Protein AF-0000000075606176 (afdb_homodimer)

Foldseek 3Di:
DLLVVLVVLLCLLPDPPPPVLLVVLLVLLLVVLVLLCCQLVVCVVPVQRPLLPVVSLVVNVVSVVVLVVSLVVSLVVQQPVRPDVPDWGRPVSLLSLLSLLLVLLSCCSSQQFDDDDCVSLVVLVVSLVVSVCCLPVRTDQLQSSLVSVLSSVLSVLVSVVVVVLVVCQCPFCQHNVVLLLQLVVVLVVLVVVVVVPPPCPDALQVLQLPAFQWQDDCRPQFDDADPQGGDGDDDDPLHLTDGLNLLSVCLVPAPLNVVQVVVVLLSLLSVLRSLLSVVVNVVVVRPRDPLPSQLASLQCCLLRNLPDPDDDSLVSSLLSLLSNLQVVLCVNTHSPQQPQLAPVSLCCVQPVSVVVSVVSSQVSCCVSPVNPSVVVVCVVPVPCCVVSVVVSLVSLVVCVVVDVSSVSVNSSVVSSVSSVVSSVSVSVVVSVCSLLDSNNSSNLVSCVSSDVVLSPDPVNSVVVVVSSVVNVVVPPSFAKFKFAALLPDQDDPPLPDAPVPPPRIDIDTADPVLSVLLSVVLVCCVPDDCVQQFLFLQQSLCVVLVNNVPQVVLRPDPFLLLSLLLQLLLLLLCVLPPPAPDPVLNSLNVLLNRLSRRVNVCLRNPVQQAPDDNVVSVLLSVLSLVVLCVQQPNVCSNDNDSNVSSVSLLVSLVVPPPPPPVPPPPPPPPPPPDDPRPPSNSSSSVSNVVLVVVCVVPVVRSSNSSSNSSSSNLLQSLQSGDPVSLSVVSSVVDHPSNSSNSVCSSNVRHGDDPPVCVVVD/DLLVVLVVLLCLLPDPPPCVLLVVLLVLLLVVLVLLCCQQVVLVVPPQRPLLPVVSLVVNVVSVVVLVVSLVVSLVVQQPVRPDVPDWGRPVSLLSLLSLLLVLLSCCSSQQWADDDCVSLVVLVVSLVVSVCCLPVRTDQLVSSLVSVLSSVLSVLVSVVVVVLVVCQCPFCQHNVVLLLQQVVVLVVLVVVVVVPPPCPDALQVLQLPAFQWQDDCRPQFDDADPQGGDGDDDDPLHLTDGLNLLSVCLVPAPLNVVQVVVVLLSLLSVLRSLLSVVVNVVVVRPRDPLVSQLASLQCCLLRNLPDPDDDSLVSSLLSLLSNLQVVLCSNTGSPQQRQLAPVSLCCVQPVSVVVSVVSSLVSCCVSVVNPSVVVVCVVPVPCCVVSVVVSLVSLVVCVVVDVSSVSVNSSVVSSVSSVVSSVSSSVVVSVCSLLDSNNSSNLVSCVSSDVVLSPDPVNSVVVVVSSVVNVVVDPSFAKFKFAALLPDQDPPPLPDAPVPPPRIDIDTADPVLSVLLSVVLVCCVPDDCVQQFLFLQQSLCVVLVNNVPQVVLRPDPFLLLSLLLQLLLLLLCVLPPPAPDPVLNSLNVLLNRLSRRVNCCLRNPVQQAPDDNVVSVLLSVLSLVVLCVQQPNVCSNDNDSNSSSVSLLVVLVVVPPPPPVPPPPPPPPPPPDDPRPPSNSSSSVSNVVLVVVCVVPVVRSSNSSSNSSSSNLLQSLQSGDPVSLSVVSSVPDHPSNSSNSVCSSNVRHGDDPVVCVVVD

Radius of gyration: 36.98 Å; Cα contacts (8 Å, |Δi|>4): 1724; chains: 2; bounding box: 104×95×101 Å

pLDDT: mean 76.02, std 17.07, range [24.62, 97.31]

Structure (mmCIF, N/CA/C/O backbone):
data_AF-0000000075606176-model_v1
#
loop_
_entity.id
_entity.type
_entity.pdbx_description
1 polymer 'DUF4220 domain-containing protein'
#
loop_
_atom_site.group_PDB
_atom_site.id
_atom_site.type_symbol
_atom_site.label_atom_id
_atom_site.label_alt_id
_atom_site.label_comp_id
_atom_site.label_asym_id
_atom_site.label_entity_id
_atom_site.label_seq_id
_atom_site.pdbx_PDB_ins_code
_atom_site.Cartn_x
_atom_site.Cartn_y
_atom_site.Cartn_z
_atom_site.occupancy
_atom_site.B_iso_or_equiv
_atom_site.auth_seq_id
_atom_site.auth_comp_id
_atom_site.auth_asym_id
_atom_site.auth_atom_id
_atom_site.pdbx_PDB_model_num
ATOM 1 N N . TYR A 1 1 ? -39.719 -48.812 -2.113 1 45.41 1 TYR A N 1
ATOM 2 C CA . TYR A 1 1 ? -39.562 -47.75 -1.146 1 45.41 1 TYR A CA 1
ATOM 3 C C . TYR A 1 1 ? -38.531 -46.75 -1.638 1 45.41 1 TYR A C 1
ATOM 5 O O . TYR A 1 1 ? -38.75 -45.531 -1.581 1 45.41 1 TYR A O 1
ATOM 13 N N . LEU A 1 2 ? -37.469 -47.344 -2.061 1 51.91 2 LEU A N 1
ATOM 14 C CA . LEU A 1 2 ? -36.438 -46.438 -2.521 1 51.91 2 LEU A CA 1
ATOM 15 C C . LEU A 1 2 ? -36.906 -45.625 -3.727 1 51.91 2 LEU A C 1
ATOM 17 O O . LEU A 1 2 ? -36.625 -44.438 -3.83 1 51.91 2 LEU A O 1
ATOM 21 N N . PHE A 1 3 ? -37.469 -46.281 -4.621 1 56.78 3 PHE A N 1
ATOM 22 C CA . PHE A 1 3 ? -38 -45.562 -5.777 1 56.78 3 PHE A CA 1
ATOM 23 C C . PHE A 1 3 ? -39.031 -44.531 -5.348 1 56.78 3 PHE A C 1
ATOM 25 O O . PHE A 1 3 ? -39.062 -43.406 -5.887 1 56.78 3 PHE A O 1
ATOM 32 N N . SER A 1 4 ? -39.844 -44.906 -4.387 1 53.34 4 SER A N 1
ATOM 33 C CA . SER A 1 4 ? -40.812 -43.938 -3.883 1 53.34 4 SER A CA 1
ATOM 34 C C . SER A 1 4 ? -40.156 -42.781 -3.156 1 53.34 4 SER A C 1
ATOM 36 O O . SER A 1 4 ? -40.562 -41.625 -3.291 1 53.34 4 SER A O 1
ATOM 38 N N . TYR A 1 5 ? -39.156 -43.094 -2.48 1 55.66 5 TYR A N 1
ATOM 39 C CA . TYR A 1 5 ? -38.406 -42.062 -1.773 1 55.66 5 TYR A CA 1
ATOM 40 C C . TYR A 1 5 ? -37.75 -41.125 -2.756 1 55.66 5 TYR A C 1
ATOM 42 O O . TYR A 1 5 ? -37.781 -39.906 -2.578 1 55.66 5 TYR A O 1
ATOM 50 N N . THR A 1 6 ? -37.156 -41.75 -3.738 1 55.81 6 THR A N 1
ATOM 51 C CA . THR A 1 6 ? -36.5 -40.938 -4.738 1 55.81 6 THR A CA 1
ATOM 52 C C . THR A 1 6 ? -37.531 -40.094 -5.516 1 55.81 6 THR A C 1
ATOM 54 O O . THR A 1 6 ? -37.25 -38.969 -5.867 1 55.81 6 THR A O 1
ATOM 57 N N . ALA A 1 7 ? -38.562 -40.688 -5.77 1 57.34 7 ALA A N 1
ATOM 58 C CA . ALA A 1 7 ? -39.625 -39.969 -6.461 1 57.34 7 ALA A CA 1
ATOM 59 C C . ALA A 1 7 ? -40.156 -38.781 -5.609 1 57.34 7 ALA A C 1
ATOM 61 O O . ALA A 1 7 ? -40.438 -37.719 -6.125 1 57.34 7 ALA A O 1
ATOM 62 N N . ASN A 1 8 ? -40.156 -39 -4.301 1 53.81 8 ASN A N 1
ATOM 63 C CA . ASN A 1 8 ? -40.594 -37.938 -3.396 1 53.81 8 ASN A CA 1
ATOM 64 C C . ASN A 1 8 ? -39.531 -36.844 -3.287 1 53.81 8 ASN A C 1
ATOM 66 O O . ASN A 1 8 ? -39.875 -35.656 -3.207 1 53.81 8 ASN A O 1
ATOM 70 N N . LEU A 1 9 ? -38.375 -37.312 -3.285 1 56.81 9 LEU A N 1
ATOM 71 C CA . LEU A 1 9 ? -37.312 -36.344 -3.203 1 56.81 9 LEU A CA 1
ATOM 72 C C . LEU A 1 9 ? -37.281 -35.469 -4.457 1 56.81 9 LEU A C 1
ATOM 74 O O . LEU A 1 9 ? -37.062 -34.25 -4.371 1 56.81 9 LEU A O 1
ATOM 78 N N . THR A 1 10 ? -37.344 -36.156 -5.566 1 58.25 10 THR A N 1
ATOM 79 C CA . THR A 1 10 ? -37.344 -35.438 -6.832 1 58.25 10 THR A CA 1
ATOM 80 C C . THR A 1 10 ? -38.594 -34.562 -6.953 1 58.25 10 THR A C 1
ATOM 82 O O . THR A 1 10 ? -38.531 -33.438 -7.5 1 58.25 10 THR A O 1
ATOM 85 N N . ALA A 1 11 ? -39.75 -35.031 -6.5 1 55.78 11 ALA A N 1
ATOM 86 C CA . ALA A 1 11 ? -40.969 -34.219 -6.543 1 55.78 11 ALA A CA 1
ATOM 87 C C . ALA A 1 11 ? -40.844 -33 -5.652 1 55.78 11 ALA A C 1
ATOM 89 O O . ALA A 1 11 ? -41.312 -31.906 -6.004 1 55.78 11 ALA A O 1
ATOM 90 N N . SER A 1 12 ? -40.188 -33.281 -4.543 1 54.38 12 SER A N 1
ATOM 91 C CA . SER A 1 12 ? -40 -32.156 -3.625 1 54.38 12 SER A CA 1
ATOM 92 C C . SER A 1 12 ? -39.031 -31.125 -4.199 1 54.38 12 SER A C 1
ATOM 94 O O . SER A 1 12 ? -39.094 -29.953 -3.855 1 54.38 12 SER A O 1
ATOM 96 N N . TYR A 1 13 ? -38.188 -31.781 -4.996 1 55.91 13 TYR A N 1
ATOM 97 C CA . TYR A 1 13 ? -37.219 -30.906 -5.648 1 55.91 13 TYR A CA 1
ATOM 98 C C . TYR A 1 13 ? -37.875 -30.141 -6.793 1 55.91 13 TYR A C 1
ATOM 100 O O . TYR A 1 13 ? -37.5 -29 -7.07 1 55.91 13 TYR A O 1
ATOM 108 N N . THR A 1 14 ? -38.844 -30.938 -7.707 1 51.16 14 THR A N 1
ATOM 109 C CA . THR A 1 14 ? -39.438 -30.484 -8.961 1 51.16 14 THR A CA 1
ATOM 110 C C . THR A 1 14 ? -40.562 -29.484 -8.703 1 51.16 14 THR A C 1
ATOM 112 O O . THR A 1 14 ? -40.969 -28.75 -9.602 1 51.16 14 THR A O 1
ATOM 115 N N . ASP A 1 15 ? -41.531 -29.859 -7.75 1 48.12 15 ASP A N 1
ATOM 116 C CA . ASP A 1 15 ? -42.844 -29.25 -8.055 1 48.12 15 ASP A CA 1
ATOM 117 C C . ASP A 1 15 ? -42.656 -27.891 -8.742 1 48.12 15 ASP A C 1
ATOM 119 O O . ASP A 1 15 ? -43.375 -27.562 -9.688 1 48.12 15 ASP A O 1
ATOM 123 N N . LYS A 1 16 ? -42.625 -26.547 -8.266 1 48.47 16 LYS A N 1
ATOM 124 C CA . LYS A 1 16 ? -42.812 -25.281 -8.961 1 48.47 16 LYS A CA 1
ATOM 125 C C . LYS A 1 16 ? -41.469 -24.625 -9.273 1 48.47 16 LYS A C 1
ATOM 127 O O . LYS A 1 16 ? -41.125 -23.609 -8.688 1 48.47 16 LYS A O 1
ATOM 132 N N . CYS A 1 17 ? -40.5 -25.375 -9.695 1 48.66 17 CYS A N 1
ATOM 133 C CA . CYS A 1 17 ? -39.156 -24.859 -9.961 1 48.66 17 CYS A CA 1
ATOM 134 C C . CYS A 1 17 ? -39.156 -23.938 -11.18 1 48.66 17 CYS A C 1
ATOM 136 O O . CYS A 1 17 ? -39.594 -24.344 -12.266 1 48.66 17 CYS A O 1
ATOM 138 N N . ASN A 1 18 ? -39.375 -22.719 -11 1 53.16 18 ASN A N 1
ATOM 139 C CA . ASN A 1 18 ? -39.094 -21.797 -12.109 1 53.16 18 ASN A CA 1
ATOM 140 C C . ASN A 1 18 ? -37.688 -22 -12.672 1 53.16 18 ASN A C 1
ATOM 142 O O . ASN A 1 18 ? -36.688 -21.844 -11.953 1 53.16 18 ASN A O 1
ATOM 146 N N . LEU A 1 19 ? -37.531 -22.828 -13.789 1 55.19 19 LEU A N 1
ATOM 147 C CA . LEU A 1 19 ? -36.312 -23.094 -14.57 1 55.19 19 LEU A CA 1
ATOM 148 C C . LEU A 1 19 ? -35.438 -21.859 -14.641 1 55.19 19 LEU A C 1
ATOM 150 O O . LEU A 1 19 ? -34.188 -21.969 -14.734 1 55.19 19 LEU A O 1
ATOM 154 N N . LEU A 1 20 ? -36.062 -20.734 -14.406 1 57.69 20 LEU A N 1
ATOM 155 C CA . LEU A 1 20 ? -35.312 -19.516 -14.641 1 57.69 20 LEU A CA 1
ATOM 156 C C . LEU A 1 20 ? -34.406 -19.203 -13.453 1 57.69 20 LEU A C 1
ATOM 158 O O . LEU A 1 20 ? -33.375 -18.547 -13.609 1 57.69 20 LEU A O 1
ATOM 162 N N . THR A 1 21 ? -34.75 -19.812 -12.336 1 66.56 21 THR A N 1
ATOM 163 C CA . THR A 1 21 ? -33.938 -19.5 -11.18 1 66.56 21 THR A CA 1
ATOM 164 C C . THR A 1 21 ? -33.094 -20.688 -10.781 1 66.56 21 THR A C 1
ATOM 166 O O . THR A 1 21 ? -31.984 -20.531 -10.227 1 66.56 21 THR A O 1
ATOM 169 N N . THR A 1 22 ? -33.531 -21.891 -11.172 1 68.25 22 THR A N 1
ATOM 170 C CA . THR A 1 22 ? -32.812 -23.078 -10.734 1 68.25 22 THR A CA 1
ATOM 171 C C . THR A 1 22 ? -31.547 -23.281 -11.547 1 68.25 22 THR A C 1
ATOM 173 O O . THR A 1 22 ? -30.5 -23.625 -11 1 68.25 22 THR A O 1
ATOM 176 N N . VAL A 1 23 ? -31.656 -22.906 -12.797 1 65.62 23 VAL A N 1
ATOM 177 C CA . VAL A 1 23 ? -30.531 -23.203 -13.695 1 65.62 23 VAL A CA 1
ATOM 178 C C . VAL A 1 23 ? -29.391 -22.234 -13.422 1 65.62 23 VAL A C 1
ATOM 180 O O . VAL A 1 23 ? -28.234 -22.656 -13.289 1 65.62 23 VAL A O 1
ATOM 183 N N . PRO A 1 24 ? -29.641 -21 -13.141 1 71.31 24 PRO A N 1
ATOM 184 C CA . PRO A 1 24 ? -28.516 -20.109 -12.898 1 71.31 24 PRO A CA 1
ATOM 185 C C . PRO A 1 24 ? -27.812 -20.406 -11.57 1 71.31 24 PRO A C 1
ATOM 187 O O . PRO A 1 24 ? -26.578 -20.281 -11.484 1 71.31 24 PRO A O 1
ATOM 190 N N . ALA A 1 25 ? -28.547 -20.844 -10.641 1 76.06 25 ALA A N 1
ATOM 191 C CA . ALA A 1 25 ? -27.906 -21.141 -9.359 1 76.06 25 ALA A CA 1
ATOM 192 C C . ALA A 1 25 ? -26.938 -22.312 -9.492 1 76.06 25 ALA A C 1
ATOM 194 O O . ALA A 1 25 ? -25.797 -22.234 -9.023 1 76.06 25 ALA A O 1
ATOM 195 N N . SER A 1 26 ? -27.453 -23.359 -10.203 1 73.56 26 SER A N 1
ATOM 196 C CA . SER A 1 26 ? -26.609 -24.547 -10.375 1 73.56 26 SER A CA 1
ATOM 197 C C . SER A 1 26 ? -25.406 -24.234 -11.273 1 73.56 26 SER A C 1
ATOM 199 O O . SER A 1 26 ? -24.297 -24.703 -11.023 1 73.56 26 SER A O 1
ATOM 201 N N . LEU A 1 27 ? -25.656 -23.344 -12.188 1 71.56 27 LEU A N 1
ATOM 202 C CA . LEU A 1 27 ? -24.578 -22.984 -13.109 1 71.56 27 LEU A CA 1
ATOM 203 C C . LEU A 1 27 ? -23.516 -22.141 -12.414 1 71.56 27 LEU A C 1
ATOM 205 O O . LEU A 1 27 ? -22.312 -22.344 -12.625 1 71.56 27 LEU A O 1
ATOM 209 N N . ILE A 1 28 ? -23.891 -21.312 -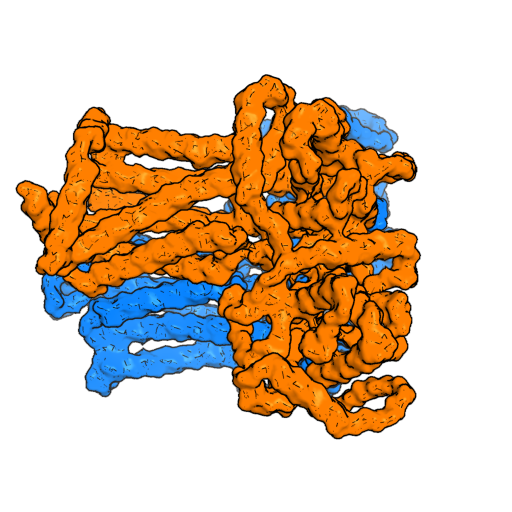11.531 1 76.06 28 ILE A N 1
ATOM 210 C CA . ILE A 1 28 ? -22.953 -20.453 -10.836 1 76.06 28 ILE A CA 1
ATOM 211 C C . ILE A 1 28 ? -22.078 -21.281 -9.898 1 76.06 28 ILE A C 1
ATOM 213 O O . ILE A 1 28 ? -20.859 -21.125 -9.867 1 76.06 28 ILE A O 1
ATOM 217 N N . VAL A 1 29 ? -22.703 -22.188 -9.219 1 79.19 29 VAL A N 1
ATOM 218 C CA . VAL A 1 29 ? -21.953 -22.969 -8.25 1 79.19 29 VAL A CA 1
ATOM 219 C C . VAL A 1 29 ? -21.062 -23.969 -8.977 1 79.19 29 VAL A C 1
ATOM 221 O O . VAL A 1 29 ? -19.938 -24.25 -8.539 1 79.19 29 VAL A O 1
ATOM 224 N N . PHE A 1 30 ? -21.578 -24.359 -10.188 1 71.94 30 PHE A N 1
ATOM 225 C CA . PHE A 1 30 ? -20.781 -25.281 -10.977 1 71.94 30 PHE A CA 1
ATOM 226 C C . PHE A 1 30 ? -19.531 -24.578 -11.5 1 71.94 30 PHE A C 1
ATOM 228 O O . PHE A 1 30 ? -18.422 -25.141 -11.445 1 71.94 30 PHE A O 1
ATOM 235 N N . ILE A 1 31 ? -19.703 -23.375 -11.898 1 75 31 ILE A N 1
ATOM 236 C CA . ILE A 1 31 ? -18.578 -22.609 -12.398 1 75 31 ILE A CA 1
ATOM 237 C C . ILE A 1 31 ? -17.625 -22.281 -11.258 1 75 31 ILE A C 1
ATOM 239 O O . ILE A 1 31 ? -16.406 -22.391 -11.414 1 75 31 ILE A O 1
ATOM 243 N N . LEU A 1 32 ? -18.156 -22.078 -10.18 1 78.12 32 LEU A N 1
ATOM 244 C CA . LEU A 1 32 ? -17.297 -21.766 -9.031 1 78.12 32 LEU A CA 1
ATOM 245 C C . LEU A 1 32 ? -16.547 -23 -8.562 1 78.12 32 LEU A C 1
ATOM 247 O O . LEU A 1 32 ? -15.375 -22.922 -8.203 1 78.12 32 LEU A O 1
ATOM 251 N N . ALA A 1 33 ? -17.266 -24.078 -8.594 1 73.88 33 ALA A N 1
ATOM 252 C CA . ALA A 1 33 ? -16.609 -25.344 -8.227 1 73.88 33 ALA A CA 1
ATOM 253 C C . ALA A 1 33 ? -15.492 -25.672 -9.203 1 73.88 33 ALA A C 1
ATOM 255 O O . ALA A 1 33 ? -14.422 -26.125 -8.789 1 73.88 33 ALA A O 1
ATOM 256 N N . GLY A 1 34 ? -15.781 -25.375 -10.445 1 72.38 34 GLY A N 1
ATOM 257 C CA . GLY A 1 34 ? -14.742 -25.578 -11.453 1 72.38 34 GLY A CA 1
ATOM 258 C C . GLY A 1 34 ? -13.547 -24.656 -11.258 1 72.38 34 GLY A C 1
ATOM 259 O O . GLY A 1 34 ? -12.406 -25.078 -11.414 1 72.38 34 GLY A O 1
ATOM 260 N N . LEU A 1 35 ? -13.812 -23.516 -10.844 1 73.12 35 LEU A N 1
ATOM 261 C CA . LEU A 1 35 ? -12.742 -22.547 -10.625 1 73.12 35 LEU A CA 1
ATOM 262 C C . LEU A 1 35 ? -11.898 -22.922 -9.414 1 73.12 35 LEU A C 1
ATOM 264 O O . LEU A 1 35 ? -10.672 -22.875 -9.461 1 73.12 35 LEU A O 1
ATOM 268 N N . PHE A 1 36 ? -12.531 -23.328 -8.391 1 72.5 36 PHE A N 1
ATOM 269 C CA . PHE A 1 36 ? -11.805 -23.719 -7.188 1 72.5 36 PHE A CA 1
ATOM 270 C C . PHE A 1 36 ? -11 -25 -7.422 1 72.5 36 PHE A C 1
ATOM 272 O O . PHE A 1 36 ? -9.898 -25.141 -6.898 1 72.5 36 PHE A O 1
ATOM 279 N N . PHE A 1 37 ? -11.656 -25.781 -8.25 1 64.81 37 PHE A N 1
ATOM 280 C CA . PHE A 1 37 ? -10.969 -27.016 -8.562 1 64.81 37 PHE A CA 1
ATOM 281 C C . PHE A 1 37 ? -9.719 -26.766 -9.383 1 64.81 37 PHE A C 1
ATOM 283 O O . PHE A 1 37 ? -8.656 -27.344 -9.117 1 64.81 37 PHE A O 1
ATOM 290 N N . ASN A 1 38 ? -9.812 -25.828 -10.297 1 62.16 38 ASN A N 1
ATOM 291 C CA . ASN A 1 38 ? -8.672 -25.469 -11.133 1 62.16 38 ASN A CA 1
ATOM 292 C C . ASN A 1 38 ? -7.602 -24.719 -10.352 1 62.16 38 ASN A C 1
ATOM 294 O O . ASN A 1 38 ? -6.406 -24.922 -10.586 1 62.16 38 ASN A O 1
ATOM 298 N N . LEU A 1 39 ? -8.047 -23.844 -9.477 1 61.47 39 LEU A N 1
ATOM 299 C CA . LEU A 1 39 ? -7.094 -23.109 -8.648 1 61.47 39 LEU A CA 1
ATOM 300 C C . LEU A 1 39 ? -6.285 -24.062 -7.773 1 61.47 39 LEU A C 1
ATOM 302 O O . LEU A 1 39 ? -5.082 -23.875 -7.582 1 61.47 39 LEU A O 1
ATOM 306 N N . ASN A 1 40 ? -6.957 -24.969 -7.277 1 54.66 40 ASN A N 1
ATOM 307 C CA . ASN A 1 40 ? -6.312 -25.922 -6.383 1 54.66 40 ASN A CA 1
ATOM 308 C C . ASN A 1 40 ? -5.469 -26.938 -7.156 1 54.66 40 ASN A C 1
ATOM 310 O O . ASN A 1 40 ? -4.387 -27.312 -6.711 1 54.66 40 ASN A O 1
ATOM 314 N N . LEU A 1 41 ? -6.133 -27.375 -8.234 1 45.78 41 LEU A N 1
ATOM 315 C CA . LEU A 1 41 ? -5.414 -28.375 -9.008 1 45.78 41 LEU A CA 1
ATOM 316 C C . LEU A 1 41 ? -4.23 -27.75 -9.742 1 45.78 41 LEU A C 1
ATOM 318 O O . LEU A 1 41 ? -3.166 -28.375 -9.844 1 45.78 41 LEU A O 1
ATOM 322 N N . PHE A 1 42 ? -4.465 -26.594 -10.352 1 42.97 42 PHE A N 1
ATOM 323 C CA . PHE A 1 42 ? -3.408 -26.062 -11.203 1 42.97 42 PHE A CA 1
ATOM 324 C C . PHE A 1 42 ? -2.402 -25.266 -10.383 1 42.97 42 PHE A C 1
ATOM 326 O O . PHE A 1 42 ? -1.438 -24.734 -10.93 1 42.97 42 PHE A O 1
ATOM 333 N N . SER A 1 43 ? -2.801 -24.875 -9.266 1 46.69 43 SER A N 1
ATOM 334 C CA . SER A 1 43 ? -1.742 -24.312 -8.43 1 46.69 43 SER A CA 1
ATOM 335 C C . SER A 1 43 ? -0.542 -25.25 -8.359 1 46.69 43 SER A C 1
ATOM 337 O O . SER A 1 43 ? 0.588 -24.812 -8.141 1 46.69 43 SER A O 1
ATOM 339 N N . GLY A 1 44 ? -0.792 -26.5 -8.25 1 41.78 44 GLY A N 1
ATOM 340 C CA . GLY A 1 44 ? 0.282 -27.484 -8.188 1 41.78 44 GLY A CA 1
ATOM 341 C C . GLY A 1 44 ? 1.22 -27.406 -9.383 1 41.78 44 GLY A C 1
ATOM 342 O O . GLY A 1 44 ? 2.412 -27.703 -9.258 1 41.78 44 GLY A O 1
ATOM 343 N N . ILE A 1 45 ? 0.694 -27.547 -10.578 1 36.59 45 ILE A N 1
ATOM 344 C CA . ILE A 1 45 ? 1.604 -27.641 -11.719 1 36.59 45 ILE A CA 1
ATOM 345 C C . ILE A 1 45 ? 2.391 -26.328 -11.844 1 36.59 45 ILE A C 1
ATOM 347 O O . ILE A 1 45 ? 3.572 -26.344 -12.203 1 36.59 45 ILE A O 1
ATOM 351 N N . SER A 1 46 ? 1.686 -25.172 -11.906 1 37.66 46 SER A N 1
ATOM 352 C CA . SER A 1 46 ? 2.496 -23.953 -12.023 1 37.66 46 SER A CA 1
ATOM 353 C C . SER A 1 46 ? 3.043 -23.531 -10.664 1 37.66 46 SER A C 1
ATOM 355 O O . SER A 1 46 ? 2.344 -23.609 -9.648 1 37.66 46 SER A O 1
ATOM 357 N N . ASP A 1 47 ? 4.176 -23.75 -10.32 1 42.12 47 ASP A N 1
ATOM 358 C CA . ASP A 1 47 ? 4.859 -23.391 -9.078 1 42.12 47 ASP A CA 1
ATOM 359 C C . ASP A 1 47 ? 4.062 -22.344 -8.305 1 42.12 47 ASP A C 1
ATOM 361 O O . ASP A 1 47 ? 3.996 -22.391 -7.074 1 42.12 47 ASP A O 1
ATOM 365 N N . VAL A 1 48 ? 4.219 -21.031 -8.766 1 44.09 48 VAL A N 1
ATOM 366 C CA . VAL A 1 48 ? 3.766 -19.875 -8.016 1 44.09 48 VAL A CA 1
ATOM 367 C C . VAL A 1 48 ? 2.242 -19.875 -7.918 1 44.09 48 VAL A C 1
ATOM 369 O O . VAL A 1 48 ? 1.551 -20.016 -8.93 1 44.09 48 VAL A O 1
ATOM 372 N N . SER A 1 49 ? 1.6 -20.359 -6.777 1 47.59 49 SER A N 1
ATOM 373 C CA . SER A 1 49 ? 0.177 -20.375 -6.457 1 47.59 49 SER A CA 1
ATOM 374 C C . SER A 1 49 ? -0.584 -19.328 -7.25 1 47.59 49 SER A C 1
ATOM 376 O O . SER A 1 49 ? -0.165 -18.172 -7.316 1 47.59 49 SER A O 1
ATOM 378 N N . ALA A 1 50 ? -1.208 -19.891 -8.383 1 50.62 50 ALA A N 1
ATOM 379 C CA . ALA A 1 50 ? -2.121 -19.062 -9.172 1 50.62 50 ALA A CA 1
ATOM 380 C C . ALA A 1 50 ? -2.734 -17.953 -8.32 1 50.62 50 ALA A C 1
ATOM 382 O O . ALA A 1 50 ? -3.047 -16.875 -8.828 1 50.62 50 ALA A O 1
ATOM 383 N N . ILE A 1 51 ? -2.764 -18.312 -7.051 1 55.41 51 ILE A N 1
ATOM 384 C CA . ILE A 1 51 ? -3.43 -17.359 -6.176 1 55.41 51 ILE A CA 1
ATOM 385 C C . ILE A 1 51 ? -2.52 -16.156 -5.949 1 55.41 51 ILE A C 1
ATOM 387 O O . ILE A 1 51 ? -2.986 -15.078 -5.562 1 55.41 51 ILE A O 1
ATOM 391 N N . LEU A 1 52 ? -1.325 -16.469 -6.445 1 57.81 52 LEU A N 1
ATOM 392 C CA . LEU A 1 52 ? -0.413 -15.359 -6.191 1 57.81 52 LEU A CA 1
ATOM 393 C C . LEU A 1 52 ? -0.501 -14.312 -7.301 1 57.81 52 LEU A C 1
ATOM 395 O O . LEU A 1 52 ? -0.112 -13.164 -7.109 1 57.81 52 LEU A O 1
ATOM 399 N N . ASN A 1 53 ? -1.153 -14.836 -8.445 1 60.12 53 ASN A N 1
ATOM 400 C CA . ASN A 1 53 ? -1.316 -13.852 -9.516 1 60.12 53 ASN A CA 1
ATOM 401 C C . ASN A 1 53 ? -2.385 -12.82 -9.164 1 60.12 53 ASN A C 1
ATOM 403 O O . ASN A 1 53 ? -3.523 -13.18 -8.859 1 60.12 53 ASN A O 1
ATOM 407 N N . PRO A 1 54 ? -2.104 -11.625 -9.125 1 62.5 54 PRO A N 1
ATOM 408 C CA . PRO A 1 54 ? -3.051 -10.578 -8.734 1 62.5 54 PRO A CA 1
ATOM 409 C C . PRO A 1 54 ? -4.281 -10.523 -9.633 1 62.5 54 PRO A C 1
ATOM 411 O O . PRO A 1 54 ? -5.379 -10.195 -9.172 1 62.5 54 PRO A O 1
ATOM 414 N N . LYS A 1 55 ? -4.164 -10.992 -10.906 1 63.62 55 LYS A N 1
ATOM 415 C CA . LYS A 1 55 ? -5.301 -10.938 -11.82 1 63.62 55 LYS A CA 1
ATOM 416 C C . LYS A 1 55 ? -6.312 -12.039 -11.508 1 63.62 55 LYS A C 1
ATOM 418 O O . LYS A 1 55 ? -7.523 -11.797 -11.523 1 63.62 55 LYS A O 1
ATOM 423 N N . VAL A 1 56 ? -5.781 -13.188 -11.172 1 66.75 56 VAL A N 1
ATOM 424 C CA . VAL A 1 56 ? -6.664 -14.289 -10.805 1 66.75 56 VAL A CA 1
ATOM 425 C C . VAL A 1 56 ? -7.328 -13.992 -9.461 1 66.75 56 VAL A C 1
ATOM 427 O O . VAL A 1 56 ? -8.516 -14.258 -9.281 1 66.75 56 VAL A O 1
ATOM 430 N N . ARG A 1 57 ? -6.648 -13.281 -8.766 1 69.94 57 ARG A N 1
ATOM 431 C CA . ARG A 1 57 ? -7.199 -12.914 -7.465 1 69.94 57 ARG A CA 1
ATOM 432 C C . ARG A 1 57 ? -8.305 -11.875 -7.609 1 69.94 57 ARG A C 1
ATOM 434 O O . ARG A 1 57 ? -9.336 -11.961 -6.945 1 69.94 57 ARG A O 1
ATOM 441 N N . LEU A 1 58 ? -8.07 -11.047 -8.516 1 69.38 58 LEU A N 1
ATOM 442 C CA . LEU A 1 58 ? -9.078 -10.016 -8.75 1 69.38 58 LEU A CA 1
ATOM 443 C C . LEU A 1 58 ? -10.344 -10.625 -9.352 1 69.38 58 LEU A C 1
ATOM 445 O O . LEU A 1 58 ? -11.453 -10.258 -8.969 1 69.38 58 LEU A O 1
ATOM 449 N N . PHE A 1 59 ? -10.141 -11.609 -10.195 1 73 59 PHE A N 1
ATOM 450 C CA . PHE A 1 59 ? -11.281 -12.25 -10.82 1 73 59 PHE A CA 1
ATOM 451 C C . PHE A 1 59 ? -12.07 -13.07 -9.805 1 73 59 PHE A C 1
ATOM 453 O O . PHE A 1 59 ? -13.297 -12.953 -9.719 1 73 59 PHE A O 1
ATOM 460 N N . LEU A 1 60 ? -11.336 -13.766 -9.031 1 73.25 60 LEU A N 1
ATOM 461 C CA . LEU A 1 60 ? -12.008 -14.633 -8.062 1 73.25 60 LEU A CA 1
ATOM 462 C C . LEU A 1 60 ? -12.656 -13.805 -6.953 1 73.25 60 LEU A C 1
ATOM 464 O O . LEU A 1 60 ? -13.766 -14.109 -6.516 1 73.25 60 LEU A O 1
ATOM 468 N N . SER A 1 61 ? -12.023 -12.734 -6.613 1 74.81 61 SER A N 1
ATOM 469 C CA . SER A 1 61 ? -12.594 -11.891 -5.57 1 74.81 61 SER A CA 1
ATOM 470 C C . SER A 1 61 ? -13.852 -11.18 -6.059 1 74.81 61 SER A C 1
ATOM 472 O O . SER A 1 61 ? -14.812 -11.016 -5.305 1 74.81 61 SER A O 1
ATOM 474 N N . SER A 1 62 ? -13.898 -10.93 -7.301 1 74.25 62 SER A N 1
ATOM 475 C CA . SER A 1 62 ? -15.07 -10.266 -7.867 1 74.25 62 SER A CA 1
ATOM 476 C C . SER A 1 62 ? -16.234 -11.234 -8 1 74.25 62 SER A C 1
ATOM 478 O O . SER A 1 62 ? -17.375 -10.883 -7.688 1 74.25 62 SER A O 1
ATOM 480 N N . VAL A 1 63 ? -15.945 -12.375 -8.375 1 76.19 63 VAL A N 1
ATOM 481 C CA . VAL A 1 63 ? -17 -13.375 -8.523 1 76.19 63 VAL A CA 1
ATOM 482 C C . VAL A 1 63 ? -17.562 -13.742 -7.152 1 76.19 63 VAL A C 1
ATOM 484 O O . VAL A 1 63 ? -18.781 -13.867 -6.988 1 76.19 63 VAL A O 1
ATOM 487 N N . LEU A 1 64 ? -16.719 -13.789 -6.219 1 80.44 64 LEU A N 1
ATOM 488 C CA . LEU A 1 64 ? -17.156 -14.195 -4.887 1 80.44 64 LEU A CA 1
ATOM 489 C C . LEU A 1 64 ? -17.906 -13.07 -4.191 1 80.44 64 LEU A C 1
ATOM 491 O O . LEU A 1 64 ? -18.781 -13.32 -3.354 1 80.44 64 LEU A O 1
ATOM 495 N N . SER A 1 65 ? -17.625 -11.891 -4.625 1 78.75 65 SER A N 1
ATOM 496 C CA . SER A 1 65 ? -18.359 -10.773 -4.039 1 78.75 65 SER A CA 1
ATOM 497 C C . SER A 1 65 ? -19.812 -10.758 -4.512 1 78.75 65 SER A C 1
ATOM 499 O O . SER A 1 65 ? -20.688 -10.281 -3.801 1 78.75 65 SER A O 1
ATOM 501 N N . LEU A 1 66 ? -20.047 -11.352 -5.648 1 84.94 66 LEU A N 1
ATOM 502 C CA . LEU A 1 66 ? -21.391 -11.398 -6.191 1 84.94 66 LEU A CA 1
ATOM 503 C C . LEU A 1 66 ? -22.109 -12.68 -5.781 1 84.94 66 LEU A C 1
ATOM 505 O O . LEU A 1 66 ? -23.328 -12.773 -5.871 1 84.94 66 LEU A O 1
ATOM 509 N N . PHE A 1 67 ? -21.359 -13.609 -5.281 1 86.94 67 PHE A N 1
ATOM 510 C CA . PHE A 1 67 ? -21.906 -14.922 -4.953 1 86.94 67 PHE A CA 1
ATOM 511 C C . PHE A 1 67 ? -22.906 -14.82 -3.818 1 86.94 67 PHE A C 1
ATOM 513 O O . PHE A 1 67 ? -24.031 -15.344 -3.918 1 86.94 67 PHE A O 1
ATOM 520 N N . LEU A 1 68 ? -22.578 -14.023 -2.816 1 88.31 68 LEU A N 1
ATOM 521 C CA . LEU A 1 68 ? -23.422 -14.031 -1.62 1 88.31 68 LEU A CA 1
ATOM 522 C C . LEU A 1 68 ? -24.734 -13.297 -1.869 1 88.31 68 LEU A C 1
ATOM 524 O O . LEU A 1 68 ? -25.797 -13.789 -1.5 1 88.31 68 LEU A O 1
ATOM 528 N N . PRO A 1 69 ? -24.688 -12.18 -2.58 1 87.56 69 PRO A N 1
ATOM 529 C CA . PRO A 1 69 ? -25.969 -11.523 -2.857 1 87.56 69 PRO A CA 1
ATOM 530 C C . PRO A 1 69 ? -26.875 -12.352 -3.775 1 87.56 69 PRO A C 1
ATOM 532 O O . PRO A 1 69 ? -28.078 -12.438 -3.547 1 87.56 69 PRO A O 1
ATOM 535 N N . VAL A 1 70 ? -26.344 -13 -4.715 1 86.94 70 VAL A N 1
ATOM 536 C CA . VAL A 1 70 ? -27.125 -13.773 -5.664 1 86.94 70 VAL A CA 1
ATOM 537 C C . VAL A 1 70 ? -27.688 -15.016 -4.977 1 86.94 70 VAL A C 1
ATOM 539 O O . VAL A 1 70 ? -28.875 -15.336 -5.133 1 86.94 70 VAL A O 1
ATOM 542 N N . MET A 1 71 ? -26.859 -15.609 -4.184 1 89.81 71 MET A N 1
ATOM 543 C CA . MET A 1 71 ? -27.312 -16.828 -3.531 1 89.81 71 MET A CA 1
ATOM 544 C C . MET A 1 71 ? -28.312 -16.531 -2.426 1 89.81 71 MET A C 1
ATOM 546 O O . MET A 1 71 ? -29.203 -17.328 -2.152 1 89.81 71 MET A O 1
ATOM 550 N N . SER A 1 72 ? -28.172 -15.391 -1.827 1 88.5 72 SER A N 1
ATOM 551 C CA . SER A 1 72 ? -29.156 -15 -0.835 1 88.5 72 SER A CA 1
ATOM 552 C C . SER A 1 72 ? -30.531 -14.773 -1.48 1 88.5 72 SER A C 1
ATOM 554 O O . SER A 1 72 ? -31.562 -15.148 -0.916 1 88.5 72 SER A O 1
ATOM 556 N N . TYR A 1 73 ? -30.516 -14.211 -2.674 1 86.75 73 TYR A N 1
ATOM 557 C CA . TYR A 1 73 ? -31.75 -14.047 -3.441 1 86.75 73 TYR A CA 1
ATOM 558 C C . TYR A 1 73 ? -32.344 -15.391 -3.818 1 86.75 73 TYR A C 1
ATOM 560 O O . TYR A 1 73 ? -33.531 -15.617 -3.641 1 86.75 73 TYR A O 1
ATOM 568 N N . LEU A 1 74 ? -31.531 -16.297 -4.262 1 85.75 74 LEU A N 1
ATOM 569 C CA . LEU A 1 74 ? -32 -17.594 -4.719 1 85.75 74 LEU A CA 1
ATOM 570 C C . LEU A 1 74 ? -32.469 -18.453 -3.545 1 85.75 74 LEU A C 1
ATOM 572 O O . LEU A 1 74 ? -33.406 -19.234 -3.678 1 85.75 74 LEU A O 1
ATOM 576 N N . PHE A 1 75 ? -31.844 -18.328 -2.404 1 87.25 75 PHE A N 1
ATOM 577 C CA . PHE A 1 75 ? -32.25 -19.031 -1.195 1 87.25 75 PHE A CA 1
ATOM 578 C C . PHE A 1 75 ? -33.656 -18.641 -0.782 1 87.25 75 PHE A C 1
ATOM 580 O O . PHE A 1 75 ? -34.5 -19.5 -0.477 1 87.25 75 PHE A O 1
ATOM 587 N N . SER A 1 76 ? -33.906 -17.375 -0.831 1 85.94 76 SER A N 1
ATOM 588 C CA . SER A 1 76 ? -35.25 -16.891 -0.45 1 85.94 76 SER A CA 1
ATOM 589 C C . SER A 1 76 ? -36.312 -17.344 -1.452 1 85.94 76 SER A C 1
ATOM 591 O O . SER A 1 76 ? -37.406 -17.703 -1.067 1 85.94 76 SER A O 1
ATOM 593 N N . GLU A 1 77 ? -35.938 -17.422 -2.729 1 83.25 77 GLU A N 1
ATOM 594 C CA . GLU A 1 77 ? -36.844 -17.906 -3.75 1 83.25 77 GLU A CA 1
ATOM 595 C C . GLU A 1 77 ? -37.219 -19.375 -3.537 1 83.25 77 GLU A C 1
ATOM 597 O O . GLU A 1 77 ? -38.375 -19.766 -3.67 1 83.25 77 GLU A O 1
ATOM 602 N N . ALA A 1 78 ? -36.25 -20.109 -3.17 1 81.25 78 ALA A N 1
ATOM 603 C CA . ALA A 1 78 ? -36.438 -21.531 -2.982 1 81.25 78 ALA A CA 1
ATOM 604 C C . ALA A 1 78 ? -37.219 -21.828 -1.689 1 81.25 78 ALA A C 1
ATOM 606 O O . ALA A 1 78 ? -37.969 -22.781 -1.614 1 81.25 78 ALA A O 1
ATOM 607 N N . LYS A 1 79 ? -37.062 -21.094 -0.665 1 82.56 79 LYS A N 1
ATOM 608 C CA . LYS A 1 79 ? -37.719 -21.25 0.624 1 82.56 79 LYS A CA 1
ATOM 609 C C . LYS A 1 79 ? -39.219 -21.016 0.496 1 82.56 79 LYS A C 1
ATOM 611 O O . LYS A 1 79 ? -40.031 -21.734 1.1 1 82.56 79 LYS A O 1
ATOM 616 N N . ASN A 1 80 ? -39.688 -20.031 -0.275 1 76.94 80 ASN A N 1
ATOM 617 C CA . ASN A 1 80 ? -41.094 -19.625 -0.342 1 76.94 80 ASN A CA 1
ATOM 618 C C . ASN A 1 80 ? -41.875 -20.469 -1.34 1 76.94 80 ASN A C 1
ATOM 620 O O . ASN A 1 80 ? -43.094 -20.5 -1.311 1 76.94 80 ASN A O 1
ATOM 624 N N . LYS A 1 81 ? -41.438 -21.062 -2.223 1 65.06 81 LYS A N 1
ATOM 625 C CA . LYS A 1 81 ? -42.188 -21.875 -3.174 1 65.06 81 LYS A CA 1
ATOM 626 C C . LYS A 1 81 ? -42.594 -23.203 -2.555 1 65.06 81 LYS A C 1
ATOM 628 O O . LYS A 1 81 ? -43.469 -23.891 -3.072 1 65.06 81 LYS A O 1
ATOM 633 N N . GLY A 1 82 ? -42.188 -23.719 -1.481 1 54.12 82 GLY A N 1
ATOM 634 C CA . GLY A 1 82 ? -42.625 -24.969 -0.881 1 54.12 82 GLY A CA 1
ATOM 635 C C . GLY A 1 82 ? -43.875 -24.797 -0.044 1 54.12 82 GLY A C 1
ATOM 636 O O . GLY A 1 82 ? -44 -23.844 0.718 1 54.12 82 GLY A O 1
ATOM 637 N N . ASP A 1 83 ? -45.156 -25.047 -0.633 1 49.56 83 ASP A N 1
ATOM 638 C CA . ASP A 1 83 ? -46.531 -24.938 -0.201 1 49.56 83 ASP A CA 1
ATOM 639 C C . ASP A 1 83 ? -46.688 -25.25 1.285 1 49.56 83 ASP A C 1
ATOM 641 O O . ASP A 1 83 ? -47.688 -24.906 1.907 1 49.56 83 ASP A O 1
ATOM 645 N N . LEU A 1 84 ? -46.375 -26.562 1.714 1 45.97 84 LEU A N 1
ATOM 646 C CA . LEU A 1 84 ? -47.031 -27.062 2.926 1 45.97 84 LEU A CA 1
ATOM 647 C C . LEU A 1 84 ? -46.375 -26.469 4.168 1 45.97 84 LEU A C 1
ATOM 649 O O . LEU A 1 84 ? -45.156 -26.578 4.363 1 45.97 84 LEU A O 1
ATOM 653 N N . PRO A 1 85 ? -46.938 -25.406 4.758 1 47.88 85 PRO A N 1
ATOM 654 C CA . PRO A 1 85 ? -46.469 -24.75 5.977 1 47.88 85 PRO A CA 1
ATOM 655 C C . PRO A 1 85 ? -45.688 -25.672 6.891 1 47.88 85 PRO A C 1
ATOM 657 O O . PRO A 1 85 ? -44.781 -25.219 7.602 1 47.88 85 PRO A O 1
ATOM 660 N N . SER A 1 86 ? -46.281 -26.891 7.066 1 47.44 86 SER A N 1
ATOM 661 C CA . SER A 1 86 ? -45.781 -27.75 8.148 1 47.44 86 SER A CA 1
ATOM 662 C C . SER A 1 86 ? -44.406 -28.328 7.832 1 47.44 86 SER A C 1
ATOM 664 O O . SER A 1 86 ? -43.781 -28.906 8.703 1 47.44 86 SER A O 1
ATOM 666 N N . ALA A 1 87 ? -44.031 -28.578 6.523 1 52.84 87 ALA A N 1
ATOM 667 C CA . ALA A 1 87 ? -43 -29.609 6.234 1 52.84 87 ALA A CA 1
ATOM 668 C C . ALA A 1 87 ? -41.625 -28.969 6.008 1 52.84 87 ALA A C 1
ATOM 670 O O . ALA A 1 87 ? -40.75 -29.609 5.449 1 52.84 87 ALA A O 1
ATOM 671 N N . GLY A 1 88 ? -41.125 -28.047 6.785 1 62.78 88 GLY A N 1
ATOM 672 C CA . GLY A 1 88 ? -39.719 -27.656 6.84 1 62.78 88 GLY A CA 1
ATOM 673 C C . GLY A 1 88 ? -39.25 -26.969 5.574 1 62.78 88 GLY A C 1
ATOM 674 O O . GLY A 1 88 ? -40.031 -26.672 4.684 1 62.78 88 GLY A O 1
ATOM 675 N N . LEU A 1 89 ? -37.969 -26.469 5.348 1 76.06 89 LEU A N 1
ATOM 676 C CA . LEU A 1 89 ? -37.344 -25.812 4.191 1 76.06 89 LEU A CA 1
ATOM 677 C C . LEU A 1 89 ? -37.25 -26.781 3.02 1 76.06 89 LEU A C 1
ATOM 679 O O . LEU A 1 89 ? -37.062 -27.984 3.217 1 76.06 89 LEU A O 1
ATOM 683 N N . SER A 1 90 ? -37.594 -26.344 1.843 1 77 90 SER A N 1
ATOM 684 C CA . SER A 1 90 ? -37.438 -27.156 0.641 1 77 90 SER A CA 1
ATOM 685 C C . SER A 1 90 ? -36 -27.703 0.52 1 77 90 SER A C 1
ATOM 687 O O . SER A 1 90 ? -35.062 -27.109 1.055 1 77 90 SER A O 1
ATOM 689 N N . LEU A 1 91 ? -35.781 -28.859 0.052 1 76.69 91 LEU A N 1
ATOM 690 C CA . LEU A 1 91 ? -34.469 -29.469 -0.141 1 76.69 91 LEU A CA 1
ATOM 691 C C . LEU A 1 91 ? -33.562 -28.547 -0.943 1 76.69 91 LEU A C 1
ATOM 693 O O . LEU A 1 91 ? -32.344 -28.5 -0.695 1 76.69 91 LEU A O 1
ATOM 697 N N . ARG A 1 92 ? -34.094 -27.781 -1.909 1 82.06 92 ARG A N 1
ATOM 698 C CA . ARG A 1 92 ? -33.312 -26.859 -2.705 1 82.06 92 ARG A CA 1
ATOM 699 C C . ARG A 1 92 ? -32.75 -25.719 -1.846 1 82.06 92 ARG A C 1
ATOM 701 O O . ARG A 1 92 ? -31.594 -25.312 -2 1 82.06 92 ARG A O 1
ATOM 708 N N . ALA A 1 93 ? -33.562 -25.219 -1.004 1 85.62 93 ALA A N 1
ATOM 709 C CA . ALA A 1 93 ? -33.125 -24.172 -0.103 1 85.62 93 ALA A CA 1
ATOM 710 C C . ALA A 1 93 ? -32 -24.656 0.81 1 85.62 93 ALA A C 1
ATOM 712 O O . ALA A 1 93 ? -31.047 -23.938 1.083 1 85.62 93 ALA A O 1
ATOM 713 N N . LEU A 1 94 ? -32.125 -25.891 1.227 1 84.81 94 LEU A N 1
ATOM 714 C CA . LEU A 1 94 ? -31.094 -26.469 2.082 1 84.81 94 LEU A CA 1
ATOM 715 C C . LEU A 1 94 ? -29.797 -26.641 1.314 1 84.81 94 LEU A C 1
ATOM 717 O O . LEU A 1 94 ? -28.703 -26.422 1.861 1 84.81 94 LEU A O 1
ATOM 721 N N . LEU A 1 95 ? -29.922 -27 0.069 1 84.25 95 LEU A N 1
ATOM 722 C CA . LEU A 1 95 ? -28.719 -27.188 -0.751 1 84.25 95 LEU A CA 1
ATOM 723 C C . LEU A 1 95 ? -28.031 -25.844 -1.005 1 84.25 95 LEU A C 1
ATOM 725 O O . LEU A 1 95 ? -26.812 -25.75 -0.954 1 84.25 95 LEU A O 1
ATOM 729 N N . ILE A 1 96 ? -28.75 -24.797 -1.275 1 88.25 96 ILE A N 1
ATOM 730 C CA . ILE A 1 96 ? -28.188 -23.469 -1.518 1 88.25 96 ILE A CA 1
ATOM 731 C C . ILE A 1 96 ? -27.484 -22.969 -0.256 1 88.25 96 ILE A C 1
ATOM 733 O O . ILE A 1 96 ? -26.391 -22.391 -0.329 1 88.25 96 ILE A O 1
ATOM 737 N N . LEU A 1 97 ? -28.125 -23.219 0.851 1 90.5 97 LEU A N 1
ATOM 738 C CA . LEU A 1 97 ? -27.516 -22.812 2.109 1 90.5 97 LEU A CA 1
ATOM 739 C C . LEU A 1 97 ? -26.219 -23.578 2.352 1 90.5 97 LEU A C 1
ATOM 741 O O . LEU A 1 97 ? -25.219 -23 2.811 1 90.5 97 LEU A O 1
ATOM 745 N N . ALA A 1 98 ? -26.203 -24.844 2.02 1 88.5 98 ALA A N 1
ATOM 746 C CA . ALA A 1 98 ? -24.984 -25.625 2.133 1 88.5 98 ALA A CA 1
ATOM 747 C C . ALA A 1 98 ? -23.891 -25.094 1.216 1 88.5 98 ALA A C 1
ATOM 749 O O . ALA A 1 98 ? -22.719 -25 1.611 1 88.5 98 ALA A O 1
ATOM 750 N N . TRP A 1 99 ? -24.297 -24.734 0.006 1 89.88 99 TRP A N 1
ATOM 751 C CA . TRP A 1 99 ? -23.328 -24.172 -0.938 1 89.88 99 TRP A CA 1
ATOM 752 C C . TRP A 1 99 ? -22.75 -22.875 -0.403 1 89.88 99 TRP A C 1
ATOM 754 O O . TRP A 1 99 ? -21.547 -22.625 -0.528 1 89.88 99 TRP A O 1
ATOM 764 N N . MET A 1 100 ? -23.547 -22.016 0.202 1 92.81 100 MET A N 1
ATOM 765 C CA . MET A 1 100 ? -23.094 -20.734 0.728 1 92.81 100 MET A CA 1
ATOM 766 C C . MET A 1 100 ? -22.062 -20.938 1.842 1 92.81 100 MET A C 1
ATOM 768 O O . MET A 1 100 ? -21.047 -20.266 1.88 1 92.81 100 MET A O 1
ATOM 772 N N . LEU A 1 101 ? -22.344 -21.906 2.67 1 91.81 101 LEU A N 1
ATOM 773 C CA . LEU A 1 101 ? -21.422 -22.172 3.779 1 91.81 101 LEU A CA 1
ATOM 774 C C . LEU A 1 101 ? -20.141 -22.812 3.281 1 91.81 101 LEU A C 1
ATOM 776 O O . LEU A 1 101 ? -19.047 -22.438 3.721 1 91.81 101 LEU A O 1
ATOM 780 N N . LEU A 1 102 ? -20.281 -23.688 2.311 1 88.12 102 LEU A N 1
ATOM 781 C CA . LEU A 1 102 ? -19.109 -24.359 1.771 1 88.12 102 LEU A CA 1
ATOM 782 C C . LEU A 1 102 ? -18.234 -23.391 0.992 1 88.12 102 LEU A C 1
ATOM 784 O O . LEU A 1 102 ? -17 -23.422 1.101 1 88.12 102 LEU A O 1
ATOM 788 N N . VAL A 1 103 ? -18.797 -22.5 0.27 1 88 103 VAL A N 1
ATOM 789 C CA . VAL A 1 103 ? -18.047 -21.531 -0.504 1 88 103 VAL A CA 1
ATOM 790 C C . VAL A 1 103 ? -17.344 -20.547 0.439 1 88 103 VAL A C 1
ATOM 792 O O . VAL A 1 103 ? -16.234 -20.094 0.17 1 88 103 VAL A O 1
ATOM 795 N N . GLU A 1 104 ? -18 -20.234 1.569 1 89.12 104 GLU A N 1
ATOM 796 C CA . GLU A 1 104 ? -17.359 -19.359 2.541 1 89.12 104 GLU A CA 1
ATOM 797 C C . GLU A 1 104 ? -16.109 -20.016 3.139 1 89.12 104 GLU A C 1
ATOM 799 O O . GLU A 1 104 ? -15.117 -19.359 3.406 1 89.12 104 GLU A O 1
ATOM 804 N N . LEU A 1 105 ? -16.156 -21.266 3.277 1 85.19 105 LEU A N 1
ATOM 805 C CA . LEU A 1 105 ? -15 -22 3.789 1 85.19 105 LEU A CA 1
ATOM 806 C C . LEU A 1 105 ? -13.891 -22.062 2.742 1 85.19 105 LEU A C 1
ATOM 808 O O . LEU A 1 105 ? -12.711 -21.984 3.08 1 85.19 105 LEU A O 1
ATOM 812 N N . LEU A 1 106 ? -14.336 -22.141 1.531 1 80.62 106 LEU A N 1
ATOM 813 C CA . LEU A 1 106 ? -13.359 -22.25 0.45 1 80.62 106 LEU A CA 1
ATOM 814 C C . LEU A 1 106 ? -12.781 -20.875 0.101 1 80.62 106 LEU A C 1
ATOM 816 O O . LEU A 1 106 ? -11.672 -20.781 -0.423 1 80.62 106 LEU A O 1
ATOM 820 N N . ARG A 1 107 ? -13.477 -19.781 0.415 1 79.62 107 ARG A N 1
ATOM 821 C CA . ARG A 1 107 ? -13.062 -18.422 0.114 1 79.62 107 ARG A CA 1
ATOM 822 C C . ARG A 1 107 ? -11.812 -18.031 0.893 1 79.62 107 ARG A C 1
ATOM 824 O O . ARG A 1 107 ? -11.07 -17.141 0.49 1 79.62 107 ARG A O 1
ATOM 831 N N . ARG A 1 108 ? -11.5 -18.609 1.938 1 71.19 108 ARG A N 1
ATOM 832 C CA . ARG A 1 108 ? -10.336 -18.328 2.773 1 71.19 108 ARG A CA 1
ATOM 833 C C . ARG A 1 108 ? -9.047 -18.359 1.955 1 71.19 108 ARG A C 1
ATOM 835 O O . ARG A 1 108 ? -8.141 -17.562 2.176 1 71.19 108 ARG A O 1
ATOM 842 N N . LYS A 1 109 ? -9.023 -19.125 1.008 1 64.81 109 LYS A N 1
ATOM 843 C CA . LYS A 1 109 ? -7.812 -19.281 0.203 1 64.81 109 LYS A CA 1
ATOM 844 C C . LYS A 1 109 ? -7.562 -18.062 -0.67 1 64.81 109 LYS A C 1
ATOM 846 O O . LYS A 1 109 ? -6.414 -17.688 -0.924 1 64.81 109 LYS A O 1
ATOM 851 N N . VAL A 1 110 ? -8.703 -17.469 -1.008 1 65.12 110 VAL A N 1
ATOM 852 C CA . VAL A 1 110 ? -8.578 -16.312 -1.897 1 65.12 110 VAL A CA 1
ATOM 853 C C . VAL A 1 110 ? -8.258 -15.062 -1.083 1 65.12 110 VAL A C 1
ATOM 855 O O . VAL A 1 110 ? -7.449 -14.234 -1.502 1 65.12 110 VAL A O 1
ATOM 858 N N . ASP A 1 111 ? -8.867 -14.875 0.166 1 62.06 111 ASP A N 1
ATOM 859 C CA . ASP A 1 111 ? -8.727 -13.656 0.958 1 62.06 111 ASP A CA 1
ATOM 860 C C . ASP A 1 111 ? -7.395 -13.625 1.697 1 62.06 111 ASP A C 1
ATOM 862 O O . ASP A 1 111 ? -6.852 -12.555 1.974 1 62.06 111 ASP A O 1
ATOM 866 N N . GLU A 1 112 ? -6.832 -14.727 2.318 1 57.97 112 GLU A N 1
ATOM 867 C CA . GLU A 1 112 ? -5.691 -14.781 3.225 1 57.97 112 GLU A CA 1
ATOM 868 C C . GLU A 1 112 ? -4.426 -14.25 2.551 1 57.97 112 GLU A C 1
ATOM 870 O O . GLU A 1 112 ? -3.537 -13.719 3.217 1 57.97 112 GLU A O 1
ATOM 875 N N . ILE A 1 113 ? -4.223 -14.305 1.278 1 48.59 113 ILE A N 1
ATOM 876 C CA . ILE A 1 113 ? -2.934 -13.938 0.699 1 48.59 113 ILE A CA 1
ATOM 877 C C . ILE A 1 113 ? -2.666 -12.453 0.929 1 48.59 113 ILE A C 1
ATOM 879 O O . ILE A 1 113 ? -1.52 -12.047 1.13 1 48.59 113 ILE A O 1
ATOM 883 N N . ARG A 1 114 ? -3.564 -11.547 0.756 1 47.72 114 ARG A N 1
ATOM 884 C CA . ARG A 1 114 ? -3.277 -10.125 0.58 1 47.72 114 ARG A CA 1
ATOM 885 C C . ARG A 1 114 ? -3.217 -9.406 1.924 1 47.72 114 ARG A C 1
ATOM 887 O O . ARG A 1 114 ? -2.664 -8.312 2.023 1 47.72 114 ARG A O 1
ATOM 894 N N . MET A 1 115 ? -4.07 -9.688 2.92 1 49.47 115 MET A N 1
ATOM 895 C CA . MET A 1 115 ? -4.73 -8.555 3.557 1 49.47 115 MET A CA 1
ATOM 896 C C . MET A 1 115 ? -3.996 -8.141 4.828 1 49.47 115 MET A C 1
ATOM 898 O O . MET A 1 115 ? -3.955 -8.898 5.801 1 49.47 115 MET A O 1
ATOM 902 N N . ARG A 1 116 ? -3.062 -7.492 4.41 1 53.53 116 ARG A N 1
ATOM 903 C CA . ARG A 1 116 ? -2.594 -6.684 5.531 1 53.53 116 ARG A CA 1
ATOM 904 C C . ARG A 1 116 ? -3.701 -5.77 6.047 1 53.53 116 ARG A C 1
ATOM 906 O O . ARG A 1 116 ? -4.34 -5.059 5.27 1 53.53 116 ARG A O 1
ATOM 913 N N . GLY A 1 117 ? -4.379 -6.113 7.086 1 58.59 117 GLY A N 1
ATOM 914 C CA . GLY A 1 117 ? -5.27 -5.207 7.793 1 58.59 117 GLY A CA 1
ATOM 915 C C . GLY A 1 117 ? -6.543 -5.879 8.273 1 58.59 117 GLY A C 1
ATOM 916 O O . GLY A 1 117 ? -6.738 -7.074 8.055 1 58.59 117 GLY A O 1
ATOM 917 N N . TYR A 1 118 ? -7.25 -5.344 8.953 1 64.69 118 TYR A N 1
ATOM 918 C CA . TYR A 1 118 ? -8.438 -5.84 9.641 1 64.69 118 TYR A CA 1
ATOM 919 C C . TYR A 1 118 ? -9.68 -5.695 8.758 1 64.69 118 TYR A C 1
ATOM 921 O O . TYR A 1 118 ? -10.742 -6.215 9.094 1 64.69 118 TYR A O 1
ATOM 929 N N . THR A 1 119 ? -9.539 -5.195 7.512 1 70.12 119 THR A N 1
ATOM 930 C CA . THR A 1 119 ? -10.727 -4.926 6.703 1 70.12 119 THR A CA 1
ATOM 931 C C . THR A 1 119 ? -11.312 -6.227 6.16 1 70.12 119 THR A C 1
ATOM 933 O O . THR A 1 119 ? -12.523 -6.438 6.223 1 70.12 119 THR A O 1
ATOM 936 N N . SER A 1 120 ? -10.445 -7.07 5.766 1 74.62 120 SER A N 1
ATOM 937 C CA . SER A 1 120 ? -10.945 -8.32 5.203 1 74.62 120 SER A CA 1
ATOM 938 C C . SER A 1 120 ? -11.516 -9.227 6.285 1 74.62 120 SER A C 1
ATOM 940 O O . SER A 1 120 ? -12.461 -9.977 6.043 1 74.62 120 SER A O 1
ATOM 942 N N . THR A 1 121 ? -11.023 -9.031 7.52 1 78.31 121 THR A N 1
ATOM 943 C CA . THR A 1 121 ? -11.508 -9.852 8.625 1 78.31 121 THR A CA 1
ATOM 944 C C . THR A 1 121 ? -12.883 -9.367 9.094 1 78.31 121 THR A C 1
ATOM 946 O O . THR A 1 121 ? -13.742 -10.18 9.422 1 78.31 121 THR A O 1
ATOM 949 N N . ILE A 1 122 ? -13.102 -8.141 9.008 1 79 122 ILE A N 1
ATOM 950 C CA . ILE A 1 122 ? -14.391 -7.594 9.422 1 79 122 ILE A CA 1
ATOM 951 C C . ILE A 1 122 ? -15.461 -7.945 8.398 1 79 122 ILE A C 1
ATOM 953 O O . ILE A 1 122 ? -16.594 -8.266 8.758 1 79 122 ILE A O 1
ATOM 957 N N . GLN A 1 123 ? -15.055 -7.906 7.152 1 80.12 123 GLN A N 1
ATOM 958 C CA . GLN A 1 123 ? -16.016 -8.297 6.117 1 80.12 123 GLN A CA 1
ATOM 959 C C . GLN A 1 123 ? -16.359 -9.773 6.223 1 80.12 123 GLN A C 1
ATOM 961 O O . GLN A 1 123 ? -17.516 -10.156 6.023 1 80.12 123 GLN A O 1
ATOM 966 N N . ARG A 1 124 ? -15.398 -10.539 6.574 1 84.94 124 ARG A N 1
ATOM 967 C CA . ARG A 1 124 ? -15.672 -11.961 6.762 1 84.94 124 ARG A CA 1
ATOM 968 C C . ARG A 1 124 ? -16.562 -12.195 7.977 1 84.94 124 ARG A C 1
ATOM 970 O O . ARG A 1 124 ? -17.453 -13.047 7.945 1 84.94 124 ARG A O 1
ATOM 977 N N . ALA A 1 125 ? -16.312 -11.453 8.984 1 87 125 ALA A N 1
ATOM 978 C CA . ALA A 1 125 ? -17.156 -11.578 10.172 1 87 125 ALA A CA 1
ATOM 979 C C . ALA A 1 125 ? -18.594 -11.227 9.859 1 87 125 ALA A C 1
ATOM 981 O O . ALA A 1 125 ? -19.531 -11.883 10.336 1 87 125 ALA A O 1
ATOM 982 N N . GLY A 1 126 ? -18.734 -10.195 9.016 1 86.5 126 GLY A N 1
ATOM 983 C CA . GLY A 1 126 ? -20.078 -9.82 8.609 1 86.5 126 GLY A CA 1
ATOM 984 C C . GLY A 1 126 ? -20.781 -10.898 7.797 1 86.5 126 GLY A C 1
ATOM 985 O O . GLY A 1 126 ? -21.953 -11.172 8.008 1 86.5 126 GLY A O 1
ATOM 986 N N . ARG A 1 127 ? -20.062 -11.508 6.969 1 89.19 127 ARG A N 1
ATOM 987 C CA . ARG A 1 127 ? -20.641 -12.57 6.156 1 89.19 127 ARG A CA 1
ATOM 988 C C . ARG A 1 127 ? -20.984 -13.789 7.008 1 89.19 127 ARG A C 1
ATOM 990 O O . ARG A 1 127 ? -22.031 -14.406 6.816 1 89.19 127 ARG A O 1
ATOM 997 N N . VAL A 1 128 ? -20.141 -14.125 7.949 1 90.81 128 VAL A N 1
ATOM 998 C CA . VAL A 1 128 ? -20.375 -15.273 8.812 1 90.81 128 VAL A CA 1
ATOM 999 C C . VAL A 1 128 ? -21.594 -15.023 9.703 1 90.81 128 VAL A C 1
ATOM 1001 O O . VAL A 1 128 ? -22.391 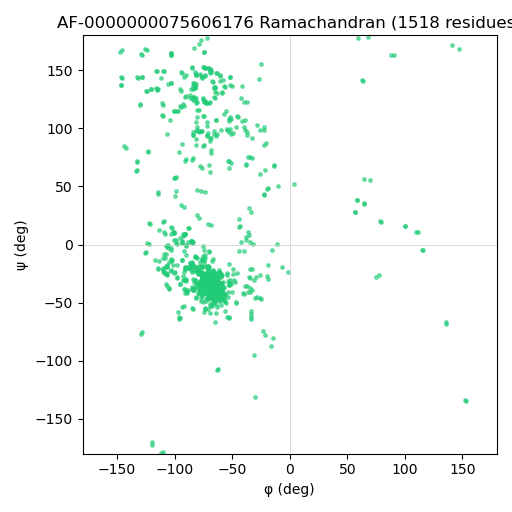-15.922 9.93 1 90.81 128 VAL A O 1
ATOM 1004 N N . VAL A 1 129 ? -21.75 -13.805 10.133 1 88.44 129 VAL A N 1
ATOM 1005 C CA . VAL A 1 129 ? -22.906 -13.461 10.953 1 88.44 129 VAL A CA 1
ATOM 1006 C C . VAL A 1 129 ? -24.188 -13.57 10.117 1 88.44 129 VAL A C 1
ATOM 1008 O O . VAL A 1 129 ? -25.203 -14.07 10.594 1 88.44 129 VAL A O 1
ATOM 1011 N N . TRP A 1 130 ? -24.078 -13.195 8.844 1 91.12 130 TRP A N 1
ATOM 1012 C CA . TRP A 1 130 ? -25.234 -13.297 7.953 1 91.12 130 TRP A CA 1
ATOM 1013 C C . TRP A 1 130 ? -25.609 -14.75 7.699 1 91.12 130 TRP A C 1
ATOM 1015 O O . TRP A 1 130 ? -26.781 -15.125 7.777 1 91.12 130 TRP A O 1
ATOM 1025 N N . LEU A 1 131 ? -24.641 -15.539 7.531 1 93.69 131 LEU A N 1
ATOM 1026 C CA . LEU A 1 131 ? -24.906 -16.953 7.297 1 93.69 131 LEU A CA 1
ATOM 1027 C C . LEU A 1 131 ? -25.469 -17.609 8.547 1 93.69 131 LEU A C 1
ATOM 1029 O O . LEU A 1 131 ? -26.344 -18.484 8.461 1 93.69 131 LEU A O 1
ATOM 1033 N N . GLY A 1 132 ? -24.969 -17.156 9.711 1 90.62 132 GLY A N 1
ATOM 1034 C CA . GLY A 1 132 ? -25.531 -17.656 10.961 1 90.62 132 GLY A CA 1
ATOM 1035 C C . GLY A 1 132 ? -26.984 -17.281 11.156 1 90.62 132 GLY A C 1
ATOM 1036 O O . GLY A 1 132 ? -27.781 -18.109 11.609 1 90.62 132 GLY A O 1
ATOM 1037 N N . SER A 1 133 ? -27.359 -16.125 10.664 1 87.31 133 SER A N 1
ATOM 1038 C CA . SER A 1 133 ? -28.75 -15.688 10.773 1 87.31 133 SER A CA 1
ATOM 1039 C C . SER A 1 133 ? -29.656 -16.516 9.875 1 87.31 133 SER A C 1
ATOM 1041 O O . SER A 1 133 ? -30.797 -16.812 10.25 1 87.31 133 SER A O 1
ATOM 1043 N N . LEU A 1 134 ? -29.141 -16.953 8.773 1 90.25 134 LEU A N 1
ATOM 1044 C CA . LEU A 1 134 ? -29.953 -17.766 7.871 1 90.25 134 LEU A CA 1
ATOM 1045 C C . LEU A 1 134 ? -30.141 -19.172 8.422 1 90.25 134 LEU A C 1
ATOM 1047 O O . LEU A 1 134 ? -31.203 -19.766 8.273 1 90.25 134 LEU A O 1
ATOM 1051 N N . VAL A 1 135 ? -29.188 -19.688 9.117 1 88.19 135 VAL A N 1
ATOM 1052 C CA . VAL A 1 135 ? -29.25 -21.047 9.648 1 88.19 135 VAL A CA 1
ATOM 1053 C C . VAL A 1 135 ? -30.172 -21.094 10.859 1 88.19 135 VAL A C 1
ATOM 1055 O O . VAL A 1 135 ? -31.047 -21.953 10.953 1 88.19 135 VAL A O 1
ATOM 1058 N N . PHE A 1 136 ? -30.109 -20.141 11.711 1 84.19 136 PHE A N 1
ATOM 1059 C CA . PHE A 1 136 ? -30.781 -20.25 13.008 1 84.19 136 PHE A CA 1
ATOM 1060 C C . PHE A 1 136 ? -32.188 -19.703 12.93 1 84.19 136 PHE A C 1
ATOM 1062 O O . PHE A 1 136 ? -33.094 -20.156 13.664 1 84.19 136 PHE A O 1
ATOM 1069 N N . PHE A 1 137 ? -32.469 -18.844 11.914 1 81.44 137 PHE A N 1
ATOM 1070 C CA . PHE A 1 137 ? -33.812 -18.25 11.883 1 81.44 137 PHE A CA 1
ATOM 1071 C C . PHE A 1 137 ? -34.688 -18.922 10.844 1 81.44 137 PHE A C 1
ATOM 1073 O O . PHE A 1 137 ? -35.906 -18.828 10.898 1 81.44 137 PHE A O 1
ATOM 1080 N N . ASN A 1 138 ? -34.125 -19.734 9.961 1 85.06 138 ASN A N 1
ATOM 1081 C CA . ASN A 1 138 ? -34.969 -20.234 8.867 1 85.06 138 ASN A CA 1
ATOM 1082 C C . ASN A 1 138 ? -35.156 -21.75 8.969 1 85.06 138 ASN A C 1
ATOM 1084 O O . ASN A 1 138 ? -36.094 -22.297 8.391 1 85.06 138 ASN A O 1
ATOM 1088 N N . ILE A 1 139 ? -34.281 -22.438 9.688 1 82.31 139 ILE A N 1
ATOM 1089 C CA . ILE A 1 139 ? -34.406 -23.891 9.766 1 82.31 139 ILE A CA 1
ATOM 1090 C C . ILE A 1 139 ? -35.188 -24.266 11.016 1 82.31 139 ILE A C 1
ATOM 1092 O O . ILE A 1 139 ? -34.781 -23.969 12.141 1 82.31 139 ILE A O 1
ATOM 1096 N N . ASN A 1 140 ? -36.312 -24.922 10.812 1 77.81 140 ASN A N 1
ATOM 1097 C CA . ASN A 1 140 ? -37.188 -25.266 11.922 1 77.81 140 ASN A CA 1
ATOM 1098 C C . ASN A 1 140 ? -36.969 -26.703 12.398 1 77.81 140 ASN A C 1
ATOM 1100 O O . ASN A 1 140 ? -37.188 -27.016 13.57 1 77.81 140 ASN A O 1
ATOM 1104 N N . ILE A 1 141 ? -36.531 -27.578 11.445 1 74.81 141 ILE A N 1
ATOM 1105 C CA . ILE A 1 141 ? -36.25 -28.969 11.828 1 74.81 141 ILE A CA 1
ATOM 1106 C C . ILE A 1 141 ? -34.969 -29.047 12.625 1 74.81 141 ILE A C 1
ATOM 1108 O O . ILE A 1 141 ? -33.906 -28.578 12.164 1 74.81 141 ILE A O 1
ATOM 1112 N N . VAL A 1 142 ? -35.062 -29.594 13.797 1 70 142 VAL A N 1
ATOM 1113 C CA . VAL A 1 142 ? -33.969 -29.578 14.766 1 70 142 VAL A CA 1
ATOM 1114 C C . VAL A 1 142 ? -32.781 -30.328 14.195 1 70 142 VAL A C 1
ATOM 1116 O O . VAL A 1 142 ? -31.625 -29.891 14.336 1 70 142 VAL A O 1
ATOM 1119 N N . ALA A 1 143 ? -33 -31.484 13.57 1 69.31 143 ALA A N 1
ATOM 1120 C CA . ALA A 1 143 ? -31.891 -32.281 13.047 1 69.31 143 ALA A CA 1
ATOM 1121 C C . ALA A 1 143 ? -31.125 -31.547 11.953 1 69.31 143 ALA A C 1
ATOM 1123 O O . ALA A 1 143 ? -29.906 -31.562 11.914 1 69.31 143 ALA A O 1
ATOM 1124 N N . GLN A 1 144 ? -31.828 -30.859 11.094 1 78.19 144 GLN A N 1
ATOM 1125 C CA . GLN A 1 144 ? -31.203 -30.078 10.031 1 78.19 144 GLN A CA 1
ATOM 1126 C C . GLN A 1 144 ? -30.469 -28.859 10.594 1 78.19 144 GLN A C 1
ATOM 1128 O O . GLN A 1 144 ? -29.375 -28.531 10.141 1 78.19 144 GLN A O 1
ATOM 1133 N N . ARG A 1 145 ? -31.031 -28.312 11.617 1 81.31 145 ARG A N 1
ATOM 1134 C CA . ARG A 1 145 ? -30.406 -27.141 12.234 1 81.31 145 ARG A CA 1
ATOM 1135 C C . ARG A 1 145 ? -29.078 -27.516 12.891 1 81.31 145 ARG A C 1
ATOM 1137 O O . ARG A 1 145 ? -28.125 -26.734 12.852 1 81.31 145 ARG A O 1
ATOM 1144 N N . ALA A 1 146 ? -29 -28.656 13.438 1 76.56 146 ALA A N 1
ATOM 1145 C CA . ALA A 1 146 ? -27.766 -29.094 14.078 1 76.56 146 ALA A CA 1
ATOM 1146 C C . ALA A 1 146 ? -26.656 -29.297 13.047 1 76.56 146 ALA A C 1
ATOM 1148 O O . ALA A 1 146 ? -25.516 -28.906 13.273 1 76.56 146 ALA A O 1
ATOM 1149 N N . LEU A 1 147 ? -26.969 -29.891 11.906 1 77 147 LEU A N 1
ATOM 1150 C CA . LEU A 1 147 ? -25.969 -30.141 10.867 1 77 147 LEU A CA 1
ATOM 1151 C C . LEU A 1 147 ? -25.438 -28.844 10.297 1 77 147 LEU A C 1
ATOM 1153 O O . LEU A 1 147 ? -24.234 -28.672 10.141 1 77 147 LEU A O 1
ATOM 1157 N N . PHE A 1 148 ? -26.297 -27.875 10.023 1 87 148 PHE A N 1
ATOM 1158 C CA . PHE A 1 148 ? -25.875 -26.609 9.445 1 87 148 PHE A CA 1
ATOM 1159 C C . PHE A 1 148 ? -25.188 -25.734 10.484 1 87 148 PHE A C 1
ATOM 1161 O O . PHE A 1 148 ? -24.312 -24.922 10.148 1 87 148 PHE A O 1
ATOM 1168 N N . SER A 1 149 ? -25.516 -25.969 11.773 1 83.88 149 SER A N 1
ATOM 1169 C CA . SER A 1 149 ? -24.812 -25.25 12.828 1 83.88 149 SER A CA 1
ATOM 1170 C C . SER A 1 149 ? -23.359 -25.719 12.93 1 83.88 149 SER A C 1
ATOM 1172 O O . SER A 1 149 ? -22.469 -24.922 13.203 1 83.88 149 SER A O 1
ATOM 1174 N N . MET A 1 150 ? -23.141 -26.938 12.617 1 82.56 150 MET A N 1
ATOM 1175 C CA . MET A 1 150 ? -21.766 -27.438 12.641 1 82.56 150 MET A CA 1
ATOM 1176 C C . MET A 1 150 ? -20.938 -26.812 11.523 1 82.56 150 MET A C 1
ATOM 1178 O O . MET A 1 150 ? -19.781 -26.453 11.734 1 82.56 150 MET A O 1
ATOM 1182 N N . LEU A 1 151 ? -21.5 -26.734 10.359 1 85.31 151 LEU A N 1
ATOM 1183 C CA . LEU A 1 151 ? -20.797 -26.094 9.25 1 85.31 151 LEU A CA 1
ATOM 1184 C C . LEU A 1 151 ? -20.531 -24.625 9.547 1 85.31 151 LEU A C 1
ATOM 1186 O O . LEU A 1 151 ? -19.469 -24.094 9.211 1 85.31 151 LEU A O 1
ATOM 1190 N N . TRP A 1 152 ? -21.453 -24.016 10.211 1 89.69 152 TRP A N 1
ATOM 1191 C CA . TRP A 1 152 ? -21.297 -22.609 10.562 1 89.69 152 TRP A CA 1
ATOM 1192 C C . TRP A 1 152 ? -20.234 -22.422 11.633 1 89.69 152 TRP A C 1
ATOM 1194 O O . TRP A 1 152 ? -19.453 -21.469 11.586 1 89.69 152 TRP A O 1
ATOM 1204 N N . ILE A 1 153 ? -20.172 -23.297 12.609 1 84.5 153 ILE A N 1
ATOM 1205 C CA . ILE A 1 153 ? -19.156 -23.203 13.664 1 84.5 153 ILE A CA 1
ATOM 1206 C C . ILE A 1 153 ? -17.766 -23.375 13.055 1 84.5 153 ILE A C 1
ATOM 1208 O O . ILE A 1 153 ? -16.812 -22.734 13.492 1 84.5 153 ILE A O 1
ATOM 1212 N N . LEU A 1 154 ? -17.719 -24.188 12.016 1 85.5 154 LEU A N 1
ATOM 1213 C CA . LEU A 1 154 ? -16.453 -24.328 11.32 1 85.5 154 LEU A CA 1
ATOM 1214 C C . LEU A 1 154 ? -16.047 -23.016 10.664 1 85.5 154 LEU A C 1
ATOM 1216 O O . LEU A 1 154 ? -14.859 -22.656 10.664 1 85.5 154 LEU A O 1
ATOM 1220 N N . CYS A 1 155 ? -17 -22.297 10.195 1 87.81 155 CYS A N 1
ATOM 1221 C CA . CYS A 1 155 ? -16.703 -21 9.609 1 87.81 155 CYS A CA 1
ATOM 1222 C C . CYS A 1 155 ? -16.25 -20.016 10.68 1 87.81 155 CYS A C 1
ATOM 1224 O O . CYS A 1 155 ? -15.305 -19.25 10.461 1 87.81 155 CYS A O 1
ATOM 1226 N N . VAL A 1 156 ? -16.844 -20.125 11.875 1 86.94 156 VAL A N 1
ATOM 1227 C CA . VAL A 1 156 ? -16.484 -19.219 12.969 1 86.94 156 VAL A CA 1
ATOM 1228 C C . VAL A 1 156 ? -15.102 -19.578 13.5 1 86.94 156 VAL A C 1
ATOM 1230 O O . VAL A 1 156 ? -14.312 -18.688 13.82 1 86.94 156 VAL A O 1
ATOM 1233 N N . THR A 1 157 ? -14.852 -20.812 13.516 1 83.12 157 THR A N 1
ATOM 1234 C CA . THR A 1 157 ? -13.562 -21.25 14.023 1 83.12 157 THR A CA 1
ATOM 1235 C C . THR A 1 157 ? -12.43 -20.797 13.102 1 83.12 157 THR A C 1
ATOM 1237 O O . THR A 1 157 ? -11.383 -20.359 13.57 1 83.12 157 THR A O 1
ATOM 1240 N N . ARG A 1 158 ? -12.68 -20.844 11.867 1 82.44 158 ARG A N 1
ATOM 1241 C CA . ARG A 1 158 ? -11.656 -20.406 10.922 1 82.44 158 ARG A CA 1
ATOM 1242 C C . ARG A 1 158 ? -11.461 -18.891 11 1 82.44 158 ARG A C 1
ATOM 1244 O O . ARG A 1 158 ? -10.352 -18.391 10.82 1 82.44 158 ARG A O 1
ATOM 1251 N N . LEU A 1 159 ? -12.523 -18.188 11.273 1 83.25 159 LEU A N 1
ATOM 1252 C CA . LEU A 1 159 ? -12.43 -16.734 11.461 1 83.25 159 LEU A CA 1
ATOM 1253 C C . LEU A 1 159 ? -11.641 -16.406 12.727 1 83.25 159 LEU A C 1
ATOM 1255 O O . LEU A 1 159 ? -10.766 -15.539 12.703 1 83.25 159 LEU A O 1
ATOM 1259 N N . LEU A 1 160 ? -11.883 -17.156 13.812 1 80.94 160 LEU A N 1
ATOM 1260 C CA . LEU A 1 160 ? -11.195 -16.906 15.078 1 80.94 160 LEU A CA 1
ATOM 1261 C C . LEU A 1 160 ? -9.727 -17.297 14.984 1 80.94 160 LEU A C 1
ATOM 1263 O O . LEU A 1 160 ? -8.867 -16.656 15.586 1 80.94 160 LEU A O 1
ATOM 1267 N N . GLN A 1 161 ? -9.508 -18.266 14.219 1 79.38 161 GLN A N 1
ATOM 1268 C CA . GLN A 1 161 ? -8.133 -18.688 13.992 1 79.38 161 GLN A CA 1
ATOM 1269 C C . GLN A 1 161 ? -7.348 -17.609 13.242 1 79.38 161 GLN A C 1
ATOM 1271 O O . GLN A 1 161 ? -6.199 -17.312 13.586 1 79.38 161 GLN A O 1
ATOM 1276 N N . ARG A 1 162 ? -7.949 -17.016 12.32 1 78.44 162 ARG A N 1
ATOM 1277 C CA . ARG A 1 162 ? -7.297 -15.953 11.57 1 78.44 162 ARG A CA 1
ATOM 1278 C C . ARG A 1 162 ? -7.02 -14.75 12.469 1 78.44 162 ARG A C 1
ATOM 1280 O O . ARG A 1 162 ? -5.957 -14.133 12.375 1 78.44 162 ARG A O 1
ATOM 1287 N N . LEU A 1 163 ? -7.93 -14.484 13.344 1 77.62 163 LEU A N 1
ATOM 1288 C CA . LEU A 1 163 ? -7.762 -13.359 14.258 1 77.62 163 LEU A CA 1
ATOM 1289 C C . LEU A 1 163 ? -6.641 -13.625 15.25 1 77.62 163 LEU A C 1
ATOM 1291 O O . LEU A 1 163 ? -5.828 -12.734 15.531 1 77.62 163 LEU A O 1
ATOM 1295 N N . ALA A 1 164 ? -6.602 -14.812 15.688 1 77.38 164 ALA A N 1
ATOM 1296 C CA . ALA A 1 164 ? -5.574 -15.18 16.656 1 77.38 164 ALA A CA 1
ATOM 1297 C C . ALA A 1 164 ? -4.191 -15.188 16.016 1 77.38 164 ALA A C 1
ATOM 1299 O O . ALA A 1 164 ? -3.229 -14.68 16.594 1 77.38 164 ALA A O 1
ATOM 1300 N N . PHE A 1 165 ? -4.102 -15.664 14.812 1 76.56 165 PHE A N 1
ATOM 1301 C CA . PHE A 1 165 ? -2.812 -15.734 14.133 1 76.56 165 PHE A CA 1
ATOM 1302 C C . PHE A 1 165 ? -2.322 -14.336 13.766 1 76.56 165 PHE A C 1
ATOM 1304 O O . PHE A 1 165 ? -1.123 -14.055 13.828 1 76.56 165 PHE A O 1
ATOM 1311 N N . THR A 1 166 ? -3.252 -13.461 13.414 1 75.88 166 THR A N 1
ATOM 1312 C CA . THR A 1 166 ? -2.854 -12.109 13.062 1 75.88 166 THR A CA 1
ATOM 1313 C C . THR A 1 166 ? -2.346 -11.359 14.289 1 75.88 166 THR A C 1
ATOM 1315 O O . THR A 1 166 ? -1.365 -10.617 14.211 1 75.88 166 THR A O 1
ATOM 1318 N N . GLU A 1 167 ? -2.938 -11.695 15.445 1 77.56 167 GLU A N 1
ATOM 1319 C CA . GLU A 1 167 ? -2.51 -11.016 16.672 1 77.56 167 GLU A CA 1
ATOM 1320 C C . GLU A 1 167 ? -1.177 -11.562 17.172 1 77.56 167 GLU A C 1
ATOM 1322 O O . GLU A 1 167 ? -0.314 -10.797 17.609 1 77.56 167 GLU A O 1
ATOM 1327 N N . VAL A 1 168 ? -0.977 -12.812 17 1 76.5 168 VAL A N 1
ATOM 1328 C CA . VAL A 1 168 ? 0.273 -13.422 17.438 1 76.5 168 VAL A CA 1
ATOM 1329 C C . VAL A 1 168 ? 1.412 -12.984 16.516 1 76.5 168 VAL A C 1
ATOM 1331 O O . VAL A 1 168 ? 2.521 -12.719 16.984 1 76.5 168 VAL A O 1
ATOM 1334 N N . GLU A 1 169 ? 1.105 -12.898 15.297 1 76.31 169 GLU A N 1
ATOM 1335 C CA . GLU A 1 169 ? 2.129 -12.5 14.336 1 76.31 169 GLU A CA 1
ATOM 1336 C C . GLU A 1 169 ? 2.578 -11.062 14.57 1 76.31 169 GLU A C 1
ATOM 1338 O O . GLU A 1 169 ? 3.764 -10.742 14.445 1 76.31 169 GLU A O 1
ATOM 1343 N N . LYS A 1 170 ? 1.688 -10.273 15.008 1 75.88 170 LYS A N 1
ATOM 1344 C CA . LYS A 1 170 ? 2.008 -8.867 15.219 1 75.88 170 LYS A CA 1
ATOM 1345 C C . LYS A 1 170 ? 2.832 -8.672 16.484 1 75.88 170 LYS A C 1
ATOM 1347 O O . LYS A 1 170 ? 3.75 -7.852 16.516 1 75.88 170 LYS A O 1
ATOM 1352 N N . ARG A 1 171 ? 2.668 -9.555 17.453 1 77.56 171 ARG A N 1
ATOM 1353 C CA . ARG A 1 171 ? 3.27 -9.312 18.766 1 77.56 171 ARG A CA 1
ATOM 1354 C C . ARG A 1 171 ? 4.516 -10.172 18.953 1 77.56 171 ARG A C 1
ATOM 1356 O O . ARG A 1 171 ? 5.355 -9.875 19.812 1 77.56 171 ARG A O 1
ATOM 1363 N N . SER A 1 172 ? 4.664 -11.078 18.156 1 79.31 172 SER A N 1
ATOM 1364 C CA . SER A 1 172 ? 5.758 -12.016 18.391 1 79.31 172 SER A CA 1
ATOM 1365 C C . SER A 1 172 ? 7.074 -11.477 17.844 1 79.31 172 SER A C 1
ATOM 1367 O O . SER A 1 172 ? 7.102 -10.875 16.766 1 79.31 172 SER A O 1
ATOM 1369 N N . TYR A 1 173 ? 8.195 -11.641 18.562 1 80.12 173 TYR A N 1
ATOM 1370 C CA . TYR A 1 173 ? 9.531 -11.227 18.156 1 80.12 173 TYR A CA 1
ATOM 1371 C C . TYR A 1 173 ? 10.086 -12.156 17.078 1 80.12 173 TYR A C 1
ATOM 1373 O O . TYR A 1 173 ? 11.047 -11.805 16.391 1 80.12 173 TYR A O 1
ATOM 1381 N N . ALA A 1 174 ? 9.391 -13.219 16.969 1 75.38 174 ALA A N 1
ATOM 1382 C CA . ALA A 1 174 ? 9.852 -14.195 15.969 1 75.38 174 ALA A CA 1
ATOM 1383 C C . ALA A 1 174 ? 9.359 -13.82 14.57 1 75.38 174 ALA A C 1
ATOM 1385 O O . ALA A 1 174 ? 9.984 -14.203 13.578 1 75.38 174 ALA A O 1
ATOM 1386 N N . HIS A 1 175 ? 8.297 -12.961 14.609 1 77.56 175 HIS A N 1
ATOM 1387 C CA . HIS A 1 175 ? 7.719 -12.719 13.289 1 77.56 175 HIS A CA 1
ATOM 1388 C C . HIS A 1 175 ? 7.594 -11.227 13.008 1 77.56 175 HIS A C 1
ATOM 1390 O O . HIS A 1 175 ? 8.453 -10.641 12.344 1 77.56 175 HIS A O 1
ATOM 1396 N N . GLY A 1 176 ? 6.617 -10.562 13.609 1 75.12 176 GLY A N 1
ATOM 1397 C CA . GLY A 1 176 ? 6.332 -9.164 13.32 1 75.12 176 GLY A CA 1
ATOM 1398 C C . GLY A 1 176 ? 7.453 -8.227 13.734 1 75.12 176 GLY A C 1
ATOM 1399 O O . GLY A 1 176 ? 7.867 -7.367 12.953 1 75.12 176 GLY A O 1
ATOM 1400 N N . LYS A 1 177 ? 8.078 -8.5 14.875 1 83.88 177 LYS A N 1
ATOM 1401 C CA . LYS A 1 177 ? 9.102 -7.609 15.406 1 83.88 177 LYS A CA 1
ATOM 1402 C C . LYS A 1 177 ? 10.5 -8.141 15.117 1 83.88 177 LYS A C 1
ATOM 1404 O O . LYS A 1 177 ? 11.492 -7.574 15.586 1 83.88 177 LYS A O 1
ATOM 1409 N N . ASN A 1 178 ? 10.477 -9.125 14.281 1 87.19 178 ASN A N 1
ATOM 1410 C CA . ASN A 1 178 ? 11.734 -9.828 14.055 1 87.19 178 ASN A CA 1
ATOM 1411 C C . ASN A 1 178 ? 12.719 -8.984 13.25 1 87.19 178 ASN A C 1
ATOM 1413 O O . ASN A 1 178 ? 13.922 -9 13.516 1 87.19 178 ASN A O 1
ATOM 1417 N N . ALA A 1 179 ? 12.164 -8.25 12.305 1 87.75 179 ALA A N 1
ATOM 1418 C CA . ALA A 1 179 ? 13.047 -7.453 11.461 1 87.75 179 ALA A CA 1
ATOM 1419 C C . ALA A 1 179 ? 13.766 -6.379 12.273 1 87.75 179 ALA A C 1
ATOM 1421 O O . ALA A 1 179 ? 14.945 -6.109 12.047 1 87.75 179 ALA A O 1
ATOM 1422 N N . GLY A 1 180 ? 13.07 -5.824 13.227 1 87.69 180 GLY A N 1
ATOM 1423 C CA . GLY A 1 180 ? 13.695 -4.836 14.094 1 87.69 180 GLY A CA 1
ATOM 1424 C C . GLY A 1 180 ? 14.727 -5.434 15.023 1 87.69 180 GLY A C 1
ATOM 1425 O O . GLY A 1 180 ? 15.766 -4.816 15.289 1 87.69 180 GLY A O 1
ATOM 1426 N N . LEU A 1 181 ? 14.445 -6.598 15.445 1 90.94 181 LEU A N 1
ATOM 1427 C CA . LEU A 1 181 ? 15.367 -7.293 16.344 1 90.94 181 LEU A CA 1
ATOM 1428 C C . LEU A 1 181 ? 16.656 -7.66 15.617 1 90.94 181 LEU A C 1
ATOM 1430 O O . LEU A 1 181 ? 17.75 -7.445 16.141 1 90.94 181 LEU A O 1
ATOM 1434 N N . ILE A 1 182 ? 16.547 -8.148 14.406 1 91.5 182 ILE A N 1
ATOM 1435 C CA . ILE A 1 182 ? 17.719 -8.555 13.641 1 91.5 182 ILE A CA 1
ATOM 1436 C C . ILE A 1 182 ? 18.531 -7.32 13.258 1 91.5 182 ILE A C 1
ATOM 1438 O O . ILE A 1 182 ? 19.766 -7.375 13.227 1 91.5 182 ILE A O 1
ATOM 1442 N N . ASN A 1 183 ? 17.844 -6.258 12.992 1 90.44 183 ASN A N 1
ATOM 1443 C CA . ASN A 1 183 ? 18.547 -5.016 12.672 1 90.44 183 ASN A CA 1
ATOM 1444 C C . ASN A 1 183 ? 19.391 -4.539 13.844 1 90.44 183 ASN A C 1
ATOM 1446 O O . ASN A 1 183 ? 20.547 -4.129 13.656 1 90.44 183 ASN A O 1
ATOM 1450 N N . SER A 1 184 ? 18.891 -4.633 15 1 89.62 184 SER A N 1
ATOM 1451 C CA . SER A 1 184 ? 19.641 -4.234 16.188 1 89.62 184 SER A CA 1
ATOM 1452 C C . SER A 1 184 ? 20.781 -5.215 16.484 1 89.62 184 SER A C 1
ATOM 1454 O O . SER A 1 184 ? 21.859 -4.812 16.922 1 89.62 184 SER A O 1
ATOM 1456 N N . TYR A 1 185 ? 20.531 -6.469 16.203 1 90.88 185 TYR A N 1
ATOM 1457 C CA . TYR A 1 185 ? 21.547 -7.492 16.422 1 90.88 185 TYR A CA 1
ATOM 1458 C C . TYR A 1 185 ? 22.734 -7.277 15.484 1 90.88 185 TYR A C 1
ATOM 1460 O O . TYR A 1 185 ? 23.891 -7.34 15.906 1 90.88 185 TYR A O 1
ATOM 1468 N N . MET A 1 186 ? 22.406 -7.055 14.266 1 90.5 186 MET A N 1
ATOM 1469 C CA . MET A 1 186 ? 23.469 -6.863 13.289 1 90.5 186 MET A CA 1
ATOM 1470 C C . MET A 1 186 ? 24.25 -5.586 13.586 1 90.5 186 MET A C 1
ATOM 1472 O O . MET A 1 186 ? 25.469 -5.539 13.398 1 90.5 186 MET A O 1
ATOM 1476 N N . ALA A 1 187 ? 23.578 -4.543 14.016 1 86.81 187 ALA A N 1
ATOM 1477 C CA . ALA A 1 187 ? 24.266 -3.305 14.391 1 86.81 187 ALA A CA 1
ATOM 1478 C C . ALA A 1 187 ? 25.219 -3.537 15.547 1 86.81 187 ALA A C 1
ATOM 1480 O O . ALA A 1 187 ? 26.344 -3.027 15.547 1 86.81 187 ALA A O 1
ATOM 1481 N N . GLN A 1 188 ? 24.828 -4.312 16.5 1 85.56 188 GLN A N 1
ATOM 1482 C CA . GLN A 1 188 ? 25.672 -4.613 17.672 1 85.56 188 GLN A CA 1
ATOM 1483 C C . GLN A 1 188 ? 26.859 -5.48 17.281 1 85.56 188 GLN A C 1
ATOM 1485 O O . GLN A 1 188 ? 27.969 -5.277 17.781 1 85.56 188 GLN A O 1
ATOM 1490 N N . GLN A 1 189 ? 26.594 -6.383 16.391 1 85.94 189 GLN A N 1
ATOM 1491 C CA . GLN A 1 189 ? 27.656 -7.289 15.969 1 85.94 189 GLN A CA 1
ATOM 1492 C C . GLN A 1 189 ? 28.703 -6.555 15.133 1 85.94 189 GLN A C 1
ATOM 1494 O O . GLN A 1 189 ? 29.906 -6.824 15.242 1 85.94 189 GLN A O 1
ATOM 1499 N N . MET A 1 190 ? 28.234 -5.711 14.305 1 83.5 190 MET A N 1
ATOM 1500 C CA . MET A 1 190 ? 29.172 -5 13.43 1 83.5 190 MET A CA 1
ATOM 1501 C C . MET A 1 190 ? 29.984 -3.975 14.219 1 83.5 190 MET A C 1
ATOM 1503 O O . MET A 1 190 ? 31.125 -3.699 13.883 1 83.5 190 MET A O 1
ATOM 1507 N N . LEU A 1 191 ? 29.359 -3.385 15.188 1 75.81 191 LEU A N 1
ATOM 1508 C CA . LEU A 1 191 ? 30.078 -2.453 16.047 1 75.81 191 LEU A CA 1
ATOM 1509 C C . LEU A 1 191 ? 31.141 -3.184 16.875 1 75.81 191 LEU A C 1
ATOM 1511 O O . LEU A 1 191 ? 32.219 -2.66 17.094 1 75.81 191 LEU A O 1
ATOM 1515 N N . GLY A 1 192 ? 30.812 -4.344 17.344 1 65.56 192 GLY A N 1
ATOM 1516 C CA . GLY A 1 192 ? 31.766 -5.125 18.109 1 65.56 192 GLY A CA 1
ATOM 1517 C C . GLY A 1 192 ? 32.875 -5.711 17.266 1 65.56 192 GLY A C 1
ATOM 1518 O O . GLY A 1 192 ? 33.969 -5.941 17.766 1 65.56 192 GLY A O 1
ATOM 1519 N N . ALA A 1 193 ? 32.625 -6.09 15.984 1 60.25 193 ALA A N 1
ATOM 1520 C CA . ALA A 1 193 ? 33.594 -6.703 15.094 1 60.25 193 ALA A CA 1
ATOM 1521 C C . ALA A 1 193 ? 34.688 -5.707 14.719 1 60.25 193 ALA A C 1
ATOM 1523 O O . ALA A 1 193 ? 35.812 -6.102 14.414 1 60.25 193 ALA A O 1
ATOM 1524 N N . HIS A 1 194 ? 34.344 -4.371 14.516 1 52.97 194 HIS A N 1
ATOM 1525 C CA . HIS A 1 194 ? 35.406 -3.418 14.211 1 52.97 194 HIS A CA 1
ATOM 1526 C C . HIS A 1 194 ? 36.562 -3.559 15.188 1 52.97 194 HIS A C 1
ATOM 1528 O O . HIS A 1 194 ? 37.719 -3.271 14.836 1 52.97 194 HIS A O 1
ATOM 1534 N N . ASP A 1 195 ? 36.281 -3.947 16.391 1 47.78 195 ASP A N 1
ATOM 1535 C CA . ASP A 1 195 ? 37.406 -4.023 17.328 1 47.78 195 ASP A CA 1
ATOM 1536 C C . ASP A 1 195 ? 38.25 -5.258 17.062 1 47.78 195 ASP A C 1
ATOM 1538 O O . ASP A 1 195 ? 39.406 -5.32 17.5 1 47.78 195 ASP A O 1
ATOM 1542 N N . VAL A 1 196 ? 37.719 -6.348 16.531 1 44.66 196 VAL A N 1
ATOM 1543 C CA . VAL A 1 196 ? 38.562 -7.512 16.297 1 44.66 196 VAL A CA 1
ATOM 1544 C C . VAL A 1 196 ? 39 -7.551 14.828 1 44.66 196 VAL A C 1
ATOM 1546 O O . VAL A 1 196 ? 38.188 -7.836 13.945 1 44.66 196 VAL A O 1
ATOM 1549 N N . ASP A 1 197 ? 39.594 -6.68 14.305 1 40.72 197 ASP A N 1
ATOM 1550 C CA . ASP A 1 197 ? 40.25 -6.602 13.008 1 40.72 197 ASP A CA 1
ATOM 1551 C C . ASP A 1 197 ? 40.812 -7.961 12.586 1 40.72 197 ASP A C 1
ATOM 1553 O O . ASP A 1 197 ? 41.875 -8.039 11.969 1 40.72 197 ASP A O 1
ATOM 1557 N N . GLN A 1 198 ? 40.719 -9.055 13.289 1 39.91 198 GLN A N 1
ATOM 1558 C CA . GLN A 1 198 ? 41.594 -10.125 12.82 1 39.91 198 GLN A CA 1
ATOM 1559 C C . GLN A 1 198 ? 41.219 -10.578 11.422 1 39.91 198 GLN A C 1
ATOM 1561 O O . GLN A 1 198 ? 40.062 -10.961 11.188 1 39.91 198 GLN A O 1
ATOM 1566 N N . VAL A 1 199 ? 41.812 -10.039 10.391 1 42.72 199 VAL A N 1
ATOM 1567 C CA . VAL A 1 199 ? 42.094 -10.57 9.055 1 42.72 199 VAL A CA 1
ATOM 1568 C C . VAL A 1 199 ? 42 -12.094 9.086 1 42.72 199 VAL A C 1
ATOM 1570 O O . VAL A 1 199 ? 42.906 -12.766 9.594 1 42.72 199 VAL A O 1
ATOM 1573 N N . ILE A 1 200 ? 41.062 -12.703 9.578 1 42.09 200 ILE A N 1
ATOM 1574 C CA . ILE A 1 200 ? 41.094 -14.164 9.555 1 42.09 200 ILE A CA 1
ATOM 1575 C C . ILE A 1 200 ? 41.312 -14.656 8.125 1 42.09 200 ILE A C 1
ATOM 1577 O O . ILE A 1 200 ? 40.438 -14.516 7.27 1 42.09 200 ILE A O 1
ATOM 1581 N N . GLN A 1 201 ? 42.406 -14.531 7.586 1 44.41 201 GLN A N 1
ATOM 1582 C CA . GLN A 1 201 ? 42.938 -15.258 6.445 1 44.41 201 GLN A CA 1
ATOM 1583 C C . GLN A 1 201 ? 42.625 -16.75 6.543 1 44.41 201 GLN A C 1
ATOM 1585 O O . GLN A 1 201 ? 43.5 -17.562 6.848 1 44.41 201 GLN A O 1
ATOM 1590 N N . GLY A 1 202 ? 41.688 -17.266 7.375 1 45.56 202 GLY A N 1
ATOM 1591 C CA . GLY A 1 202 ? 41.688 -18.719 7.445 1 45.56 202 GLY A CA 1
ATOM 1592 C C . GLY A 1 202 ? 41.031 -19.375 6.234 1 45.56 202 GLY A C 1
ATOM 1593 O O . GLY A 1 202 ? 40.5 -18.688 5.367 1 45.56 202 GLY A O 1
ATOM 1594 N N . GLU A 1 203 ? 41.031 -20.766 6.133 1 57.19 203 GLU A N 1
ATOM 1595 C CA . GLU A 1 203 ? 40.5 -21.719 5.172 1 57.19 203 GLU A CA 1
ATOM 1596 C C . GLU A 1 203 ? 39 -21.562 5.008 1 57.19 203 GLU A C 1
ATOM 1598 O O . GLU A 1 203 ? 38.312 -21.062 5.91 1 57.19 203 GLU A O 1
ATOM 1603 N N . HIS A 1 204 ? 38.438 -21.703 3.744 1 63.09 204 HIS A N 1
ATOM 1604 C CA . HIS A 1 204 ? 37.062 -21.547 3.213 1 63.09 204 HIS A CA 1
ATOM 1605 C C . HIS A 1 204 ? 36.031 -22.016 4.223 1 63.09 204 HIS A C 1
ATOM 1607 O O . HIS A 1 204 ? 35.062 -21.297 4.496 1 63.09 204 HIS A O 1
ATOM 1613 N N . HIS A 1 205 ? 36.219 -23.047 4.898 1 67.5 205 HIS A N 1
ATOM 1614 C CA . HIS A 1 205 ? 35.25 -23.672 5.781 1 67.5 205 HIS A CA 1
ATOM 1615 C C . HIS A 1 205 ? 35.188 -22.969 7.133 1 67.5 205 HIS A C 1
ATOM 1617 O O . HIS A 1 205 ? 34.188 -23 7.82 1 67.5 205 HIS A O 1
ATOM 1623 N N . GLU A 1 206 ? 36.094 -22.125 7.418 1 79.75 206 GLU A N 1
ATOM 1624 C CA . GLU A 1 206 ? 36.156 -21.484 8.727 1 79.75 206 GLU A CA 1
ATOM 1625 C C . GLU A 1 206 ? 35.312 -20.219 8.766 1 79.75 206 GLU A C 1
ATOM 1627 O O . GLU A 1 206 ? 34.781 -19.844 9.82 1 79.75 206 GLU A O 1
ATOM 1632 N N . LEU A 1 207 ? 35.031 -19.703 7.613 1 85.69 207 LEU A N 1
ATOM 1633 C CA . LEU A 1 207 ? 34.25 -18.484 7.574 1 85.69 207 LEU A CA 1
ATOM 1634 C C . LEU A 1 207 ? 32.781 -18.781 7.938 1 85.69 207 LEU A C 1
ATOM 1636 O O . LEU A 1 207 ? 32.156 -17.984 8.648 1 85.69 207 LEU A O 1
ATOM 1640 N N . LEU A 1 208 ? 32.375 -19.906 7.504 1 89.62 208 LEU A N 1
ATOM 1641 C CA . LEU A 1 208 ? 30.984 -20.25 7.773 1 89.62 208 LEU A CA 1
ATOM 1642 C C . LEU A 1 208 ? 30.812 -20.688 9.227 1 89.62 208 LEU A C 1
ATOM 1644 O O . LEU A 1 208 ? 29.75 -20.469 9.82 1 89.62 208 LEU A O 1
ATOM 1648 N N . LYS A 1 209 ? 31.844 -21.25 9.812 1 88.44 209 LYS A N 1
ATOM 1649 C CA . LYS A 1 209 ? 31.781 -21.672 11.203 1 88.44 209 LYS A CA 1
ATOM 1650 C C . LYS A 1 209 ? 31.797 -20.484 12.148 1 88.44 209 LYS A C 1
ATOM 1652 O O . LYS A 1 209 ? 31.266 -20.547 13.258 1 88.44 209 LYS A O 1
ATOM 1657 N N . ARG A 1 210 ? 32.219 -19.391 11.688 1 88.25 210 ARG A N 1
ATOM 1658 C CA . ARG A 1 210 ? 32.344 -18.203 12.531 1 88.25 210 ARG A CA 1
ATOM 1659 C C . ARG A 1 210 ? 31.203 -17.234 12.273 1 88.25 210 ARG A C 1
ATOM 1661 O O . ARG A 1 210 ? 31.094 -16.203 12.945 1 88.25 210 ARG A O 1
ATOM 1668 N N . CYS A 1 211 ? 30.391 -17.609 11.289 1 91.31 211 CYS A N 1
ATOM 1669 C CA . CYS A 1 211 ? 29.297 -16.719 10.914 1 91.31 211 CYS A CA 1
ATOM 1670 C C . CYS A 1 211 ? 28.281 -16.578 12.047 1 91.31 211 CYS A C 1
ATOM 1672 O O . CYS A 1 211 ? 27.766 -17.594 12.531 1 91.31 211 CYS A O 1
ATOM 1674 N N . LYS A 1 212 ? 27.969 -15.375 12.469 1 90.94 212 LYS A N 1
ATOM 1675 C CA . LYS A 1 212 ? 27.109 -15.133 13.617 1 90.94 212 LYS A CA 1
ATOM 1676 C C . LYS A 1 212 ? 25.703 -14.742 13.172 1 90.94 212 LYS A C 1
ATOM 1678 O O . LYS A 1 212 ? 24.906 -14.242 13.977 1 90.94 212 LYS A O 1
ATOM 1683 N N . TYR A 1 213 ? 25.422 -14.969 11.914 1 93.06 213 TYR A N 1
ATOM 1684 C CA . TYR A 1 213 ? 24.062 -14.68 11.469 1 93.06 213 TYR A CA 1
ATOM 1685 C C . TYR A 1 213 ? 23.047 -15.586 12.156 1 93.06 213 TYR A C 1
ATOM 1687 O O . TYR A 1 213 ? 23.281 -16.797 12.273 1 93.06 213 TYR A O 1
ATOM 1695 N N . ILE A 1 214 ? 21.953 -15.039 12.602 1 93.06 214 ILE A N 1
ATOM 1696 C CA . ILE A 1 214 ? 20.969 -15.797 13.359 1 93.06 214 ILE A CA 1
ATOM 1697 C C . ILE A 1 214 ? 20.016 -16.5 12.398 1 93.06 214 ILE A C 1
ATOM 1699 O O . ILE A 1 214 ? 19.531 -15.906 11.438 1 93.06 214 ILE A O 1
ATOM 1703 N N . VAL A 1 215 ? 19.797 -17.688 12.672 1 93.62 215 VAL A N 1
ATOM 1704 C CA . VAL A 1 215 ? 18.781 -18.453 11.938 1 93.62 215 VAL A CA 1
ATOM 1705 C C . VAL A 1 215 ? 17.453 -18.422 12.703 1 93.62 215 VAL A C 1
ATOM 1707 O O . VAL A 1 215 ? 16.469 -17.859 12.227 1 93.62 215 VAL A O 1
ATOM 1710 N N . MET A 1 216 ? 17.406 -18.969 13.883 1 90.88 216 MET A N 1
ATOM 1711 C CA . MET A 1 216 ? 16.188 -18.953 14.703 1 90.88 216 MET A CA 1
ATOM 1712 C C . MET A 1 216 ? 16.547 -18.891 16.188 1 90.88 216 MET A C 1
ATOM 1714 O O . MET A 1 216 ? 17.719 -19.016 16.547 1 90.88 216 MET A O 1
ATOM 1718 N N . GLY A 1 217 ? 15.531 -18.562 17.062 1 87.38 217 GLY A N 1
ATOM 1719 C CA . GLY A 1 217 ? 15.672 -18.594 18.516 1 87.38 217 GLY A CA 1
ATOM 1720 C C . GLY A 1 217 ? 15.906 -17.219 19.125 1 87.38 217 GLY A C 1
ATOM 1721 O O . GLY A 1 217 ? 16.359 -17.109 20.266 1 87.38 217 GLY A O 1
ATOM 1722 N N . GLU A 1 218 ? 15.664 -16.25 18.438 1 86.62 218 GLU A N 1
ATOM 1723 C CA . GLU A 1 218 ? 15.977 -14.914 18.922 1 86.62 218 GLU A CA 1
ATOM 1724 C C . GLU A 1 218 ? 14.828 -14.336 19.734 1 86.62 218 GLU A C 1
ATOM 1726 O O . GLU A 1 218 ? 14.867 -13.172 20.141 1 86.62 218 GLU A O 1
ATOM 1731 N N . GLU A 1 219 ? 13.93 -15.039 20.125 1 80.94 219 GLU A N 1
ATOM 1732 C CA . GLU A 1 219 ? 12.742 -14.531 20.812 1 80.94 219 GLU A CA 1
ATOM 1733 C C . GLU A 1 219 ? 13.102 -13.992 22.203 1 80.94 219 GLU A C 1
ATOM 1735 O O . GLU A 1 219 ? 12.516 -13.008 22.656 1 80.94 219 GLU A O 1
ATOM 1740 N N . LYS A 1 220 ? 14.102 -14.523 22.781 1 79.94 220 LYS A N 1
ATOM 1741 C CA . LYS A 1 220 ? 14.391 -14.133 24.156 1 79.94 220 LYS A CA 1
ATOM 1742 C C . LYS A 1 220 ? 15.664 -13.289 24.234 1 79.94 220 LYS A C 1
ATOM 1744 O O . LYS A 1 220 ? 16.219 -13.086 25.312 1 79.94 220 LYS A O 1
ATOM 1749 N N . LEU A 1 221 ? 16 -12.766 23.109 1 86.75 221 LEU A N 1
ATOM 1750 C CA . LEU A 1 221 ? 17.25 -12.016 23.078 1 86.75 221 LEU A CA 1
ATOM 1751 C C . LEU A 1 221 ? 17.047 -10.57 23.531 1 86.75 221 LEU A C 1
ATOM 1753 O O . LEU A 1 221 ? 18 -9.883 23.891 1 86.75 221 LEU A O 1
ATOM 1757 N N . VAL A 1 222 ? 15.82 -10.125 23.578 1 85.5 222 VAL A N 1
ATOM 1758 C CA . VAL A 1 222 ? 15.57 -8.711 23.844 1 85.5 222 VAL A CA 1
ATOM 1759 C C . VAL A 1 222 ? 15.703 -8.422 25.328 1 85.5 222 VAL A C 1
ATOM 1761 O O . VAL A 1 222 ? 15 -9.023 26.141 1 85.5 222 VAL A O 1
ATOM 1764 N N . LYS A 1 223 ? 16.672 -7.625 25.656 1 81.06 223 LYS A N 1
ATOM 1765 C CA . LYS A 1 223 ? 16.859 -7.176 27.031 1 81.06 223 LYS A CA 1
ATOM 1766 C C . LYS A 1 223 ? 15.984 -5.969 27.344 1 81.06 223 LYS A C 1
ATOM 1768 O O . LYS A 1 223 ? 15.227 -5.98 28.312 1 81.06 223 LYS A O 1
ATOM 1773 N N . LYS A 1 224 ? 16.203 -4.957 26.469 1 85.19 224 LYS A N 1
ATOM 1774 C CA . LYS A 1 224 ? 15.477 -3.709 26.656 1 85.19 224 LYS A CA 1
ATOM 1775 C C . LYS A 1 224 ? 15.148 -3.045 25.328 1 85.19 224 LYS A C 1
ATOM 1777 O O . LYS A 1 224 ? 15.906 -3.162 24.359 1 85.19 224 LYS A O 1
ATOM 1782 N N . VAL A 1 225 ? 13.992 -2.473 25.359 1 86 225 VAL A N 1
ATOM 1783 C CA . VAL A 1 225 ? 13.594 -1.704 24.188 1 86 225 VAL A CA 1
ATOM 1784 C C . VAL A 1 225 ? 14.188 -0.299 24.266 1 86 225 VAL A C 1
ATOM 1786 O O . VAL A 1 225 ? 14.109 0.36 25.297 1 86 225 VAL A O 1
ATOM 1789 N N . THR A 1 226 ? 14.867 0.128 23.266 1 83.81 226 THR A N 1
ATOM 1790 C CA . THR A 1 226 ? 15.492 1.447 23.234 1 83.81 226 THR A CA 1
ATOM 1791 C C . THR A 1 226 ? 14.812 2.344 22.203 1 83.81 226 THR A C 1
ATOM 1793 O O . THR A 1 226 ? 13.867 1.924 21.531 1 83.81 226 THR A O 1
ATOM 1796 N N . ALA A 1 227 ? 15.305 3.539 22.078 1 80.44 227 ALA A N 1
ATOM 1797 C CA . ALA A 1 227 ? 14.734 4.535 21.172 1 80.44 227 ALA A CA 1
ATOM 1798 C C . ALA A 1 227 ? 14.953 4.145 19.703 1 80.44 227 ALA A C 1
ATOM 1800 O O . ALA A 1 227 ? 14.117 4.434 18.844 1 80.44 227 ALA A O 1
ATOM 1801 N N . TYR A 1 228 ? 16.094 3.551 19.422 1 77.19 228 TYR A N 1
ATOM 1802 C CA . TYR A 1 228 ? 16.422 3.27 18.031 1 77.19 228 TYR A CA 1
ATOM 1803 C C . TYR A 1 228 ? 16.344 1.775 17.734 1 77.19 228 TYR A C 1
ATOM 1805 O O . TYR A 1 228 ? 16.812 1.314 16.688 1 77.19 228 TYR A O 1
ATOM 1813 N N . GLY A 1 229 ? 15.75 1.006 18.75 1 83.69 229 GLY A N 1
ATOM 1814 C CA . GLY A 1 229 ? 15.641 -0.427 18.531 1 83.69 229 GLY A CA 1
ATOM 1815 C C . GLY A 1 229 ? 15.648 -1.227 19.828 1 83.69 229 GLY A C 1
ATOM 1816 O O . GLY A 1 229 ? 14.906 -0.917 20.766 1 83.69 229 GLY A O 1
ATOM 1817 N N . TYR A 1 230 ? 16.484 -2.301 19.781 1 87.81 230 TYR A N 1
ATOM 1818 C CA . TYR A 1 230 ? 16.516 -3.195 20.922 1 87.81 230 TYR A CA 1
ATOM 1819 C C . TYR A 1 230 ? 17.938 -3.357 21.453 1 87.81 230 TYR A C 1
ATOM 1821 O O . TYR A 1 230 ? 18.891 -3.385 20.688 1 87.81 230 TYR A O 1
ATOM 1829 N N . GLU A 1 231 ? 18.078 -3.23 22.703 1 87.62 231 GLU A N 1
ATOM 1830 C CA . GLU A 1 231 ? 19.312 -3.676 23.344 1 87.62 231 GLU A CA 1
ATOM 1831 C C . GLU A 1 231 ? 19.266 -5.176 23.609 1 87.62 231 GLU A C 1
ATOM 1833 O O . GLU A 1 231 ? 18.328 -5.684 24.203 1 87.62 231 GLU A O 1
ATOM 1838 N N . LEU A 1 232 ? 20.25 -5.855 23.109 1 89.88 232 LEU A N 1
ATOM 1839 C CA . LEU A 1 232 ? 20.234 -7.316 23.141 1 89.88 232 LEU A CA 1
ATOM 1840 C C . LEU A 1 232 ? 21.266 -7.852 24.125 1 89.88 232 LEU A C 1
ATOM 1842 O O . LEU A 1 232 ? 22.281 -7.203 24.375 1 89.88 232 LEU A O 1
ATOM 1846 N N . ASN A 1 233 ? 20.922 -8.984 24.672 1 86.19 233 ASN A N 1
ATOM 1847 C CA . ASN A 1 233 ? 21.875 -9.719 25.5 1 86.19 233 ASN A CA 1
ATOM 1848 C C . ASN A 1 233 ? 23.016 -10.289 24.656 1 86.19 233 ASN A C 1
ATOM 1850 O O . ASN A 1 233 ? 22.844 -10.539 23.469 1 86.19 233 ASN A O 1
ATOM 1854 N N . GLU A 1 234 ? 24.109 -10.383 25.281 1 79.56 234 GLU A N 1
ATOM 1855 C CA . GLU A 1 234 ? 25.234 -11.008 24.562 1 79.56 234 GLU A CA 1
ATOM 1856 C C . GLU A 1 234 ? 24.938 -12.469 24.266 1 79.56 234 GLU A C 1
ATOM 1858 O O . GLU A 1 234 ? 24.375 -13.18 25.094 1 79.56 234 GLU A O 1
ATOM 1863 N N . VAL A 1 235 ? 25.156 -12.828 23.062 1 79 235 VAL A N 1
ATOM 1864 C CA . VAL A 1 235 ? 24.906 -14.203 22.641 1 79 235 VAL A CA 1
ATOM 1865 C C . VAL A 1 235 ? 26.016 -15.109 23.172 1 79 235 VAL A C 1
ATOM 1867 O O . VAL A 1 235 ? 27.188 -14.906 22.875 1 79 235 VAL A O 1
ATOM 1870 N N . THR A 1 236 ? 25.594 -15.953 24.125 1 74.62 236 THR A N 1
ATOM 1871 C CA . THR A 1 236 ? 26.531 -16.938 24.656 1 74.62 236 THR A CA 1
ATOM 1872 C C . THR A 1 236 ? 26.391 -18.266 23.906 1 74.62 236 THR A C 1
ATOM 1874 O O . THR A 1 236 ? 25.344 -18.547 23.328 1 74.62 236 THR A O 1
ATOM 1877 N N . PRO A 1 237 ? 27.5 -19.016 23.766 1 71.12 237 PRO A N 1
ATOM 1878 C CA . PRO A 1 237 ? 27.438 -20.297 23.078 1 71.12 237 PRO A CA 1
ATOM 1879 C C . PRO A 1 237 ? 26.375 -21.234 23.672 1 71.12 237 PRO A C 1
ATOM 1881 O O . PRO A 1 237 ? 25.891 -22.141 22.984 1 71.12 237 PRO A O 1
ATOM 1884 N N . ARG A 1 238 ? 26.031 -21.031 24.969 1 65.69 238 ARG A N 1
ATOM 1885 C CA . ARG A 1 238 ? 25.078 -21.906 25.625 1 65.69 238 ARG A CA 1
ATOM 1886 C C . ARG A 1 238 ? 23.656 -21.453 25.375 1 65.69 238 ARG A C 1
ATOM 1888 O O . ARG A 1 238 ? 22.703 -22.172 25.703 1 65.69 238 ARG A O 1
ATOM 1895 N N . ASP A 1 239 ? 23.516 -20.406 24.578 1 75.94 239 ASP A N 1
ATOM 1896 C CA . ASP A 1 239 ? 22.172 -19.859 24.359 1 75.94 239 ASP A CA 1
ATOM 1897 C C . ASP A 1 239 ? 21.422 -20.656 23.297 1 75.94 239 ASP A C 1
ATOM 1899 O O . ASP A 1 239 ? 22.047 -21.328 22.469 1 75.94 239 ASP A O 1
ATOM 1903 N N . SER A 1 240 ? 20.141 -20.734 23.438 1 81.75 240 SER A N 1
ATOM 1904 C CA . SER A 1 240 ? 19.266 -21.469 22.547 1 81.75 240 SER A CA 1
ATOM 1905 C C . SER A 1 240 ? 19.141 -20.781 21.188 1 81.75 240 SER A C 1
ATOM 1907 O O . SER A 1 240 ? 18.344 -21.188 20.344 1 81.75 240 SER A O 1
ATOM 1909 N N . ILE A 1 241 ? 20.109 -19.875 20.922 1 89.88 241 ILE A N 1
ATOM 1910 C CA . ILE A 1 241 ? 20.094 -19.188 19.641 1 89.88 241 ILE A CA 1
ATOM 1911 C C . ILE A 1 241 ? 20.922 -19.969 18.625 1 89.88 241 ILE A C 1
ATOM 1913 O O . ILE A 1 241 ? 22.031 -20.406 18.922 1 89.88 241 ILE A O 1
ATOM 1917 N N . ILE A 1 242 ? 20.312 -20.234 17.562 1 92.5 242 ILE A N 1
ATOM 1918 C CA . ILE A 1 242 ? 20.984 -20.984 16.516 1 92.5 242 ILE A CA 1
ATOM 1919 C C . ILE A 1 242 ? 21.547 -20.031 15.461 1 92.5 242 ILE A C 1
ATOM 1921 O O . ILE A 1 242 ? 20.797 -19.281 14.836 1 92.5 242 ILE A O 1
ATOM 1925 N N . THR A 1 243 ? 22.797 -19.984 15.344 1 93.19 243 THR A N 1
ATOM 1926 C CA . THR A 1 243 ? 23.484 -19.188 14.32 1 93.19 243 THR A CA 1
ATOM 1927 C C . THR A 1 243 ? 23.969 -20.094 13.188 1 93.19 243 THR A C 1
ATOM 1929 O O . THR A 1 243 ? 23.953 -21.312 13.305 1 93.19 243 THR A O 1
ATOM 1932 N N . VAL A 1 244 ? 24.312 -19.516 12.086 1 93.81 244 VAL A N 1
ATOM 1933 C CA . VAL A 1 244 ? 24.828 -20.266 10.945 1 93.81 244 VAL A CA 1
ATOM 1934 C C . VAL A 1 244 ? 26.109 -21.016 11.352 1 93.81 244 VAL A C 1
ATOM 1936 O O . VAL A 1 244 ? 26.312 -22.156 10.953 1 93.81 244 VAL A O 1
ATOM 1939 N N . GLY A 1 245 ? 26.922 -20.359 12.188 1 91.88 245 GLY A N 1
ATOM 1940 C CA . GLY A 1 245 ? 28.141 -21 12.664 1 91.88 245 GLY A CA 1
ATOM 1941 C C . GLY A 1 245 ? 27.859 -22.25 13.469 1 91.88 245 GLY A C 1
ATOM 1942 O O . GLY A 1 245 ? 28.531 -23.281 13.273 1 91.88 245 GLY A O 1
ATOM 1943 N N . LYS A 1 246 ? 26.922 -22.266 14.289 1 90.88 246 LYS A N 1
ATOM 1944 C CA . LYS A 1 246 ? 26.547 -23.422 15.094 1 90.88 246 LYS A CA 1
ATOM 1945 C C . LYS A 1 246 ? 26.031 -24.562 14.219 1 90.88 246 LYS A C 1
ATOM 1947 O O . LYS A 1 246 ? 26.266 -25.734 14.516 1 90.88 246 LYS A O 1
ATOM 1952 N N . VAL A 1 247 ? 25.297 -24.188 13.164 1 92.31 247 VAL A N 1
ATOM 1953 C CA . VAL A 1 247 ? 24.766 -25.203 12.242 1 92.31 247 VAL A CA 1
ATOM 1954 C C . VAL A 1 247 ? 25.922 -25.922 11.562 1 92.31 247 VAL A C 1
ATOM 1956 O O . VAL A 1 247 ? 25.938 -27.156 11.477 1 92.31 247 VAL A O 1
ATOM 1959 N N . TRP A 1 248 ? 26.922 -25.203 11.102 1 91.12 248 TRP A N 1
ATOM 1960 C CA . TRP A 1 248 ? 28.062 -25.797 10.414 1 91.12 248 TRP A CA 1
ATOM 1961 C C . TRP A 1 248 ? 28.906 -26.625 11.383 1 91.12 248 TRP A C 1
ATOM 1963 O O . TRP A 1 248 ? 29.453 -27.672 11.016 1 91.12 248 TRP A O 1
ATOM 1973 N N . GLU A 1 249 ? 28.984 -26.172 12.633 1 89.44 249 GLU A N 1
ATOM 1974 C CA . GLU A 1 249 ? 29.734 -26.922 13.633 1 89.44 249 GLU A CA 1
ATOM 1975 C C . GLU A 1 249 ? 29.047 -28.234 13.977 1 89.44 249 GLU A C 1
ATOM 1977 O O . GLU A 1 249 ? 29.688 -29.281 14.047 1 89.44 249 GLU A O 1
ATOM 1982 N N . LEU A 1 250 ? 27.812 -28.156 14.094 1 88.44 250 LEU A N 1
ATOM 1983 C CA . LEU A 1 250 ? 27.047 -29.344 14.445 1 88.44 250 LEU A CA 1
ATOM 1984 C C . LEU A 1 250 ? 26.953 -30.297 13.258 1 88.44 250 LEU A C 1
ATOM 1986 O O . LEU A 1 250 ? 26.922 -31.516 13.43 1 88.44 250 LEU A O 1
ATOM 1990 N N . ALA A 1 251 ? 26.828 -29.797 12.086 1 88 251 ALA A N 1
ATOM 1991 C CA . ALA A 1 251 ? 26.688 -30.609 10.883 1 88 251 ALA A CA 1
ATOM 1992 C C . ALA A 1 251 ? 27.891 -31.516 10.68 1 88 251 ALA A C 1
ATOM 1994 O O . ALA A 1 251 ? 27.797 -32.594 10.102 1 88 251 ALA A O 1
ATOM 1995 N N . GLU A 1 252 ? 29.078 -31.078 11.211 1 84.81 252 GLU A N 1
ATOM 1996 C CA . GLU A 1 252 ? 30.297 -31.875 11.039 1 84.81 252 GLU A CA 1
ATOM 1997 C C . GLU A 1 252 ? 30.359 -33 12.07 1 84.81 252 GLU A C 1
ATOM 1999 O O . GLU A 1 252 ? 30.984 -34.031 11.828 1 84.81 252 GLU A O 1
ATOM 2004 N N . SER A 1 253 ? 29.641 -32.844 13.195 1 83.75 253 SER A N 1
ATOM 2005 C CA . SER A 1 253 ? 29.812 -33.781 14.281 1 83.75 253 SER A CA 1
ATOM 2006 C C . SER A 1 253 ? 28.578 -34.656 14.438 1 83.75 253 SER A C 1
ATOM 2008 O O . SER A 1 253 ? 28.656 -35.781 14.969 1 83.75 253 SER A O 1
ATOM 2010 N N . ASP A 1 254 ? 27.516 -34.25 13.961 1 85.88 254 ASP A N 1
ATOM 2011 C CA . ASP A 1 254 ? 26.25 -34.906 14.266 1 85.88 254 ASP A CA 1
ATOM 2012 C C . ASP A 1 254 ? 25.938 -36 13.219 1 85.88 254 ASP A C 1
ATOM 2014 O O . ASP A 1 254 ? 26.234 -35.812 12.039 1 85.88 254 ASP A O 1
ATOM 2018 N N . HIS A 1 255 ? 25.375 -37.031 13.641 1 82.94 255 HIS A N 1
ATOM 2019 C CA . HIS A 1 255 ? 25.109 -38.188 12.82 1 82.94 255 HIS A CA 1
ATOM 2020 C C . HIS A 1 255 ? 24 -37.906 11.812 1 82.94 255 HIS A C 1
ATOM 2022 O O . HIS A 1 255 ? 24.062 -38.375 10.672 1 82.94 255 HIS A O 1
ATOM 2028 N N . LEU A 1 256 ? 23.031 -37.188 12.172 1 84.06 256 LEU A N 1
ATOM 2029 C CA . LEU A 1 256 ? 21.922 -36.906 11.273 1 84.06 256 LEU A CA 1
ATOM 2030 C C . LEU A 1 256 ? 22.422 -36.125 10.039 1 84.06 256 LEU A C 1
ATOM 2032 O O . LEU A 1 256 ? 22.031 -36.438 8.914 1 84.06 256 LEU A O 1
ATOM 2036 N N . PHE A 1 257 ? 23.25 -35.156 10.211 1 85.62 257 PHE A N 1
ATOM 2037 C CA . PHE A 1 257 ? 23.766 -34.344 9.125 1 85.62 257 PHE A CA 1
ATOM 2038 C C . PHE A 1 257 ? 24.734 -35.156 8.25 1 85.62 257 PHE A C 1
ATOM 2040 O O . PHE A 1 257 ? 24.734 -35 7.027 1 85.62 257 PHE A O 1
ATOM 2047 N N . THR A 1 258 ? 25.438 -35.969 8.875 1 83.81 258 THR A N 1
ATOM 2048 C CA . THR A 1 258 ? 26.391 -36.75 8.109 1 83.81 258 THR A CA 1
ATOM 2049 C C . THR A 1 258 ? 25.688 -37.781 7.223 1 83.81 258 THR A C 1
ATOM 2051 O O . THR A 1 258 ? 26.156 -38.094 6.133 1 83.81 258 THR A O 1
ATOM 2054 N N . THR A 1 259 ? 24.5 -38.125 7.664 1 83 259 THR A N 1
ATOM 2055 C CA . THR A 1 259 ? 23.766 -39.156 6.918 1 83 259 THR A CA 1
ATOM 2056 C C . THR A 1 259 ? 22.891 -38.5 5.844 1 83 259 THR A C 1
ATOM 2058 O O . THR A 1 259 ? 22.812 -39 4.719 1 83 259 THR A O 1
ATOM 2061 N N . PHE A 1 260 ? 22.297 -37.469 6.203 1 81.69 260 PHE A N 1
ATOM 2062 C CA . PHE A 1 260 ? 21.266 -36.969 5.312 1 81.69 260 PHE A CA 1
ATOM 2063 C C . PHE A 1 260 ? 21.719 -35.688 4.613 1 81.69 260 PHE A C 1
ATOM 2065 O O . PHE A 1 260 ? 21.078 -35.219 3.668 1 81.69 260 PHE A O 1
ATOM 2072 N N . ASP A 1 261 ? 22.766 -35.062 4.98 1 82.38 261 ASP A N 1
ATOM 2073 C CA . ASP A 1 261 ? 23.219 -33.812 4.406 1 82.38 261 ASP A CA 1
ATOM 2074 C C . ASP A 1 261 ? 24.547 -33.969 3.682 1 82.38 261 ASP A C 1
ATOM 2076 O O . ASP A 1 261 ? 25.453 -33.156 3.836 1 82.38 261 ASP A O 1
ATOM 2080 N N . GLN A 1 262 ? 24.641 -35.031 2.926 1 76.31 262 GLN A N 1
ATOM 2081 C CA . GLN A 1 262 ? 25.875 -35.281 2.199 1 76.31 262 GLN A CA 1
ATOM 2082 C C . GLN A 1 262 ? 26.125 -34.188 1.145 1 76.31 262 GLN A C 1
ATOM 2084 O O . GLN A 1 262 ? 27.25 -33.781 0.923 1 76.31 262 GLN A O 1
ATOM 2089 N N . ASN A 1 263 ? 25.016 -33.656 0.563 1 77.38 263 ASN A N 1
ATOM 2090 C CA . ASN A 1 263 ? 25.141 -32.594 -0.449 1 77.38 263 ASN A CA 1
ATOM 2091 C C . ASN A 1 263 ? 25.094 -31.203 0.176 1 77.38 263 ASN A C 1
ATOM 2093 O O . ASN A 1 263 ? 25.141 -30.203 -0.535 1 77.38 263 ASN A O 1
ATOM 2097 N N . GLN A 1 264 ? 25.141 -31.078 1.493 1 87 264 GLN A N 1
ATOM 2098 C CA . GLN A 1 264 ? 25.156 -29.844 2.27 1 87 264 GLN A CA 1
ATOM 2099 C C . GLN A 1 264 ? 23.953 -28.969 1.952 1 87 264 GLN A C 1
ATOM 2101 O O . GLN A 1 264 ? 24.047 -27.734 1.946 1 87 264 GLN A O 1
ATOM 2106 N N . HIS A 1 265 ? 22.938 -29.594 1.564 1 87.88 265 HIS A N 1
ATOM 2107 C CA . HIS A 1 265 ? 21.75 -28.844 1.195 1 87.88 265 HIS A CA 1
ATOM 2108 C C . HIS A 1 265 ? 21.047 -28.281 2.428 1 87.88 265 HIS A C 1
ATOM 2110 O O . HIS A 1 265 ? 20.547 -27.156 2.404 1 87.88 265 HIS A O 1
ATOM 2116 N N . LEU A 1 266 ? 21.031 -29.016 3.49 1 91.25 266 LEU A N 1
ATOM 2117 C CA . LEU A 1 266 ? 20.328 -28.609 4.691 1 91.25 266 LEU A CA 1
ATOM 2118 C C . LEU A 1 266 ? 21.031 -27.438 5.371 1 91.25 266 LEU A C 1
ATOM 2120 O O . LEU A 1 266 ? 20.375 -26.469 5.789 1 91.25 266 LEU A O 1
ATOM 2124 N N . ARG A 1 267 ? 22.328 -27.578 5.504 1 92.19 267 ARG A N 1
ATOM 2125 C CA . ARG A 1 267 ? 23.062 -26.469 6.109 1 92.19 267 ARG A CA 1
ATOM 2126 C C . ARG A 1 267 ? 22.953 -25.203 5.258 1 92.19 267 ARG A C 1
ATOM 2128 O O . ARG A 1 267 ? 22.844 -24.109 5.793 1 92.19 267 ARG A O 1
ATOM 2135 N N . ARG A 1 268 ? 22.906 -25.359 3.945 1 93.12 268 ARG A N 1
ATOM 2136 C CA . ARG A 1 268 ? 22.766 -24.219 3.047 1 93.12 268 ARG A CA 1
ATOM 2137 C C . ARG A 1 268 ? 21.375 -23.609 3.145 1 93.12 268 ARG A C 1
ATOM 2139 O O . ARG A 1 268 ? 21.203 -22.406 2.979 1 93.12 268 ARG A O 1
ATOM 2146 N N . LEU A 1 269 ? 20.469 -24.422 3.381 1 93.31 269 LEU A N 1
ATOM 2147 C CA . LEU A 1 269 ? 19.109 -23.938 3.576 1 93.31 269 LEU A CA 1
ATOM 2148 C C . LEU A 1 269 ? 19.031 -23.016 4.793 1 93.31 269 LEU A C 1
ATOM 2150 O O . LEU A 1 269 ? 18.344 -21.984 4.758 1 93.31 269 LEU A O 1
ATOM 2154 N N . CYS A 1 270 ? 19.719 -23.344 5.82 1 94.88 270 CYS A N 1
ATOM 2155 C CA . CYS A 1 270 ? 19.75 -22.516 7.012 1 94.88 270 CYS A CA 1
ATOM 2156 C C . CYS A 1 270 ? 20.469 -21.188 6.73 1 94.88 270 CYS A C 1
ATOM 2158 O O . CYS A 1 270 ? 20.078 -20.141 7.238 1 94.88 270 CYS A O 1
ATOM 2160 N N . LEU A 1 271 ? 21.5 -21.312 5.938 1 95.5 271 LEU A N 1
ATOM 2161 C CA . LEU A 1 271 ? 22.188 -20.094 5.531 1 95.5 271 LEU A CA 1
ATOM 2162 C C . LEU A 1 271 ? 21.266 -19.203 4.719 1 95.5 271 LEU A C 1
ATOM 2164 O O . LEU A 1 271 ? 21.219 -17.984 4.945 1 95.5 271 LEU A O 1
ATOM 2168 N N . SER A 1 272 ? 20.516 -19.812 3.773 1 95.62 272 SER A N 1
ATOM 2169 C CA . SER A 1 272 ? 19.562 -19.047 2.965 1 95.62 272 SER A CA 1
ATOM 2170 C C . SER A 1 272 ? 18.531 -18.344 3.838 1 95.62 272 SER A C 1
ATOM 2172 O O . SER A 1 272 ? 18.125 -17.219 3.561 1 95.62 272 SER A O 1
ATOM 2174 N N . PHE A 1 273 ? 18.156 -18.984 4.852 1 94.44 273 PHE A N 1
ATOM 2175 C CA . PHE A 1 273 ? 17.156 -18.406 5.754 1 94.44 273 PHE A CA 1
ATOM 2176 C C . PHE A 1 273 ? 17.734 -17.219 6.516 1 94.44 273 PHE A C 1
ATOM 2178 O O . PHE A 1 273 ? 17.047 -16.219 6.734 1 94.44 273 PHE A O 1
ATOM 2185 N N . ALA A 1 274 ? 18.922 -17.375 6.953 1 95.81 274 ALA A N 1
ATOM 2186 C CA . ALA A 1 274 ? 19.578 -16.266 7.637 1 95.81 274 ALA A CA 1
ATOM 2187 C C . ALA A 1 274 ? 19.75 -15.07 6.707 1 95.81 274 ALA A C 1
ATOM 2189 O O . ALA A 1 274 ? 19.562 -13.922 7.121 1 95.81 274 ALA A O 1
ATOM 2190 N N . LEU A 1 275 ? 20.094 -15.344 5.477 1 96 275 LEU A N 1
ATOM 2191 C CA . LEU A 1 275 ? 20.25 -14.273 4.496 1 96 275 LEU A CA 1
ATOM 2192 C C . LEU A 1 275 ? 18.922 -13.609 4.195 1 96 275 LEU A C 1
ATOM 2194 O O . LEU A 1 275 ? 18.844 -12.391 4.023 1 96 275 LEU A O 1
ATOM 2198 N N . PHE A 1 276 ? 17.891 -14.375 4.164 1 93.88 276 PHE A N 1
ATOM 2199 C CA . PHE A 1 276 ? 16.547 -13.844 3.99 1 93.88 276 PHE A CA 1
ATOM 2200 C C . PHE A 1 276 ? 16.203 -12.844 5.09 1 93.88 276 PHE A C 1
ATOM 2202 O O . PHE A 1 276 ? 15.648 -11.773 4.816 1 93.88 276 PHE A O 1
ATOM 2209 N N . LYS A 1 277 ? 16.562 -13.156 6.262 1 91.81 277 LYS A N 1
ATOM 2210 C CA . LYS A 1 277 ? 16.281 -12.273 7.391 1 91.81 277 LYS A CA 1
ATOM 2211 C C . LYS A 1 277 ? 17.047 -10.953 7.262 1 91.81 277 LYS A C 1
ATOM 2213 O O . LYS A 1 277 ? 16.547 -9.898 7.664 1 91.81 277 LYS A O 1
ATOM 2218 N N . LEU A 1 278 ? 18.188 -11.078 6.691 1 93.12 278 LEU A N 1
ATOM 2219 C CA . LEU A 1 278 ? 18.984 -9.867 6.492 1 93.12 278 LEU A CA 1
ATOM 2220 C C . LEU A 1 278 ? 18.391 -9 5.391 1 93.12 278 LEU A C 1
ATOM 2222 O O . LEU A 1 278 ? 18.297 -7.777 5.539 1 93.12 278 LEU A O 1
ATOM 2226 N N . LEU A 1 279 ? 17.922 -9.633 4.34 1 91.81 279 LEU A N 1
ATOM 2227 C CA . LEU A 1 279 ? 17.422 -8.891 3.193 1 91.81 279 LEU A CA 1
ATOM 2228 C C . LEU A 1 279 ? 16.031 -8.344 3.473 1 91.81 279 LEU A C 1
ATOM 2230 O O . LEU A 1 279 ? 15.648 -7.285 2.951 1 91.81 279 LEU A O 1
ATOM 2234 N N . ARG A 1 280 ? 15.273 -9.023 4.25 1 89.06 280 ARG A N 1
ATOM 2235 C CA . ARG A 1 280 ? 13.914 -8.609 4.578 1 89.06 280 ARG A CA 1
ATOM 2236 C C . ARG A 1 280 ? 13.906 -7.242 5.25 1 89.06 280 ARG A C 1
ATOM 2238 O O . ARG A 1 280 ? 12.938 -6.488 5.129 1 89.06 280 ARG A O 1
ATOM 2245 N N . ARG A 1 281 ? 14.969 -6.809 5.934 1 88.94 281 ARG A N 1
ATOM 2246 C CA . ARG A 1 281 ? 15.086 -5.523 6.613 1 88.94 281 ARG A CA 1
ATOM 2247 C C . ARG A 1 281 ? 15 -4.367 5.621 1 88.94 281 ARG A C 1
ATOM 2249 O O . ARG A 1 281 ? 14.43 -3.318 5.934 1 88.94 281 ARG A O 1
ATOM 2256 N N . ARG A 1 282 ? 15.43 -4.625 4.484 1 85.56 282 ARG A N 1
ATOM 2257 C CA . ARG A 1 282 ? 15.422 -3.596 3.451 1 85.56 282 ARG A CA 1
ATOM 2258 C C . ARG A 1 282 ? 14.008 -3.338 2.947 1 85.56 282 ARG A C 1
ATOM 2260 O O . ARG A 1 282 ? 13.648 -2.199 2.639 1 85.56 282 ARG A O 1
ATOM 2267 N N . PHE A 1 283 ? 13.219 -4.316 2.955 1 82.56 283 PHE A N 1
ATOM 2268 C CA . PHE A 1 283 ? 11.844 -4.184 2.479 1 82.56 283 PHE A CA 1
ATOM 2269 C C . PHE A 1 283 ? 10.969 -3.525 3.537 1 82.56 283 PHE A C 1
ATOM 2271 O O . PHE A 1 283 ? 9.969 -2.881 3.211 1 82.56 283 PHE A O 1
ATOM 2278 N N . GLU A 1 284 ? 11.367 -3.662 4.781 1 81.19 284 GLU A N 1
ATOM 2279 C CA . GLU A 1 284 ? 10.594 -3.051 5.859 1 81.19 284 GLU A CA 1
ATOM 2280 C C . GLU A 1 284 ? 11.094 -1.642 6.164 1 81.19 284 GLU A C 1
ATOM 2282 O O . GLU A 1 284 ? 10.656 -1.021 7.137 1 81.19 284 GLU A O 1
ATOM 2287 N N . GLN A 1 285 ? 11.945 -1.047 5.422 1 76.12 285 GLN A N 1
ATOM 2288 C CA . GLN A 1 285 ? 12.438 0.326 5.469 1 76.12 285 GLN A CA 1
ATOM 2289 C C . GLN A 1 285 ? 13.078 0.632 6.82 1 76.12 285 GLN A C 1
ATOM 2291 O O . GLN A 1 285 ? 12.82 1.683 7.414 1 76.12 285 GLN A O 1
ATOM 2296 N N . LEU A 1 286 ? 13.766 -0.303 7.344 1 80.06 286 LEU A N 1
ATOM 2297 C CA . LEU A 1 286 ? 14.523 -0.076 8.57 1 80.06 286 LEU A CA 1
ATOM 2298 C C . LEU A 1 286 ? 15.859 0.591 8.273 1 80.06 286 LEU A C 1
ATOM 2300 O O . LEU A 1 286 ? 16.453 0.344 7.227 1 80.06 286 LEU A O 1
ATOM 2304 N N . PRO A 1 287 ? 16.141 1.581 9.086 1 70.19 287 PRO A N 1
ATOM 2305 C CA . PRO A 1 287 ? 17.406 2.273 8.828 1 70.19 287 PRO A CA 1
ATOM 2306 C C . PRO A 1 287 ? 18.609 1.333 8.852 1 70.19 287 PRO A C 1
ATOM 2308 O O . PRO A 1 287 ? 18.719 0.492 9.75 1 70.19 287 PRO A O 1
ATOM 2311 N N . ALA A 1 288 ? 19.188 1.163 7.664 1 64.06 288 ALA A N 1
ATOM 2312 C CA . ALA A 1 288 ? 20.344 0.269 7.598 1 64.06 288 ALA A CA 1
ATOM 2313 C C . ALA A 1 288 ? 21.562 0.902 8.25 1 64.06 288 ALA A C 1
ATOM 2315 O O . ALA A 1 288 ? 21.984 2.006 7.883 1 64.06 288 ALA A O 1
ATOM 2316 N N . VAL A 1 289 ? 21.875 0.396 9.469 1 63.44 289 VAL A N 1
ATOM 2317 C CA . VAL A 1 289 ? 23.109 0.821 10.125 1 63.44 289 VAL A CA 1
ATOM 2318 C C . VAL A 1 289 ? 24.297 0.033 9.562 1 63.44 289 VAL A C 1
ATOM 2320 O O . VAL A 1 289 ? 24.203 -1.186 9.391 1 63.44 289 VAL A O 1
ATOM 2323 N N . MET A 1 290 ? 25.344 0.553 8.992 1 67.19 290 MET A N 1
ATOM 2324 C CA . MET A 1 290 ? 26.625 0.038 8.539 1 67.19 290 MET A CA 1
ATOM 2325 C C . MET A 1 290 ? 26.453 -0.873 7.324 1 67.19 290 MET A C 1
ATOM 2327 O O . MET A 1 290 ? 26.938 -2.01 7.324 1 67.19 290 MET A O 1
ATOM 2331 N N . ARG A 1 291 ? 25.859 -0.434 6.301 1 77 291 ARG A N 1
ATOM 2332 C CA . ARG A 1 291 ? 25.531 -1.165 5.086 1 77 291 ARG A CA 1
ATOM 2333 C C . ARG A 1 291 ? 26.781 -1.676 4.387 1 77 291 ARG A C 1
ATOM 2335 O O . ARG A 1 291 ? 26.812 -2.809 3.9 1 77 291 ARG A O 1
ATOM 2342 N N . ALA A 1 292 ? 27.812 -0.943 4.43 1 81.38 292 ALA A N 1
ATOM 2343 C CA . ALA A 1 292 ? 29.031 -1.308 3.709 1 81.38 292 ALA A CA 1
ATOM 2344 C C . ALA A 1 292 ? 29.75 -2.473 4.387 1 81.38 292 ALA A C 1
ATOM 2346 O O . ALA A 1 292 ? 30.234 -3.385 3.717 1 81.38 292 ALA A O 1
ATOM 2347 N N . GLU A 1 293 ? 29.719 -2.494 5.719 1 85.81 293 GLU A N 1
ATOM 2348 C CA . GLU A 1 293 ? 30.375 -3.574 6.457 1 85.81 293 GLU A CA 1
ATOM 2349 C C . GLU A 1 293 ? 29.578 -4.875 6.34 1 85.81 293 GLU A C 1
ATOM 2351 O O . GLU A 1 293 ? 30.172 -5.953 6.215 1 85.81 293 GLU A O 1
ATOM 2356 N N . GLU A 1 294 ? 28.359 -4.727 6.363 1 88.88 294 GLU A N 1
ATOM 2357 C CA . GLU A 1 294 ? 27.531 -5.91 6.211 1 88.88 294 GLU A CA 1
ATOM 2358 C C . GLU A 1 294 ? 27.672 -6.516 4.816 1 88.88 294 GLU A C 1
ATOM 2360 O O . GLU A 1 294 ? 27.703 -7.738 4.664 1 88.88 294 GLU A O 1
ATOM 2365 N N . ALA A 1 295 ? 27.781 -5.668 3.826 1 89.38 295 ALA A N 1
ATOM 2366 C CA . ALA A 1 295 ? 27.938 -6.148 2.455 1 89.38 295 ALA A CA 1
ATOM 2367 C C . ALA A 1 295 ? 29.297 -6.84 2.27 1 89.38 295 ALA A C 1
ATOM 2369 O O . ALA A 1 295 ? 29.391 -7.844 1.561 1 89.38 295 ALA A O 1
ATOM 2370 N N . ARG A 1 296 ? 30.281 -6.363 2.893 1 88.5 296 ARG A N 1
ATOM 2371 C CA . ARG A 1 296 ? 31.594 -6.984 2.814 1 88.5 296 ARG A CA 1
ATOM 2372 C C . ARG A 1 296 ? 31.594 -8.352 3.488 1 88.5 296 ARG A C 1
ATOM 2374 O O . ARG A 1 296 ? 32.156 -9.312 2.947 1 88.5 296 ARG A O 1
ATOM 2381 N N . ASP A 1 297 ? 30.969 -8.391 4.605 1 89.44 297 ASP A N 1
ATOM 2382 C CA . ASP A 1 297 ? 30.891 -9.656 5.336 1 89.44 297 ASP A CA 1
ATOM 2383 C C . ASP A 1 297 ? 30.109 -10.703 4.551 1 89.44 297 ASP A C 1
ATOM 2385 O O . ASP A 1 297 ? 30.547 -11.844 4.41 1 89.44 297 ASP A O 1
ATOM 2389 N N . SER A 1 298 ? 29.016 -10.281 4.047 1 92 298 SER A N 1
ATOM 2390 C CA . SER A 1 298 ? 28.172 -11.195 3.291 1 92 298 SER A CA 1
ATOM 2391 C C . SER A 1 298 ? 28.844 -11.625 1.992 1 92 298 SER A C 1
ATOM 2393 O O . SER A 1 298 ? 28.719 -12.773 1.569 1 92 298 SER A O 1
ATOM 2395 N N . ARG A 1 299 ? 29.562 -10.727 1.401 1 91.25 299 ARG A N 1
ATOM 2396 C CA . ARG A 1 299 ? 30.297 -11.047 0.176 1 91.25 299 ARG A CA 1
ATOM 2397 C C . ARG A 1 299 ? 31.359 -12.109 0.43 1 91.25 299 ARG A C 1
ATOM 2399 O O . ARG A 1 299 ? 31.469 -13.078 -0.328 1 91.25 299 ARG A O 1
ATOM 2406 N N . ASN A 1 300 ? 32.062 -11.945 1.489 1 88.75 300 ASN A N 1
ATOM 2407 C CA . ASN A 1 300 ? 33.094 -12.914 1.835 1 88.75 300 ASN A CA 1
ATOM 2408 C C . ASN A 1 300 ? 32.5 -14.273 2.174 1 88.75 300 ASN A C 1
ATOM 2410 O O . ASN A 1 300 ? 33.031 -15.312 1.795 1 88.75 300 ASN A O 1
ATOM 2414 N N . LEU A 1 301 ? 31.438 -14.188 2.781 1 91.06 301 LEU A N 1
ATOM 2415 C CA . LEU A 1 301 ? 30.766 -15.43 3.168 1 91.06 301 LEU A CA 1
ATOM 2416 C C . LEU A 1 301 ? 30.266 -16.188 1.941 1 91.06 301 LEU A C 1
ATOM 2418 O O . LEU A 1 301 ? 30.438 -17.391 1.838 1 91.06 301 LEU A O 1
ATOM 2422 N N . LEU A 1 302 ? 29.75 -15.508 0.945 1 91.62 302 LEU A N 1
ATOM 2423 C CA . LEU A 1 302 ? 29.109 -16.125 -0.206 1 91.62 302 LEU A CA 1
ATOM 2424 C C . LEU A 1 302 ? 30.141 -16.531 -1.254 1 91.62 302 LEU A C 1
ATOM 2426 O O . LEU A 1 302 ? 30.047 -17.609 -1.844 1 91.62 302 LEU A O 1
ATOM 2430 N N . LEU A 1 303 ? 31.141 -15.734 -1.458 1 88.19 303 LEU A N 1
ATOM 2431 C CA . LEU A 1 303 ? 32.062 -15.984 -2.549 1 88.19 303 LEU A CA 1
ATOM 2432 C C . LEU A 1 303 ? 33.219 -16.859 -2.08 1 88.19 303 LEU A C 1
ATOM 2434 O O . LEU A 1 303 ? 33.719 -17.703 -2.832 1 88.19 303 LEU A O 1
ATOM 2438 N N . LYS A 1 304 ? 33.562 -16.734 -0.835 1 85.56 304 LYS A N 1
ATOM 2439 C CA . LYS A 1 304 ? 34.688 -17.5 -0.336 1 85.56 304 LYS A CA 1
ATOM 2440 C C . LYS A 1 304 ? 34.219 -18.656 0.558 1 85.56 304 LYS A C 1
ATOM 2442 O O . LYS A 1 304 ? 34.844 -19.719 0.565 1 85.56 304 LYS A O 1
ATOM 2447 N N . GLY A 1 305 ? 33.219 -18.422 1.267 1 85.25 305 GLY A N 1
ATOM 2448 C CA . GLY A 1 305 ? 32.781 -19.406 2.246 1 85.25 305 GLY A CA 1
ATOM 2449 C C . GLY A 1 305 ? 32.156 -20.641 1.615 1 85.25 305 GLY A C 1
ATOM 2450 O O . GLY A 1 305 ? 32.344 -21.75 2.107 1 85.25 305 GLY A O 1
ATOM 2451 N N . LEU A 1 306 ? 31.469 -20.484 0.548 1 85.69 306 LEU A N 1
ATOM 2452 C CA . LEU A 1 306 ? 30.75 -21.594 -0.054 1 85.69 306 LEU A CA 1
ATOM 2453 C C . LEU A 1 306 ? 31.656 -22.406 -0.966 1 85.69 306 LEU A C 1
ATOM 2455 O O . LEU A 1 306 ? 31.219 -23.391 -1.569 1 85.69 306 LEU A O 1
ATOM 2459 N N . ARG A 1 307 ? 32.969 -22.016 -1.061 1 72.25 307 ARG A N 1
ATOM 2460 C CA . ARG A 1 307 ? 33.906 -22.75 -1.903 1 72.25 307 ARG A CA 1
ATOM 2461 C C . ARG A 1 307 ? 34.219 -24.125 -1.331 1 72.25 307 ARG A C 1
ATOM 2463 O O . ARG A 1 307 ? 34.688 -24.25 -0.208 1 72.25 307 ARG A O 1
ATOM 2470 N N . SER A 1 308 ? 33.156 -25.125 -1.324 1 59.41 308 SER A N 1
ATOM 2471 C CA . SER A 1 308 ? 33.375 -26.453 -0.785 1 59.41 308 SER A CA 1
ATOM 2472 C C . SER A 1 308 ? 34.031 -27.359 -1.806 1 59.41 308 SER A C 1
ATOM 2474 O O . SER A 1 308 ? 34.062 -27.047 -2.998 1 59.41 308 SER A O 1
ATOM 2476 N N . SER A 1 309 ? 34.5 -28.609 -1.235 1 47.94 309 SER A N 1
ATOM 2477 C CA . SER A 1 309 ? 35.094 -29.766 -1.875 1 47.94 309 SER A CA 1
ATOM 2478 C C . SER A 1 309 ? 34.094 -30.516 -2.74 1 47.94 309 SER A C 1
ATOM 2480 O O . SER A 1 309 ? 33.125 -31.078 -2.229 1 47.94 309 SER A O 1
ATOM 2482 N N . GLY A 1 310 ? 33.969 -30.266 -3.926 1 51.25 310 GLY A N 1
ATOM 2483 C CA . GLY A 1 310 ? 33.375 -31.172 -4.898 1 51.25 310 GLY A CA 1
ATOM 2484 C C . GLY A 1 310 ? 32.406 -30.5 -5.852 1 51.25 310 GLY A C 1
ATOM 2485 O O . GLY A 1 310 ? 32.438 -30.75 -7.059 1 51.25 310 GLY A O 1
ATOM 2486 N N . GLN A 1 311 ? 31.172 -29.984 -5.301 1 57.44 311 GLN A N 1
ATOM 2487 C CA . GLN A 1 311 ? 30.219 -29.391 -6.219 1 57.44 311 GLN A CA 1
ATOM 2488 C C . GLN A 1 311 ? 30.641 -27.969 -6.617 1 57.44 311 GLN A C 1
ATOM 2490 O O . GLN A 1 311 ? 31.375 -27.312 -5.875 1 57.44 311 GLN A O 1
ATOM 2495 N N . SER A 1 312 ? 30.297 -27.609 -7.934 1 77.81 312 SER A N 1
ATOM 2496 C CA . SER A 1 312 ? 30.656 -26.297 -8.484 1 77.81 312 SER A CA 1
ATOM 2497 C C . SER A 1 312 ? 30.188 -25.172 -7.582 1 77.81 312 SER A C 1
ATOM 2499 O O . SER A 1 312 ? 29.047 -25.188 -7.102 1 77.81 312 SER A O 1
ATOM 2501 N N . THR A 1 313 ? 31.094 -24.516 -6.902 1 84.06 313 THR A N 1
ATOM 2502 C CA . THR A 1 313 ? 30.891 -23.359 -6.039 1 84.06 313 THR A CA 1
ATOM 2503 C C . THR A 1 313 ? 29.781 -22.469 -6.586 1 84.06 313 THR A C 1
ATOM 2505 O O . THR A 1 313 ? 29 -21.906 -5.82 1 84.06 313 THR A O 1
ATOM 2508 N N . ALA A 1 314 ? 29.641 -22.516 -7.867 1 90.62 314 ALA A N 1
ATOM 2509 C CA . ALA A 1 314 ? 28.625 -21.672 -8.492 1 90.62 314 ALA A CA 1
ATOM 2510 C C . ALA A 1 314 ? 27.234 -22.25 -8.281 1 90.62 314 ALA A C 1
ATOM 2512 O O . ALA A 1 314 ? 26.281 -21.516 -8 1 90.62 314 ALA A O 1
ATOM 2513 N N . GLU A 1 315 ? 27.172 -23.5 -8.352 1 89.75 315 GLU A N 1
ATOM 2514 C CA . GLU A 1 315 ? 25.875 -24.141 -8.164 1 89.75 315 GLU A CA 1
ATOM 2515 C C . GLU A 1 315 ? 25.391 -23.984 -6.723 1 89.75 315 GLU A C 1
ATOM 2517 O O . GLU A 1 315 ? 24.203 -23.797 -6.48 1 89.75 315 GLU A O 1
ATOM 2522 N N . ALA A 1 316 ? 26.281 -24.078 -5.828 1 90.62 316 ALA A N 1
ATOM 2523 C CA . ALA A 1 316 ? 25.938 -23.906 -4.422 1 90.62 316 ALA A CA 1
ATOM 2524 C C . ALA A 1 316 ? 25.453 -22.484 -4.152 1 90.62 316 ALA A C 1
ATOM 2526 O O . ALA A 1 316 ? 24.469 -22.281 -3.434 1 90.62 316 ALA A O 1
ATOM 2527 N N . LEU A 1 317 ? 26.156 -21.594 -4.766 1 93 317 LEU A N 1
ATOM 2528 C CA . LEU A 1 317 ? 25.781 -20.188 -4.59 1 93 317 LEU A CA 1
ATOM 2529 C C . LEU A 1 317 ? 24.375 -19.922 -5.113 1 93 317 LEU A C 1
ATOM 2531 O O . LEU A 1 317 ? 23.547 -19.328 -4.422 1 93 317 LEU A O 1
ATOM 2535 N N . PHE A 1 318 ? 24.062 -20.406 -6.262 1 92.75 318 PHE A N 1
ATOM 2536 C CA . PHE A 1 318 ? 22.766 -20.125 -6.875 1 92.75 318 PHE A CA 1
ATOM 2537 C C . PHE A 1 318 ? 21.656 -20.922 -6.199 1 92.75 318 PHE A C 1
ATOM 2539 O O . PHE A 1 318 ? 20.5 -20.516 -6.207 1 92.75 318 PHE A O 1
ATOM 2546 N N . GLN A 1 319 ? 22.047 -22.016 -5.637 1 91.25 319 GLN A N 1
ATOM 2547 C CA . GLN A 1 319 ? 21.062 -22.734 -4.844 1 91.25 319 GLN A CA 1
ATOM 2548 C C . GLN A 1 319 ? 20.688 -21.969 -3.584 1 91.25 319 GLN A C 1
ATOM 2550 O O . GLN A 1 319 ? 19.516 -21.875 -3.232 1 91.25 319 GLN A O 1
ATOM 2555 N N . VAL A 1 320 ? 21.656 -21.438 -2.967 1 93.56 320 VAL A N 1
ATOM 2556 C CA . VAL A 1 320 ? 21.422 -20.656 -1.755 1 93.56 320 VAL A CA 1
ATOM 2557 C C . VAL A 1 320 ? 20.562 -19.438 -2.086 1 93.56 320 VAL A C 1
ATOM 2559 O O . VAL A 1 320 ? 19.609 -19.125 -1.37 1 93.56 320 VAL A O 1
ATOM 2562 N N . MET A 1 321 ? 20.906 -18.812 -3.182 1 93.88 321 MET A N 1
ATOM 2563 C CA . MET A 1 321 ? 20.172 -17.625 -3.578 1 93.88 321 MET A CA 1
ATOM 2564 C C . MET A 1 321 ? 18.75 -17.969 -3.98 1 93.88 321 MET A C 1
ATOM 2566 O O . MET A 1 321 ? 17.812 -17.203 -3.701 1 93.88 321 MET A O 1
ATOM 2570 N N . ASN A 1 322 ? 18.625 -19.062 -4.609 1 91.94 322 ASN A N 1
ATOM 2571 C CA . ASN A 1 322 ? 17.281 -19.5 -5.012 1 91.94 322 ASN A CA 1
ATOM 2572 C C . ASN A 1 322 ? 16.406 -19.797 -3.803 1 91.94 322 ASN A C 1
ATOM 2574 O O . ASN A 1 322 ? 15.227 -19.422 -3.789 1 91.94 322 ASN A O 1
ATOM 2578 N N . ASP A 1 323 ? 16.953 -20.422 -2.877 1 91.19 323 ASP A N 1
ATOM 2579 C CA . ASP A 1 323 ? 16.203 -20.703 -1.66 1 91.19 323 ASP A CA 1
ATOM 2580 C C . ASP A 1 323 ? 15.859 -19.406 -0.913 1 91.19 323 ASP A C 1
ATOM 2582 O O . ASP A 1 323 ? 14.773 -19.281 -0.347 1 91.19 323 ASP A O 1
ATOM 2586 N N . GLU A 1 324 ? 16.766 -18.531 -0.908 1 93.75 324 GLU A N 1
ATOM 2587 C CA . GLU A 1 324 ? 16.5 -17.25 -0.258 1 93.75 324 GLU A CA 1
ATOM 2588 C C . GLU A 1 324 ? 15.344 -16.516 -0.923 1 93.75 324 GLU A C 1
ATOM 2590 O O . GLU A 1 324 ? 14.461 -15.992 -0.24 1 93.75 324 GLU A O 1
ATOM 2595 N N . VAL A 1 325 ? 15.352 -16.469 -2.207 1 90.94 325 VAL A N 1
ATOM 2596 C CA . VAL A 1 325 ? 14.305 -15.773 -2.951 1 90.94 325 VAL A CA 1
ATOM 2597 C C . VAL A 1 325 ? 12.969 -16.484 -2.754 1 90.94 325 VAL A C 1
ATOM 2599 O O . VAL A 1 325 ? 11.922 -15.836 -2.682 1 90.94 325 VAL A O 1
ATOM 2602 N N . ASN A 1 326 ? 13.062 -17.734 -2.58 1 85.06 326 ASN A N 1
ATOM 2603 C CA . ASN A 1 326 ? 11.836 -18.469 -2.291 1 85.06 326 ASN A CA 1
ATOM 2604 C C . ASN A 1 326 ? 11.25 -18.078 -0.936 1 85.06 326 ASN A C 1
ATOM 2606 O O . ASN A 1 326 ? 10.039 -17.953 -0.793 1 85.06 326 ASN A O 1
ATOM 2610 N N . PHE A 1 327 ? 12.117 -17.906 -0.017 1 86.19 327 PHE A N 1
ATOM 2611 C CA . PHE A 1 327 ? 11.656 -17.453 1.288 1 86.19 327 PHE A CA 1
ATOM 2612 C C . PHE A 1 327 ? 11.062 -16.047 1.187 1 86.19 327 PHE A C 1
ATOM 2614 O O . PHE A 1 327 ? 10.039 -15.758 1.814 1 86.19 327 PHE A O 1
ATOM 2621 N N . LEU A 1 328 ? 11.742 -15.242 0.387 1 86.31 328 LEU A N 1
ATOM 2622 C CA . LEU A 1 328 ? 11.289 -13.867 0.224 1 86.31 328 LEU A CA 1
ATOM 2623 C C . LEU A 1 328 ? 9.938 -13.82 -0.48 1 86.31 328 LEU A C 1
ATOM 2625 O O . LEU A 1 328 ? 9.07 -13.016 -0.126 1 86.31 328 LEU A O 1
ATOM 2629 N N . CYS A 1 329 ? 9.766 -14.656 -1.438 1 80.69 329 CYS A N 1
ATOM 2630 C CA . CYS A 1 329 ? 8.5 -14.719 -2.166 1 80.69 329 CYS A CA 1
ATOM 2631 C C . CYS A 1 329 ? 7.367 -15.172 -1.257 1 80.69 329 CYS A C 1
ATOM 2633 O O . CYS A 1 329 ? 6.289 -14.578 -1.255 1 80.69 329 CYS A O 1
ATOM 2635 N N . GLU A 1 330 ? 7.676 -16.125 -0.509 1 77.69 330 GLU A N 1
ATOM 2636 C CA . GLU A 1 330 ? 6.652 -16.656 0.383 1 77.69 330 GLU A CA 1
ATOM 2637 C C . GLU A 1 330 ? 6.34 -15.672 1.51 1 77.69 330 GLU A C 1
ATOM 2639 O O . GLU A 1 330 ? 5.203 -15.609 1.986 1 77.69 330 GLU A O 1
ATOM 2644 N N . TYR A 1 331 ? 7.297 -14.898 1.889 1 78.56 331 TYR A N 1
ATOM 2645 C CA . TYR A 1 331 ? 7.102 -13.906 2.939 1 78.56 331 TYR A CA 1
ATOM 2646 C C . TYR A 1 331 ? 6.172 -12.789 2.475 1 78.56 331 TYR A C 1
ATOM 2648 O O . TYR A 1 331 ? 5.344 -12.305 3.244 1 78.56 331 TYR A O 1
ATOM 2656 N N . ASN A 1 332 ? 6.336 -12.328 1.361 1 68.94 332 ASN A N 1
ATOM 2657 C CA . ASN A 1 332 ? 5.531 -11.211 0.87 1 68.94 332 ASN A CA 1
ATOM 2658 C C . ASN A 1 332 ? 4.129 -11.672 0.468 1 68.94 332 ASN A C 1
ATOM 2660 O O . ASN A 1 332 ? 3.201 -10.859 0.414 1 68.94 332 ASN A O 1
ATOM 2664 N N . HIS A 1 333 ? 3.928 -12.859 0.24 1 60.09 333 HIS A N 1
ATOM 2665 C CA . HIS A 1 333 ? 2.635 -13.352 -0.225 1 60.09 333 HIS A CA 1
ATOM 2666 C C . HIS A 1 333 ? 1.805 -13.898 0.931 1 60.09 333 HIS A C 1
ATOM 2668 O O . HIS A 1 333 ? 0.577 -13.781 0.93 1 60.09 333 HIS A O 1
ATOM 2674 N N . SER A 1 334 ? 2.422 -14.898 1.597 1 55.91 334 SER A N 1
ATOM 2675 C CA . SER A 1 334 ? 1.59 -15.75 2.441 1 55.91 334 SER A CA 1
ATOM 2676 C C . SER A 1 334 ? 1.823 -15.453 3.92 1 55.91 334 SER A C 1
ATOM 2678 O O . SER A 1 334 ? 2.965 -15.445 4.387 1 55.91 334 SER A O 1
ATOM 2680 N N . VAL A 1 335 ? 1.027 -14.609 4.555 1 51.06 335 VAL A N 1
ATOM 2681 C CA . VAL A 1 335 ? 1.168 -14.469 6 1 51.06 335 VAL A CA 1
ATOM 2682 C C . VAL A 1 335 ? 1.428 -15.836 6.633 1 51.06 335 VAL A C 1
ATOM 2684 O O . VAL A 1 335 ? 2.211 -15.953 7.578 1 51.06 335 VAL A O 1
ATOM 2687 N N . THR A 1 336 ? 0.712 -16.859 6.184 1 49.84 336 THR A N 1
ATOM 2688 C CA . THR A 1 336 ? 0.523 -18.094 6.953 1 49.84 336 THR A CA 1
ATOM 2689 C C . THR A 1 336 ? 1.838 -18.859 7.09 1 49.84 336 THR A C 1
ATOM 2691 O O . THR A 1 336 ? 2.17 -19.344 8.172 1 49.84 336 THR A O 1
ATOM 2694 N N . PRO A 1 337 ? 2.365 -19 5.941 1 50.88 337 PRO A N 1
ATOM 2695 C CA . PRO A 1 337 ? 3.439 -19.984 6.09 1 50.88 337 PRO A CA 1
ATOM 2696 C C . PRO A 1 337 ? 4.562 -19.5 7 1 50.88 337 PRO A C 1
ATOM 2698 O O . PRO A 1 337 ? 5.234 -20.312 7.645 1 50.88 337 PRO A O 1
ATOM 2701 N N . VAL A 1 338 ? 4.906 -18.281 6.879 1 50.31 338 VAL A N 1
ATOM 2702 C CA . VAL A 1 338 ? 6.074 -17.797 7.617 1 50.31 338 VAL A CA 1
ATOM 2703 C C . VAL A 1 338 ? 5.922 -18.141 9.094 1 50.31 338 VAL A C 1
ATOM 2705 O O . VAL A 1 338 ? 6.855 -18.656 9.719 1 50.31 338 VAL A O 1
ATOM 2708 N N . VAL A 1 339 ? 4.871 -17.547 9.602 1 49.91 339 VAL A N 1
ATOM 2709 C CA . VAL A 1 339 ? 4.762 -17.5 11.055 1 49.91 339 VAL A CA 1
ATOM 2710 C C . VAL A 1 339 ? 4.41 -18.875 11.602 1 49.91 339 VAL A C 1
ATOM 2712 O O . VAL A 1 339 ? 4.898 -19.281 12.656 1 49.91 339 VAL A O 1
ATOM 2715 N N . LEU A 1 340 ? 3.617 -19.625 10.766 1 56.44 340 LEU A N 1
ATOM 2716 C CA . LEU A 1 340 ? 2.959 -20.75 11.43 1 56.44 340 LEU A CA 1
ATOM 2717 C C . LEU A 1 340 ? 3.652 -22.062 11.094 1 56.44 340 LEU A C 1
ATOM 2719 O O . LEU A 1 340 ? 3.094 -23.141 11.32 1 56.44 340 LEU A O 1
ATOM 2723 N N . ALA A 1 341 ? 4.738 -21.75 10.469 1 60.47 341 ALA A N 1
ATOM 2724 C CA . ALA A 1 341 ? 5.441 -22.984 10.086 1 60.47 341 ALA A CA 1
ATOM 2725 C C . ALA A 1 341 ? 6.234 -23.547 11.258 1 60.47 341 ALA A C 1
ATOM 2727 O O . ALA A 1 341 ? 7.465 -23.562 11.234 1 60.47 341 ALA A O 1
ATOM 2728 N N . SER A 1 342 ? 5.621 -23.609 12.383 1 68.38 342 SER A N 1
ATOM 2729 C CA . SER A 1 342 ? 6.211 -24.281 13.547 1 68.38 342 SER A CA 1
ATOM 2730 C C . SER A 1 342 ? 5.449 -25.547 13.906 1 68.38 342 SER A C 1
ATOM 2732 O O . SER A 1 342 ? 4.27 -25.688 13.578 1 68.38 342 SER A O 1
ATOM 2734 N N . PRO A 1 343 ? 6.207 -26.531 14.32 1 64.81 343 PRO A N 1
ATOM 2735 C CA . PRO A 1 343 ? 5.516 -27.75 14.734 1 64.81 343 PRO A CA 1
ATOM 2736 C C . PRO A 1 343 ? 4.371 -27.484 15.703 1 64.81 343 PRO A C 1
ATOM 2738 O O . PRO A 1 343 ? 3.354 -28.172 15.672 1 64.81 343 PRO A O 1
ATOM 2741 N N . PHE A 1 344 ? 4.488 -26.391 16.391 1 65.44 344 PHE A N 1
ATOM 2742 C CA . PHE A 1 344 ? 3.42 -26.031 17.312 1 65.44 344 PHE A CA 1
ATOM 2743 C C . PHE A 1 344 ? 2.176 -25.578 16.562 1 65.44 344 PHE A C 1
ATOM 2745 O O . PHE A 1 344 ? 1.067 -26.031 16.844 1 65.44 344 PHE A O 1
ATOM 2752 N N . PHE A 1 345 ? 2.406 -24.828 15.586 1 68.44 345 PHE A N 1
ATOM 2753 C CA . PHE A 1 345 ? 1.262 -24.312 14.852 1 68.44 345 PHE A CA 1
ATOM 2754 C C . PHE A 1 345 ? 0.674 -25.375 13.938 1 68.44 345 PHE A C 1
ATOM 2756 O O . PHE A 1 345 ? -0.521 -25.359 13.633 1 68.44 345 PHE A O 1
ATOM 2763 N N . LEU A 1 346 ? 1.507 -26.312 13.578 1 65.88 346 LEU A N 1
ATOM 2764 C CA . LEU A 1 346 ? 0.98 -27.469 12.875 1 65.88 346 LEU A CA 1
ATOM 2765 C C . LEU A 1 346 ? -0.04 -28.219 13.734 1 65.88 346 LEU A C 1
ATOM 2767 O O . LEU A 1 346 ? -1.126 -28.562 13.266 1 65.88 346 LEU A O 1
ATOM 2771 N N . LEU A 1 347 ? 0.304 -28.344 14.969 1 65.12 347 LEU A N 1
ATOM 2772 C CA . LEU A 1 347 ? -0.568 -29.047 15.906 1 65.12 347 LEU A CA 1
ATOM 2773 C C . LEU A 1 347 ? -1.859 -28.266 16.141 1 65.12 347 LEU A C 1
ATOM 2775 O O . LEU A 1 347 ? -2.945 -28.859 16.141 1 65.12 347 LEU A O 1
ATOM 2779 N N . VAL A 1 348 ? -1.728 -27.047 16.141 1 65.81 348 VAL A N 1
ATOM 2780 C CA . VAL A 1 348 ? -2.877 -26.219 16.484 1 65.81 348 VAL A CA 1
ATOM 2781 C C . VAL A 1 348 ? -3.803 -26.094 15.273 1 65.81 348 VAL A C 1
ATOM 2783 O O . VAL A 1 348 ? -5.023 -26.203 15.406 1 65.81 348 VAL A O 1
ATOM 2786 N N . ASN A 1 349 ? -3.236 -25.906 14.102 1 68.5 349 ASN A N 1
ATOM 2787 C CA . ASN A 1 349 ? -4.023 -25.625 12.906 1 68.5 349 ASN A CA 1
ATOM 2788 C C . ASN A 1 349 ? -4.73 -26.875 12.391 1 68.5 349 ASN A C 1
ATOM 2790 O O . ASN A 1 349 ? -5.879 -26.797 11.953 1 68.5 349 ASN A O 1
ATOM 2794 N N . TYR A 1 350 ? -4.078 -27.969 12.445 1 67.12 350 TYR A N 1
ATOM 2795 C CA . TYR A 1 350 ? -4.641 -29.125 11.742 1 67.12 350 TYR A CA 1
ATOM 2796 C C . TYR A 1 350 ? -5.16 -30.156 12.727 1 67.12 350 TYR A C 1
ATOM 2798 O O . TYR A 1 350 ? -6.133 -30.859 12.438 1 67.12 350 TYR A O 1
ATOM 2806 N N . PHE A 1 351 ? -4.621 -30.141 13.945 1 65.81 351 PHE A N 1
ATOM 2807 C CA . PHE A 1 351 ? -5.078 -31.188 14.844 1 65.81 351 PHE A CA 1
ATOM 2808 C C . PHE A 1 351 ? -6.043 -30.641 15.883 1 65.81 351 PHE A C 1
ATOM 2810 O O . PHE A 1 351 ? -7.066 -31.25 16.188 1 65.81 351 PHE A O 1
ATOM 2817 N N . LEU A 1 352 ? -5.746 -29.438 16.328 1 62.47 352 LEU A N 1
ATOM 2818 C CA . LEU A 1 352 ? -6.602 -28.891 17.375 1 62.47 352 LEU A CA 1
ATOM 2819 C C . LEU A 1 352 ? -7.922 -28.391 16.797 1 62.47 352 LEU A C 1
ATOM 2821 O O . LEU A 1 352 ? -8.977 -28.562 17.406 1 62.47 352 LEU A O 1
ATOM 2825 N N . ILE A 1 353 ? -7.922 -27.844 15.609 1 63.47 353 ILE A N 1
ATOM 2826 C CA . ILE A 1 353 ? -9.148 -27.359 14.984 1 63.47 353 ILE A CA 1
ATOM 2827 C C . ILE A 1 353 ? -10.078 -28.531 14.688 1 63.47 353 ILE A C 1
ATOM 2829 O O . ILE A 1 353 ? -11.289 -28.438 14.891 1 63.47 353 ILE A O 1
ATOM 2833 N N . LEU A 1 354 ? -9.5 -29.594 14.234 1 63.5 354 LEU A N 1
ATOM 2834 C CA . LEU A 1 354 ? -10.297 -30.781 13.961 1 63.5 354 LEU A CA 1
ATOM 2835 C C . LEU A 1 354 ? -10.945 -31.297 15.242 1 63.5 354 LEU A C 1
ATOM 2837 O O . LEU A 1 354 ? -12.109 -31.703 15.234 1 63.5 354 LEU A O 1
ATOM 2841 N N . LYS A 1 355 ? -10.195 -31.203 16.312 1 60.75 355 LYS A N 1
ATOM 2842 C CA . LYS A 1 355 ? -10.727 -31.656 17.609 1 60.75 355 LYS A CA 1
ATOM 2843 C C . LYS A 1 355 ? -11.836 -30.719 18.094 1 60.75 355 LYS A C 1
ATOM 2845 O O . LYS A 1 355 ? -12.859 -31.188 18.594 1 60.75 355 LYS A O 1
ATOM 2850 N N . ILE A 1 356 ? -11.594 -29.453 17.875 1 62 356 ILE A N 1
ATOM 2851 C CA . ILE A 1 356 ? -12.594 -28.484 18.312 1 62 356 ILE A CA 1
ATOM 2852 C C . ILE A 1 356 ? -13.852 -28.625 17.469 1 62 356 ILE A C 1
ATOM 2854 O O . ILE A 1 356 ? -14.969 -28.625 18 1 62 356 ILE A O 1
ATOM 2858 N N . VAL A 1 357 ? -13.688 -28.797 16.234 1 62.69 357 VAL A N 1
ATOM 2859 C CA . VAL A 1 357 ? -14.82 -28.984 15.336 1 62.69 357 VAL A CA 1
ATOM 2860 C C . VAL A 1 357 ? -15.562 -30.266 15.703 1 62.69 357 VAL A C 1
ATOM 2862 O O . VAL A 1 357 ? -16.797 -30.281 15.742 1 62.69 357 VAL A O 1
ATOM 2865 N N . LEU A 1 358 ? -14.797 -31.281 15.977 1 63.91 358 LEU A N 1
ATOM 2866 C CA . LEU A 1 358 ? -15.406 -32.531 16.375 1 63.91 358 LEU A CA 1
ATOM 2867 C C . LEU A 1 358 ? -16.172 -32.406 17.688 1 63.91 358 LEU A C 1
ATOM 2869 O O . LEU A 1 358 ? -17.281 -32.906 17.812 1 63.91 358 LEU A O 1
ATOM 2873 N N . GLY A 1 359 ? -15.531 -31.734 18.609 1 61.06 359 GLY A N 1
ATOM 2874 C CA . GLY A 1 359 ? -16.203 -31.469 19.859 1 61.06 359 GLY A CA 1
ATOM 2875 C C . GLY A 1 359 ? -17.5 -30.703 19.703 1 61.06 359 GLY A C 1
ATOM 2876 O O . GLY A 1 359 ? -18.516 -31.047 20.297 1 61.06 359 GLY A O 1
ATOM 2877 N N . PHE A 1 360 ? -17.422 -29.75 18.875 1 59.78 360 PHE A N 1
ATOM 2878 C CA . PHE A 1 360 ? -18.609 -28.938 18.625 1 59.78 360 PHE A CA 1
ATOM 2879 C C . PHE A 1 360 ? -19.688 -29.75 17.906 1 59.78 360 PHE A C 1
ATOM 2881 O O . PHE A 1 360 ? -20.875 -29.609 18.203 1 59.78 360 PHE A O 1
ATOM 2888 N N . CYS A 1 361 ? -19.328 -30.516 16.922 1 59.25 361 CYS A N 1
ATOM 2889 C CA . CYS A 1 361 ? -20.25 -31.391 16.203 1 59.25 361 CYS A CA 1
ATOM 2890 C C . CYS A 1 361 ? -20.938 -32.344 17.172 1 59.25 361 CYS A C 1
ATOM 2892 O O . CYS A 1 361 ? -22.156 -32.562 17.078 1 59.25 361 CYS A O 1
ATOM 2894 N N . ILE A 1 362 ? -20.125 -32.812 18.031 1 59.28 362 ILE A N 1
ATOM 2895 C CA . ILE A 1 362 ? -20.688 -33.719 19.031 1 59.28 362 ILE A CA 1
ATOM 2896 C C . ILE A 1 362 ? -21.656 -32.969 19.922 1 59.28 362 ILE A C 1
ATOM 2898 O O . ILE A 1 362 ? -22.766 -33.438 20.188 1 59.28 362 ILE A O 1
ATOM 2902 N N . MET A 1 363 ? -21.25 -31.828 20.281 1 55.97 363 MET A N 1
ATOM 2903 C CA . MET A 1 363 ? -22.094 -31.016 21.156 1 55.97 363 MET A CA 1
ATOM 2904 C C . MET A 1 363 ? -23.391 -30.641 20.453 1 55.97 363 MET A C 1
ATOM 2906 O O . MET A 1 363 ? -24.469 -30.688 21.062 1 55.97 363 MET A O 1
ATOM 2910 N N . SER A 1 364 ? -23.328 -30.203 19.297 1 55.31 364 SER A N 1
ATOM 2911 C CA . SER A 1 364 ? -24.5 -29.812 18.531 1 55.31 364 SER A CA 1
ATOM 2912 C C . SER A 1 364 ? -25.438 -31 18.328 1 55.31 364 SER A C 1
ATOM 2914 O O . SER A 1 364 ? -26.656 -30.859 18.391 1 55.31 364 SER A O 1
ATOM 2916 N N . SER A 1 365 ? -24.828 -32.094 17.969 1 55.25 365 SER A N 1
ATOM 2917 C CA . SER A 1 365 ? -25.625 -33.312 17.812 1 55.25 365 SER A CA 1
ATOM 2918 C C . SER A 1 365 ? -26.328 -33.656 19.109 1 55.25 365 SER A C 1
ATOM 2920 O O . SER A 1 365 ? -27.484 -34.125 19.109 1 55.25 365 SER A O 1
ATOM 2922 N N . LEU A 1 366 ? -25.547 -33.531 20.094 1 52.59 366 LEU A N 1
ATOM 2923 C CA . LEU A 1 366 ? -26.141 -33.812 21.391 1 52.59 366 LEU A CA 1
ATOM 2924 C C . LEU A 1 366 ? -27.297 -32.875 21.688 1 52.59 366 LEU A C 1
ATOM 2926 O O . LEU A 1 366 ? -28.312 -33.281 22.234 1 52.59 366 LEU A O 1
ATOM 2930 N N . LEU A 1 367 ? -26.984 -31.672 21.312 1 48.69 367 LEU A N 1
ATOM 2931 C CA . LEU A 1 367 ? -27.984 -30.656 21.609 1 48.69 367 LEU A CA 1
ATOM 2932 C C . LEU A 1 367 ? -29.188 -30.797 20.688 1 48.69 367 LEU A C 1
ATOM 2934 O O . LEU A 1 367 ? -30.328 -30.531 21.094 1 48.69 367 LEU A O 1
ATOM 2938 N N . SER A 1 368 ? -28.844 -30.906 19.453 1 47.19 368 SER A N 1
ATOM 2939 C CA . SER A 1 368 ? -29.953 -31 18.516 1 47.19 368 SER A CA 1
ATOM 2940 C C . SER A 1 368 ? -30.75 -32.281 18.719 1 47.19 368 SER A C 1
ATOM 2942 O O . SER A 1 368 ? -31.953 -32.344 18.469 1 47.19 368 SER A O 1
ATOM 2944 N N . GLY A 1 369 ? -30.016 -33.438 18.766 1 43.28 369 GLY A N 1
ATOM 2945 C CA . GLY A 1 369 ? -30.672 -34.719 19.047 1 43.28 369 GLY A CA 1
ATOM 2946 C C . GLY A 1 369 ? -30.984 -34.906 20.516 1 43.28 369 GLY A C 1
ATOM 2947 O O . GLY A 1 369 ? -30.156 -34.594 21.375 1 43.28 369 GLY A O 1
ATOM 2948 N N . ASN A 1 370 ? -32.25 -34.625 20.953 1 43.34 370 ASN A N 1
ATOM 2949 C CA . ASN A 1 370 ? -32.75 -35 22.281 1 43.34 370 ASN A CA 1
ATOM 2950 C C . ASN A 1 370 ? -31.797 -35.938 23 1 43.34 370 ASN A C 1
ATOM 2952 O O . ASN A 1 370 ? -32.219 -36.906 23.641 1 43.34 370 ASN A O 1
ATOM 2956 N N . GLY A 1 371 ? -30.5 -35.688 23.125 1 42.78 371 GLY A N 1
ATOM 2957 C CA . GLY A 1 371 ? -29.5 -36.344 23.953 1 42.78 371 GLY A CA 1
ATOM 2958 C C . GLY A 1 371 ? -29.047 -37.656 23.391 1 42.78 371 GLY A C 1
ATOM 2959 O O . GLY A 1 371 ? -28.234 -38.375 24 1 42.78 371 GLY A O 1
ATOM 2960 N N . ASN A 1 372 ? -29.828 -38.469 22.531 1 39.91 372 ASN A N 1
ATOM 2961 C CA . ASN A 1 372 ? -29.453 -39.844 22.219 1 39.91 372 ASN A CA 1
ATOM 2962 C C . ASN A 1 372 ? -28.328 -39.875 21.188 1 39.91 372 ASN A C 1
ATOM 2964 O O . ASN A 1 372 ? -28.578 -39.812 19.984 1 39.91 372 ASN A O 1
ATOM 2968 N N . LEU A 1 373 ? -27.188 -39.5 21.359 1 46.03 373 LEU A N 1
ATOM 2969 C CA . LEU A 1 373 ? -25.969 -39.688 20.578 1 46.03 373 LEU A CA 1
ATOM 2970 C C . LEU A 1 373 ? -25.953 -41.031 19.875 1 46.03 373 LEU A C 1
ATOM 2972 O O . LEU A 1 373 ? -25.484 -41.156 18.75 1 46.03 373 LEU A O 1
ATOM 2976 N N . MET A 1 374 ? -26.422 -42 20.531 1 45.72 374 MET A N 1
ATOM 2977 C CA . MET A 1 374 ? -26.469 -43.375 20 1 45.72 374 MET A CA 1
ATOM 2978 C C . MET A 1 374 ? -27.344 -43.469 18.766 1 45.72 374 MET A C 1
ATOM 2980 O O . MET A 1 374 ? -27.031 -44.188 17.828 1 45.72 374 MET A O 1
ATOM 2984 N N . PHE A 1 375 ? -28.344 -42.719 18.703 1 44.59 375 PHE A N 1
ATOM 2985 C CA . PHE A 1 375 ? -29.219 -42.75 17.547 1 44.59 375 PHE A CA 1
ATOM 2986 C C . PHE A 1 375 ? -28.547 -42.125 16.328 1 44.59 375 PHE A C 1
ATOM 2988 O O . PHE A 1 375 ? -28.625 -42.656 15.219 1 44.59 375 PHE A O 1
ATOM 2995 N N . THR A 1 376 ? -27.844 -41.094 16.578 1 44.97 376 THR A N 1
ATOM 2996 C CA . THR A 1 376 ? -27.156 -40.469 15.461 1 44.97 376 THR A CA 1
ATOM 2997 C C . THR A 1 376 ? -26.016 -41.375 14.969 1 44.97 376 THR A C 1
ATOM 2999 O O . THR A 1 376 ? -25.812 -41.5 13.758 1 44.97 376 THR A O 1
ATOM 3002 N N . LEU A 1 377 ? -25.281 -41.875 15.844 1 47.97 377 LEU A N 1
ATOM 3003 C CA . LEU A 1 377 ? -24.219 -42.812 15.492 1 47.97 377 LEU A CA 1
ATOM 3004 C C . LEU A 1 377 ? -24.797 -44.094 14.883 1 47.97 377 LEU A C 1
ATOM 3006 O O . LEU A 1 377 ? -24.219 -44.656 13.945 1 47.97 377 LEU A O 1
ATOM 3010 N N . GLN A 1 378 ? -25.828 -44.688 15.453 1 45 378 GLN A N 1
ATOM 3011 C CA . GLN A 1 378 ? -26.516 -45.812 14.852 1 45 378 GLN A CA 1
ATOM 3012 C C . GLN A 1 378 ? -27.047 -45.469 13.461 1 45 378 GLN A C 1
ATOM 3014 O O . GLN A 1 378 ? -27.031 -46.281 12.555 1 45 378 GLN A O 1
ATOM 3019 N N . PHE A 1 379 ? -27.484 -44.25 13.336 1 42.62 379 PHE A N 1
ATOM 3020 C CA . PHE A 1 379 ? -27.906 -43.812 12.023 1 42.62 379 PHE A CA 1
ATOM 3021 C C . PHE A 1 379 ? -26.734 -43.75 11.055 1 42.62 379 PHE A C 1
ATOM 3023 O O . PHE A 1 379 ? -26.859 -44.125 9.891 1 42.62 379 PHE A O 1
ATOM 3030 N N . ILE A 1 380 ? -25.641 -43.219 11.523 1 43.72 380 ILE A N 1
ATOM 3031 C CA . ILE A 1 380 ? -24.438 -43.156 10.703 1 43.72 380 ILE A CA 1
ATOM 3032 C C . ILE A 1 380 ? -23.891 -44.594 10.508 1 43.72 380 ILE A C 1
ATOM 3034 O O . ILE A 1 380 ? -23.438 -44.938 9.422 1 43.72 380 ILE A O 1
ATOM 3038 N N . SER A 1 381 ? -23.672 -45.344 11.5 1 40.56 381 SER A N 1
ATOM 3039 C CA . SER A 1 381 ? -23.141 -46.688 11.461 1 40.56 381 SER A CA 1
ATOM 3040 C C . SER A 1 381 ? -24.094 -47.656 10.719 1 40.56 381 SER A C 1
ATOM 3042 O O . SER A 1 381 ? -23.703 -48.75 10.375 1 40.56 381 SER A O 1
ATOM 3044 N N . HIS A 1 382 ? -25.422 -47.656 11.141 1 38 382 HIS A N 1
ATOM 3045 C CA . HIS A 1 382 ? -26.188 -48.625 10.352 1 38 382 HIS A CA 1
ATOM 3046 C C . HIS A 1 382 ? -25.984 -48.406 8.859 1 38 382 HIS A C 1
ATOM 3048 O O . HIS A 1 382 ? -26.172 -47.281 8.359 1 38 382 HIS A O 1
ATOM 3054 N N . ASN A 1 383 ? -25.156 -49.156 8.234 1 41.19 383 ASN A N 1
ATOM 3055 C CA . ASN A 1 383 ? -24.609 -49.5 6.934 1 41.19 383 ASN A CA 1
ATOM 3056 C C . ASN A 1 383 ? -25.5 -49.031 5.793 1 41.19 383 ASN A C 1
ATOM 3058 O O . ASN A 1 383 ? -25.203 -49.281 4.621 1 41.19 383 ASN A O 1
ATOM 3062 N N . TYR A 1 384 ? -26.734 -48.719 5.992 1 40.06 384 TYR A N 1
ATOM 3063 C CA . TYR A 1 384 ? -27.812 -48.5 5.031 1 40.06 384 TYR A CA 1
ATOM 3064 C C . TYR A 1 384 ? -27.703 -47.094 4.434 1 40.06 384 TYR A C 1
ATOM 3066 O O . TYR A 1 384 ? -28.203 -46.844 3.334 1 40.06 384 TYR A O 1
ATOM 3074 N N . ALA A 1 385 ? -27.094 -46.219 5.125 1 43.44 385 ALA A N 1
ATOM 3075 C CA . ALA A 1 385 ? -27.062 -44.844 4.602 1 43.44 385 ALA A CA 1
ATOM 3076 C C . ALA A 1 385 ? -26.156 -44.75 3.385 1 43.44 385 ALA A C 1
ATOM 3078 O O . ALA A 1 385 ? -26.516 -44.125 2.379 1 43.44 385 ALA A O 1
ATOM 3079 N N . ILE A 1 386 ? -24.875 -45.188 3.611 1 46.28 386 ILE A N 1
ATOM 3080 C CA . ILE A 1 386 ? -24 -45.156 2.439 1 46.28 386 ILE A CA 1
ATOM 3081 C C . ILE A 1 386 ? -24.578 -46.062 1.345 1 46.28 386 ILE A C 1
ATOM 3083 O O . ILE A 1 386 ? -24.578 -45.688 0.168 1 46.28 386 ILE A O 1
ATOM 3087 N N . THR A 1 387 ? -24.984 -47.281 1.748 1 47.5 387 THR A N 1
ATOM 3088 C CA . THR A 1 387 ? -25.609 -48.156 0.77 1 47.5 387 THR A CA 1
ATOM 3089 C C . THR A 1 387 ? -26.922 -47.562 0.268 1 47.5 387 THR A C 1
ATOM 3091 O O . THR A 1 387 ? -27.266 -47.688 -0.911 1 47.5 387 THR A O 1
ATOM 3094 N N . ARG A 1 388 ? -27.625 -46.969 1.169 1 50.06 388 ARG A N 1
ATOM 3095 C CA . ARG A 1 388 ? -28.844 -46.281 0.762 1 50.06 388 ARG A CA 1
ATOM 3096 C C . ARG A 1 388 ? -28.531 -45.031 -0.078 1 50.06 388 ARG A C 1
ATOM 3098 O O . ARG A 1 388 ? -29.25 -44.75 -1.036 1 50.06 388 ARG A O 1
ATOM 3105 N N . LEU A 1 389 ? -27.406 -44.469 0.307 1 54.84 389 LEU A N 1
ATOM 3106 C CA . LEU A 1 389 ? -27.016 -43.312 -0.499 1 54.84 389 LEU A CA 1
ATOM 3107 C C . LEU A 1 389 ? -26.594 -43.75 -1.898 1 54.84 389 LEU A C 1
ATOM 3109 O O . LEU A 1 389 ? -26.906 -43.094 -2.883 1 54.84 389 LEU A O 1
ATOM 3113 N N . SER A 1 390 ? -25.812 -44.875 -1.856 1 58.5 390 SER A N 1
ATOM 3114 C CA . SER A 1 390 ? -25.422 -45.406 -3.168 1 58.5 390 SER A CA 1
ATOM 3115 C C . SER A 1 390 ? -26.641 -45.875 -3.953 1 58.5 390 SER A C 1
ATOM 3117 O O . SER A 1 390 ? -26.734 -45.625 -5.16 1 58.5 390 SER A O 1
ATOM 3119 N N . LYS A 1 391 ? -27.656 -46.469 -3.273 1 60.19 391 LYS A N 1
ATOM 3120 C CA . LYS A 1 391 ? -28.844 -46.938 -3.965 1 60.19 391 LYS A CA 1
ATOM 3121 C C . LYS A 1 391 ? -29.734 -45.75 -4.379 1 60.19 391 LYS A C 1
ATOM 3123 O O . LYS A 1 391 ? -30.312 -45.781 -5.465 1 60.19 391 LYS A O 1
ATOM 3128 N N . VAL A 1 392 ? -29.75 -44.812 -3.504 1 61.38 392 VAL A N 1
ATOM 3129 C CA . VAL A 1 392 ? -30.484 -43.594 -3.855 1 61.38 392 VAL A CA 1
ATOM 3130 C C . VAL A 1 392 ? -29.812 -42.906 -5.035 1 61.38 392 VAL A C 1
ATOM 3132 O O . VAL A 1 392 ? -30.484 -42.406 -5.934 1 61.38 392 VAL A O 1
ATOM 3135 N N . GLY A 1 393 ? -28.469 -42.938 -5.023 1 62.81 393 GLY A N 1
ATOM 3136 C CA . GLY A 1 393 ? -27.75 -42.344 -6.141 1 62.81 393 GLY A CA 1
ATOM 3137 C C . GLY A 1 393 ? -28.016 -43.062 -7.461 1 62.81 393 GLY A C 1
ATOM 3138 O O . GLY A 1 393 ? -28.25 -42.406 -8.477 1 62.81 393 GLY A O 1
ATOM 3139 N N . ILE A 1 394 ? -28.062 -44.375 -7.383 1 63.56 394 ILE A N 1
ATOM 3140 C CA . ILE A 1 394 ? -28.328 -45.156 -8.586 1 63.56 394 ILE A CA 1
ATOM 3141 C C . ILE A 1 394 ? -29.766 -44.969 -9.031 1 63.56 394 ILE A C 1
ATOM 3143 O O . ILE A 1 394 ? -30.047 -44.812 -10.227 1 63.56 394 ILE A O 1
ATOM 3147 N N . CYS A 1 395 ? -30.75 -44.875 -8.094 1 62.69 395 CYS A N 1
ATOM 3148 C CA . CYS A 1 395 ? -32.156 -44.656 -8.43 1 62.69 395 CYS A CA 1
ATOM 3149 C C . CYS A 1 395 ? -32.344 -43.25 -9.023 1 62.69 395 CYS A C 1
ATOM 3151 O O . CYS A 1 395 ? -33.125 -43.094 -9.969 1 62.69 395 CYS A O 1
ATOM 3153 N N . LEU A 1 396 ? -31.641 -42.438 -8.484 1 68.38 396 LEU A N 1
ATOM 3154 C CA . LEU A 1 396 ? -31.766 -41.094 -9 1 68.38 396 LEU A CA 1
ATOM 3155 C C . LEU A 1 396 ? -31.188 -41 -10.414 1 68.38 396 LEU A C 1
ATOM 3157 O O . LEU A 1 396 ? -31.734 -40.281 -11.266 1 68.38 396 LEU A O 1
ATOM 3161 N N . LEU A 1 397 ? -30.109 -41.656 -10.68 1 68.62 397 LEU A N 1
ATOM 3162 C CA . LEU A 1 397 ? -29.5 -41.656 -12 1 68.62 397 LEU A CA 1
ATOM 3163 C C . LEU A 1 397 ? -30.406 -42.312 -13.031 1 68.62 397 LEU A C 1
ATOM 3165 O O . LEU A 1 397 ? -30.5 -41.844 -14.172 1 68.62 397 LEU A O 1
ATOM 3169 N N . LEU A 1 398 ? -31.156 -43.281 -12.562 1 67.25 398 LEU A N 1
ATOM 3170 C CA . LEU A 1 398 ? -32.094 -43.969 -13.453 1 67.25 398 LEU A CA 1
ATOM 3171 C C . LEU A 1 398 ? -33.312 -43.125 -13.719 1 67.25 398 LEU A C 1
ATOM 3173 O O . LEU A 1 398 ? -33.844 -43.094 -14.836 1 67.25 398 LEU A O 1
ATOM 3177 N N . SER A 1 399 ? -33.688 -42.406 -12.672 1 66.69 399 SER A N 1
ATOM 3178 C CA . SER A 1 399 ? -34.844 -41.531 -12.828 1 66.69 399 SER A CA 1
ATOM 3179 C C . SER A 1 399 ? -34.469 -40.25 -13.586 1 66.69 399 SER A C 1
ATOM 3181 O O . SER A 1 399 ? -35.344 -39.562 -14.117 1 66.69 399 SER A O 1
ATOM 3183 N N . ALA A 1 400 ? -33.25 -39.906 -13.578 1 69.75 400 ALA A N 1
ATOM 3184 C CA . ALA A 1 400 ? -32.781 -38.688 -14.234 1 69.75 400 ALA A CA 1
ATOM 3185 C C . ALA A 1 400 ? -33.031 -38.75 -15.742 1 69.75 400 ALA A C 1
ATOM 3187 O O . ALA A 1 400 ? -33.188 -37.688 -16.391 1 69.75 400 ALA A O 1
ATOM 3188 N N . THR A 1 401 ? -33.125 -39.969 -16.328 1 64 401 THR A N 1
ATOM 3189 C CA . THR A 1 401 ? -33.375 -40.094 -17.75 1 64 401 THR A CA 1
ATOM 3190 C C . THR A 1 401 ? -34.844 -39.844 -18.078 1 64 401 THR A C 1
ATOM 3192 O O . THR A 1 401 ? -35.156 -39.438 -19.203 1 64 401 THR A O 1
ATOM 3195 N N . GLU A 1 402 ? -35.719 -39.938 -17.094 1 64.69 402 GLU A N 1
ATOM 3196 C CA . GLU A 1 402 ? -37.156 -39.844 -17.391 1 64.69 402 GLU A CA 1
ATOM 3197 C C . GLU A 1 402 ? -37.719 -38.5 -16.938 1 64.69 402 GLU A C 1
ATOM 3199 O O . GLU A 1 402 ? -38.688 -38 -17.5 1 64.69 402 GLU A O 1
ATOM 3204 N N . SER A 1 403 ? -37.031 -37.844 -15.852 1 71.38 403 SER A N 1
ATOM 3205 C CA . SER A 1 403 ? -37.594 -36.594 -15.312 1 71.38 403 SER A CA 1
ATOM 3206 C C . SER A 1 403 ? -36.531 -35.5 -15.234 1 71.38 403 SER A C 1
ATOM 3208 O O . SER A 1 403 ? -35.438 -35.719 -14.688 1 71.38 403 SER A O 1
ATOM 3210 N N . PRO A 1 404 ? -36.781 -34.375 -15.938 1 71.25 404 PRO A N 1
ATOM 3211 C CA . PRO A 1 404 ? -35.844 -33.25 -15.859 1 71.25 404 PRO A CA 1
ATOM 3212 C C . PRO A 1 404 ? -35.531 -32.812 -14.43 1 71.25 404 PRO A C 1
ATOM 3214 O O . PRO A 1 404 ? -34.406 -32.438 -14.109 1 71.25 404 PRO A O 1
ATOM 3217 N N . SER A 1 405 ? -36.531 -32.938 -13.625 1 71.12 405 SER A N 1
ATOM 3218 C CA . SER A 1 405 ? -36.312 -32.531 -12.234 1 71.12 405 SER A CA 1
ATOM 3219 C C . SER A 1 405 ? -35.344 -33.469 -11.539 1 71.12 405 SER A C 1
ATOM 3221 O O . SER A 1 405 ? -34.5 -33.031 -10.742 1 71.12 405 SER A O 1
ATOM 3223 N N . ALA A 1 406 ? -35.438 -34.688 -11.891 1 71.25 406 ALA A N 1
ATOM 3224 C CA . ALA A 1 406 ? -34.5 -35.656 -11.32 1 71.25 406 ALA A CA 1
ATOM 3225 C C . ALA A 1 406 ? -33.062 -35.406 -11.812 1 71.25 406 ALA A C 1
ATOM 3227 O O . ALA A 1 406 ? -32.094 -35.562 -11.062 1 71.25 406 ALA A O 1
ATOM 3228 N N . PHE A 1 407 ? -32.969 -34.844 -13.008 1 72.81 407 PHE A N 1
ATOM 3229 C CA . PHE A 1 407 ? -31.672 -34.531 -13.57 1 72.81 407 PHE A CA 1
ATOM 3230 C C . PHE A 1 407 ? -31.031 -33.375 -12.82 1 72.81 407 PHE A C 1
ATOM 3232 O O . PHE A 1 407 ? -29.844 -33.438 -12.453 1 72.81 407 PHE A O 1
ATOM 3239 N N . PHE A 1 408 ? -31.734 -32.344 -12.531 1 73.12 408 PHE A N 1
ATOM 3240 C CA . PHE A 1 408 ? -31.188 -31.172 -11.859 1 73.12 408 PHE A CA 1
ATOM 3241 C C . PHE A 1 408 ? -30.844 -31.5 -10.406 1 73.12 408 PHE A C 1
ATOM 3243 O O . PHE A 1 408 ? -29.875 -30.953 -9.859 1 73.12 408 PHE A O 1
ATOM 3250 N N . PHE A 1 409 ? -31.531 -32.406 -9.953 1 75.5 409 PHE A N 1
ATOM 3251 C CA . PHE A 1 409 ? -31.219 -32.781 -8.578 1 75.5 409 PHE A CA 1
ATOM 3252 C C . PHE A 1 409 ? -29.906 -33.531 -8.516 1 75.5 409 PHE A C 1
ATOM 3254 O O . PHE A 1 409 ? -29.078 -33.281 -7.633 1 75.5 409 PHE A O 1
ATOM 3261 N N . ILE A 1 410 ? -29.766 -34.375 -9.445 1 73.81 410 ILE A N 1
ATOM 3262 C CA . ILE A 1 410 ? -28.516 -35.125 -9.469 1 73.81 410 ILE A CA 1
ATOM 3263 C C . ILE A 1 410 ? -27.344 -34.188 -9.742 1 73.81 410 ILE A C 1
ATOM 3265 O O . ILE A 1 410 ? -26.266 -34.344 -9.164 1 73.81 410 ILE A O 1
ATOM 3269 N N . LEU A 1 411 ? -27.562 -33.219 -10.555 1 75.25 411 LEU A N 1
ATOM 3270 C CA . LEU A 1 411 ? -26.516 -32.25 -10.844 1 75.25 411 LEU A CA 1
ATOM 3271 C C . LEU A 1 411 ? -26.156 -31.453 -9.586 1 75.25 411 LEU A C 1
ATOM 3273 O O . LEU A 1 411 ? -24.984 -31.219 -9.312 1 75.25 411 LEU A O 1
ATOM 3277 N N . ASP A 1 412 ? -27.156 -31.094 -8.844 1 80.75 412 ASP A N 1
ATOM 3278 C CA . ASP A 1 412 ? -26.922 -30.328 -7.625 1 80.75 412 ASP A CA 1
ATOM 3279 C C . ASP A 1 412 ? -26.188 -31.156 -6.574 1 80.75 412 ASP A C 1
ATOM 3281 O O . ASP A 1 412 ? -25.312 -30.656 -5.863 1 80.75 412 ASP A O 1
ATOM 3285 N N . LEU A 1 413 ? -26.531 -32.375 -6.512 1 77.06 413 LEU A N 1
ATOM 3286 C CA . LEU A 1 413 ? -25.844 -33.25 -5.57 1 77.06 413 LEU A CA 1
ATOM 3287 C C . LEU A 1 413 ? -24.391 -33.469 -5.996 1 77.06 413 LEU A C 1
ATOM 3289 O O . LEU A 1 413 ? -23.5 -33.531 -5.148 1 77.06 413 LEU A O 1
ATOM 3293 N N . PHE A 1 414 ? -24.25 -33.594 -7.305 1 79.25 414 PHE A N 1
ATOM 3294 C CA . PHE A 1 414 ? -22.906 -33.75 -7.824 1 79.25 414 PHE A CA 1
ATOM 3295 C C . PHE A 1 414 ? -22.047 -32.5 -7.512 1 79.25 414 PHE A C 1
ATOM 3297 O O . PHE A 1 414 ? -20.906 -32.625 -7.078 1 79.25 414 PHE A O 1
ATOM 3304 N N . ILE A 1 415 ? -22.578 -31.359 -7.625 1 81.62 415 ILE A N 1
ATOM 3305 C CA . ILE A 1 415 ? -21.875 -30.109 -7.344 1 81.62 415 ILE A CA 1
ATOM 3306 C C . ILE A 1 415 ? -21.516 -30.047 -5.863 1 81.62 415 ILE A C 1
ATOM 3308 O O . ILE A 1 415 ? -20.406 -29.641 -5.508 1 81.62 415 ILE A O 1
ATOM 3312 N N . THR A 1 416 ? -22.391 -30.391 -5.051 1 82.56 416 THR A N 1
ATOM 3313 C CA . THR A 1 416 ? -22.141 -30.359 -3.613 1 82.56 416 THR A CA 1
ATOM 3314 C C . THR A 1 416 ? -21.031 -31.328 -3.236 1 82.56 416 THR A C 1
ATOM 3316 O O . THR A 1 416 ? -20.156 -30.984 -2.43 1 82.56 416 THR A O 1
ATOM 3319 N N . PHE A 1 417 ? -21.062 -32.469 -3.871 1 80.94 417 PHE A N 1
ATOM 3320 C CA . PHE A 1 417 ? -20.016 -33.469 -3.598 1 80.94 417 PHE A CA 1
ATOM 3321 C C . PHE A 1 417 ? -18.672 -32.938 -4.066 1 80.94 417 PHE A C 1
ATOM 3323 O O . PHE A 1 417 ? -17.656 -33.125 -3.381 1 80.94 417 PHE A O 1
ATOM 3330 N N . ILE A 1 418 ? -18.641 -32.312 -5.184 1 82.31 418 ILE A N 1
ATOM 3331 C CA . ILE A 1 418 ? -17.406 -31.75 -5.703 1 82.31 418 ILE A CA 1
ATOM 3332 C C . ILE A 1 418 ? -16.891 -30.672 -4.746 1 82.31 418 ILE A C 1
ATOM 3334 O O . ILE A 1 418 ? -15.688 -30.609 -4.473 1 82.31 418 ILE A O 1
ATOM 3338 N N . LEU A 1 419 ? -17.781 -29.906 -4.234 1 84.38 419 LEU A N 1
ATOM 3339 C CA . LEU A 1 419 ? -17.359 -28.844 -3.32 1 84.38 419 LEU A CA 1
ATOM 3340 C C . LEU A 1 419 ? -16.781 -29.422 -2.037 1 84.38 419 LEU A C 1
ATOM 3342 O O . LEU A 1 419 ? -15.789 -28.922 -1.515 1 84.38 419 LEU A O 1
ATOM 3346 N N . ILE A 1 420 ? -17.312 -30.469 -1.582 1 81.94 420 ILE A N 1
ATOM 3347 C CA . ILE A 1 420 ? -16.828 -31.109 -0.361 1 81.94 420 ILE A CA 1
ATOM 3348 C C . ILE A 1 420 ? -15.461 -31.75 -0.622 1 81.94 420 ILE A C 1
ATOM 3350 O O . ILE A 1 420 ? -14.555 -31.656 0.202 1 81.94 420 ILE A O 1
ATOM 3354 N N . ILE A 1 421 ? -15.344 -32.312 -1.751 1 79.5 421 ILE A N 1
ATOM 3355 C CA . ILE A 1 421 ? -14.078 -32.969 -2.111 1 79.5 421 ILE A CA 1
ATOM 3356 C C . ILE A 1 421 ? -12.984 -31.891 -2.23 1 79.5 421 ILE A C 1
ATOM 3358 O O . ILE A 1 421 ? -11.859 -32.094 -1.77 1 79.5 421 ILE A O 1
ATOM 3362 N N . ILE A 1 422 ? -13.391 -30.812 -2.771 1 80.12 422 ILE A N 1
ATOM 3363 C CA . ILE A 1 422 ? -12.414 -29.734 -2.926 1 80.12 422 ILE A CA 1
ATOM 3364 C C . ILE A 1 422 ? -12.008 -29.203 -1.552 1 80.12 422 ILE A C 1
ATOM 3366 O O . ILE A 1 422 ? -10.836 -28.906 -1.318 1 80.12 422 ILE A O 1
ATOM 3370 N N . LEU A 1 423 ? -12.875 -29.078 -0.65 1 79.88 423 LEU A N 1
ATOM 3371 C CA . LEU A 1 423 ? -12.578 -28.609 0.695 1 79.88 423 LEU A CA 1
ATOM 3372 C C . LEU A 1 423 ? -11.609 -29.547 1.402 1 79.88 423 LEU A C 1
ATOM 3374 O O . LEU A 1 423 ? -10.633 -29.109 2.004 1 79.88 423 LEU A O 1
ATOM 3378 N N . CYS A 1 424 ? -11.883 -30.812 1.286 1 76.56 424 CYS A N 1
ATOM 3379 C CA . CYS A 1 424 ? -11.023 -31.812 1.914 1 76.56 424 CYS A CA 1
ATOM 3380 C C . CYS A 1 424 ? -9.656 -31.844 1.233 1 76.56 424 CYS A C 1
ATOM 3382 O O . CYS A 1 424 ? -8.625 -31.922 1.903 1 76.56 424 CYS A O 1
ATOM 3384 N N . TYR A 1 425 ? -9.719 -31.75 -0.012 1 74.5 425 TYR A N 1
ATOM 3385 C CA . TYR A 1 425 ? -8.477 -31.766 -0.777 1 74.5 425 TYR A CA 1
ATOM 3386 C C . TYR A 1 425 ? -7.598 -30.578 -0.424 1 74.5 425 TYR A C 1
ATOM 3388 O O . TYR A 1 425 ? -6.387 -30.719 -0.24 1 74.5 425 TYR A O 1
ATOM 3396 N N . GLU A 1 426 ? -8.188 -29.5 -0.297 1 74.12 426 GLU A N 1
ATOM 3397 C CA . GLU A 1 426 ? -7.434 -28.297 0.033 1 74.12 426 GLU A CA 1
ATOM 3398 C C . GLU A 1 426 ? -6.797 -28.406 1.415 1 74.12 426 GLU A C 1
ATOM 3400 O O . GLU A 1 426 ? -5.641 -28.016 1.606 1 74.12 426 GLU A O 1
ATOM 3405 N N . GLU A 1 427 ? -7.434 -28.953 2.295 1 73.25 427 GLU A N 1
ATOM 3406 C CA . GLU A 1 427 ? -6.891 -29.078 3.643 1 73.25 427 GLU A CA 1
ATOM 3407 C C . GLU A 1 427 ? -5.746 -30.078 3.682 1 73.25 427 GLU A C 1
ATOM 3409 O O . GLU A 1 427 ? -4.719 -29.844 4.32 1 73.25 427 GLU A O 1
ATOM 3414 N N . ILE A 1 428 ? -5.891 -31.125 2.969 1 73.31 428 ILE A N 1
ATOM 3415 C CA . ILE A 1 428 ? -4.867 -32.156 2.943 1 73.31 428 ILE A CA 1
ATOM 3416 C C . ILE A 1 428 ? -3.645 -31.656 2.174 1 73.31 428 ILE A C 1
ATOM 3418 O O . ILE A 1 428 ? -2.508 -31.859 2.607 1 73.31 428 ILE A O 1
ATOM 3422 N N . TRP A 1 429 ? -3.951 -30.969 1.162 1 72 429 TRP A N 1
ATOM 3423 C CA . TRP A 1 429 ? -2.852 -30.469 0.344 1 72 429 TRP A CA 1
ATOM 3424 C C . TRP A 1 429 ? -2.084 -29.375 1.079 1 72 429 TRP A C 1
ATOM 3426 O O . TRP A 1 429 ? -0.854 -29.312 1.005 1 72 429 TRP A O 1
ATOM 3436 N N . GLU A 1 430 ? -2.834 -28.531 1.751 1 72.88 430 GLU A N 1
ATOM 3437 C CA . GLU A 1 430 ? -2.168 -27.516 2.549 1 72.88 430 GLU A CA 1
ATOM 3438 C C . GLU A 1 430 ? -1.294 -28.141 3.633 1 72.88 430 GLU A C 1
ATOM 3440 O O . GLU A 1 430 ? -0.219 -27.625 3.945 1 72.88 430 GLU A O 1
ATOM 3445 N N . PHE A 1 431 ? -1.702 -29.219 4.125 1 75.12 431 PHE A N 1
ATOM 3446 C CA . PHE A 1 431 ? -0.927 -29.938 5.129 1 75.12 431 PHE A CA 1
ATOM 3447 C C . PHE A 1 431 ? 0.35 -30.516 4.52 1 75.12 431 PHE A C 1
ATOM 3449 O O . PHE A 1 431 ? 1.43 -30.391 5.102 1 75.12 431 PHE A O 1
ATOM 3456 N N . PHE A 1 432 ? 0.256 -31 3.379 1 74.25 432 PHE A N 1
ATOM 3457 C CA . PHE A 1 432 ? 1.415 -31.578 2.709 1 74.25 432 PHE A CA 1
ATOM 3458 C C . PHE A 1 432 ? 2.404 -30.5 2.303 1 74.25 432 PHE A C 1
ATOM 3460 O O . PHE A 1 432 ? 3.615 -30.656 2.471 1 74.25 432 PHE A O 1
ATOM 3467 N N . ILE A 1 433 ? 1.917 -29.375 1.834 1 72.81 433 ILE A N 1
ATOM 3468 C CA . ILE A 1 433 ? 2.791 -28.281 1.438 1 72.81 433 ILE A CA 1
ATOM 3469 C C . ILE A 1 433 ? 3.49 -27.703 2.67 1 72.81 433 ILE A C 1
ATOM 3471 O O . ILE A 1 433 ? 4.664 -27.328 2.605 1 72.81 433 ILE A O 1
ATOM 3475 N N . PHE A 1 434 ? 2.809 -27.719 3.691 1 74.69 434 PHE A N 1
ATOM 3476 C CA . PHE A 1 434 ? 3.393 -27.219 4.93 1 74.69 434 PHE A CA 1
ATOM 3477 C C . PHE A 1 434 ? 4.551 -28.109 5.379 1 74.69 434 PHE A C 1
ATOM 3479 O O . PHE A 1 434 ? 5.633 -27.609 5.691 1 74.69 434 PHE A O 1
ATOM 3486 N N . ILE A 1 435 ? 4.375 -29.375 5.324 1 77.31 435 ILE A N 1
ATOM 3487 C CA . ILE A 1 435 ? 5.379 -30.312 5.82 1 77.31 435 ILE A CA 1
ATOM 3488 C C . ILE A 1 435 ? 6.582 -30.312 4.879 1 77.31 435 ILE A C 1
ATOM 3490 O O . ILE A 1 435 ? 7.723 -30.484 5.32 1 77.31 435 ILE A O 1
ATOM 3494 N N . LEU A 1 436 ? 6.324 -29.984 3.67 1 79 436 LEU A N 1
ATOM 3495 C CA . LEU A 1 436 ? 7.406 -30.031 2.693 1 79 436 LEU A CA 1
ATOM 3496 C C . LEU A 1 436 ? 7.992 -28.656 2.455 1 79 436 LEU A C 1
ATOM 3498 O O . LEU A 1 436 ? 8.906 -28.484 1.643 1 79 436 LEU A O 1
ATOM 3502 N N . SER A 1 437 ? 7.523 -27.719 3.184 1 78.94 437 SER A N 1
ATOM 3503 C CA . SER A 1 437 ? 7.996 -26.344 2.988 1 78.94 437 SER A CA 1
ATOM 3504 C C . SER A 1 437 ? 9.398 -26.156 3.57 1 78.94 437 SER A C 1
ATOM 3506 O O . SER A 1 437 ? 9.781 -26.859 4.508 1 78.94 437 SER A O 1
ATOM 3508 N N . ASN A 1 438 ? 10.117 -25.203 2.969 1 84.19 438 ASN A N 1
ATOM 3509 C CA . ASN A 1 438 ? 11.445 -24.875 3.469 1 84.19 438 ASN A CA 1
ATOM 3510 C C . ASN A 1 438 ? 11.375 -24.25 4.855 1 84.19 438 ASN A C 1
ATOM 3512 O O . ASN A 1 438 ? 12.297 -24.406 5.66 1 84.19 438 ASN A O 1
ATOM 3516 N N . TRP A 1 439 ? 10.25 -23.609 5.133 1 84.12 439 TRP A N 1
ATOM 3517 C CA . TRP A 1 439 ? 10.086 -22.984 6.438 1 84.12 439 TRP A CA 1
ATOM 3518 C C . TRP A 1 439 ? 10.023 -24.016 7.547 1 84.12 439 TRP A C 1
ATOM 3520 O O . TRP A 1 439 ? 10.656 -23.859 8.594 1 84.12 439 TRP A O 1
ATOM 3530 N N . TYR A 1 440 ? 9.281 -25.062 7.273 1 85 440 TYR A N 1
ATOM 3531 C CA . TYR A 1 440 ? 9.141 -26.125 8.266 1 85 440 TYR A CA 1
ATOM 3532 C C . TYR A 1 440 ? 10.453 -26.875 8.453 1 85 440 TYR A C 1
ATOM 3534 O O . TYR A 1 440 ? 10.82 -27.234 9.578 1 85 440 TYR A O 1
ATOM 3542 N N . MET A 1 441 ? 11.141 -27.109 7.461 1 86.88 441 MET A N 1
ATOM 3543 C CA . MET A 1 441 ? 12.414 -27.812 7.551 1 86.88 441 MET A CA 1
ATOM 3544 C C . MET A 1 441 ? 13.414 -27.031 8.398 1 86.88 441 MET A C 1
ATOM 3546 O O . MET A 1 441 ? 14.102 -27.609 9.242 1 86.88 441 MET A O 1
ATOM 3550 N N . VAL A 1 442 ? 13.492 -25.734 8.148 1 89.69 442 VAL A N 1
ATOM 3551 C CA . VAL A 1 442 ? 14.414 -24.922 8.93 1 89.69 442 VAL A CA 1
ATOM 3552 C C . VAL A 1 442 ? 14 -24.922 10.398 1 89.69 442 VAL A C 1
ATOM 3554 O O . VAL A 1 442 ? 14.844 -25.031 11.289 1 89.69 442 VAL A O 1
ATOM 3557 N N . SER A 1 443 ? 12.711 -24.797 10.656 1 88.12 443 SER A N 1
ATOM 3558 C CA . SER A 1 443 ? 12.211 -24.812 12.031 1 88.12 443 SER A CA 1
ATOM 3559 C C . SER A 1 443 ? 12.484 -26.156 12.703 1 88.12 443 SER A C 1
ATOM 3561 O O . SER A 1 443 ? 12.852 -26.203 13.875 1 88.12 443 SER A O 1
ATOM 3563 N N . LEU A 1 444 ? 12.312 -27.203 11.969 1 87.69 444 LEU A N 1
ATOM 3564 C CA . LEU A 1 444 ? 12.555 -28.531 12.5 1 87.69 444 LEU A CA 1
ATOM 3565 C C . LEU A 1 444 ? 14.031 -28.719 12.828 1 87.69 444 LEU A C 1
ATOM 3567 O O . LEU A 1 444 ? 14.375 -29.25 13.883 1 87.69 444 LEU A O 1
ATOM 3571 N N . LEU A 1 445 ? 14.891 -28.297 11.961 1 89.31 445 LEU A N 1
ATOM 3572 C CA . LEU A 1 445 ? 16.328 -28.406 12.164 1 89.31 445 LEU A CA 1
ATOM 3573 C C . LEU A 1 445 ? 16.781 -27.578 13.367 1 89.31 445 LEU A C 1
ATOM 3575 O O . LEU A 1 445 ? 17.609 -28.031 14.164 1 89.31 445 LEU A O 1
ATOM 3579 N N . CYS A 1 446 ? 16.219 -26.406 13.438 1 88.75 446 CYS A N 1
ATOM 3580 C CA . CYS A 1 446 ? 16.594 -25.547 14.547 1 88.75 446 CYS A CA 1
ATOM 3581 C C . CYS A 1 446 ? 16.109 -26.109 15.875 1 88.75 446 CYS A C 1
ATOM 3583 O O . CYS A 1 446 ? 16.812 -26.016 16.891 1 88.75 446 CYS A O 1
ATOM 3585 N N . ASN A 1 447 ? 14.938 -26.688 15.891 1 86.31 447 ASN A N 1
ATOM 3586 C CA . ASN A 1 447 ? 14.461 -27.344 17.109 1 86.31 447 ASN A CA 1
ATOM 3587 C C . ASN A 1 447 ? 15.305 -28.562 17.453 1 86.31 447 ASN A C 1
ATOM 3589 O O . ASN A 1 447 ? 15.539 -28.844 18.641 1 86.31 447 ASN A O 1
ATOM 3593 N N . TYR A 1 448 ? 15.703 -29.281 16.438 1 88.12 448 TYR A N 1
ATOM 3594 C CA . TYR A 1 448 ? 16.594 -30.422 16.641 1 88.12 448 TYR A CA 1
ATOM 3595 C C . TYR A 1 448 ? 17.906 -29.984 17.266 1 88.12 448 TYR A C 1
ATOM 3597 O O . TYR A 1 448 ? 18.422 -30.656 18.172 1 88.12 448 TYR A O 1
ATOM 3605 N N . MET A 1 449 ? 18.438 -28.844 16.875 1 88.12 449 MET A N 1
ATOM 3606 C CA . MET A 1 449 ? 19.719 -28.359 17.375 1 88.12 449 MET A CA 1
ATOM 3607 C C . MET A 1 449 ? 19.578 -27.734 18.75 1 88.12 449 MET A C 1
ATOM 3609 O O . MET A 1 449 ? 20.5 -27.828 19.578 1 88.12 449 MET A O 1
ATOM 3613 N N . ALA A 1 450 ? 18.469 -27.078 18.953 1 85.5 450 ALA A N 1
ATOM 3614 C CA . ALA A 1 450 ? 18.25 -26.375 20.203 1 85.5 450 ALA A CA 1
ATOM 3615 C C . ALA A 1 450 ? 17.922 -27.344 21.328 1 85.5 450 ALA A C 1
ATOM 3617 O O . ALA A 1 450 ? 18.25 -27.094 22.5 1 85.5 450 ALA A O 1
ATOM 3618 N N . LYS A 1 451 ? 17.25 -28.438 20.984 1 84.94 451 LYS A N 1
ATOM 3619 C CA . LYS A 1 451 ? 16.797 -29.375 22 1 84.94 451 LYS A CA 1
ATOM 3620 C C . LYS A 1 451 ? 17.562 -30.688 21.922 1 84.94 451 LYS A C 1
ATOM 3622 O O . LYS A 1 451 ? 17.312 -31.5 21.031 1 84.94 451 LYS A O 1
ATOM 3627 N N . PRO A 1 452 ? 18.359 -31 22.859 1 81.25 452 PRO A N 1
ATOM 3628 C CA . PRO A 1 452 ? 19.156 -32.219 22.828 1 81.25 452 PRO A CA 1
ATOM 3629 C C . PRO A 1 452 ? 18.297 -33.5 22.922 1 81.25 452 PRO A C 1
ATOM 3631 O O . PRO A 1 452 ? 18.688 -34.562 22.438 1 81.25 452 PRO A O 1
ATOM 3634 N N . LYS A 1 453 ? 17.109 -33.312 23.562 1 81.81 453 LYS A N 1
ATOM 3635 C CA . LYS A 1 453 ? 16.219 -34.469 23.703 1 81.81 453 LYS A CA 1
ATOM 3636 C C . LYS A 1 453 ? 15.789 -35 22.344 1 81.81 453 LYS A C 1
ATOM 3638 O O . LYS A 1 453 ? 15.555 -36.219 22.188 1 81.81 453 LYS A O 1
ATOM 3643 N N . TRP A 1 454 ? 15.766 -34.188 21.391 1 81.5 454 TRP A N 1
ATOM 3644 C CA . TRP A 1 454 ? 15.352 -34.594 20.047 1 81.5 454 TRP A CA 1
ATOM 3645 C C . TRP A 1 454 ? 16.469 -35.344 19.328 1 81.5 454 TRP A C 1
ATOM 3647 O O . TRP A 1 454 ? 16.219 -36.156 18.469 1 81.5 454 TRP A O 1
ATOM 3657 N N . ARG A 1 455 ? 17.719 -35.125 19.719 1 79.88 455 ARG A N 1
ATOM 3658 C CA . ARG A 1 455 ? 18.875 -35.719 19.047 1 79.88 455 ARG A CA 1
ATOM 3659 C C . ARG A 1 455 ? 18.969 -37.219 19.359 1 79.88 455 ARG A C 1
ATOM 3661 O O . ARG A 1 455 ? 19.438 -38 18.531 1 79.88 455 ARG A O 1
ATOM 3668 N N . GLY A 1 456 ? 18.453 -37.531 20.531 1 78.25 456 GLY A N 1
ATOM 3669 C CA . GLY A 1 456 ? 18.547 -38.938 20.906 1 78.25 456 GLY A CA 1
ATOM 3670 C C . GLY A 1 456 ? 17.281 -39.719 20.625 1 78.25 456 GLY A C 1
ATOM 3671 O O . GLY A 1 456 ? 17.234 -40.938 20.812 1 78.25 456 GLY A O 1
ATOM 3672 N N . SER A 1 457 ? 16.281 -39.031 20.078 1 83.88 457 SER A N 1
ATOM 3673 C CA . SER A 1 457 ? 14.984 -39.688 19.906 1 83.88 457 SER A CA 1
ATOM 3674 C C . SER A 1 457 ? 14.938 -40.438 18.578 1 83.88 457 SER A C 1
ATOM 3676 O O . SER A 1 457 ? 15.234 -39.875 17.516 1 83.88 457 SER A O 1
ATOM 3678 N N . CYS A 1 458 ? 14.57 -41.719 18.562 1 81.69 458 CYS A N 1
ATOM 3679 C CA . CYS A 1 458 ? 14.445 -42.594 17.391 1 81.69 458 CYS A CA 1
ATOM 3680 C C . CYS A 1 458 ? 13.242 -42.156 16.547 1 81.69 458 CYS A C 1
ATOM 3682 O O . CYS A 1 458 ? 13.266 -42.281 15.312 1 81.69 458 CYS A O 1
ATOM 3684 N N . ILE A 1 459 ? 12.281 -41.625 17.203 1 80.94 459 ILE A N 1
ATOM 3685 C CA . ILE A 1 459 ? 11.078 -41.219 16.484 1 80.94 459 ILE A CA 1
ATOM 3686 C C . ILE A 1 459 ? 11.398 -40 15.586 1 80.94 459 ILE A C 1
ATOM 3688 O O . ILE A 1 459 ? 10.938 -39.938 14.445 1 80.94 459 ILE A O 1
ATOM 3692 N N . PHE A 1 460 ? 12.188 -39.188 16.109 1 86.25 460 PHE A N 1
ATOM 3693 C CA . PHE A 1 460 ? 12.555 -38 15.305 1 86.25 460 PHE A CA 1
ATOM 3694 C C . PHE A 1 460 ? 13.383 -38.438 14.094 1 86.25 460 PHE A C 1
ATOM 3696 O O . PHE A 1 460 ? 13.148 -37.938 12.984 1 86.25 460 PHE A O 1
ATOM 3703 N N . SER A 1 461 ? 14.289 -39.312 14.336 1 85.12 461 SER A N 1
ATOM 3704 C CA . SER A 1 461 ? 15.156 -39.75 13.242 1 85.12 461 SER A CA 1
ATOM 3705 C C . SER A 1 461 ? 14.367 -40.438 12.148 1 85.12 461 SER A C 1
ATOM 3707 O O . SER A 1 461 ? 14.625 -40.25 10.961 1 85.12 461 SER A O 1
ATOM 3709 N N . GLY A 1 462 ? 13.391 -41.219 12.562 1 83.69 462 GLY A N 1
ATOM 3710 C CA . GLY A 1 462 ? 12.555 -41.906 11.586 1 83.69 462 GLY A CA 1
ATOM 3711 C C . GLY A 1 462 ? 11.68 -40.938 10.789 1 83.69 462 GLY A C 1
ATOM 3712 O O . GLY A 1 462 ? 11.594 -41.062 9.562 1 83.69 462 GLY A O 1
ATOM 3713 N N . SER A 1 463 ? 11.102 -40.031 11.484 1 84.69 463 SER A N 1
ATOM 3714 C CA . SER A 1 463 ? 10.258 -39.062 10.82 1 84.69 463 SER A CA 1
ATOM 3715 C C . SER A 1 463 ? 11.078 -38.156 9.883 1 84.69 463 SER A C 1
ATOM 3717 O O . SER A 1 463 ? 10.609 -37.812 8.797 1 84.69 463 SER A O 1
ATOM 3719 N N . PHE A 1 464 ? 12.242 -37.875 10.32 1 88.19 464 PHE A N 1
ATOM 3720 C CA . PHE A 1 464 ? 13.117 -37.031 9.516 1 88.19 464 PHE A CA 1
ATOM 3721 C C . PHE A 1 464 ? 13.547 -37.75 8.25 1 88.19 464 PHE A C 1
ATOM 3723 O O . PHE A 1 464 ? 13.594 -37.156 7.168 1 88.19 464 PHE A O 1
ATOM 3730 N N . ARG A 1 465 ? 13.828 -38.969 8.383 1 85.81 465 ARG A N 1
ATOM 3731 C CA . ARG A 1 465 ? 14.18 -39.781 7.219 1 85.81 465 ARG A CA 1
ATOM 3732 C C . ARG A 1 465 ? 13.031 -39.844 6.223 1 85.81 465 ARG A C 1
ATOM 3734 O O . ARG A 1 465 ? 13.234 -39.688 5.016 1 85.81 465 ARG A O 1
ATOM 3741 N N . PHE A 1 466 ? 11.938 -39.969 6.762 1 86.62 466 PHE A N 1
ATOM 3742 C CA . PHE A 1 466 ? 10.75 -40 5.914 1 86.62 466 PHE A CA 1
ATOM 3743 C C . PHE A 1 466 ? 10.539 -38.688 5.203 1 86.62 466 PHE A C 1
ATOM 3745 O O . PHE A 1 466 ? 10.242 -38.656 4.008 1 86.62 466 PHE A O 1
ATOM 3752 N N . LEU A 1 467 ? 10.688 -37.656 5.926 1 86.5 467 LEU A N 1
ATOM 3753 C CA . LEU A 1 467 ? 10.516 -36.312 5.359 1 86.5 467 LEU A CA 1
ATOM 3754 C C . LEU A 1 467 ? 11.539 -36.062 4.262 1 86.5 467 LEU A C 1
ATOM 3756 O O . LEU A 1 467 ? 11.211 -35.469 3.223 1 86.5 467 LEU A O 1
ATOM 3760 N N . MET A 1 468 ? 12.703 -36.469 4.48 1 86.44 468 MET A N 1
ATOM 3761 C CA . MET A 1 468 ? 13.773 -36.25 3.506 1 86.44 468 MET A CA 1
ATOM 3762 C C . MET A 1 468 ? 13.523 -37.062 2.244 1 86.44 468 MET A C 1
ATOM 3764 O O . MET A 1 468 ? 13.812 -36.625 1.137 1 86.44 468 MET A O 1
ATOM 3768 N N . LEU A 1 469 ? 12.969 -38.188 2.414 1 83.25 469 LEU A N 1
ATOM 3769 C CA . LEU A 1 469 ? 12.641 -39.031 1.265 1 83.25 469 LEU A CA 1
ATOM 3770 C C . LEU A 1 469 ? 11.531 -38.375 0.434 1 83.25 469 LEU A C 1
ATOM 3772 O O . LEU A 1 469 ? 11.602 -38.375 -0.797 1 83.25 469 LEU A O 1
ATOM 3776 N N . LEU A 1 470 ? 10.633 -37.844 1.13 1 81.12 470 LEU A N 1
ATOM 3777 C CA . LEU A 1 470 ? 9.531 -37.188 0.438 1 81.12 470 LEU A CA 1
ATOM 3778 C C . LEU A 1 470 ? 10.008 -35.938 -0.293 1 81.12 470 LEU A C 1
ATOM 3780 O O . LEU A 1 470 ? 9.562 -35.656 -1.41 1 81.12 470 LEU A O 1
ATOM 3784 N N . ARG A 1 471 ? 10.867 -35.188 0.301 1 81.38 471 ARG A N 1
ATOM 3785 C CA . ARG A 1 471 ? 11.359 -33.938 -0.264 1 81.38 471 ARG A CA 1
ATOM 3786 C C . ARG A 1 471 ? 12.258 -34.188 -1.47 1 81.38 471 ARG A C 1
ATOM 3788 O O . ARG A 1 471 ? 12.281 -33.406 -2.414 1 81.38 471 ARG A O 1
ATOM 3795 N N . SER A 1 472 ? 13.062 -35.219 -1.369 1 76.12 472 SER A N 1
ATOM 3796 C CA . SER A 1 472 ? 13.969 -35.531 -2.469 1 76.12 472 SER A CA 1
ATOM 3797 C C . SER A 1 472 ? 13.203 -35.844 -3.746 1 76.12 472 SER A C 1
ATOM 3799 O O . SER A 1 472 ? 13.68 -35.562 -4.848 1 76.12 472 SER A O 1
ATOM 3801 N N . LYS A 1 473 ? 11.992 -36.25 -3.611 1 65.94 473 LYS A N 1
ATOM 3802 C CA . LYS A 1 473 ? 11.18 -36.594 -4.773 1 65.94 473 LYS A CA 1
ATOM 3803 C C . LYS A 1 473 ? 10.5 -35.375 -5.367 1 65.94 473 LYS A C 1
ATOM 3805 O O . LYS A 1 473 ? 10.188 -35.344 -6.562 1 65.94 473 LYS A O 1
ATOM 3810 N N . LEU A 1 474 ? 10.383 -34.344 -4.609 1 62.72 474 LEU A N 1
ATOM 3811 C CA . LEU A 1 474 ? 9.586 -33.188 -5.07 1 62.72 474 LEU A CA 1
ATOM 3812 C C . LEU A 1 474 ? 10.484 -32.031 -5.426 1 62.72 474 LEU A C 1
ATOM 3814 O O . LEU A 1 474 ? 10.016 -31.031 -6.004 1 62.72 474 LEU A O 1
ATOM 3818 N N . ARG A 1 475 ? 11.695 -32.094 -5.168 1 58.47 475 ARG A N 1
ATOM 3819 C CA . ARG A 1 475 ? 12.562 -30.922 -5.297 1 58.47 475 ARG A CA 1
ATOM 3820 C C . ARG A 1 475 ? 12.852 -30.625 -6.766 1 58.47 475 ARG A C 1
ATOM 3822 O O . ARG A 1 475 ? 13.406 -31.453 -7.48 1 58.47 475 ARG A O 1
ATOM 3829 N N . ASN A 1 476 ? 11.906 -29.828 -7.496 1 55.72 476 ASN A N 1
ATOM 3830 C CA . ASN A 1 476 ? 12.273 -29.266 -8.789 1 55.72 476 ASN A CA 1
ATOM 3831 C C . ASN A 1 476 ? 12.883 -27.875 -8.641 1 55.72 476 ASN A C 1
ATOM 3833 O O . ASN A 1 476 ? 12.156 -26.875 -8.625 1 55.72 476 ASN A O 1
ATOM 3837 N N . THR A 1 477 ? 14.141 -27.844 -8.117 1 60.91 477 THR A N 1
ATOM 3838 C CA . THR A 1 477 ? 14.789 -26.578 -7.793 1 60.91 477 THR A CA 1
ATOM 3839 C C . THR A 1 477 ? 15.383 -25.938 -9.039 1 60.91 477 THR A C 1
ATOM 3841 O O . THR A 1 477 ? 16.328 -25.141 -8.953 1 60.91 477 THR A O 1
ATOM 3844 N N . ASN A 1 478 ? 14.766 -26.297 -10.266 1 65.75 478 ASN A N 1
ATOM 3845 C CA . ASN A 1 478 ? 15.5 -25.719 -11.391 1 65.75 478 ASN A CA 1
ATOM 3846 C C . ASN A 1 478 ? 15.07 -24.281 -11.664 1 65.75 478 ASN A C 1
ATOM 3848 O O . ASN A 1 478 ? 13.883 -23.969 -11.594 1 65.75 478 ASN A O 1
ATOM 3852 N N . LEU A 1 479 ? 16.109 -23.406 -11.695 1 82.94 479 LEU A N 1
ATOM 3853 C CA . LEU A 1 479 ? 15.922 -22.016 -12.102 1 82.94 479 LEU A CA 1
ATOM 3854 C C . LEU A 1 479 ? 15.617 -21.922 -13.594 1 82.94 479 LEU A C 1
ATOM 3856 O O . LEU A 1 479 ? 16.297 -22.547 -14.414 1 82.94 479 LEU A O 1
ATOM 3860 N N . ASP A 1 480 ? 14.484 -21.328 -13.922 1 84.5 480 ASP A N 1
ATOM 3861 C CA . ASP A 1 480 ? 14.094 -21.203 -15.32 1 84.5 480 ASP A CA 1
ATOM 3862 C C . ASP A 1 480 ? 14.023 -19.75 -15.742 1 84.5 480 ASP A C 1
ATOM 3864 O O . ASP A 1 480 ? 13.82 -18.859 -14.906 1 84.5 480 ASP A O 1
ATOM 3868 N N . PHE A 1 481 ? 14.312 -19.594 -17.016 1 87.75 481 PHE A N 1
ATOM 3869 C CA . PHE A 1 481 ? 14.172 -18.297 -17.672 1 87.75 481 PHE A CA 1
ATOM 3870 C C . PHE A 1 481 ? 12.914 -18.266 -18.531 1 87.75 481 PHE A C 1
ATOM 3872 O O . PHE A 1 481 ? 12.617 -19.219 -19.25 1 87.75 481 PHE A O 1
ATOM 3879 N N . LYS A 1 482 ? 12.305 -17.25 -18.469 1 88.38 482 LYS A N 1
ATOM 3880 C CA . LYS A 1 482 ? 11.328 -16.984 -19.516 1 88.38 482 LYS A CA 1
ATOM 3881 C C . LYS A 1 482 ? 11.992 -16.406 -20.766 1 88.38 482 LYS A C 1
ATOM 3883 O O . LYS A 1 482 ? 12.914 -15.594 -20.672 1 88.38 482 LYS A O 1
ATOM 3888 N N . GLN A 1 483 ? 11.586 -16.953 -21.891 1 91.12 483 GLN A N 1
ATOM 3889 C CA . GLN A 1 483 ? 12.25 -16.578 -23.125 1 91.12 483 GLN A CA 1
ATOM 3890 C C . GLN A 1 483 ? 11.289 -15.859 -24.078 1 91.12 483 GLN A C 1
ATOM 3892 O O . GLN A 1 483 ? 10.133 -16.25 -24.219 1 91.12 483 GLN A O 1
ATOM 3897 N N . PHE A 1 484 ? 11.805 -14.766 -24.641 1 89.94 484 PHE A N 1
ATOM 3898 C CA . PHE A 1 484 ? 11.055 -14.016 -25.641 1 89.94 484 PHE A CA 1
ATOM 3899 C C . PHE A 1 484 ? 11.992 -13.406 -26.672 1 89.94 484 PHE A C 1
ATOM 3901 O O . PHE A 1 484 ? 13.086 -12.945 -26.344 1 89.94 484 PHE A O 1
ATOM 3908 N N . SER A 1 485 ? 11.578 -13.508 -27.891 1 90.62 485 SER A N 1
ATOM 3909 C CA . SER A 1 485 ? 12.336 -12.859 -28.953 1 90.62 485 SER A CA 1
ATOM 3910 C C . SER A 1 485 ? 11.484 -11.844 -29.703 1 90.62 485 SER A C 1
ATOM 3912 O O . SER A 1 485 ? 10.336 -12.133 -30.078 1 90.62 485 SER A O 1
ATOM 3914 N N . VAL A 1 486 ? 12 -10.695 -29.938 1 87.94 486 VAL A N 1
ATOM 3915 C CA . VAL A 1 486 ? 11.312 -9.602 -30.609 1 87.94 486 VAL A CA 1
ATOM 3916 C C . VAL A 1 486 ? 11.055 -9.961 -32.062 1 87.94 486 VAL A C 1
ATOM 3918 O O . VAL A 1 486 ? 10.102 -9.477 -32.688 1 87.94 486 VAL A O 1
ATOM 3921 N N . LEU A 1 487 ? 11.891 -10.828 -32.594 1 86.88 487 LEU A N 1
ATOM 3922 C CA . LEU A 1 487 ? 11.758 -11.227 -33.969 1 86.88 487 LEU A CA 1
ATOM 3923 C C . LEU A 1 487 ? 10.531 -12.109 -34.188 1 86.88 487 LEU A C 1
ATOM 3925 O O . LEU A 1 487 ? 10.047 -12.273 -35.312 1 86.88 487 LEU A O 1
ATOM 3929 N N . ASP A 1 488 ? 10.07 -12.648 -33.094 1 78.69 488 ASP A N 1
ATOM 3930 C CA . ASP A 1 488 ? 8.898 -13.516 -33.188 1 78.69 488 ASP A CA 1
ATOM 3931 C C . ASP A 1 488 ? 7.617 -12.742 -32.906 1 78.69 488 ASP A C 1
ATOM 3933 O O . ASP A 1 488 ? 6.539 -13.328 -32.812 1 78.69 488 ASP A O 1
ATOM 3937 N N . LEU A 1 489 ? 7.738 -11.43 -32.75 1 72.88 489 LEU A N 1
ATOM 3938 C CA . LEU A 1 489 ? 6.594 -10.586 -32.438 1 72.88 489 LEU A CA 1
ATOM 3939 C C . LEU A 1 489 ? 5.672 -10.445 -33.625 1 72.88 489 LEU A C 1
ATOM 3941 O O . LEU A 1 489 ? 6.105 -10.016 -34.719 1 72.88 489 LEU A O 1
ATOM 3945 N N . CYS A 1 490 ? 4.648 -11.211 -33.812 1 61.91 490 CYS A N 1
ATOM 3946 C CA . CYS A 1 490 ? 3.695 -11.039 -34.875 1 61.91 490 CYS A CA 1
ATOM 3947 C C . CYS A 1 490 ? 2.52 -10.172 -34.469 1 61.91 490 CYS A C 1
ATOM 3949 O O . CYS A 1 490 ? 2.039 -9.336 -35.219 1 61.91 490 CYS A O 1
ATOM 3951 N N . TRP A 1 491 ? 1.876 -10.531 -33.344 1 58.97 491 TRP A N 1
ATOM 3952 C CA . TRP A 1 491 ? 0.681 -9.805 -32.906 1 58.97 491 TRP A CA 1
ATOM 3953 C C . TRP A 1 491 ? 0.946 -8.992 -31.656 1 58.97 491 TRP A C 1
ATOM 3955 O O . TRP A 1 491 ? 1.736 -9.398 -30.797 1 58.97 491 TRP A O 1
ATOM 3965 N N . GLN A 1 492 ? 0.726 -7.652 -31.828 1 54.41 492 GLN A N 1
ATOM 3966 C CA . GLN A 1 492 ? 0.875 -6.777 -30.672 1 54.41 492 GLN A CA 1
ATOM 3967 C C . GLN A 1 492 ? 0.381 -7.457 -29.406 1 54.41 492 GLN A C 1
ATOM 3969 O O . GLN A 1 492 ? -0.76 -7.918 -29.344 1 54.41 492 GLN A O 1
ATOM 3974 N N . PRO A 1 493 ? 1.259 -8.047 -28.641 1 51.56 493 PRO A N 1
ATOM 3975 C CA . PRO A 1 493 ? 0.746 -8.586 -27.375 1 51.56 493 PRO A CA 1
ATOM 3976 C C . PRO A 1 493 ? -0.293 -7.68 -26.719 1 51.56 493 PRO A C 1
ATOM 3978 O O . PRO A 1 493 ? -0.107 -6.461 -26.672 1 51.56 493 PRO A O 1
ATOM 3981 N N . LEU A 1 494 ? -1.483 -7.906 -26.859 1 47.88 494 LEU A N 1
ATOM 3982 C CA . LEU A 1 494 ? -2.389 -7.09 -26.047 1 47.88 494 LEU A CA 1
ATOM 3983 C C . LEU A 1 494 ? -1.78 -6.781 -24.688 1 47.88 494 LEU A C 1
ATOM 3985 O O . LEU A 1 494 ? -1.585 -7.684 -23.875 1 47.88 494 LEU A O 1
ATOM 3989 N N . LEU A 1 495 ? -0.851 -5.902 -24.656 1 47.62 495 LEU A N 1
ATOM 3990 C CA . LEU A 1 495 ? -0.083 -5.391 -23.531 1 47.62 495 LEU A CA 1
ATOM 3991 C C . LEU A 1 495 ? -0.794 -5.688 -22.219 1 47.62 495 LEU A C 1
ATOM 3993 O O . LEU A 1 495 ? -0.152 -5.793 -21.172 1 47.62 495 LEU A O 1
ATOM 3997 N N . ALA A 1 496 ? -2.104 -5.75 -22.281 1 48.34 496 ALA A N 1
ATOM 3998 C CA . ALA A 1 496 ? -2.854 -5.871 -21.031 1 48.34 496 ALA A CA 1
ATOM 3999 C C . ALA A 1 496 ? -2.889 -7.316 -20.547 1 48.34 496 ALA A C 1
ATOM 4001 O O . ALA A 1 496 ? -3.297 -7.59 -19.422 1 48.34 496 ALA A O 1
ATOM 4002 N N . LEU A 1 497 ? -2.424 -8.258 -21.469 1 49.06 497 LEU A N 1
ATOM 4003 C CA . LEU A 1 497 ? -2.584 -9.633 -21.016 1 49.06 497 LEU A CA 1
ATOM 4004 C C . LEU A 1 497 ? -1.311 -10.133 -20.344 1 49.06 497 LEU A C 1
ATOM 4006 O O . LEU A 1 497 ? -0.204 -9.797 -20.766 1 49.06 497 LEU A O 1
ATOM 4010 N N . PRO A 1 498 ? -1.474 -10.75 -19.141 1 52.47 498 PRO A N 1
ATOM 4011 C CA . PRO A 1 498 ? -0.326 -11.32 -18.438 1 52.47 498 PRO A CA 1
ATOM 4012 C C . PRO A 1 498 ? 0.522 -12.227 -19.312 1 52.47 498 PRO A C 1
ATOM 4014 O O . PRO A 1 498 ? 0.01 -12.828 -20.266 1 52.47 498 PRO A O 1
ATOM 4017 N N . ALA A 1 499 ? 1.932 -12.141 -19.266 1 53.88 499 ALA A N 1
ATOM 4018 C CA . ALA A 1 499 ? 2.93 -12.93 -19.969 1 53.88 499 ALA A CA 1
ATOM 4019 C C . ALA A 1 499 ? 2.488 -14.391 -20.094 1 53.88 499 ALA A C 1
ATOM 4021 O O . ALA A 1 499 ? 2.773 -15.047 -21.094 1 53.88 499 ALA A O 1
ATOM 4022 N N . THR A 1 500 ? 1.844 -14.867 -19.109 1 51 500 THR A N 1
ATOM 4023 C CA . THR A 1 500 ? 1.478 -16.281 -19.062 1 51 500 THR A CA 1
ATOM 4024 C C . THR A 1 500 ? 0.458 -16.609 -20.156 1 51 500 THR A C 1
ATOM 4026 O O . THR A 1 500 ? 0.367 -17.75 -20.594 1 51 500 THR A O 1
ATOM 4029 N N . LEU A 1 501 ? -0.237 -15.57 -20.469 1 51.91 501 LEU A N 1
ATOM 4030 C CA . LEU A 1 501 ? -1.254 -15.852 -21.469 1 51.91 501 LEU A CA 1
ATOM 4031 C C . LEU A 1 501 ? -0.705 -15.641 -22.875 1 51.91 501 LEU A C 1
ATOM 4033 O O . LEU A 1 501 ? -1.359 -15.984 -23.859 1 51.91 501 LEU A O 1
ATOM 4037 N N . SER A 1 502 ? 0.5 -15.078 -22.828 1 54.75 502 SER A N 1
ATOM 4038 C CA . SER A 1 502 ? 1.062 -14.906 -24.172 1 54.75 502 SER A CA 1
ATOM 4039 C C . SER A 1 502 ? 1.695 -16.203 -24.672 1 54.75 502 SER A C 1
ATOM 4041 O O . SER A 1 502 ? 2.541 -16.781 -23.984 1 54.75 502 SER A O 1
ATOM 4043 N N . LEU A 1 503 ? 1.037 -17.062 -25.328 1 59.72 503 LEU A N 1
ATOM 4044 C CA . LEU A 1 503 ? 1.494 -18.312 -25.922 1 59.72 503 LEU A CA 1
ATOM 4045 C C . LEU A 1 503 ? 2.895 -18.156 -26.5 1 59.72 503 LEU A C 1
ATOM 4047 O O . LEU A 1 503 ? 3.521 -19.141 -26.891 1 59.72 503 LEU A O 1
ATOM 4051 N N . LYS A 1 504 ? 3.5 -17 -26.328 1 68.31 504 LYS A N 1
ATOM 4052 C CA . LYS A 1 504 ? 4.781 -16.812 -27.016 1 68.31 504 LYS A CA 1
ATOM 4053 C C . LYS A 1 504 ? 5.938 -16.844 -26.016 1 68.31 504 LYS A C 1
ATOM 4055 O O . LYS A 1 504 ? 7.105 -16.844 -26.422 1 68.31 504 LYS A O 1
ATOM 4060 N N . VAL A 1 505 ? 5.637 -17 -24.781 1 79.5 505 VAL A N 1
ATOM 4061 C CA . VAL A 1 505 ? 6.703 -17.047 -23.781 1 79.5 505 VAL A CA 1
ATOM 4062 C C . VAL A 1 505 ? 7 -18.484 -23.391 1 79.5 505 VAL A C 1
ATOM 4064 O O . VAL A 1 505 ? 6.098 -19.219 -23 1 79.5 505 VAL A O 1
ATOM 4067 N N . THR A 1 506 ? 8.227 -18.875 -23.75 1 82.88 506 THR A N 1
ATOM 4068 C CA . THR A 1 506 ? 8.664 -20.219 -23.375 1 82.88 506 THR A CA 1
ATOM 4069 C C . THR A 1 506 ? 9.617 -20.156 -22.188 1 82.88 506 THR A C 1
ATOM 4071 O O . THR A 1 506 ? 10.078 -19.094 -21.797 1 82.88 506 THR A O 1
ATOM 4074 N N . THR A 1 507 ? 9.773 -21.297 -21.594 1 86.12 507 THR A N 1
ATOM 4075 C CA . THR A 1 507 ? 10.672 -21.375 -20.453 1 86.12 507 THR A CA 1
ATOM 4076 C C . THR A 1 507 ? 11.867 -22.266 -20.766 1 86.12 507 THR A C 1
ATOM 4078 O O . THR A 1 507 ? 11.727 -23.281 -21.438 1 86.12 507 THR A O 1
ATOM 4081 N N . ALA A 1 508 ? 13.047 -21.797 -20.422 1 90.19 508 ALA A N 1
ATOM 4082 C CA . ALA A 1 508 ? 14.281 -22.562 -20.594 1 90.19 508 ALA A CA 1
ATOM 4083 C C . ALA A 1 508 ? 15.078 -22.609 -19.297 1 90.19 508 ALA A C 1
ATOM 4085 O O . ALA A 1 508 ? 15.07 -21.641 -18.516 1 90.19 508 ALA A O 1
ATOM 4086 N N . PRO A 1 509 ? 15.703 -23.703 -19.047 1 90.38 509 PRO A N 1
ATOM 4087 C CA . PRO A 1 509 ? 16.516 -23.781 -17.828 1 90.38 509 PRO A CA 1
ATOM 4088 C C . PRO A 1 509 ? 17.766 -22.922 -17.891 1 90.38 509 PRO A C 1
ATOM 4090 O O . PRO A 1 509 ? 18.312 -22.688 -18.984 1 90.38 509 PRO A O 1
ATOM 4093 N N . VAL A 1 510 ? 18.234 -22.469 -16.781 1 92.75 510 VAL A N 1
ATOM 4094 C CA . VAL A 1 510 ? 19.438 -21.656 -16.688 1 92.75 510 VAL A CA 1
ATOM 4095 C C . VAL A 1 510 ? 20.672 -22.547 -16.875 1 92.75 510 VAL A C 1
ATOM 4097 O O . VAL A 1 510 ? 20.844 -23.531 -16.141 1 92.75 510 VAL A O 1
ATOM 4100 N N . PRO A 1 511 ? 21.5 -22.188 -17.797 1 92 511 PRO A N 1
ATOM 4101 C CA . PRO A 1 511 ? 22.719 -22.984 -18.016 1 92 511 PRO A CA 1
ATOM 4102 C C . PRO A 1 511 ? 23.703 -22.875 -16.859 1 92 511 PRO A C 1
ATOM 4104 O O . PRO A 1 511 ? 23.844 -21.797 -16.266 1 92 511 PRO A O 1
ATOM 4107 N N . ASN A 1 512 ? 24.453 -23.891 -16.578 1 90.44 512 ASN A N 1
ATOM 4108 C CA . ASN A 1 512 ? 25.453 -23.906 -15.516 1 90.44 512 ASN A CA 1
ATOM 4109 C C . ASN A 1 512 ? 26.625 -22.984 -15.836 1 90.44 512 ASN A C 1
ATOM 4111 O O . ASN A 1 512 ? 27.203 -22.375 -14.945 1 90.44 512 ASN A O 1
ATOM 4115 N N . LYS A 1 513 ? 26.812 -22.891 -17.125 1 91.5 513 LYS A N 1
ATOM 4116 C CA . LYS A 1 513 ? 27.906 -22.016 -17.531 1 91.5 513 LYS A CA 1
ATOM 4117 C C . LYS A 1 513 ? 27.625 -20.562 -17.188 1 91.5 513 LYS A C 1
ATOM 4119 O O . LYS A 1 513 ? 28.531 -19.797 -16.859 1 91.5 513 LYS A O 1
ATOM 4124 N N . LEU A 1 514 ? 26.406 -20.266 -17.266 1 94.56 514 LEU A N 1
ATOM 4125 C CA . LEU A 1 514 ? 26.016 -18.891 -16.906 1 94.56 514 LEU A CA 1
ATOM 4126 C C . LEU A 1 514 ? 26.25 -18.625 -15.422 1 94.56 514 LEU A C 1
ATOM 4128 O O . LEU A 1 514 ? 26.766 -17.578 -15.047 1 94.56 514 LEU A O 1
ATOM 4132 N N . LYS A 1 515 ? 25.953 -19.562 -14.594 1 92.88 515 LYS A N 1
ATOM 4133 C CA . LYS A 1 515 ? 26.156 -19.438 -13.156 1 92.88 515 LYS A CA 1
ATOM 4134 C C . LYS A 1 515 ? 27.641 -19.219 -12.836 1 92.88 515 LYS A C 1
ATOM 4136 O O . LYS A 1 515 ? 27.984 -18.375 -12.008 1 92.88 515 LYS A O 1
ATOM 4141 N N . GLN A 1 516 ? 28.391 -19.922 -13.555 1 92.19 516 GLN A N 1
ATOM 4142 C CA . GLN A 1 516 ? 29.828 -19.812 -13.359 1 92.19 516 GLN A CA 1
ATOM 4143 C C . GLN A 1 516 ? 30.344 -18.453 -13.828 1 92.19 516 GLN A C 1
ATOM 4145 O O . GLN A 1 516 ? 31.172 -17.828 -13.164 1 92.19 516 GLN A O 1
ATOM 4150 N N . SER A 1 517 ? 29.797 -18.047 -14.922 1 92.44 517 SER A N 1
ATOM 4151 C CA . SER A 1 517 ? 30.234 -16.766 -15.469 1 92.44 517 SER A CA 1
ATOM 4152 C C . SER A 1 517 ? 29.875 -15.617 -14.531 1 92.44 517 SER A C 1
ATOM 4154 O O . SER A 1 517 ? 30.672 -14.688 -14.352 1 92.44 517 SER A O 1
ATOM 4156 N N . ILE A 1 518 ? 28.734 -15.664 -13.961 1 92.94 518 ILE A N 1
ATOM 4157 C CA . ILE A 1 518 ? 28.297 -14.609 -13.055 1 92.94 518 ILE A CA 1
ATOM 4158 C C . ILE A 1 518 ? 29.172 -14.609 -11.805 1 92.94 518 ILE A C 1
ATOM 4160 O O . ILE A 1 518 ? 29.594 -13.547 -11.336 1 92.94 518 ILE A O 1
ATOM 4164 N N . MET A 1 519 ? 29.484 -15.805 -11.305 1 92.25 519 MET A N 1
ATOM 4165 C CA . MET A 1 519 ? 30.328 -15.906 -10.125 1 92.25 519 MET A CA 1
ATOM 4166 C C . MET A 1 519 ? 31.734 -15.375 -10.414 1 92.25 519 MET A C 1
ATOM 4168 O O . MET A 1 519 ? 32.312 -14.633 -9.609 1 92.25 519 MET A O 1
ATOM 4172 N N . GLU A 1 520 ? 32.188 -15.75 -11.555 1 88.69 520 GLU A N 1
ATOM 4173 C CA . GLU A 1 520 ? 33.531 -15.289 -11.938 1 88.69 520 GLU A CA 1
ATOM 4174 C C . GLU A 1 520 ? 33.562 -13.766 -12.094 1 88.69 520 GLU A C 1
ATOM 4176 O O . GLU A 1 520 ? 34.531 -13.117 -11.703 1 88.69 520 GLU A O 1
ATOM 4181 N N . TYR A 1 521 ? 32.469 -13.312 -12.609 1 89.5 521 TYR A N 1
ATOM 4182 C CA . TYR A 1 521 ? 32.375 -11.859 -12.766 1 89.5 521 TYR A CA 1
ATOM 4183 C C . TYR A 1 521 ? 32.406 -11.172 -11.406 1 89.5 521 TYR A C 1
ATOM 4185 O O . TYR A 1 521 ? 33.062 -10.148 -11.227 1 89.5 521 TYR A O 1
ATOM 4193 N N . MET A 1 522 ? 31.766 -11.664 -10.461 1 89.12 522 MET A N 1
ATOM 4194 C CA . MET A 1 522 ? 31.672 -11.062 -9.133 1 89.12 522 MET A CA 1
ATOM 4195 C C . MET A 1 522 ? 33 -11.148 -8.398 1 89.12 522 MET A C 1
ATOM 4197 O O . MET A 1 522 ? 33.406 -10.211 -7.699 1 89.12 522 MET A O 1
ATOM 4201 N N . VAL A 1 523 ? 33.688 -12.305 -8.57 1 86.88 523 VAL A N 1
ATOM 4202 C CA . VAL A 1 523 ? 34.969 -12.484 -7.926 1 86.88 523 VAL A CA 1
ATOM 4203 C C . VAL A 1 523 ? 36 -11.516 -8.531 1 86.88 523 VAL A C 1
ATOM 4205 O O . VAL A 1 523 ? 36.781 -10.914 -7.805 1 86.88 523 VAL A O 1
ATOM 4208 N N . GLU A 1 524 ? 35.844 -11.336 -9.812 1 83.62 524 GLU A N 1
ATOM 4209 C CA . GLU A 1 524 ? 36.75 -10.43 -10.492 1 83.62 524 GLU A CA 1
ATOM 4210 C C . GLU A 1 524 ? 36.5 -8.977 -10.102 1 83.62 524 GLU A C 1
ATOM 4212 O O . GLU A 1 524 ? 37.438 -8.18 -9.977 1 83.62 524 GLU A O 1
ATOM 4217 N N . HIS A 1 52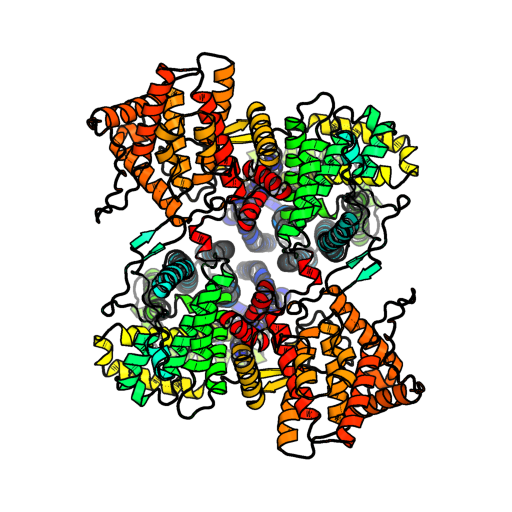5 ? 35.312 -8.688 -9.984 1 82.31 525 HIS A N 1
ATOM 4218 C CA . HIS A 1 525 ? 34.938 -7.336 -9.586 1 82.31 525 HIS A CA 1
ATOM 4219 C C . HIS A 1 525 ? 35.469 -7.008 -8.188 1 82.31 525 HIS A C 1
ATOM 4221 O O . HIS A 1 525 ? 35.812 -5.859 -7.902 1 82.31 525 HIS A O 1
ATOM 4227 N N . GLU A 1 526 ? 35.562 -7.996 -7.34 1 76.19 526 GLU A N 1
ATOM 4228 C CA . GLU A 1 526 ? 36.062 -7.816 -5.977 1 76.19 526 GLU A CA 1
ATOM 4229 C C . GLU A 1 526 ? 37.562 -7.609 -5.957 1 76.19 526 GLU A C 1
ATOM 4231 O O . GLU A 1 526 ? 38.094 -6.785 -5.199 1 76.19 526 GLU A O 1
ATOM 4236 N N . ARG A 1 527 ? 38.344 -8.672 -6.609 1 67.88 527 ARG A N 1
ATOM 4237 C CA . ARG A 1 527 ? 39.812 -8.633 -6.617 1 67.88 527 ARG A CA 1
ATOM 4238 C C . ARG A 1 527 ? 40.312 -7.336 -7.23 1 67.88 527 ARG A C 1
ATOM 4240 O O . ARG A 1 527 ? 41.406 -6.855 -6.871 1 67.88 527 ARG A O 1
ATOM 4247 N N . GLY A 1 528 ? 39.656 -6.965 -8.344 1 58.66 528 GLY A N 1
ATOM 4248 C CA . GLY A 1 528 ? 40.156 -5.828 -9.117 1 58.66 528 GLY A CA 1
ATOM 4249 C C . GLY A 1 528 ? 39.719 -4.492 -8.547 1 58.66 528 GLY A C 1
ATOM 4250 O O . GLY A 1 528 ? 38.719 -4.418 -7.816 1 58.66 528 GLY A O 1
ATOM 4251 N N . THR A 1 529 ? 40.562 -3.555 -8.258 1 48.31 529 THR A N 1
ATOM 4252 C CA . THR A 1 529 ? 40.344 -2.158 -7.906 1 48.31 529 THR A CA 1
ATOM 4253 C C . THR A 1 529 ? 39.125 -1.605 -8.625 1 48.31 529 THR A C 1
ATOM 4255 O O . THR A 1 529 ? 39.031 -1.655 -9.852 1 48.31 529 THR A O 1
ATOM 4258 N N . SER A 1 530 ? 37.844 -1.671 -8.008 1 51.16 530 SER A N 1
ATOM 4259 C CA . SER A 1 530 ? 36.625 -0.984 -8.453 1 51.16 530 SER A CA 1
ATOM 4260 C C . SER A 1 530 ? 36.938 -0.035 -9.609 1 51.16 530 SER A C 1
ATOM 4262 O O . SER A 1 530 ? 36.094 0.156 -10.5 1 51.16 530 SER A O 1
ATOM 4264 N N . HIS A 1 531 ? 38.188 0.252 -9.664 1 54 531 HIS A N 1
ATOM 4265 C CA . HIS A 1 531 ? 38.625 1.319 -10.562 1 54 531 HIS A CA 1
ATOM 4266 C C . HIS A 1 531 ? 38.906 0.782 -11.961 1 54 531 HIS A C 1
ATOM 4268 O O . HIS A 1 531 ? 38.75 1.498 -12.953 1 54 531 HIS A O 1
ATOM 4274 N N . ASN A 1 532 ? 39.125 -0.675 -12.086 1 57.81 532 ASN A N 1
ATOM 4275 C CA . ASN A 1 532 ? 39.531 -1.131 -13.406 1 57.81 532 ASN A CA 1
ATOM 4276 C C . ASN A 1 532 ? 38.406 -1.846 -14.125 1 57.81 532 ASN A C 1
ATOM 4278 O O . ASN A 1 532 ? 38.438 -2.029 -15.344 1 57.81 532 ASN A O 1
ATOM 4282 N N . THR A 1 533 ? 37.375 -2.314 -13.328 1 74.25 533 THR A N 1
ATOM 4283 C CA . THR A 1 533 ? 36.281 -2.984 -14.016 1 74.25 533 THR A CA 1
ATOM 4284 C C . THR A 1 533 ? 34.938 -2.463 -13.531 1 74.25 533 THR A C 1
ATOM 4286 O O . THR A 1 533 ? 34.188 -3.184 -12.867 1 74.25 533 THR A O 1
ATOM 4289 N N . PRO A 1 534 ? 34.719 -1.305 -13.938 1 84.12 534 PRO A N 1
ATOM 4290 C CA . PRO A 1 534 ? 33.438 -0.751 -13.516 1 84.12 534 PRO A CA 1
ATOM 4291 C C . PRO A 1 534 ? 32.219 -1.473 -14.141 1 84.12 534 PRO A C 1
ATOM 4293 O O . PRO A 1 534 ? 32.344 -2.047 -15.227 1 84.12 534 PRO A O 1
ATOM 4296 N N . LEU A 1 535 ? 31.25 -1.666 -13.391 1 88.75 535 LEU A N 1
ATOM 4297 C CA . LEU A 1 535 ? 30.016 -2.24 -13.922 1 88.75 535 LEU A CA 1
ATOM 4298 C C . LEU A 1 535 ? 29.375 -1.305 -14.938 1 88.75 535 LEU A C 1
ATOM 4300 O O . LEU A 1 535 ? 28.969 -0.193 -14.594 1 88.75 535 LEU A O 1
ATOM 4304 N N . THR A 1 536 ? 29.484 -1.72 -16.156 1 90.31 536 THR A N 1
ATOM 4305 C CA . THR A 1 536 ? 28.953 -0.921 -17.234 1 90.31 536 THR A CA 1
ATOM 4306 C C . THR A 1 536 ? 27.875 -1.7 -18 1 90.31 536 THR A C 1
ATOM 4308 O O . THR A 1 536 ? 27.453 -2.771 -17.562 1 90.31 536 THR A O 1
ATOM 4311 N N . LYS A 1 537 ? 27.484 -1.124 -19.141 1 90.88 537 LYS A N 1
ATOM 4312 C CA . LYS A 1 537 ? 26.469 -1.74 -19.984 1 90.88 537 LYS A CA 1
ATOM 4313 C C . LYS A 1 537 ? 27.094 -2.602 -21.078 1 90.88 537 LYS A C 1
ATOM 4315 O O . LYS A 1 537 ? 26.656 -2.568 -22.219 1 90.88 537 LYS A O 1
ATOM 4320 N N . GLY A 1 538 ? 28.156 -3.203 -20.766 1 90.94 538 GLY A N 1
ATOM 4321 C CA . GLY A 1 538 ? 28.812 -4.086 -21.734 1 90.94 538 GLY A CA 1
ATOM 4322 C C . GLY A 1 538 ? 30.172 -3.588 -22.172 1 90.94 538 GLY A C 1
ATOM 4323 O O . GLY A 1 538 ? 30.906 -4.312 -22.844 1 90.94 538 GLY A O 1
ATOM 4324 N N . GLU A 1 539 ? 30.609 -2.449 -21.781 1 90.69 539 GLU A N 1
ATOM 4325 C CA . GLU A 1 539 ? 31.859 -1.851 -22.234 1 90.69 539 GLU A CA 1
ATOM 4326 C C . GLU A 1 539 ? 33.062 -2.576 -21.641 1 90.69 539 GLU A C 1
ATOM 4328 O O . GLU A 1 539 ? 34.062 -2.764 -22.312 1 90.69 539 GLU A O 1
ATOM 4333 N N . SER A 1 540 ? 32.938 -2.898 -20.453 1 89.88 540 SER A N 1
ATOM 4334 C CA . SER A 1 540 ? 34.031 -3.594 -19.797 1 89.88 540 SER A CA 1
ATOM 4335 C C . SER A 1 540 ? 34.281 -4.965 -20.422 1 89.88 540 SER A C 1
ATOM 4337 O O . SER A 1 540 ? 35.406 -5.402 -20.547 1 89.88 540 SER A O 1
ATOM 4339 N N . ALA A 1 541 ? 33.156 -5.648 -20.781 1 92.12 541 ALA A N 1
ATOM 4340 C CA . ALA A 1 541 ? 33.312 -6.941 -21.438 1 92.12 541 ALA A CA 1
ATOM 4341 C C . ALA A 1 541 ? 33.938 -6.789 -22.812 1 92.12 541 ALA A C 1
ATOM 4343 O O . ALA A 1 541 ? 34.781 -7.613 -23.219 1 92.12 541 ALA A O 1
ATOM 4344 N N . LEU A 1 542 ? 33.625 -5.719 -23.531 1 92.94 542 LEU A N 1
ATOM 4345 C CA . LEU A 1 542 ? 34.188 -5.465 -24.844 1 92.94 542 LEU A CA 1
ATOM 4346 C C . LEU A 1 542 ? 35.688 -5.113 -24.734 1 92.94 542 LEU A C 1
ATOM 4348 O O . LEU A 1 542 ? 36.5 -5.504 -25.578 1 92.94 542 LEU A O 1
ATOM 4352 N N . THR A 1 543 ? 36 -4.402 -23.688 1 89.88 543 THR A N 1
ATOM 4353 C CA . THR A 1 543 ? 37.375 -4.023 -23.453 1 89.88 543 THR A CA 1
ATOM 4354 C C . THR A 1 543 ? 38.219 -5.25 -23.125 1 89.88 543 THR A C 1
ATOM 4356 O O . THR A 1 543 ? 39.344 -5.402 -23.641 1 89.88 543 THR A O 1
ATOM 4359 N N . ARG A 1 544 ? 37.719 -6.113 -22.344 1 86.94 544 ARG A N 1
ATOM 4360 C CA . ARG A 1 544 ? 38.438 -7.328 -21.953 1 86.94 544 ARG A CA 1
ATOM 4361 C C . ARG A 1 544 ? 38.688 -8.227 -23.156 1 86.94 544 ARG A C 1
ATOM 4363 O O . ARG A 1 544 ? 39.688 -8.953 -23.203 1 86.94 544 ARG A O 1
ATOM 4370 N N . ASN A 1 545 ? 37.75 -8.156 -24.094 1 89.19 545 ASN A N 1
ATOM 4371 C CA . ASN A 1 545 ? 37.875 -9.023 -25.266 1 89.19 545 ASN A CA 1
ATOM 4372 C C . ASN A 1 545 ? 38.438 -8.273 -26.469 1 89.19 545 ASN A C 1
ATOM 4374 O O . ASN A 1 545 ? 38.344 -8.75 -27.594 1 89.19 545 ASN A O 1
ATOM 4378 N N . ASN A 1 546 ? 38.938 -7.039 -26.375 1 87.12 546 ASN A N 1
ATOM 4379 C CA . ASN A 1 546 ? 39.625 -6.219 -27.359 1 87.12 546 ASN A CA 1
ATOM 4380 C C . ASN A 1 546 ? 38.719 -5.859 -28.531 1 87.12 546 ASN A C 1
ATOM 4382 O O . ASN A 1 546 ? 39.156 -5.906 -29.688 1 87.12 546 ASN A O 1
ATOM 4386 N N . LEU A 1 547 ? 37.438 -5.645 -28.281 1 90.31 547 LEU A N 1
ATOM 4387 C CA . LEU A 1 547 ? 36.5 -5.254 -29.328 1 90.31 547 LEU A CA 1
ATOM 4388 C C . LEU A 1 547 ? 35.812 -3.922 -29 1 90.31 547 LEU A C 1
ATOM 4390 O O . LEU A 1 547 ? 34.781 -3.59 -29.547 1 90.31 547 LEU A O 1
ATOM 4394 N N . PHE A 1 548 ? 36.375 -3.154 -28.094 1 90 548 PHE A N 1
ATOM 4395 C CA . PHE A 1 548 ? 35.812 -1.908 -27.594 1 90 548 PHE A CA 1
ATOM 4396 C C . PHE A 1 548 ? 35.688 -0.882 -28.703 1 90 548 PHE A C 1
ATOM 4398 O O . PHE A 1 548 ? 34.625 -0.275 -28.891 1 90 548 PHE A O 1
ATOM 4405 N N . TYR A 1 549 ? 36.594 -0.764 -29.516 1 87.31 549 TYR A N 1
ATOM 4406 C CA . TYR A 1 549 ? 36.656 0.298 -30.516 1 87.31 549 TYR A CA 1
ATOM 4407 C C . TYR A 1 549 ? 35.656 0.039 -31.641 1 87.31 549 TYR A C 1
ATOM 4409 O O . TYR A 1 549 ? 35.094 0.977 -32.188 1 87.31 549 TYR A O 1
ATOM 4417 N N . GLN A 1 550 ? 35.344 -1.148 -31.859 1 86.75 550 GLN A N 1
ATOM 4418 C CA . GLN A 1 550 ? 34.469 -1.494 -32.969 1 86.75 550 GLN A CA 1
ATOM 4419 C C . GLN A 1 550 ? 33 -1.497 -32.562 1 86.75 550 GLN A C 1
ATOM 4421 O O . GLN A 1 550 ? 32.125 -1.132 -33.344 1 86.75 550 GLN A O 1
ATOM 4426 N N . LEU A 1 551 ? 32.812 -1.842 -31.328 1 91.88 551 LEU A N 1
ATOM 4427 C CA . LEU A 1 551 ? 31.422 -2.156 -30.984 1 91.88 551 LEU A CA 1
ATOM 4428 C C . LEU A 1 551 ? 30.922 -1.275 -29.844 1 91.88 551 LEU A C 1
ATOM 4430 O O . LEU A 1 551 ? 29.766 -1.344 -29.453 1 91.88 551 LEU A O 1
ATOM 4434 N N . SER A 1 552 ? 31.672 -0.343 -29.266 1 90.31 552 SER A N 1
ATOM 4435 C CA . SER A 1 552 ? 31.344 0.416 -28.078 1 90.31 552 SER A CA 1
ATOM 4436 C C . SER A 1 552 ? 30.156 1.345 -28.328 1 90.31 552 SER A C 1
ATOM 4438 O O . SER A 1 552 ? 29.453 1.726 -27.391 1 90.31 552 SER A O 1
ATOM 4440 N N . TRP A 1 553 ? 29.922 1.664 -29.562 1 89.81 553 TRP A N 1
ATOM 4441 C CA . TRP A 1 553 ? 28.812 2.562 -29.875 1 89.81 553 TRP A CA 1
ATOM 4442 C C . TRP A 1 553 ? 27.469 1.943 -29.484 1 89.81 553 TRP A C 1
ATOM 4444 O O . TRP A 1 553 ? 26.516 2.658 -29.188 1 89.81 553 TRP A O 1
ATOM 4454 N N . ALA A 1 554 ? 27.344 0.62 -29.453 1 91.94 554 ALA A N 1
ATOM 4455 C CA . ALA A 1 554 ? 26.109 -0.087 -29.172 1 91.94 554 ALA A CA 1
ATOM 4456 C C . ALA A 1 554 ? 25.797 -0.059 -27.672 1 91.94 554 ALA A C 1
ATOM 4458 O O . ALA A 1 554 ? 24.672 -0.362 -27.266 1 91.94 554 ALA A O 1
ATOM 4459 N N . CYS A 1 555 ? 26.766 0.334 -26.875 1 92.75 555 CYS A N 1
ATOM 4460 C CA . CYS A 1 555 ? 26.594 0.358 -25.422 1 92.75 555 CYS A CA 1
ATOM 4461 C C . CYS A 1 555 ? 26.422 1.786 -24.922 1 92.75 555 CYS A C 1
ATOM 4463 O O . CYS A 1 555 ? 26.188 2.004 -23.734 1 92.75 555 CYS A O 1
ATOM 4465 N N . ASN A 1 556 ? 26.484 2.838 -25.719 1 87.19 556 ASN A N 1
ATOM 4466 C CA . ASN A 1 556 ? 26.594 4.23 -25.297 1 87.19 556 ASN A CA 1
ATOM 4467 C C . ASN A 1 556 ? 25.219 4.871 -25.109 1 87.19 556 ASN A C 1
ATOM 4469 O O . ASN A 1 556 ? 25.125 5.984 -24.594 1 87.19 556 ASN A O 1
ATOM 4473 N N . SER A 1 557 ? 24.234 4.141 -25.344 1 86.31 557 SER A N 1
ATOM 4474 C CA . SER A 1 557 ? 22.922 4.746 -25.156 1 86.31 557 SER A CA 1
ATOM 4475 C C . SER A 1 557 ? 22.578 4.906 -23.688 1 86.31 557 SER A C 1
ATOM 4477 O O . SER A 1 557 ? 22.984 4.082 -22.859 1 86.31 557 SER A O 1
ATOM 4479 N N . ASN A 1 558 ? 21.859 5.988 -23.344 1 83.94 558 ASN A N 1
ATOM 4480 C CA . ASN A 1 558 ? 21.438 6.234 -21.969 1 83.94 558 ASN A CA 1
ATOM 4481 C C . ASN A 1 558 ? 20.281 5.336 -21.562 1 83.94 558 ASN A C 1
ATOM 4483 O O . ASN A 1 558 ? 20 5.172 -20.375 1 83.94 558 ASN A O 1
ATOM 4487 N N . SER A 1 559 ? 19.656 4.828 -22.594 1 88.75 559 SER A N 1
ATOM 4488 C CA . SER A 1 559 ? 18.531 3.939 -22.297 1 88.75 559 SER A CA 1
ATOM 4489 C C . SER A 1 559 ? 18.984 2.482 -22.25 1 88.75 559 SER A C 1
ATOM 4491 O O . SER A 1 559 ? 19.516 1.959 -23.234 1 88.75 559 SER A O 1
ATOM 4493 N N . LEU A 1 560 ? 18.781 1.899 -21.172 1 92.19 560 LEU A N 1
ATOM 4494 C CA . LEU A 1 560 ? 19.156 0.497 -21 1 92.19 560 LEU A CA 1
ATOM 4495 C C . LEU A 1 560 ? 18.281 -0.4 -21.875 1 92.19 560 LEU A C 1
ATOM 4497 O O . LEU A 1 560 ? 18.75 -1.423 -22.375 1 92.19 560 LEU A O 1
ATOM 4501 N N . ALA A 1 561 ? 17.062 -0.024 -22.031 1 92.69 561 ALA A N 1
ATOM 4502 C CA . ALA A 1 561 ? 16.172 -0.787 -22.906 1 92.69 561 ALA A CA 1
ATOM 4503 C C . ALA A 1 561 ? 16.656 -0.78 -24.344 1 92.69 561 ALA A C 1
ATOM 4505 O O . ALA A 1 561 ? 16.641 -1.814 -25.016 1 92.69 561 ALA A O 1
ATOM 4506 N N . GLU A 1 562 ? 17.125 0.352 -24.766 1 92.88 562 GLU A N 1
ATOM 4507 C CA . GLU A 1 562 ? 17.625 0.47 -26.141 1 92.88 562 GLU A CA 1
ATOM 4508 C C . GLU A 1 562 ? 18.875 -0.382 -26.344 1 92.88 562 GLU A C 1
ATOM 4510 O O . GLU A 1 562 ? 19 -1.087 -27.344 1 92.88 562 GLU A O 1
ATOM 4515 N N . VAL A 1 563 ? 19.766 -0.302 -25.422 1 94.5 563 VAL A N 1
ATOM 4516 C CA . VAL A 1 563 ? 21 -1.081 -25.484 1 94.5 563 VAL A CA 1
ATOM 4517 C C . VAL A 1 563 ? 20.672 -2.572 -25.516 1 94.5 563 VAL A C 1
ATOM 4519 O O . VAL A 1 563 ? 21.172 -3.314 -26.359 1 94.5 563 VAL A O 1
ATOM 4522 N N . THR A 1 564 ? 19.75 -3.01 -24.656 1 95.88 564 THR A N 1
ATOM 4523 C CA . THR A 1 564 ? 19.375 -4.414 -24.531 1 95.88 564 THR A CA 1
ATOM 4524 C C . THR A 1 564 ? 18.719 -4.922 -25.797 1 95.88 564 THR A C 1
ATOM 4526 O O . THR A 1 564 ? 19.047 -6 -26.297 1 95.88 564 THR A O 1
ATOM 4529 N N . LEU A 1 565 ? 17.891 -4.125 -26.375 1 94.88 565 LEU A N 1
ATOM 4530 C CA . LEU A 1 565 ? 17.172 -4.559 -27.562 1 94.88 565 LEU A CA 1
ATOM 4531 C C . LEU A 1 565 ? 18.078 -4.559 -28.781 1 94.88 565 LEU A C 1
ATOM 4533 O O . LEU A 1 565 ? 17.953 -5.418 -29.656 1 94.88 565 LEU A O 1
ATOM 4537 N N . THR A 1 566 ? 18.969 -3.613 -28.844 1 95.31 566 THR A N 1
ATOM 4538 C CA . THR A 1 566 ? 19.953 -3.588 -29.938 1 95.31 566 THR A CA 1
ATOM 4539 C C . THR A 1 566 ? 20.812 -4.848 -29.922 1 95.31 566 THR A C 1
ATOM 4541 O O . THR A 1 566 ? 20.953 -5.516 -30.938 1 95.31 566 THR A O 1
ATOM 4544 N N . TRP A 1 567 ? 21.297 -5.148 -28.797 1 97.06 567 TRP A N 1
ATOM 4545 C CA . TRP A 1 567 ? 22.109 -6.348 -28.656 1 97.06 567 TRP A CA 1
ATOM 4546 C C . TRP A 1 567 ? 21.281 -7.605 -28.875 1 97.06 567 TRP A C 1
ATOM 4548 O O . TRP A 1 567 ? 21.766 -8.609 -29.391 1 97.06 567 TRP A O 1
ATOM 4558 N N . HIS A 1 568 ? 20 -7.594 -28.5 1 96.94 568 HIS A N 1
ATOM 4559 C CA . HIS A 1 568 ? 19.125 -8.742 -28.672 1 96.94 568 HIS A CA 1
ATOM 4560 C C . HIS A 1 568 ? 18.875 -9.031 -30.141 1 96.94 568 HIS A C 1
ATOM 4562 O O . HIS A 1 568 ? 18.953 -10.18 -30.578 1 96.94 568 HIS A O 1
ATOM 4568 N N . ILE A 1 569 ? 18.594 -8.016 -30.828 1 94.94 569 ILE A N 1
ATOM 4569 C CA . ILE A 1 569 ? 18.359 -8.195 -32.25 1 94.94 569 ILE A CA 1
ATOM 4570 C C . ILE A 1 569 ? 19.641 -8.719 -32.938 1 94.94 569 ILE A C 1
ATOM 4572 O O . ILE A 1 569 ? 19.578 -9.656 -33.719 1 94.94 569 ILE A O 1
ATOM 4576 N N . ALA A 1 570 ? 20.781 -8.156 -32.625 1 95.94 570 ALA A N 1
ATOM 4577 C CA . ALA A 1 570 ? 22.062 -8.594 -33.188 1 95.94 570 ALA A CA 1
ATOM 4578 C C . ALA A 1 570 ? 22.328 -10.062 -32.875 1 95.94 570 ALA A C 1
ATOM 4580 O O . ALA A 1 570 ? 22.703 -10.836 -33.75 1 95.94 570 ALA A O 1
ATOM 4581 N N . THR A 1 571 ? 22.078 -10.461 -31.625 1 96.38 571 THR A N 1
ATOM 4582 C CA . THR A 1 571 ? 22.312 -11.836 -31.203 1 96.38 571 THR A CA 1
ATOM 4583 C C . THR A 1 571 ? 21.344 -12.789 -31.891 1 96.38 571 THR A C 1
ATOM 4585 O O . THR A 1 571 ? 21.719 -13.898 -32.281 1 96.38 571 THR A O 1
ATOM 4588 N N . SER A 1 572 ? 20.109 -12.344 -32.062 1 94.62 572 SER A N 1
ATOM 4589 C CA . SER A 1 572 ? 19.109 -13.18 -32.719 1 94.62 572 SER A CA 1
ATOM 4590 C C . SER A 1 572 ? 19.453 -13.391 -34.188 1 94.62 572 SER A C 1
ATOM 4592 O O . SER A 1 572 ? 19.219 -14.477 -34.719 1 94.62 572 SER A O 1
ATOM 4594 N N . LEU A 1 573 ? 20 -12.438 -34.812 1 93.81 573 LEU A N 1
ATOM 4595 C CA . LEU A 1 573 ? 20.422 -12.562 -36.188 1 93.81 573 LEU A CA 1
ATOM 4596 C C . LEU A 1 573 ? 21.625 -13.5 -36.312 1 93.81 573 LEU A C 1
ATOM 4598 O O . LEU A 1 573 ? 21.656 -14.344 -37.219 1 93.81 573 LEU A O 1
ATOM 4602 N N . LEU A 1 574 ? 22.516 -13.328 -35.406 1 92.94 574 LEU A N 1
ATOM 4603 C CA . LEU A 1 574 ? 23.703 -14.164 -35.406 1 92.94 574 LEU A CA 1
ATOM 4604 C C . LEU A 1 574 ? 23.344 -15.625 -35.156 1 92.94 574 LEU A C 1
ATOM 4606 O O . LEU A 1 574 ? 23.969 -16.531 -35.719 1 92.94 574 LEU A O 1
ATOM 4610 N N . GLU A 1 575 ? 22.391 -15.875 -34.312 1 92.56 575 GLU A N 1
ATOM 4611 C CA . GLU A 1 575 ? 21.969 -17.219 -33.969 1 92.56 575 GLU A CA 1
ATOM 4612 C C . GLU A 1 575 ? 21.484 -17.984 -35.188 1 92.56 575 GLU A C 1
ATOM 4614 O O . GLU A 1 575 ? 21.734 -19.172 -35.344 1 92.56 575 GLU A O 1
ATOM 4619 N N . VAL A 1 576 ? 20.875 -17.297 -36.062 1 90.44 576 VAL A N 1
ATOM 4620 C CA . VAL A 1 576 ? 20.281 -17.938 -37.25 1 90.44 576 VAL A CA 1
ATOM 4621 C C . VAL A 1 576 ? 21.359 -18.094 -38.344 1 90.44 576 VAL A C 1
ATOM 4623 O O . VAL A 1 576 ? 21.453 -19.156 -38.969 1 90.44 576 VAL A O 1
ATOM 4626 N N . ASP A 1 577 ? 22.234 -17.203 -38.5 1 87.31 577 ASP A N 1
ATOM 4627 C CA . ASP A 1 577 ? 23.141 -17.156 -39.656 1 87.31 577 ASP A CA 1
ATOM 4628 C C . ASP A 1 577 ? 24.469 -17.828 -39.312 1 87.31 577 ASP A C 1
ATOM 4630 O O . ASP A 1 577 ? 25.141 -18.359 -40.219 1 87.31 577 ASP A O 1
ATOM 4634 N N . CYS A 1 578 ? 24.875 -17.672 -38 1 86.5 578 CYS A N 1
ATOM 4635 C CA . CYS A 1 578 ? 26.172 -18.219 -37.625 1 86.5 578 CYS A CA 1
ATOM 4636 C C . CYS A 1 578 ? 26.031 -19.203 -36.469 1 86.5 578 CYS A C 1
ATOM 4638 O O . CYS A 1 578 ? 26.375 -18.875 -35.344 1 86.5 578 CYS A O 1
ATOM 4640 N N . PRO A 1 579 ? 25.641 -20.391 -36.781 1 82.62 579 PRO A N 1
ATOM 4641 C CA . PRO A 1 579 ? 25.547 -21.375 -35.719 1 82.62 579 PRO A CA 1
ATOM 4642 C C . PRO A 1 579 ? 26.922 -21.766 -35.156 1 82.62 579 PRO A C 1
ATOM 4644 O O . PRO A 1 579 ? 27.938 -21.641 -35.875 1 82.62 579 PRO A O 1
ATOM 4647 N N . PRO A 1 580 ? 26.953 -22.125 -33.906 1 85.69 580 PRO A N 1
ATOM 4648 C CA . PRO A 1 580 ? 28.234 -22.484 -33.281 1 85.69 580 PRO A CA 1
ATOM 4649 C C . PRO A 1 580 ? 28.906 -23.672 -33.969 1 85.69 580 PRO A C 1
ATOM 4651 O O . PRO A 1 580 ? 28.219 -24.625 -34.375 1 85.69 580 PRO A O 1
ATOM 4654 N N . ARG A 1 581 ? 30.359 -23.719 -34.062 1 82.19 581 ARG A N 1
ATOM 4655 C CA . ARG A 1 581 ? 31.141 -24.734 -34.781 1 82.19 581 ARG A CA 1
ATOM 4656 C C . ARG A 1 581 ? 31.812 -25.688 -33.812 1 82.19 581 ARG A C 1
ATOM 4658 O O . ARG A 1 581 ? 32.25 -26.766 -34.188 1 82.19 581 ARG A O 1
ATOM 4665 N N . SER A 1 582 ? 31.922 -25.281 -32.531 1 84.88 582 SER A N 1
ATOM 4666 C CA . SER A 1 582 ? 32.562 -26.109 -31.5 1 84.88 582 SER A CA 1
ATOM 4667 C C . SER A 1 582 ? 31.656 -26.25 -30.281 1 84.88 582 SER A C 1
ATOM 4669 O O . SER A 1 582 ? 30.672 -25.516 -30.141 1 84.88 582 SER A O 1
ATOM 4671 N N . THR A 1 583 ? 32.031 -27.25 -29.5 1 85.69 583 THR A N 1
ATOM 4672 C CA . THR A 1 583 ? 31.266 -27.5 -28.281 1 85.69 583 THR A CA 1
ATOM 4673 C C . THR A 1 583 ? 31.391 -26.312 -27.312 1 85.69 583 THR A C 1
ATOM 4675 O O . THR A 1 583 ? 30.438 -25.969 -26.625 1 85.69 583 THR A O 1
ATOM 4678 N N . GLN A 1 584 ? 32.562 -25.812 -27.203 1 84.06 584 GLN A N 1
ATOM 4679 C CA . GLN A 1 584 ? 32.75 -24.656 -26.328 1 84.06 584 GLN A CA 1
ATOM 4680 C C . GLN A 1 584 ? 31.953 -23.453 -26.828 1 84.06 584 GLN A C 1
ATOM 4682 O O . GLN A 1 584 ? 31.375 -22.719 -26.016 1 84.06 584 GLN A O 1
ATOM 4687 N N . GLU A 1 585 ? 31.891 -23.359 -28.062 1 88.81 585 GLU A N 1
ATOM 4688 C CA . GLU A 1 585 ? 31.109 -22.281 -28.656 1 88.81 585 GLU A CA 1
ATOM 4689 C C . GLU A 1 585 ? 29.609 -22.516 -28.469 1 88.81 585 GLU A C 1
ATOM 4691 O O . GLU A 1 585 ? 28.859 -21.562 -28.281 1 88.81 585 GLU A O 1
ATOM 4696 N N . ALA A 1 586 ? 29.359 -23.734 -28.453 1 91 586 ALA A N 1
ATOM 4697 C CA . ALA A 1 586 ? 27.938 -24.062 -28.266 1 91 586 ALA A CA 1
ATOM 4698 C C . ALA A 1 586 ? 27.469 -23.672 -26.859 1 91 586 ALA A C 1
ATOM 4700 O O . ALA A 1 586 ? 26.344 -23.219 -26.688 1 91 586 ALA A O 1
ATOM 4701 N N . ALA A 1 587 ? 28.328 -23.844 -25.922 1 92.38 587 ALA A N 1
ATOM 4702 C CA . ALA A 1 587 ? 27.984 -23.469 -24.562 1 92.38 587 ALA A CA 1
ATOM 4703 C C . ALA A 1 587 ? 27.844 -21.953 -24.438 1 92.38 587 ALA A C 1
ATOM 4705 O O . ALA A 1 587 ? 26.906 -21.469 -23.797 1 92.38 587 ALA A O 1
ATOM 4706 N N . SER A 1 588 ? 28.75 -21.219 -25.047 1 93 588 SER A N 1
ATOM 4707 C CA . SER A 1 588 ? 28.688 -19.766 -25.016 1 93 588 SER A CA 1
ATOM 4708 C C . SER A 1 588 ? 27.484 -19.25 -25.797 1 93 588 SER A C 1
ATOM 4710 O O . SER A 1 588 ? 26.875 -18.25 -25.406 1 93 588 SER A O 1
ATOM 4712 N N . CYS A 1 589 ? 27.219 -19.938 -26.844 1 94.12 589 CYS A N 1
ATOM 4713 C CA . CYS A 1 589 ? 26.062 -19.578 -27.641 1 94.12 589 CYS A CA 1
ATOM 4714 C C . CYS A 1 589 ? 24.781 -19.75 -26.844 1 94.12 589 CYS A C 1
ATOM 4716 O O . CYS A 1 589 ? 23.906 -18.875 -26.875 1 94.12 589 CYS A O 1
ATOM 4718 N N . LYS A 1 590 ? 24.734 -20.797 -26.156 1 94.12 590 LYS A N 1
ATOM 4719 C CA . LYS A 1 590 ? 23.547 -21.047 -25.328 1 94.12 590 LYS A CA 1
ATOM 4720 C C . LYS A 1 590 ? 23.375 -19.984 -24.25 1 94.12 590 LYS A C 1
ATOM 4722 O O . LYS A 1 590 ? 22.266 -19.5 -24.016 1 94.12 590 LYS A O 1
ATOM 4727 N N . VAL A 1 591 ? 24.422 -19.609 -23.688 1 95.31 591 VAL A N 1
ATOM 4728 C CA . VAL A 1 591 ? 24.375 -18.594 -22.641 1 95.31 591 VAL A CA 1
ATOM 4729 C C . VAL A 1 591 ? 23.938 -17.25 -23.234 1 95.31 591 VAL A C 1
ATOM 4731 O O . VAL A 1 591 ? 23.031 -16.594 -22.734 1 95.31 591 VAL A O 1
ATOM 4734 N N . ALA A 1 592 ? 24.547 -16.875 -24.281 1 96.38 592 ALA A N 1
ATOM 4735 C CA . ALA A 1 592 ? 24.266 -15.594 -24.906 1 96.38 592 ALA A CA 1
ATOM 4736 C C . ALA A 1 592 ? 22.828 -15.523 -25.422 1 96.38 592 ALA A C 1
ATOM 4738 O O . ALA A 1 592 ? 22.125 -14.539 -25.188 1 96.38 592 ALA A O 1
ATOM 4739 N N . THR A 1 593 ? 22.375 -16.562 -26.047 1 95.81 593 THR A N 1
ATOM 4740 C CA . THR A 1 593 ? 21.031 -16.562 -26.625 1 95.81 593 THR A CA 1
ATOM 4741 C C . THR A 1 593 ? 19.969 -16.594 -25.531 1 95.81 593 THR A C 1
ATOM 4743 O O . THR A 1 593 ? 18.969 -15.875 -25.625 1 95.81 593 THR A O 1
ATOM 4746 N N . ARG A 1 594 ? 20.188 -17.375 -24.547 1 96.06 594 ARG A N 1
ATOM 4747 C CA . ARG A 1 594 ? 19.219 -17.469 -23.453 1 96.06 594 ARG A CA 1
ATOM 4748 C C . ARG A 1 594 ? 19.141 -16.156 -22.688 1 96.06 594 ARG A C 1
ATOM 4750 O O . ARG A 1 594 ? 18.047 -15.703 -22.312 1 96.06 594 ARG A O 1
ATOM 4757 N N . LEU A 1 595 ? 20.219 -15.547 -22.469 1 97.25 595 LEU A N 1
ATOM 4758 C CA . LEU A 1 595 ? 20.219 -14.273 -21.766 1 97.25 595 LEU A CA 1
ATOM 4759 C C . LEU A 1 595 ? 19.609 -13.172 -22.625 1 97.25 595 LEU A C 1
ATOM 4761 O O . LEU A 1 595 ? 18.891 -12.305 -22.125 1 97.25 595 LEU A O 1
ATOM 4765 N N . SER A 1 596 ? 19.984 -13.234 -23.875 1 97.12 596 SER A N 1
ATOM 4766 C CA . SER A 1 596 ? 19.422 -12.25 -24.797 1 97.12 596 SER A CA 1
ATOM 4767 C C . SER A 1 596 ? 17.891 -12.312 -24.812 1 97.12 596 SER A C 1
ATOM 4769 O O . SER A 1 596 ? 17.234 -11.289 -24.656 1 97.12 596 SER A O 1
ATOM 4771 N N . LYS A 1 597 ? 17.375 -13.492 -24.891 1 95.56 597 LYS A N 1
ATOM 4772 C CA . LYS A 1 597 ? 15.922 -13.672 -24.938 1 95.56 597 LYS A CA 1
ATOM 4773 C C . LYS A 1 597 ? 15.289 -13.344 -23.594 1 95.56 597 LYS A C 1
ATOM 4775 O O . LYS A 1 597 ? 14.172 -12.82 -23.531 1 95.56 597 LYS A O 1
ATOM 4780 N N . TYR A 1 598 ? 15.977 -13.648 -22.531 1 95.69 598 TYR A N 1
ATOM 4781 C CA . TYR A 1 598 ? 15.461 -13.328 -21.219 1 95.69 598 TYR A CA 1
ATOM 4782 C C . TYR A 1 598 ? 15.422 -11.82 -21 1 95.69 598 TYR A C 1
ATOM 4784 O O . TYR A 1 598 ? 14.445 -11.289 -20.469 1 95.69 598 TYR A O 1
ATOM 4792 N N . CYS A 1 599 ? 16.438 -11.156 -21.375 1 95.88 599 CYS A N 1
ATOM 4793 C CA . CYS A 1 599 ? 16.484 -9.703 -21.219 1 95.88 599 CYS A CA 1
ATOM 4794 C C . CYS A 1 599 ? 15.422 -9.031 -22.078 1 95.88 599 CYS A C 1
ATOM 4796 O O . CYS A 1 599 ? 14.828 -8.031 -21.672 1 95.88 599 CYS A O 1
ATOM 4798 N N . ALA A 1 600 ? 15.195 -9.57 -23.234 1 93.62 600 ALA A N 1
ATOM 4799 C CA . ALA A 1 600 ? 14.125 -9.047 -24.078 1 93.62 600 ALA A CA 1
ATOM 4800 C C . ALA A 1 600 ? 12.766 -9.234 -23.406 1 93.62 600 ALA A C 1
ATOM 4802 O O . ALA A 1 600 ? 11.898 -8.359 -23.484 1 93.62 600 ALA A O 1
ATOM 4803 N N . TYR A 1 601 ? 12.695 -10.406 -22.797 1 91.62 601 TYR A N 1
ATOM 4804 C CA . TYR A 1 601 ? 11.477 -10.672 -22.031 1 91.62 601 TYR A CA 1
ATOM 4805 C C . TYR A 1 601 ? 11.297 -9.641 -20.938 1 91.62 601 TYR A C 1
ATOM 4807 O O . TYR A 1 601 ? 10.188 -9.133 -20.719 1 91.62 601 TYR A O 1
ATOM 4815 N N . LEU A 1 602 ? 12.312 -9.273 -20.234 1 91.25 602 LEU A N 1
ATOM 4816 C CA . LEU A 1 602 ? 12.234 -8.32 -19.141 1 91.25 602 LEU A CA 1
ATOM 4817 C C . LEU A 1 602 ? 11.828 -6.938 -19.641 1 91.25 602 LEU A C 1
ATOM 4819 O O . LEU A 1 602 ? 11.031 -6.25 -19 1 91.25 602 LEU A O 1
ATOM 4823 N N . VAL A 1 603 ? 12.305 -6.574 -20.734 1 91.19 603 VAL A N 1
ATOM 4824 C CA . VAL A 1 603 ? 12.031 -5.25 -21.281 1 91.19 603 VAL A CA 1
ATOM 4825 C C . VAL A 1 603 ? 10.57 -5.148 -21.703 1 91.19 603 VAL A C 1
ATOM 4827 O O . VAL A 1 603 ? 9.922 -4.121 -21.469 1 91.19 603 VAL A O 1
ATOM 4830 N N . LEU A 1 604 ? 10.039 -6.191 -22.156 1 87.44 604 LEU A N 1
ATOM 4831 C CA . LEU A 1 604 ? 8.695 -6.117 -22.719 1 87.44 604 LEU A CA 1
ATOM 4832 C C . LEU A 1 604 ? 7.641 -6.414 -21.656 1 87.44 604 LEU A C 1
ATOM 4834 O O . LEU A 1 604 ? 6.598 -5.758 -21.609 1 87.44 604 LEU A O 1
ATOM 4838 N N . PHE A 1 605 ? 7.961 -7.383 -20.781 1 82.94 605 PHE A N 1
ATOM 4839 C CA . PHE A 1 605 ? 6.914 -7.859 -19.875 1 82.94 605 PHE A CA 1
ATOM 4840 C C . PHE A 1 605 ? 7.098 -7.285 -18.484 1 82.94 605 PHE A C 1
ATOM 4842 O O . PHE A 1 605 ? 6.148 -7.227 -17.703 1 82.94 605 PHE A O 1
ATOM 4849 N N . HIS A 1 606 ? 8.328 -6.859 -18.156 1 87.06 606 HIS A N 1
ATOM 4850 C CA . HIS A 1 606 ? 8.586 -6.262 -16.859 1 87.06 606 HIS A CA 1
ATOM 4851 C C . HIS A 1 606 ? 9.414 -4.984 -16.984 1 87.06 606 HIS A C 1
ATOM 4853 O O . HIS A 1 606 ? 10.5 -4.879 -16.422 1 87.06 606 HIS A O 1
ATOM 4859 N N . PRO A 1 607 ? 8.789 -4.047 -17.656 1 87.31 607 PRO A N 1
ATOM 4860 C CA . PRO A 1 607 ? 9.547 -2.807 -17.828 1 87.31 607 PRO A CA 1
ATOM 4861 C C . PRO A 1 607 ? 9.781 -2.064 -16.516 1 87.31 607 PRO A C 1
ATOM 4863 O O . PRO A 1 607 ? 10.672 -1.208 -16.438 1 87.31 607 PRO A O 1
ATOM 4866 N N . GLU A 1 608 ? 9.125 -2.412 -15.461 1 82.31 608 GLU A N 1
ATOM 4867 C CA . GLU A 1 608 ? 9.234 -1.747 -14.172 1 82.31 608 GLU A CA 1
ATOM 4868 C C . GLU A 1 608 ? 10.578 -2.041 -13.516 1 82.31 608 GLU A C 1
ATOM 4870 O O . GLU A 1 608 ? 11.031 -1.288 -12.648 1 82.31 608 GLU A O 1
ATOM 4875 N N . ILE A 1 609 ? 11.172 -3.096 -13.961 1 88 609 ILE A N 1
ATOM 4876 C CA . ILE A 1 609 ? 12.43 -3.506 -13.336 1 88 609 ILE A CA 1
ATOM 4877 C C . ILE A 1 609 ? 13.578 -2.666 -13.891 1 88 609 ILE A C 1
ATOM 4879 O O . ILE A 1 609 ? 14.625 -2.535 -13.242 1 88 609 ILE A O 1
ATOM 4883 N N . LEU A 1 610 ? 13.352 -2.125 -15.078 1 88.5 610 LEU A N 1
ATOM 4884 C CA . LEU A 1 610 ? 14.391 -1.305 -15.688 1 88.5 610 LEU A CA 1
ATOM 4885 C C . LEU A 1 610 ? 14.367 0.112 -15.125 1 88.5 610 LEU A C 1
ATOM 4887 O O . LEU A 1 610 ? 13.312 0.612 -14.734 1 88.5 610 LEU A O 1
ATOM 4891 N N . PRO A 1 611 ? 15.516 0.683 -15.016 1 83.94 611 PRO A N 1
ATOM 4892 C CA . PRO A 1 611 ? 15.57 2.053 -14.5 1 83.94 611 PRO A CA 1
ATOM 4893 C C . PRO A 1 611 ? 15 3.076 -15.477 1 83.94 611 PRO A C 1
ATOM 4895 O O . PRO A 1 611 ? 14.75 4.223 -15.094 1 83.94 611 PRO A O 1
ATOM 4898 N N . ASP A 1 612 ? 14.641 2.627 -16.703 1 85.44 612 ASP A N 1
ATOM 4899 C CA . ASP A 1 612 ? 14.133 3.523 -17.734 1 85.44 612 ASP A CA 1
ATOM 4900 C C . ASP A 1 612 ? 12.703 3.955 -17.422 1 85.44 612 ASP A C 1
ATOM 4902 O O . ASP A 1 612 ? 11.977 3.254 -16.719 1 85.44 612 ASP A O 1
ATOM 4906 N N . ASN A 1 613 ? 12.453 5.176 -17.953 1 83.81 613 ASN A N 1
ATOM 4907 C CA . ASN A 1 613 ? 11.062 5.617 -17.906 1 83.81 613 ASN A CA 1
ATOM 4908 C C . ASN A 1 613 ? 10.141 4.645 -18.641 1 83.81 613 ASN A C 1
ATOM 4910 O O . ASN A 1 613 ? 10.43 4.246 -19.766 1 83.81 613 ASN A O 1
ATOM 4914 N N . GLN A 1 614 ? 9.133 4.293 -18 1 81.88 614 GLN A N 1
ATOM 4915 C CA . GLN A 1 614 ? 8.227 3.289 -18.547 1 81.88 614 GLN A CA 1
ATOM 4916 C C . GLN A 1 614 ? 7.648 3.738 -19.891 1 81.88 614 GLN A C 1
ATOM 4918 O O . GLN A 1 614 ? 7.48 2.928 -20.797 1 81.88 614 GLN A O 1
ATOM 4923 N N . GLU A 1 615 ? 7.301 4.992 -19.984 1 83.62 615 GLU A N 1
ATOM 4924 C CA . GLU A 1 615 ? 6.738 5.5 -21.234 1 83.62 615 GLU A CA 1
ATOM 4925 C C . GLU A 1 615 ? 7.746 5.41 -22.375 1 83.62 615 GLU A C 1
ATOM 4927 O O . GLU A 1 615 ? 7.379 5.121 -23.516 1 83.62 615 GLU A O 1
ATOM 4932 N N . ASN A 1 616 ? 8.961 5.586 -22.016 1 86.62 616 ASN A N 1
ATOM 4933 C CA . ASN A 1 616 ? 10.008 5.484 -23.031 1 86.62 616 ASN A CA 1
ATOM 4934 C C . ASN A 1 616 ? 10.148 4.059 -23.547 1 86.62 616 ASN A C 1
ATOM 4936 O O . ASN A 1 616 ? 10.32 3.842 -24.75 1 86.62 616 ASN A O 1
ATOM 4940 N N . VAL A 1 617 ? 10.078 3.143 -22.688 1 88 617 VAL A N 1
ATOM 4941 C CA . VAL A 1 617 ? 10.219 1.739 -23.062 1 88 617 VAL A CA 1
ATOM 4942 C C . VAL A 1 617 ? 9.062 1.329 -23.969 1 88 617 VAL A C 1
ATOM 4944 O O . VAL A 1 617 ? 9.258 0.604 -24.938 1 88 617 VAL A O 1
ATOM 4947 N N . GLU A 1 618 ? 7.879 1.846 -23.688 1 83.75 618 GLU A N 1
ATOM 4948 C CA . GLU A 1 618 ? 6.719 1.532 -24.516 1 83.75 618 GLU A CA 1
ATOM 4949 C C . GLU A 1 618 ? 6.859 2.133 -25.906 1 83.75 618 GLU A C 1
ATOM 4951 O O . GLU A 1 618 ? 6.469 1.514 -26.906 1 83.75 618 GLU A O 1
ATOM 4956 N N . LEU A 1 619 ? 7.438 3.242 -25.938 1 83.62 619 LEU A N 1
ATOM 4957 C CA . LEU A 1 619 ? 7.641 3.896 -27.219 1 83.62 619 LEU A CA 1
ATOM 4958 C C . LEU A 1 619 ? 8.672 3.145 -28.047 1 83.62 619 LEU A C 1
ATOM 4960 O O . LEU A 1 619 ? 8.523 3.023 -29.266 1 83.62 619 LEU A O 1
ATOM 4964 N N . PHE A 1 620 ? 9.703 2.619 -27.375 1 85.38 620 PHE A N 1
ATOM 4965 C CA . PHE A 1 620 ? 10.695 1.828 -28.094 1 85.38 620 PHE A CA 1
ATOM 4966 C C . PHE A 1 620 ? 10.055 0.594 -28.719 1 85.38 620 PHE A C 1
ATOM 4968 O O . PHE A 1 620 ? 10.375 0.226 -29.859 1 85.38 620 PHE A O 1
ATOM 4975 N N . PHE A 1 621 ? 9.203 0.057 -28.031 1 83.19 621 PHE A N 1
ATOM 4976 C CA . PHE A 1 621 ? 8.562 -1.155 -28.531 1 83.19 621 PHE A CA 1
ATOM 4977 C C . PHE A 1 621 ? 7.676 -0.847 -29.719 1 83.19 621 PHE A C 1
ATOM 4979 O O . PHE A 1 621 ? 7.668 -1.594 -30.703 1 83.19 621 PHE A O 1
ATOM 4986 N N . GLU A 1 622 ? 6.996 0.228 -29.625 1 83.31 622 GLU A N 1
ATOM 4987 C CA . GLU A 1 622 ? 6.164 0.632 -30.766 1 83.31 622 GLU A CA 1
ATOM 4988 C C . GLU A 1 622 ? 7.012 0.952 -31.984 1 83.31 622 GLU A C 1
ATOM 4990 O O . GLU A 1 622 ? 6.656 0.585 -33.094 1 83.31 622 GLU A O 1
ATOM 4995 N N . ASP A 1 623 ? 8.094 1.527 -31.75 1 85.56 623 ASP A N 1
ATOM 4996 C CA . ASP A 1 623 ? 9 1.87 -32.844 1 85.56 623 ASP A CA 1
ATOM 4997 C C . ASP A 1 623 ? 9.586 0.614 -33.469 1 85.56 623 ASP A C 1
ATOM 4999 O O . ASP A 1 623 ? 9.727 0.549 -34.688 1 85.56 623 ASP A O 1
ATOM 5003 N N . ILE A 1 624 ? 9.914 -0.305 -32.688 1 88.69 624 ILE A N 1
ATOM 5004 C CA . ILE A 1 624 ? 10.469 -1.556 -33.188 1 88.69 624 ILE A CA 1
ATOM 5005 C C . ILE A 1 624 ? 9.438 -2.268 -34.062 1 88.69 624 ILE A C 1
ATOM 5007 O O . ILE A 1 624 ? 9.773 -2.777 -35.125 1 88.69 624 ILE A O 1
ATOM 5011 N N . CYS A 1 625 ? 8.227 -2.303 -33.594 1 85.06 625 CYS A N 1
ATOM 5012 C CA . CYS A 1 625 ? 7.168 -2.941 -34.375 1 85.06 625 CYS A CA 1
ATOM 5013 C C . CYS A 1 625 ? 6.969 -2.24 -35.719 1 85.06 625 CYS A C 1
ATOM 5015 O O . CYS A 1 625 ? 6.816 -2.896 -36.75 1 85.06 625 CYS A O 1
ATOM 5017 N N . GLU A 1 626 ? 7.035 -0.947 -35.688 1 85.75 626 GLU A N 1
ATOM 5018 C CA . GLU A 1 626 ? 6.875 -0.18 -36.906 1 85.75 626 GLU A CA 1
ATOM 5019 C C . GLU A 1 626 ? 8.062 -0.383 -37.844 1 85.75 626 GLU A C 1
ATOM 5021 O O . GLU A 1 626 ? 7.891 -0.525 -39.062 1 85.75 626 GLU A O 1
ATOM 5026 N N . GLU A 1 627 ? 9.25 -0.414 -37.312 1 89.69 627 GLU A N 1
ATOM 5027 C CA . GLU A 1 627 ? 10.445 -0.641 -38.125 1 89.69 627 GLU A CA 1
ATOM 5028 C C . GLU A 1 627 ? 10.43 -2.023 -38.75 1 89.69 627 GLU A C 1
ATOM 5030 O O . GLU A 1 627 ? 10.766 -2.17 -39.938 1 89.69 627 GLU A O 1
ATOM 5035 N N . LEU A 1 628 ? 10.016 -2.973 -38 1 88.75 628 LEU A N 1
ATOM 5036 C CA . LEU A 1 628 ? 9.961 -4.336 -38.531 1 88.75 628 LEU A CA 1
ATOM 5037 C C . LEU A 1 628 ? 8.906 -4.461 -39.625 1 88.75 628 LEU A C 1
ATOM 5039 O O . LEU A 1 628 ? 9.125 -5.141 -40.625 1 88.75 628 LEU A O 1
ATOM 5043 N N . LYS A 1 629 ? 7.84 -3.822 -39.406 1 86.06 629 LYS A N 1
ATOM 5044 C CA . LYS A 1 629 ? 6.785 -3.84 -40.406 1 86.06 629 LYS A CA 1
ATOM 5045 C C . LYS A 1 629 ? 7.254 -3.184 -41.719 1 86.06 629 LYS A C 1
ATOM 5047 O O . LYS A 1 629 ? 6.945 -3.664 -42.812 1 86.06 629 LYS A O 1
ATOM 5052 N N . ASN A 1 630 ? 7.98 -2.133 -41.5 1 86.06 630 ASN A N 1
ATOM 5053 C CA . ASN A 1 630 ? 8.484 -1.418 -42.688 1 86.06 630 ASN A CA 1
ATOM 5054 C C . ASN A 1 630 ? 9.555 -2.219 -43.406 1 86.06 630 ASN A C 1
ATOM 5056 O O . ASN A 1 630 ? 9.609 -2.215 -44.656 1 86.06 630 ASN A O 1
ATOM 5060 N N . MET A 1 631 ? 10.375 -2.924 -42.719 1 87.75 631 MET A N 1
ATOM 5061 C CA . MET A 1 631 ? 11.469 -3.688 -43.312 1 87.75 631 MET A CA 1
ATOM 5062 C C . MET A 1 631 ? 10.953 -4.98 -43.938 1 87.75 631 MET A C 1
ATOM 5064 O O . MET A 1 631 ? 11.422 -5.387 -45 1 87.75 631 MET A O 1
ATOM 5068 N N . LEU A 1 632 ? 10.023 -5.621 -43.281 1 88.25 632 LEU A N 1
ATOM 5069 C CA . LEU A 1 632 ? 9.555 -6.934 -43.719 1 88.25 632 LEU A CA 1
ATOM 5070 C C . LEU A 1 632 ? 8.352 -6.809 -44.625 1 88.25 632 LEU A C 1
ATOM 5072 O O . LEU A 1 632 ? 8.125 -7.668 -45.5 1 88.25 632 LEU A O 1
ATOM 5076 N N . GLY A 1 633 ? 7.602 -5.781 -44.469 1 84.69 633 GLY A N 1
ATOM 5077 C CA . GLY A 1 633 ? 6.316 -5.688 -45.125 1 84.69 633 GLY A CA 1
ATOM 5078 C C . GLY A 1 633 ? 5.176 -6.297 -44.344 1 84.69 633 GLY A C 1
ATOM 5079 O O . GLY A 1 633 ? 5.406 -7.098 -43.438 1 84.69 633 GLY A O 1
ATOM 5080 N N . SER A 1 634 ? 4.008 -5.996 -44.656 1 82.25 634 SER A N 1
ATOM 5081 C CA . SER A 1 634 ? 2.832 -6.391 -43.875 1 82.25 634 SER A CA 1
ATOM 5082 C C . SER A 1 634 ? 2.604 -7.895 -43.938 1 82.25 634 SER A C 1
ATOM 5084 O O . SER A 1 634 ? 2.238 -8.516 -42.938 1 82.25 634 SER A O 1
ATOM 5086 N N . TRP A 1 635 ? 2.924 -8.477 -45 1 81.38 635 TRP A N 1
ATOM 5087 C CA . TRP A 1 635 ? 2.674 -9.906 -45.188 1 81.38 635 TRP A CA 1
ATOM 5088 C C . TRP A 1 635 ? 3.703 -10.734 -44.438 1 81.38 635 TRP A C 1
ATOM 5090 O O . TRP A 1 635 ? 3.342 -11.617 -43.625 1 81.38 635 TRP A O 1
ATOM 5100 N N . ASP A 1 636 ? 4.867 -10.352 -44.594 1 82.19 636 ASP A N 1
ATOM 5101 C CA . ASP A 1 636 ? 5.93 -11.133 -43.969 1 82.19 636 ASP A CA 1
ATOM 5102 C C . ASP A 1 636 ? 5.996 -10.867 -42.469 1 82.19 636 ASP A C 1
ATOM 5104 O O . ASP A 1 636 ? 6.438 -11.727 -41.719 1 82.19 636 ASP A O 1
ATOM 5108 N N . TYR A 1 637 ? 5.555 -9.758 -42.156 1 84.69 637 TYR A N 1
ATOM 5109 C CA . TYR A 1 637 ? 5.539 -9.414 -40.719 1 84.69 637 TYR A CA 1
ATOM 5110 C C . TYR A 1 637 ? 4.645 -10.367 -39.938 1 84.69 637 TYR A C 1
ATOM 5112 O O . TYR A 1 637 ? 5 -10.797 -38.844 1 84.69 637 TYR A O 1
ATOM 5120 N N . TYR A 1 638 ? 3.557 -10.812 -40.594 1 79.44 638 TYR A N 1
ATOM 5121 C CA . TYR A 1 638 ? 2.578 -11.602 -39.844 1 79.44 638 TYR A CA 1
ATOM 5122 C C . TYR A 1 638 ? 2.756 -13.094 -40.125 1 79.44 638 TYR A C 1
ATOM 5124 O O . TYR A 1 638 ? 2.42 -13.93 -39.312 1 79.44 638 TYR A O 1
ATOM 5132 N N . LEU A 1 639 ? 3.354 -13.469 -41.312 1 79.69 639 LEU A N 1
ATOM 5133 C CA . LEU A 1 639 ? 3.236 -14.867 -41.688 1 79.69 639 LEU A CA 1
ATOM 5134 C C . LEU A 1 639 ? 4.613 -15.477 -41.938 1 79.69 639 LEU A C 1
ATOM 5136 O O . LEU A 1 639 ? 4.738 -16.703 -42.094 1 79.69 639 LEU A O 1
ATOM 5140 N N . SER A 1 640 ? 5.57 -14.836 -41.938 1 81.81 640 SER A N 1
ATOM 5141 C CA . SER A 1 640 ? 6.855 -15.383 -42.375 1 81.81 640 SER A CA 1
ATOM 5142 C C . SER A 1 640 ? 7.555 -16.109 -41.219 1 81.81 640 SER A C 1
ATOM 5144 O O . SER A 1 640 ? 7.262 -15.859 -40.062 1 81.81 640 SER A O 1
ATOM 5146 N N . SER A 1 641 ? 8.352 -17.078 -41.688 1 83.88 641 SER A N 1
ATOM 5147 C CA . SER A 1 641 ? 9.18 -17.797 -40.719 1 83.88 641 SER A CA 1
ATOM 5148 C C . SER A 1 641 ? 10.359 -16.953 -40.25 1 83.88 641 SER A C 1
ATOM 5150 O O . SER A 1 641 ? 10.688 -15.945 -40.906 1 83.88 641 SER A O 1
ATOM 5152 N N . ARG A 1 642 ? 11.008 -17.328 -39.219 1 86.5 642 ARG A N 1
ATOM 5153 C CA . ARG A 1 642 ? 12.125 -16.594 -38.625 1 86.5 642 ARG A CA 1
ATOM 5154 C C . ARG A 1 642 ? 13.273 -16.469 -39.594 1 86.5 642 ARG A C 1
ATOM 5156 O O . ARG A 1 642 ? 13.914 -15.414 -39.688 1 86.5 642 ARG A O 1
ATOM 5163 N N . ARG A 1 643 ? 13.523 -17.453 -40.344 1 87.75 643 ARG A N 1
ATOM 5164 C CA . ARG A 1 643 ? 14.648 -17.469 -41.281 1 87.75 643 ARG A CA 1
ATOM 5165 C C . ARG A 1 643 ? 14.445 -16.469 -42.406 1 87.75 643 ARG A C 1
ATOM 5167 O O . ARG A 1 643 ? 15.375 -15.75 -42.781 1 87.75 643 ARG A O 1
ATOM 5174 N N . ILE A 1 644 ? 13.266 -16.375 -42.844 1 88.94 644 ILE A N 1
ATOM 5175 C CA . ILE A 1 644 ? 12.945 -15.445 -43.906 1 88.94 644 ILE A CA 1
ATOM 5176 C C . ILE A 1 644 ? 13.023 -14.008 -43.375 1 88.94 644 ILE A C 1
ATOM 5178 O O . ILE A 1 644 ? 13.5 -13.109 -44.062 1 88.94 644 ILE A O 1
ATOM 5182 N N . ARG A 1 645 ? 12.641 -13.836 -42.188 1 89.75 645 ARG A N 1
ATOM 5183 C CA . ARG A 1 645 ? 12.688 -12.516 -41.594 1 89.75 645 ARG A CA 1
ATOM 5184 C C . ARG A 1 645 ? 14.125 -12.023 -41.469 1 89.75 645 ARG A C 1
ATOM 5186 O O . ARG A 1 645 ? 14.422 -10.875 -41.812 1 89.75 645 ARG A O 1
ATOM 5193 N N . VAL A 1 646 ? 14.953 -12.93 -40.969 1 90.62 646 VAL A N 1
ATOM 5194 C CA . VAL A 1 646 ? 16.359 -12.586 -40.75 1 90.62 646 VAL A CA 1
ATOM 5195 C C . VAL A 1 646 ? 17 -12.227 -42.094 1 90.62 646 VAL A C 1
ATOM 5197 O O . VAL A 1 646 ? 17.734 -11.234 -42.188 1 90.62 646 VAL A O 1
ATOM 5200 N N . LYS A 1 647 ? 16.688 -13.008 -43.094 1 89.56 647 LYS A N 1
ATOM 5201 C CA . LYS A 1 647 ? 17.25 -12.75 -44.438 1 89.56 647 LYS A CA 1
ATOM 5202 C C . LYS A 1 647 ? 16.812 -11.391 -44.969 1 89.56 647 LYS A C 1
ATOM 5204 O O . LYS A 1 647 ? 17.625 -10.633 -45.469 1 89.56 647 LYS A O 1
ATOM 5209 N N . LYS A 1 648 ? 15.609 -11.078 -44.75 1 89.94 648 LYS A N 1
ATOM 5210 C CA . LYS A 1 648 ? 15.078 -9.82 -45.25 1 89.94 648 LYS A CA 1
ATOM 5211 C C . LYS A 1 648 ? 15.648 -8.633 -44.5 1 89.94 648 LYS A C 1
ATOM 5213 O O . LYS A 1 648 ? 15.922 -7.582 -45.094 1 89.94 648 LYS A O 1
ATOM 5218 N N . ILE A 1 649 ? 15.805 -8.781 -43.25 1 90.81 649 ILE A N 1
ATOM 5219 C CA . ILE A 1 649 ? 16.375 -7.719 -42.438 1 90.81 649 ILE A CA 1
ATOM 5220 C C . ILE A 1 649 ? 17.812 -7.449 -42.844 1 90.81 649 ILE A C 1
ATOM 5222 O O . ILE A 1 649 ? 18.219 -6.293 -43 1 90.81 649 ILE A O 1
ATOM 5226 N N . MET A 1 650 ? 18.562 -8.523 -43.125 1 89.81 650 MET A N 1
ATOM 5227 C CA . MET A 1 650 ? 19.969 -8.391 -43.5 1 89.81 650 MET A CA 1
ATOM 5228 C C . MET A 1 650 ? 20.094 -7.789 -44.906 1 89.81 650 MET A C 1
ATOM 5230 O O . MET A 1 650 ? 21.016 -7.012 -45.156 1 89.81 650 MET A O 1
ATOM 5234 N N . GLU A 1 651 ? 19.141 -8.086 -45.719 1 87.69 651 GLU A N 1
ATOM 5235 C CA . GLU A 1 651 ? 19.125 -7.539 -47.094 1 87.69 651 GLU A CA 1
ATOM 5236 C C . GLU A 1 651 ? 18.812 -6.047 -47.062 1 87.69 651 GLU A C 1
ATOM 5238 O O . GLU A 1 651 ? 19.359 -5.289 -47.875 1 87.69 651 GLU A O 1
ATOM 5243 N N . SER A 1 652 ? 17.938 -5.664 -46.219 1 84.88 652 SER A N 1
ATOM 5244 C CA . SER A 1 652 ? 17.547 -4.262 -46.125 1 84.88 652 SER A CA 1
ATOM 5245 C C . SER A 1 652 ? 18.719 -3.387 -45.688 1 84.88 652 SER A C 1
ATOM 5247 O O . SER A 1 652 ? 18.781 -2.205 -46.062 1 84.88 652 SER A O 1
ATOM 5249 N N . ILE A 1 653 ? 19.625 -3.885 -45 1 81.38 653 ILE A N 1
ATOM 5250 C CA . ILE A 1 653 ? 20.781 -3.129 -44.531 1 81.38 653 ILE A CA 1
ATOM 5251 C C . ILE A 1 653 ? 21.859 -3.111 -45.625 1 81.38 653 ILE A C 1
ATOM 5253 O O . ILE A 1 653 ? 22.609 -2.141 -45.719 1 81.38 653 ILE A O 1
ATOM 5257 N N . LYS A 1 654 ? 22.125 -4.207 -46.438 1 68.06 654 LYS A N 1
ATOM 5258 C CA . LYS A 1 654 ? 23.109 -4.234 -47.5 1 68.06 654 LYS A CA 1
ATOM 5259 C C . LYS A 1 654 ? 22.859 -3.115 -48.531 1 68.06 654 LYS A C 1
ATOM 5261 O O . LYS A 1 654 ? 23.812 -2.531 -49.062 1 68.06 654 LYS A O 1
ATOM 5266 N N . GLY A 1 655 ? 21.703 -2.867 -49.062 1 55.03 655 GLY A N 1
ATOM 5267 C CA . GLY A 1 655 ? 21.422 -1.814 -50.031 1 55.03 655 GLY A CA 1
ATOM 5268 C C . GLY A 1 655 ? 21.719 -0.424 -49.5 1 55.03 655 GLY A C 1
ATOM 5269 O O . GLY A 1 655 ? 21.719 0.547 -50.25 1 55.03 655 GLY A O 1
ATOM 5270 N N . GLU A 1 656 ? 21.516 -0.23 -48.312 1 50.78 656 GLU A N 1
ATOM 5271 C CA . GLU A 1 656 ? 21.922 1.054 -47.75 1 50.78 656 GLU A CA 1
ATOM 5272 C C . GLU A 1 656 ? 23.438 1.172 -47.719 1 50.78 656 GLU A C 1
ATOM 5274 O O . GLU A 1 656 ? 24.125 0.305 -47.156 1 50.78 656 GLU A O 1
ATOM 5279 N N . ASP A 1 657 ? 24.156 1.56 -48.906 1 38.47 657 ASP A N 1
ATOM 5280 C CA . ASP A 1 657 ? 25.578 1.771 -49.188 1 38.47 657 ASP A CA 1
ATOM 5281 C C . ASP A 1 657 ? 26.344 2.057 -47.906 1 38.47 657 ASP A C 1
ATOM 5283 O O . ASP A 1 657 ? 26.109 3.068 -47.25 1 38.47 657 ASP A O 1
ATOM 5287 N N . THR A 1 658 ? 26.766 1.049 -47.219 1 39.44 658 THR A N 1
ATOM 5288 C CA . THR A 1 658 ? 27.844 1.114 -46.25 1 39.44 658 THR A CA 1
ATOM 5289 C C . THR A 1 658 ? 29.031 1.914 -46.781 1 39.44 658 THR A C 1
ATOM 5291 O O . THR A 1 658 ? 29.969 1.342 -47.312 1 39.44 658 THR A O 1
ATOM 5294 N N . THR A 1 659 ? 29.031 2.744 -47.844 1 31.86 659 THR A N 1
ATOM 5295 C CA . THR A 1 659 ? 30.25 3.504 -48.062 1 31.86 659 THR A CA 1
ATOM 5296 C C . THR A 1 659 ? 31.031 3.699 -46.781 1 31.86 659 THR A C 1
ATOM 5298 O O . THR A 1 659 ? 30.453 3.721 -45.688 1 31.86 659 THR A O 1
ATOM 5301 N N . GLU A 1 660 ? 32.5 3.936 -47 1 32.22 660 GLU A N 1
ATOM 5302 C CA . GLU A 1 660 ? 33.781 4.078 -46.281 1 32.22 660 GLU A CA 1
ATOM 5303 C C . GLU A 1 660 ? 33.625 4.977 -45.062 1 32.22 660 GLU A C 1
ATOM 5305 O O . GLU A 1 660 ? 34.5 5.77 -44.75 1 32.22 660 GLU A O 1
ATOM 5310 N N . THR A 1 661 ? 32.625 5.633 -44.688 1 29.84 661 THR A N 1
ATOM 5311 C CA . THR A 1 661 ? 33.031 6.527 -43.625 1 29.84 661 THR A CA 1
ATOM 5312 C C . THR A 1 661 ? 33.75 5.754 -42.5 1 29.84 661 THR A C 1
ATOM 5314 O O . THR A 1 661 ? 33.094 5.051 -41.719 1 29.84 661 THR A O 1
ATOM 5317 N N . THR A 1 662 ? 34.906 5.191 -42.75 1 30.39 662 THR A N 1
ATOM 5318 C CA . THR A 1 662 ? 35.938 4.734 -41.812 1 30.39 662 THR A CA 1
ATOM 5319 C C . THR A 1 662 ? 35.781 5.445 -40.469 1 30.39 662 THR A C 1
ATOM 5321 O O . THR A 1 662 ? 36.125 4.891 -39.438 1 30.39 662 THR A O 1
ATOM 5324 N N . GLY A 1 663 ? 36.312 6.824 -40.5 1 27.25 663 GLY A N 1
ATOM 5325 C CA . GLY A 1 663 ? 36.469 7.574 -39.25 1 27.25 663 GLY A CA 1
ATOM 5326 C C . GLY A 1 663 ? 35.188 7.602 -38.438 1 27.25 663 GLY A C 1
ATOM 5327 O O . GLY A 1 663 ? 34.094 7.742 -38.969 1 27.25 663 GLY A O 1
ATOM 5328 N N . TRP A 1 664 ? 35.156 6.859 -37.375 1 26.8 664 TRP A N 1
ATOM 5329 C CA . TRP A 1 664 ? 34.156 6.867 -36.344 1 26.8 664 TRP A CA 1
ATOM 5330 C C . TRP A 1 664 ? 33.594 8.281 -36.125 1 26.8 664 TRP A C 1
ATOM 5332 O O . TRP A 1 664 ? 34.219 9.078 -35.406 1 26.8 664 TRP A O 1
ATOM 5342 N N . ARG A 1 665 ? 33.562 9.219 -37.125 1 26.97 665 ARG A N 1
ATOM 5343 C CA . ARG A 1 665 ? 32.875 10.406 -36.656 1 26.97 665 ARG A CA 1
ATOM 5344 C C . ARG A 1 665 ? 31.656 10.031 -35.844 1 26.97 665 ARG A C 1
ATOM 5346 O O . ARG A 1 665 ? 31.047 8.984 -36.062 1 26.97 665 ARG A O 1
ATOM 5353 N N . GLU A 1 666 ? 31.516 10.781 -34.688 1 28 666 GLU A N 1
ATOM 5354 C CA . GLU A 1 666 ? 30.344 10.938 -33.844 1 28 666 GLU A CA 1
ATOM 5355 C C . GLU A 1 666 ? 29.047 10.719 -34.625 1 28 666 GLU A C 1
ATOM 5357 O O . GLU A 1 666 ? 28.781 11.422 -35.594 1 28 666 GLU A O 1
ATOM 5362 N N . VAL A 1 667 ? 28.812 9.586 -35.188 1 28.77 667 VAL A N 1
ATOM 5363 C CA . VAL A 1 667 ? 27.406 9.492 -35.562 1 28.77 667 VAL A CA 1
ATOM 5364 C C . VAL A 1 667 ? 26.609 10.594 -34.875 1 28.77 667 VAL A C 1
ATOM 5366 O O . VAL A 1 667 ? 26.469 10.586 -33.625 1 28.77 667 VAL A O 1
ATOM 5369 N N . ASP A 1 668 ? 26.891 11.789 -35.281 1 26.12 668 ASP A N 1
ATOM 5370 C CA . ASP A 1 668 ? 25.938 12.852 -34.906 1 26.12 668 ASP A CA 1
ATOM 5371 C C . ASP A 1 668 ? 24.5 12.344 -34.969 1 26.12 668 ASP A C 1
ATOM 5373 O O . ASP A 1 668 ? 23.984 12.016 -36.031 1 26.12 668 ASP A O 1
ATOM 5377 N N . VAL A 1 669 ? 24.188 11.5 -34.094 1 29.38 669 VAL A N 1
ATOM 5378 C CA . VAL A 1 669 ? 22.75 11.531 -33.812 1 29.38 669 VAL A CA 1
ATOM 5379 C C . VAL A 1 669 ? 22.188 12.891 -34.219 1 29.38 669 VAL A C 1
ATOM 5381 O O . VAL A 1 669 ? 22.438 13.898 -33.562 1 29.38 669 VAL A O 1
ATOM 5384 N N . GLU A 1 670 ? 22.609 13.344 -35.375 1 27.69 670 GLU A N 1
ATOM 5385 C CA . GLU A 1 670 ? 21.859 14.508 -35.844 1 27.69 670 GLU A CA 1
ATOM 5386 C C . GLU A 1 670 ? 20.453 14.539 -35.281 1 27.69 670 GLU A C 1
ATOM 5388 O O . GLU A 1 670 ? 19.703 13.562 -35.406 1 27.69 670 GLU A O 1
ATOM 5393 N N . THR A 1 671 ? 20.297 15.289 -34.281 1 30.11 671 THR A N 1
ATOM 5394 C CA . THR A 1 671 ? 19.078 15.898 -33.75 1 30.11 671 THR A CA 1
ATOM 5395 C C . THR A 1 671 ? 18.141 16.312 -34.875 1 30.11 671 THR A C 1
ATOM 5397 O O . THR A 1 671 ? 18.047 17.484 -35.219 1 30.11 671 THR A O 1
ATOM 5400 N N . THR A 1 672 ? 18.359 15.93 -36.125 1 28.02 672 THR A N 1
ATOM 5401 C CA . THR A 1 672 ? 17.344 16.469 -37.031 1 28.02 672 THR A CA 1
ATOM 5402 C C . THR A 1 672 ? 15.969 16.484 -36.344 1 28.02 672 THR A C 1
ATOM 5404 O O . THR A 1 672 ? 15.625 15.539 -35.625 1 28.02 672 THR A O 1
ATOM 5407 N N . GLY A 1 673 ? 15.375 17.578 -36.25 1 30.98 673 GLY A N 1
ATOM 5408 C CA . GLY A 1 673 ? 14.148 18.078 -35.625 1 30.98 673 GLY A CA 1
ATOM 5409 C C . GLY A 1 673 ? 13.031 17.047 -35.625 1 30.98 673 GLY A C 1
ATOM 5410 O O . GLY A 1 673 ? 12.016 17.234 -34.938 1 30.98 673 GLY A O 1
ATOM 5411 N N . GLN A 1 674 ? 12.648 16.594 -36.969 1 32.56 674 GLN A N 1
ATOM 5412 C CA . GLN A 1 674 ? 11.305 16.031 -37.062 1 32.56 674 GLN A CA 1
ATOM 5413 C C . GLN A 1 674 ? 11.18 14.781 -36.188 1 32.56 674 GLN A C 1
ATOM 5415 O O . GLN A 1 674 ? 10.266 14.664 -35.375 1 32.56 674 GLN A O 1
ATOM 5420 N N . SER A 1 675 ? 11.109 13.312 -36.906 1 36.78 675 SER A N 1
ATOM 5421 C CA . SER A 1 675 ? 10.391 12.141 -36.438 1 36.78 675 SER A CA 1
ATOM 5422 C C . SER A 1 675 ? 11.188 11.398 -35.375 1 36.78 675 SER A C 1
ATOM 5424 O O . SER A 1 675 ? 12.383 11.172 -35.531 1 36.78 675 SER A O 1
ATOM 5426 N N . HIS A 1 676 ? 11.008 11.336 -34.094 1 43.69 676 HIS A N 1
ATOM 5427 C CA . HIS A 1 676 ? 11.156 10.617 -32.844 1 43.69 676 HIS A CA 1
ATOM 5428 C C . HIS A 1 676 ? 11.5 9.156 -33.094 1 43.69 676 HIS A C 1
ATOM 5430 O O . HIS A 1 676 ? 11.43 8.336 -32.156 1 43.69 676 HIS A O 1
ATOM 5436 N N . GLN A 1 677 ? 11.578 8.531 -34.281 1 51.25 677 GLN A N 1
ATOM 5437 C CA . GLN A 1 677 ? 11.539 7.074 -34.312 1 51.25 677 GLN A CA 1
ATOM 5438 C C . GLN A 1 677 ? 12.906 6.477 -34 1 51.25 677 GLN A C 1
ATOM 5440 O O . GLN A 1 677 ? 13.898 6.789 -34.656 1 51.25 677 GLN A O 1
ATOM 5445 N N . SER A 1 678 ? 13.227 6.055 -32.812 1 60.72 678 SER A N 1
ATOM 5446 C CA . SER A 1 678 ? 14.383 5.27 -32.406 1 60.72 678 SER A CA 1
ATOM 5447 C C . SER A 1 678 ? 14.625 4.094 -33.344 1 60.72 678 SER A C 1
ATOM 5449 O O . SER A 1 678 ? 13.695 3.371 -33.688 1 60.72 678 SER A O 1
ATOM 5451 N N . LYS A 1 679 ? 15.766 4.109 -34.188 1 82.06 679 LYS A N 1
ATOM 5452 C CA . LYS A 1 679 ? 16.078 3.031 -35.125 1 82.06 679 LYS A CA 1
ATOM 5453 C C . LYS A 1 679 ? 16.844 1.911 -34.438 1 82.06 679 LYS A C 1
ATOM 5455 O O . LYS A 1 679 ? 18.016 1.677 -34.719 1 82.06 679 LYS A O 1
ATOM 5460 N N . VAL A 1 680 ? 16.141 1.159 -33.625 1 89 680 VAL A N 1
ATOM 5461 C CA . VAL A 1 680 ? 16.734 0.114 -32.812 1 89 680 VAL A CA 1
ATOM 5462 C C . VAL A 1 680 ? 16.984 -1.135 -33.656 1 89 680 VAL A C 1
ATOM 5464 O O . VAL A 1 680 ? 18.016 -1.783 -33.531 1 89 680 VAL A O 1
ATOM 5467 N N . VAL A 1 681 ? 16.109 -1.424 -34.625 1 91.5 681 VAL A N 1
ATOM 5468 C CA . VAL A 1 681 ? 16.234 -2.621 -35.438 1 91.5 681 VAL A CA 1
ATOM 5469 C C . VAL A 1 681 ? 17.391 -2.443 -36.438 1 91.5 681 VAL A C 1
ATOM 5471 O O . VAL A 1 681 ? 18.203 -3.354 -36.625 1 91.5 681 VAL A O 1
ATOM 5474 N N . THR A 1 682 ? 17.469 -1.294 -37 1 91.5 682 THR A N 1
ATOM 5475 C CA . THR A 1 682 ? 18.547 -0.998 -37.938 1 91.5 682 THR A CA 1
ATOM 5476 C C . THR A 1 682 ? 19.906 -1.047 -37.219 1 91.5 682 THR A C 1
ATOM 5478 O O . THR A 1 682 ? 20.859 -1.613 -37.75 1 91.5 682 THR A O 1
ATOM 5481 N N . SER A 1 683 ? 19.953 -0.46 -36.062 1 92 683 SER A N 1
ATOM 5482 C CA . SER A 1 683 ? 21.188 -0.489 -35.281 1 92 683 SER A CA 1
ATOM 5483 C C . SER A 1 683 ? 21.562 -1.913 -34.875 1 92 683 SER A C 1
ATOM 5485 O O . SER A 1 683 ? 22.734 -2.285 -34.906 1 92 683 SER A O 1
ATOM 5487 N N . GLY A 1 684 ? 20.547 -2.676 -34.531 1 94.31 684 GLY A N 1
ATOM 5488 C CA . GLY A 1 684 ? 20.781 -4.066 -34.156 1 94.31 684 GLY A CA 1
ATOM 5489 C C . GLY A 1 684 ? 21.25 -4.902 -35.344 1 94.31 684 GLY A C 1
ATOM 5490 O O . GLY A 1 684 ? 22.109 -5.766 -35.188 1 94.31 684 GLY A O 1
ATOM 5491 N N . ALA A 1 685 ? 20.703 -4.641 -36.469 1 93.62 685 ALA A N 1
ATOM 5492 C CA . ALA A 1 685 ? 21.109 -5.355 -37.688 1 93.62 685 ALA A CA 1
ATOM 5493 C C . ALA A 1 685 ? 22.531 -4.992 -38.094 1 93.62 685 ALA A C 1
ATOM 5495 O O . ALA A 1 685 ? 23.297 -5.855 -38.531 1 93.62 685 ALA A O 1
ATOM 5496 N N . LYS A 1 686 ? 22.859 -3.758 -37.969 1 92.56 686 LYS A N 1
ATOM 5497 C CA . LYS A 1 686 ? 24.219 -3.322 -38.25 1 92.56 686 LYS A CA 1
ATOM 5498 C C . LYS A 1 686 ? 25.219 -3.992 -37.312 1 92.56 686 LYS A C 1
ATOM 5500 O O . LYS A 1 686 ? 26.266 -4.465 -37.75 1 92.56 686 LYS A O 1
ATOM 5505 N N . LEU A 1 687 ? 24.828 -3.967 -36.062 1 94.5 687 LEU A N 1
ATOM 5506 C CA . LEU A 1 687 ? 25.656 -4.645 -35.062 1 94.5 687 LEU A CA 1
ATOM 5507 C C . LEU A 1 687 ? 25.797 -6.129 -35.375 1 94.5 687 LEU A C 1
ATOM 5509 O O . LEU A 1 687 ? 26.875 -6.699 -35.281 1 94.5 687 LEU A O 1
ATOM 5513 N N . GLY A 1 688 ? 24.734 -6.762 -35.812 1 93.56 688 GLY A N 1
ATOM 5514 C CA . GLY A 1 688 ? 24.75 -8.156 -36.219 1 93.56 688 GLY A CA 1
ATOM 5515 C C . GLY A 1 688 ? 25.703 -8.43 -37.375 1 93.56 688 GLY A C 1
ATOM 5516 O O . GLY A 1 688 ? 26.438 -9.422 -37.344 1 93.56 688 GLY A O 1
ATOM 5517 N N . LYS A 1 689 ? 25.719 -7.57 -38.281 1 91.81 689 LYS A N 1
ATOM 5518 C CA . LYS A 1 689 ? 26.594 -7.715 -39.406 1 91.81 689 LYS A CA 1
ATOM 5519 C C . LYS A 1 689 ? 28.062 -7.613 -39 1 91.81 689 LYS A C 1
ATOM 5521 O O . LYS A 1 689 ? 28.906 -8.398 -39.469 1 91.81 689 LYS A O 1
ATOM 5526 N N . LEU A 1 690 ? 28.344 -6.652 -38.156 1 90.62 690 LEU A N 1
ATOM 5527 C CA . LEU A 1 690 ? 29.703 -6.484 -37.656 1 90.62 690 LEU A CA 1
ATOM 5528 C C . LEU A 1 690 ? 30.172 -7.719 -36.906 1 90.62 690 LEU A C 1
ATOM 5530 O O . LEU A 1 690 ? 31.328 -8.141 -37.031 1 90.62 690 LEU A O 1
ATOM 5534 N N . LEU A 1 691 ? 29.281 -8.25 -36.188 1 92.5 691 LEU A N 1
ATOM 5535 C CA . LEU A 1 691 ? 29.609 -9.453 -35.438 1 92.5 691 LEU A CA 1
ATOM 5536 C C . LEU A 1 691 ? 29.812 -10.641 -36.375 1 92.5 691 LEU A C 1
ATOM 5538 O O . LEU A 1 691 ? 30.688 -11.477 -36.125 1 92.5 691 LEU A O 1
ATOM 5542 N N . MET A 1 692 ? 29.047 -10.734 -37.438 1 90.12 692 MET A N 1
ATOM 5543 C CA . MET A 1 692 ? 29.188 -11.805 -38.406 1 90.12 692 MET A CA 1
ATOM 5544 C C . MET A 1 692 ? 30.531 -11.711 -39.125 1 90.12 692 MET A C 1
ATOM 5546 O O . MET A 1 692 ? 31.172 -12.727 -39.406 1 90.12 692 MET A O 1
ATOM 5550 N N . ASP A 1 693 ? 30.906 -10.5 -39.344 1 86.69 693 ASP A N 1
ATOM 5551 C CA . ASP A 1 693 ? 32.188 -10.289 -39.969 1 86.69 693 ASP A CA 1
ATOM 5552 C C . ASP A 1 693 ? 33.344 -10.711 -39.031 1 86.69 693 ASP A C 1
ATOM 5554 O O . ASP A 1 693 ? 34.312 -11.312 -39.5 1 86.69 693 ASP A O 1
ATOM 5558 N N . GLN A 1 694 ? 33.188 -10.398 -37.812 1 86.56 694 GLN A N 1
ATOM 5559 C CA . GLN A 1 694 ? 34.156 -10.82 -36.844 1 86.56 694 GLN A CA 1
ATOM 5560 C C . GLN A 1 694 ? 34.188 -12.344 -36.688 1 86.56 694 GLN A C 1
ATOM 5562 O O . GLN A 1 694 ? 35.25 -12.938 -36.5 1 86.56 694 GLN A O 1
ATOM 5567 N N . ALA A 1 695 ? 33 -12.93 -36.719 1 83.12 695 ALA A N 1
ATOM 5568 C CA . ALA A 1 695 ? 32.875 -14.375 -36.594 1 83.12 695 ALA A CA 1
ATOM 5569 C C . ALA A 1 695 ? 33.594 -15.07 -37.75 1 83.12 695 ALA A C 1
ATOM 5571 O O . ALA A 1 695 ? 34.125 -16.172 -37.594 1 83.12 695 ALA A O 1
ATOM 5572 N N . ASN A 1 696 ? 33.562 -14.477 -38.875 1 80.62 696 ASN A N 1
ATOM 5573 C CA . ASN A 1 696 ? 34.219 -15.047 -40.062 1 80.62 696 ASN A CA 1
ATOM 5574 C C . ASN A 1 696 ? 35.719 -14.93 -39.969 1 80.62 696 ASN A C 1
ATOM 5576 O O . ASN A 1 696 ? 36.469 -15.758 -40.531 1 80.62 696 ASN A O 1
ATOM 5580 N N . ASN A 1 697 ? 36.156 -13.953 -39.219 1 78.25 697 ASN A N 1
ATOM 5581 C CA . ASN A 1 697 ? 37.594 -13.75 -39.062 1 78.25 697 ASN A CA 1
ATOM 5582 C C . ASN A 1 697 ? 38.156 -14.555 -37.875 1 78.25 697 ASN A C 1
ATOM 5584 O O . ASN A 1 697 ? 39.25 -15.109 -37.969 1 78.25 697 ASN A O 1
ATOM 5588 N N . SER A 1 698 ? 37.469 -14.602 -36.781 1 74.5 698 SER A N 1
ATOM 5589 C CA . SER A 1 698 ? 37.844 -15.328 -35.594 1 74.5 698 SER A CA 1
ATOM 5590 C C . SER A 1 698 ? 36.625 -15.961 -34.906 1 74.5 698 SER A C 1
ATOM 5592 O O . SER A 1 698 ? 36.094 -15.398 -33.969 1 74.5 698 SER A O 1
ATOM 5594 N N . PRO A 1 699 ? 36.25 -17.156 -35.438 1 63.34 699 PRO A N 1
ATOM 5595 C CA . PRO A 1 699 ? 34.969 -17.75 -35 1 63.34 699 PRO A CA 1
ATOM 5596 C C . PRO A 1 699 ? 34.906 -17.984 -33.5 1 63.34 699 PRO A C 1
ATOM 5598 O O . PRO A 1 699 ? 33.844 -17.859 -32.906 1 63.34 699 PRO A O 1
ATOM 5601 N N . GLN A 1 700 ? 36.062 -18.281 -32.875 1 64.31 700 GLN A N 1
ATOM 5602 C CA . GLN A 1 700 ? 36.062 -18.766 -31.5 1 64.31 700 GLN A CA 1
ATOM 5603 C C . GLN A 1 700 ? 35.781 -17.625 -30.531 1 64.31 700 GLN A C 1
ATOM 5605 O O . GLN A 1 700 ? 35.344 -17.859 -29.391 1 64.31 700 GLN A O 1
ATOM 5610 N N . THR A 1 701 ? 35.625 -16.469 -31.047 1 83.56 701 THR A N 1
ATOM 5611 C CA . THR A 1 701 ? 35.75 -15.391 -30.062 1 83.56 701 THR A CA 1
ATOM 5612 C C . THR A 1 701 ? 34.438 -14.625 -29.953 1 83.56 701 THR A C 1
ATOM 5614 O O . THR A 1 701 ? 34.125 -14.055 -28.906 1 83.56 701 THR A O 1
ATOM 5617 N N . VAL A 1 702 ? 33.531 -14.844 -30.906 1 90.94 702 VAL A N 1
ATOM 5618 C CA . VAL A 1 702 ? 32.406 -13.914 -30.953 1 90.94 702 VAL A CA 1
ATOM 5619 C C . VAL A 1 702 ? 31.344 -14.312 -29.922 1 90.94 702 VAL A C 1
ATOM 5621 O O . VAL A 1 702 ? 30.844 -13.469 -29.172 1 90.94 702 VAL A O 1
ATOM 5624 N N . TRP A 1 703 ? 31.062 -15.602 -29.906 1 92.94 703 TRP A N 1
ATOM 5625 C CA . TRP A 1 703 ? 30.047 -16.062 -28.969 1 92.94 703 TRP A CA 1
ATOM 5626 C C . TRP A 1 703 ? 30.516 -15.891 -27.531 1 92.94 703 TRP A C 1
ATOM 5628 O O . TRP A 1 703 ? 29.703 -15.617 -26.625 1 92.94 703 TRP A O 1
ATOM 5638 N N . LYS A 1 704 ? 31.781 -16.047 -27.25 1 91.62 704 LYS A N 1
ATOM 5639 C CA . LYS A 1 704 ? 32.312 -15.781 -25.922 1 91.62 704 LYS A CA 1
ATOM 5640 C C . LYS A 1 704 ? 32.156 -14.305 -25.547 1 91.62 704 LYS A C 1
ATOM 5642 O O . LYS A 1 704 ? 31.781 -13.984 -24.422 1 91.62 704 LYS A O 1
ATOM 5647 N N . VAL A 1 705 ? 32.406 -13.469 -26.5 1 92.5 705 VAL A N 1
ATOM 5648 C CA . VAL A 1 705 ? 32.281 -12.039 -26.281 1 92.5 705 VAL A CA 1
ATOM 5649 C C . VAL A 1 705 ? 30.812 -11.703 -25.969 1 92.5 705 VAL A C 1
ATOM 5651 O O . VAL A 1 705 ? 30.531 -10.961 -25.016 1 92.5 705 VAL A O 1
ATOM 5654 N N . LEU A 1 706 ? 29.938 -12.305 -26.734 1 94.94 706 LEU A N 1
ATOM 5655 C CA . LEU A 1 706 ? 28.516 -12.055 -26.516 1 94.94 706 LEU A CA 1
ATOM 5656 C C . LEU A 1 706 ? 28.078 -12.562 -25.156 1 94.94 706 LEU A C 1
ATOM 5658 O O . LEU A 1 706 ? 27.281 -11.898 -24.469 1 94.94 706 LEU A O 1
ATOM 5662 N N . ALA A 1 707 ? 28.531 -13.688 -24.797 1 95.19 707 ALA A N 1
ATOM 5663 C CA . ALA A 1 707 ? 28.203 -14.219 -23.484 1 95.19 707 ALA A CA 1
ATOM 5664 C C . ALA A 1 707 ? 28.672 -13.281 -22.375 1 95.19 707 ALA A C 1
ATOM 5666 O O . ALA A 1 707 ? 27.953 -13.039 -21.406 1 95.19 707 ALA A O 1
ATOM 5667 N N . ASP A 1 708 ? 29.828 -12.727 -22.547 1 94.38 708 ASP A N 1
ATOM 5668 C CA . ASP A 1 708 ? 30.375 -11.82 -21.547 1 94.38 708 ASP A CA 1
ATOM 5669 C C . ASP A 1 708 ? 29.594 -10.508 -21.5 1 94.38 708 ASP A C 1
ATOM 5671 O O . ASP A 1 708 ? 29.344 -9.961 -20.422 1 94.38 708 ASP A O 1
ATOM 5675 N N . VAL A 1 709 ? 29.219 -10.031 -22.641 1 95.44 709 VAL A N 1
ATOM 5676 C CA . VAL A 1 709 ? 28.469 -8.789 -22.719 1 95.44 709 VAL A CA 1
ATOM 5677 C C . VAL A 1 709 ? 27.109 -8.961 -22.047 1 95.44 709 VAL A C 1
ATOM 5679 O O . VAL A 1 709 ? 26.703 -8.133 -21.234 1 95.44 709 VAL A O 1
ATOM 5682 N N . TRP A 1 710 ? 26.5 -10.031 -22.375 1 97.25 710 TRP A N 1
ATOM 5683 C CA . TRP A 1 710 ? 25.172 -10.266 -21.812 1 97.25 710 TRP A CA 1
ATOM 5684 C C . TRP A 1 710 ? 25.25 -10.516 -20.312 1 97.25 710 TRP A C 1
ATOM 5686 O O . TRP A 1 710 ? 24.359 -10.141 -19.562 1 97.25 710 TRP A O 1
ATOM 5696 N N . THR A 1 711 ? 26.25 -11.172 -19.844 1 95.44 711 THR A N 1
ATOM 5697 C CA . THR A 1 711 ? 26.453 -11.383 -18.422 1 95.44 711 THR A CA 1
ATOM 5698 C C . THR A 1 711 ? 26.609 -10.047 -17.688 1 95.44 711 THR A C 1
ATOM 5700 O O . THR A 1 711 ? 25.969 -9.82 -16.656 1 95.44 711 THR A O 1
ATOM 5703 N N . GLU A 1 712 ? 27.375 -9.219 -18.281 1 94.38 712 GLU A N 1
ATOM 5704 C CA . GLU A 1 712 ? 27.562 -7.895 -17.688 1 94.38 712 GLU A CA 1
ATOM 5705 C C . GLU A 1 712 ? 26.266 -7.094 -17.719 1 94.38 712 GLU A C 1
ATOM 5707 O O . GLU A 1 712 ? 25.922 -6.422 -16.734 1 94.38 712 GLU A O 1
ATOM 5712 N N . LEU A 1 713 ? 25.578 -7.234 -18.766 1 95.38 713 LEU A N 1
ATOM 5713 C CA . LEU A 1 713 ? 24.344 -6.473 -18.938 1 95.38 713 LEU A CA 1
ATOM 5714 C C . LEU A 1 713 ? 23.297 -6.91 -17.922 1 95.38 713 LEU A C 1
ATOM 5716 O O . LEU A 1 713 ? 22.594 -6.074 -17.344 1 95.38 713 LEU A O 1
ATOM 5720 N N . ILE A 1 714 ? 23.172 -8.195 -17.719 1 95.5 714 ILE A N 1
ATOM 5721 C CA . ILE A 1 714 ? 22.141 -8.68 -16.797 1 95.5 714 ILE A CA 1
ATOM 5722 C C . ILE A 1 714 ? 22.5 -8.266 -15.367 1 95.5 714 ILE A C 1
ATOM 5724 O O . ILE A 1 714 ? 21.609 -7.965 -14.562 1 95.5 714 ILE A O 1
ATOM 5728 N N . ILE A 1 715 ? 23.766 -8.273 -15.062 1 94.88 715 ILE A N 1
ATOM 5729 C CA . ILE A 1 715 ? 24.203 -7.84 -13.742 1 94.88 715 ILE A CA 1
ATOM 5730 C C . ILE A 1 715 ? 23.938 -6.344 -13.578 1 94.88 715 ILE A C 1
ATOM 5732 O O . ILE A 1 715 ? 23.5 -5.898 -12.508 1 94.88 715 ILE A O 1
ATOM 5736 N N . TYR A 1 716 ? 24.109 -5.602 -14.641 1 93.62 716 TYR A N 1
ATOM 5737 C CA . TYR A 1 716 ? 23.828 -4.168 -14.625 1 93.62 716 TYR A CA 1
ATOM 5738 C C . TYR A 1 716 ? 22.344 -3.908 -14.414 1 93.62 716 TYR A C 1
ATOM 5740 O O . TYR A 1 716 ? 21.953 -3.02 -13.648 1 93.62 716 TYR A O 1
ATOM 5748 N N . ILE A 1 717 ? 21.547 -4.68 -15.078 1 93.44 717 ILE A N 1
ATOM 5749 C CA . ILE A 1 717 ? 20.109 -4.543 -14.938 1 93.44 717 ILE A CA 1
ATOM 5750 C C . ILE A 1 717 ? 19.688 -4.848 -13.492 1 93.44 717 ILE A C 1
ATOM 5752 O O . ILE A 1 717 ? 18.906 -4.113 -12.898 1 93.44 717 ILE A O 1
ATOM 5756 N N . ALA A 1 718 ? 20.203 -5.824 -12.898 1 93.75 718 ALA A N 1
ATOM 5757 C CA . ALA A 1 718 ? 19.875 -6.223 -11.531 1 93.75 718 ALA A CA 1
ATOM 5758 C C . ALA A 1 718 ? 20.328 -5.16 -10.531 1 93.75 718 ALA A C 1
ATOM 5760 O O . ALA A 1 718 ? 19.609 -4.883 -9.562 1 93.75 718 ALA A O 1
ATOM 5761 N N . ALA A 1 719 ? 21.422 -4.539 -10.805 1 91.5 719 ALA A N 1
ATOM 5762 C CA . ALA A 1 719 ? 21.984 -3.553 -9.891 1 91.5 719 ALA A CA 1
ATOM 5763 C C . ALA A 1 719 ? 21.219 -2.236 -9.961 1 91.5 719 ALA A C 1
ATOM 5765 O O . ALA A 1 719 ? 21.188 -1.474 -8.992 1 91.5 719 ALA A O 1
ATOM 5766 N N . SER A 1 720 ? 20.641 -2.01 -11.07 1 86.06 720 SER A N 1
ATOM 5767 C CA . SER A 1 720 ? 19.969 -0.735 -11.289 1 86.06 720 SER A CA 1
ATOM 5768 C C . SER A 1 720 ? 18.484 -0.83 -10.945 1 86.06 720 SER A C 1
ATOM 5770 O O . SER A 1 720 ? 17.766 0.169 -10.992 1 86.06 720 SER A O 1
ATOM 5772 N N . SER A 1 721 ? 18.047 -1.93 -10.492 1 83.5 721 SER A N 1
ATOM 5773 C CA . SER A 1 721 ? 16.625 -2.131 -10.219 1 83.5 721 SER A CA 1
ATOM 5774 C C . SER A 1 721 ? 16.25 -1.595 -8.844 1 83.5 721 SER A C 1
ATOM 5776 O O . SER A 1 721 ? 17 -1.741 -7.883 1 83.5 721 SER A O 1
ATOM 5778 N N . ASP A 1 722 ? 15.078 -0.884 -8.859 1 79.5 722 ASP A N 1
ATOM 5779 C CA . ASP A 1 722 ? 14.555 -0.325 -7.613 1 79.5 722 ASP A CA 1
ATOM 5780 C C . ASP A 1 722 ? 13.922 -1.411 -6.746 1 79.5 722 ASP A C 1
ATOM 5782 O O . ASP A 1 722 ? 13.258 -2.312 -7.262 1 79.5 722 ASP A O 1
ATOM 5786 N N . LYS A 1 723 ? 14.109 -1.279 -5.461 1 78.81 723 LYS A N 1
ATOM 5787 C CA . LYS A 1 723 ? 13.648 -2.268 -4.492 1 78.81 723 LYS A CA 1
ATOM 5788 C C . LYS A 1 723 ? 12.133 -2.43 -4.555 1 78.81 723 LYS A C 1
ATOM 5790 O O . LYS A 1 723 ? 11.617 -3.541 -4.426 1 78.81 723 LYS A O 1
ATOM 5795 N N . GLU A 1 724 ? 11.453 -1.35 -4.738 1 77.38 724 GLU A N 1
ATOM 5796 C CA . GLU A 1 724 ? 9.992 -1.419 -4.723 1 77.38 724 GLU A CA 1
ATOM 5797 C C . GLU A 1 724 ? 9.461 -2.127 -5.965 1 77.38 724 GLU A C 1
ATOM 5799 O O . GLU A 1 724 ? 8.461 -2.84 -5.898 1 77.38 724 GLU A O 1
ATOM 5804 N N . ARG A 1 725 ? 10.18 -2.047 -6.965 1 82 725 ARG A N 1
ATOM 5805 C CA . ARG A 1 725 ? 9.758 -2.693 -8.203 1 82 725 ARG A CA 1
ATOM 5806 C C . ARG A 1 725 ? 10.078 -4.184 -8.18 1 82 725 ARG A C 1
ATOM 5808 O O . ARG A 1 725 ? 9.32 -4.996 -8.719 1 82 725 ARG A O 1
ATOM 5815 N N . VAL A 1 726 ? 11.141 -4.453 -7.539 1 87 726 VAL A N 1
ATOM 5816 C CA . VAL A 1 726 ? 11.523 -5.855 -7.391 1 87 726 VAL A CA 1
ATOM 5817 C C . VAL A 1 726 ? 10.508 -6.57 -6.5 1 87 726 VAL A C 1
ATOM 5819 O O . VAL A 1 726 ? 10.172 -7.73 -6.734 1 87 726 VAL A O 1
ATOM 5822 N N . LYS A 1 727 ? 10 -5.832 -5.512 1 83.5 727 LYS A N 1
ATOM 5823 C CA . LYS A 1 727 ? 8.992 -6.398 -4.617 1 83.5 727 LYS A CA 1
ATOM 5824 C C . LYS A 1 727 ? 7.75 -6.828 -5.391 1 83.5 727 LYS A C 1
ATOM 5826 O O . LYS A 1 727 ? 7.16 -7.871 -5.102 1 83.5 727 LYS A O 1
ATOM 5831 N N . ASP A 1 728 ? 7.441 -6.109 -6.441 1 75.19 728 ASP A N 1
ATOM 5832 C CA . ASP A 1 728 ? 6.262 -6.418 -7.246 1 75.19 728 ASP A CA 1
ATOM 5833 C C . ASP A 1 728 ? 6.469 -7.691 -8.062 1 75.19 728 ASP A C 1
ATOM 5835 O O . ASP A 1 728 ? 5.527 -8.453 -8.281 1 75.19 728 ASP A O 1
ATOM 5839 N N . VAL A 1 729 ? 7.703 -7.891 -8.391 1 80.38 729 VAL A N 1
ATOM 5840 C CA . VAL A 1 729 ? 8.008 -9.078 -9.18 1 80.38 729 VAL A CA 1
ATOM 5841 C C . VAL A 1 729 ? 8.125 -10.297 -8.266 1 80.38 729 VAL A C 1
ATOM 5843 O O . VAL A 1 729 ? 7.77 -11.406 -8.656 1 80.38 729 VAL A O 1
ATOM 5846 N N . LEU A 1 730 ? 8.547 -10.023 -7.078 1 79.75 730 LEU A N 1
ATOM 5847 C CA . LEU A 1 730 ? 8.672 -11.102 -6.105 1 79.75 730 LEU A CA 1
ATOM 5848 C C . LEU A 1 730 ? 7.305 -11.68 -5.754 1 79.75 730 LEU A C 1
ATOM 5850 O O . LEU A 1 730 ? 7.176 -12.883 -5.512 1 79.75 730 LEU A O 1
ATOM 5854 N N . VAL A 1 731 ? 6.363 -10.805 -5.844 1 69.88 731 VAL A N 1
ATOM 5855 C CA . VAL A 1 731 ? 5.004 -11.219 -5.508 1 69.88 731 VAL A CA 1
ATOM 5856 C C . VAL A 1 731 ? 4.469 -12.156 -6.586 1 69.88 731 VAL A C 1
ATOM 5858 O O . VAL A 1 731 ? 3.625 -13.016 -6.312 1 69.88 731 VAL A O 1
ATOM 5861 N N . LEU A 1 732 ? 5.121 -12.078 -7.801 1 66.69 732 LEU A N 1
ATOM 5862 C CA . LEU A 1 732 ? 4.672 -12.906 -8.914 1 66.69 732 LEU A CA 1
ATOM 5863 C C . LEU A 1 732 ? 5.438 -14.227 -8.953 1 66.69 732 LEU A C 1
ATOM 5865 O O . LEU A 1 732 ? 5.16 -15.086 -9.789 1 66.69 732 LEU A O 1
ATOM 5869 N N . GLY A 1 733 ? 6.238 -14.625 -8 1 67.44 733 GLY A N 1
ATOM 5870 C CA . GLY A 1 733 ? 6.961 -15.891 -7.945 1 67.44 733 GLY A CA 1
ATOM 5871 C C . GLY A 1 733 ? 8.453 -15.727 -8.141 1 67.44 733 GLY A C 1
ATOM 5872 O O . GLY A 1 733 ? 9.195 -16.719 -8.141 1 67.44 733 GLY A O 1
ATOM 5873 N N . GLY A 1 734 ? 8.93 -14.648 -8.125 1 72.31 734 GLY A N 1
ATOM 5874 C CA . GLY A 1 734 ? 10.359 -14.422 -8.281 1 72.31 734 GLY A CA 1
ATOM 5875 C C . GLY A 1 734 ? 10.891 -14.859 -9.633 1 72.31 734 GLY A C 1
ATOM 5876 O O . GLY A 1 734 ? 10.336 -15.766 -10.258 1 72.31 734 GLY A O 1
ATOM 5877 N N . GLU A 1 735 ? 11.758 -14.203 -10.281 1 87 735 GLU A N 1
ATOM 5878 C CA . GLU A 1 735 ? 12.461 -14.492 -11.531 1 87 735 GLU A CA 1
ATOM 5879 C C . GLU A 1 735 ? 13.969 -14.453 -11.328 1 87 735 GLU A C 1
ATOM 5881 O O . GLU A 1 735 ? 14.453 -14.219 -10.219 1 87 735 GLU A O 1
ATOM 5886 N N . PHE A 1 736 ? 14.617 -14.93 -12.281 1 91.94 736 PHE A N 1
ATOM 5887 C CA . PHE A 1 736 ? 16.078 -14.953 -12.195 1 91.94 736 PHE A CA 1
ATOM 5888 C C . PHE A 1 736 ? 16.625 -13.578 -11.844 1 91.94 736 PHE A C 1
ATOM 5890 O O . PHE A 1 736 ? 17.594 -13.461 -11.094 1 91.94 736 PHE A O 1
ATOM 5897 N N . ILE A 1 737 ? 15.977 -12.594 -12.297 1 93.12 737 ILE A N 1
ATOM 5898 C CA . ILE A 1 737 ? 16.453 -11.234 -12.062 1 93.12 737 ILE A CA 1
ATOM 5899 C C . ILE A 1 737 ? 16.359 -10.906 -10.57 1 93.12 737 ILE A C 1
ATOM 5901 O O . ILE A 1 737 ? 17.188 -10.18 -10.031 1 93.12 737 ILE A O 1
ATOM 5905 N N . THR A 1 738 ? 15.367 -11.383 -9.898 1 92.81 738 THR A N 1
ATOM 5906 C CA . THR A 1 738 ? 15.219 -11.133 -8.469 1 92.81 738 THR A CA 1
ATOM 5907 C C . THR A 1 738 ? 16.297 -11.852 -7.676 1 92.81 738 THR A C 1
ATOM 5909 O O . THR A 1 738 ? 16.766 -11.352 -6.648 1 92.81 738 THR A O 1
ATOM 5912 N N . LEU A 1 739 ? 16.641 -13 -8.188 1 94.5 739 LEU A N 1
ATOM 5913 C CA . LEU A 1 739 ? 17.734 -13.742 -7.574 1 94.5 739 LEU A CA 1
ATOM 5914 C C . LEU A 1 739 ? 19.047 -12.969 -7.707 1 94.5 739 LEU A C 1
ATOM 5916 O O . LEU A 1 739 ? 19.797 -12.836 -6.734 1 94.5 739 LEU A O 1
ATOM 5920 N N . LEU A 1 740 ? 19.234 -12.469 -8.883 1 95.19 740 LEU A N 1
ATOM 5921 C CA . LEU A 1 740 ? 20.453 -11.703 -9.125 1 95.19 740 LEU A CA 1
ATOM 5922 C C . LEU A 1 740 ? 20.453 -10.414 -8.305 1 95.19 740 LEU A C 1
ATOM 5924 O O . LEU A 1 740 ? 21.484 -9.977 -7.812 1 95.19 740 LEU A O 1
ATOM 5928 N N . TRP A 1 741 ? 19.297 -9.836 -8.188 1 94.81 741 TRP A N 1
ATOM 5929 C CA . TRP A 1 741 ? 19.172 -8.625 -7.387 1 94.81 741 TRP A CA 1
ATOM 5930 C C . TRP A 1 741 ? 19.547 -8.891 -5.934 1 94.81 741 TRP A C 1
ATOM 5932 O O . TRP A 1 741 ? 20.25 -8.094 -5.309 1 94.81 741 TRP A O 1
ATOM 5942 N N . ALA A 1 742 ? 19.094 -9.992 -5.41 1 94.5 742 ALA A N 1
ATOM 5943 C CA . ALA A 1 742 ? 19.422 -10.359 -4.035 1 94.5 742 ALA A CA 1
ATOM 5944 C C . ALA A 1 742 ? 20.922 -10.555 -3.875 1 94.5 742 ALA A C 1
ATOM 5946 O O . ALA A 1 742 ? 21.516 -10.102 -2.895 1 94.5 742 ALA A O 1
ATOM 5947 N N . LEU A 1 743 ? 21.484 -11.219 -4.836 1 95.25 743 LEU A N 1
ATOM 5948 C CA . LEU A 1 743 ? 22.922 -11.453 -4.797 1 95.25 743 LEU A CA 1
ATOM 5949 C C . LEU A 1 743 ? 23.688 -10.133 -4.816 1 95.25 743 LEU A C 1
ATOM 5951 O O . LEU A 1 743 ? 24.641 -9.953 -4.055 1 95.25 743 LEU A O 1
ATOM 5955 N N . ILE A 1 744 ? 23.281 -9.242 -5.586 1 93.44 744 ILE A N 1
ATOM 5956 C CA . ILE A 1 744 ? 23.938 -7.949 -5.711 1 93.44 744 ILE A CA 1
ATOM 5957 C C . ILE A 1 744 ? 23.781 -7.16 -4.414 1 93.44 744 ILE A C 1
ATOM 5959 O O . ILE A 1 744 ? 24.703 -6.469 -3.979 1 93.44 744 ILE A O 1
ATOM 5963 N N . MET A 1 745 ? 22.641 -7.238 -3.791 1 92.31 745 MET A N 1
ATOM 5964 C CA . MET A 1 745 ? 22.391 -6.539 -2.533 1 92.31 745 MET A CA 1
ATOM 5965 C C . MET A 1 745 ? 23.312 -7.062 -1.434 1 92.31 745 MET A C 1
ATOM 5967 O O . MET A 1 745 ? 23.797 -6.293 -0.606 1 92.31 745 MET A O 1
ATOM 5971 N N . HIS A 1 746 ? 23.531 -8.328 -1.453 1 93.75 746 HIS A N 1
ATOM 5972 C CA . HIS A 1 746 ? 24.406 -8.922 -0.448 1 93.75 746 HIS A CA 1
ATOM 5973 C C . HIS A 1 746 ? 25.875 -8.57 -0.709 1 93.75 746 HIS A C 1
ATOM 5975 O O . HIS A 1 746 ? 26.641 -8.398 0.232 1 93.75 746 HIS A O 1
ATOM 5981 N N . THR A 1 747 ? 26.219 -8.453 -1.957 1 91.56 747 THR A N 1
ATOM 5982 C CA . THR A 1 747 ? 27.609 -8.242 -2.293 1 91.56 747 THR A CA 1
ATOM 5983 C C . THR A 1 747 ? 27.938 -6.75 -2.334 1 91.56 747 THR A C 1
ATOM 5985 O O . THR A 1 747 ? 29.109 -6.359 -2.266 1 91.56 747 THR A O 1
ATOM 5988 N N . GLY A 1 748 ? 26.953 -5.863 -2.469 1 87.12 748 GLY A N 1
ATOM 5989 C CA . GLY A 1 748 ? 27.156 -4.422 -2.457 1 87.12 748 GLY A CA 1
ATOM 5990 C C . GLY A 1 748 ? 27.688 -3.885 -3.773 1 87.12 748 GLY A C 1
ATOM 5991 O O . GLY A 1 748 ? 28.25 -2.789 -3.82 1 87.12 748 GLY A O 1
ATOM 5992 N N . ILE A 1 749 ? 27.516 -4.66 -4.859 1 85.31 749 ILE A N 1
ATOM 5993 C CA . ILE A 1 749 ? 27.953 -4.215 -6.176 1 85.31 749 ILE A CA 1
ATOM 5994 C C . ILE A 1 749 ? 27.016 -3.139 -6.703 1 85.31 749 ILE A C 1
ATOM 5996 O O . ILE A 1 749 ? 25.781 -3.307 -6.668 1 85.31 749 ILE A O 1
ATOM 6000 N N . SER A 1 750 ? 27.531 -1.939 -7.027 1 83 750 SER A N 1
ATOM 6001 C CA . SER A 1 750 ? 26.734 -0.849 -7.562 1 83 750 SER A CA 1
ATOM 6002 C C . SER A 1 750 ? 27.375 -0.229 -8.789 1 83 750 SER A C 1
ATOM 6004 O O . SER A 1 750 ? 28.609 -0.248 -8.93 1 83 750 SER A O 1
ATOM 6006 N N . PRO A 1 751 ? 26.5 0.153 -9.734 1 79.25 751 PRO A N 1
ATOM 6007 C CA . PRO A 1 751 ? 27.062 0.873 -10.875 1 79.25 751 PRO A CA 1
ATOM 6008 C C . PRO A 1 751 ? 27.703 2.201 -10.484 1 79.25 751 PRO A C 1
ATOM 6010 O O . PRO A 1 751 ? 27.391 2.754 -9.422 1 79.25 751 PRO A O 1
ATOM 6013 N N . PRO A 1 752 ? 28.75 2.541 -11.242 1 68.25 752 PRO A N 1
ATOM 6014 C CA . PRO A 1 752 ? 29.344 3.852 -10.953 1 68.25 752 PRO A CA 1
ATOM 6015 C C . PRO A 1 752 ? 28.328 4.988 -11.062 1 68.25 752 PRO A C 1
ATOM 6017 O O . PRO A 1 752 ? 27.359 4.891 -11.836 1 68.25 752 PRO A O 1
ATOM 6020 N N . ALA A 1 753 ? 28.391 5.922 -10.062 1 56.16 753 ALA A N 1
ATOM 6021 C CA . ALA A 1 753 ? 27.469 7.059 -10.055 1 56.16 753 ALA A CA 1
ATOM 6022 C C . ALA A 1 753 ? 27.531 7.816 -11.383 1 56.16 753 ALA A C 1
ATOM 6024 O O . ALA A 1 753 ? 28.609 8.078 -11.906 1 56.16 753 ALA A O 1
ATOM 6025 N N . ASN A 1 754 ? 26.703 7.617 -12.211 1 50.47 754 ASN A N 1
ATOM 6026 C CA . ASN A 1 754 ? 26.703 8.414 -13.43 1 50.47 754 ASN A CA 1
ATOM 6027 C C . ASN A 1 754 ? 27 9.883 -13.141 1 50.47 754 ASN A C 1
ATOM 6029 O O . ASN A 1 754 ? 26.406 10.484 -12.25 1 50.47 754 ASN A O 1
ATOM 6033 N N . ASP A 1 755 ? 28.188 10.305 -13.477 1 44.91 755 ASP A N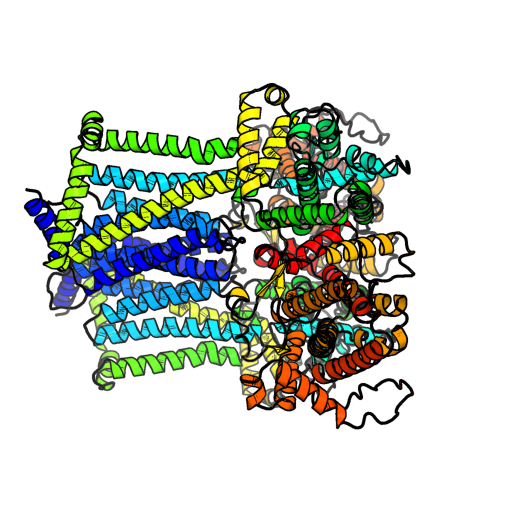 1
ATOM 6034 C CA . ASP A 1 755 ? 28.594 11.711 -13.414 1 44.91 755 ASP A CA 1
ATOM 6035 C C . ASP A 1 755 ? 27.391 12.633 -13.617 1 44.91 755 ASP A C 1
ATOM 6037 O O . ASP A 1 755 ? 27.359 13.75 -13.102 1 44.91 755 ASP A O 1
ATOM 6041 N N . ASP A 1 756 ? 26.641 12.383 -14.484 1 41.09 756 ASP A N 1
ATOM 6042 C CA . ASP A 1 756 ? 25.547 13.312 -14.711 1 41.09 756 ASP A CA 1
ATOM 6043 C C . ASP A 1 756 ? 24.625 13.391 -13.5 1 41.09 756 ASP A C 1
ATOM 6045 O O . ASP A 1 756 ? 23.859 14.352 -13.344 1 41.09 756 ASP A O 1
ATOM 6049 N N . SER A 1 757 ? 24.547 12.398 -12.727 1 38.56 757 SER A N 1
ATOM 6050 C CA . SER A 1 757 ? 23.828 12.492 -11.453 1 38.56 757 SER A CA 1
ATOM 6051 C C . SER A 1 757 ? 24.719 13.078 -10.367 1 38.56 757 SER A C 1
ATOM 6053 O O . SER A 1 757 ? 24.297 13.234 -9.219 1 38.56 757 SER A O 1
ATOM 6055 N N . ARG A 1 758 ? 26.094 13.062 -10.141 1 34.28 758 ARG A N 1
ATOM 6056 C CA . ARG A 1 758 ? 26.969 13.812 -9.234 1 34.28 758 ARG A CA 1
ATOM 6057 C C . ARG A 1 758 ? 26.641 15.305 -9.281 1 34.28 758 ARG A C 1
ATOM 6059 O O . ARG A 1 758 ? 27.031 16.047 -8.383 1 34.28 758 ARG A O 1
ATOM 6066 N N . SER A 1 759 ? 26.562 15.82 -10.508 1 31.33 759 SER A N 1
ATOM 6067 C CA . SER A 1 759 ? 26.219 17.234 -10.461 1 31.33 759 SER A CA 1
ATOM 6068 C C . SER A 1 759 ? 24.969 17.469 -9.617 1 31.33 759 SER A C 1
ATOM 6070 O O . SER A 1 759 ? 24.562 18.609 -9.398 1 31.33 759 SER A O 1
ATOM 6072 N N . THR A 1 760 ? 24.203 16.406 -9.359 1 30.09 760 THR A N 1
ATOM 6073 C CA . THR A 1 760 ? 23 16.547 -8.539 1 30.09 760 THR A CA 1
ATOM 6074 C C . THR A 1 760 ? 23.266 16.062 -7.113 1 30.09 760 THR A C 1
ATOM 6076 O O . THR A 1 760 ? 22.375 16.109 -6.266 1 30.09 760 THR A O 1
ATOM 6079 N N . SER A 1 761 ? 24.328 15.258 -6.723 1 24.77 761 SER A N 1
ATOM 6080 C CA . SER A 1 761 ? 24.469 15.023 -5.289 1 24.77 761 SER A CA 1
ATOM 6081 C C . SER A 1 761 ? 25.156 16.203 -4.598 1 24.77 761 SER A C 1
ATOM 6083 O O . SER A 1 761 ? 26.156 16.703 -5.09 1 24.77 761 SER A O 1
ATOM 6085 N N . TYR B 1 1 ? -62.344 8.016 -2.291 1 45.72 1 TYR B N 1
ATOM 6086 C CA . TYR B 1 1 ? -61.438 7.387 -3.223 1 45.72 1 TYR B CA 1
ATOM 6087 C C . TYR B 1 1 ? -60.031 7.34 -2.643 1 45.72 1 TYR B C 1
ATOM 6089 O O . TYR B 1 1 ? -59.344 6.297 -2.686 1 45.72 1 TYR B O 1
ATOM 6097 N N . LEU B 1 2 ? -59.719 8.477 -2.15 1 52.5 2 LEU B N 1
ATOM 6098 C CA . LEU B 1 2 ? -58.375 8.523 -1.599 1 52.5 2 LEU B CA 1
ATOM 6099 C C . LEU B 1 2 ? -58.219 7.578 -0.407 1 52.5 2 LEU B C 1
ATOM 6101 O O . LEU B 1 2 ? -57.219 6.902 -0.256 1 52.5 2 LEU B O 1
ATOM 6105 N N . PHE B 1 3 ? -59.156 7.637 0.406 1 57.62 3 PHE B N 1
ATOM 6106 C CA . PHE B 1 3 ? -59.125 6.727 1.543 1 57.62 3 PHE B CA 1
ATOM 6107 C C . PHE B 1 3 ? -59.125 5.273 1.075 1 57.62 3 PHE B C 1
ATOM 6109 O O . PHE B 1 3 ? -58.438 4.43 1.643 1 57.62 3 PHE B O 1
ATOM 6116 N N . SER B 1 4 ? -59.906 5.02 0.056 1 53.81 4 SER B N 1
ATOM 6117 C CA . SER B 1 4 ? -59.938 3.662 -0.483 1 53.81 4 SER B CA 1
ATOM 6118 C C . SER B 1 4 ? -58.594 3.307 -1.13 1 53.81 4 SER B C 1
ATOM 6120 O O . SER B 1 4 ? -58.094 2.182 -0.99 1 53.81 4 SER B O 1
ATOM 6122 N N . TYR B 1 5 ? -58.062 4.25 -1.737 1 56.31 5 TYR B N 1
ATOM 6123 C CA . TYR B 1 5 ? -56.75 4.023 -2.359 1 56.31 5 TYR B CA 1
ATOM 6124 C C . TYR B 1 5 ? -55.688 3.77 -1.307 1 56.31 5 TYR B C 1
ATOM 6126 O O . TYR B 1 5 ? -54.875 2.863 -1.457 1 56.31 5 TYR B O 1
ATOM 6134 N N . THR B 1 6 ? -55.812 4.602 -0.308 1 56.84 6 THR B N 1
ATOM 6135 C CA . THR B 1 6 ? -54.812 4.422 0.764 1 56.84 6 THR B CA 1
ATOM 6136 C C . THR B 1 6 ? -55.062 3.092 1.477 1 56.84 6 THR B C 1
ATOM 6138 O O . THR B 1 6 ? -54.094 2.428 1.872 1 56.84 6 THR B O 1
ATOM 6141 N N . ALA B 1 7 ? -56.219 2.756 1.651 1 58.34 7 ALA B N 1
ATOM 6142 C CA . ALA B 1 7 ? -56.531 1.473 2.279 1 58.34 7 ALA B CA 1
ATOM 6143 C C . ALA B 1 7 ? -56.031 0.311 1.418 1 58.34 7 ALA B C 1
ATOM 6145 O O . ALA B 1 7 ? -55.5 -0.681 1.938 1 58.34 7 ALA B O 1
ATOM 6146 N N . ASN B 1 8 ? -56.094 0.522 0.113 1 54.19 8 ASN B N 1
ATOM 6147 C CA . ASN B 1 8 ? -55.625 -0.516 -0.797 1 54.19 8 ASN B CA 1
ATOM 6148 C C . ASN B 1 8 ? -54.094 -0.6 -0.809 1 54.19 8 ASN B C 1
ATOM 6150 O O . ASN B 1 8 ? -53.531 -1.692 -0.884 1 54.19 8 ASN B O 1
ATOM 6154 N N . LEU B 1 9 ? -53.594 0.543 -0.734 1 57.47 9 LEU B N 1
ATOM 6155 C CA . LEU B 1 9 ? -52.156 0.576 -0.719 1 57.47 9 LEU B CA 1
ATOM 6156 C C . LEU B 1 9 ? -51.594 -0.072 0.549 1 57.47 9 LEU B C 1
ATOM 6158 O O . LEU B 1 9 ? -50.594 -0.802 0.5 1 57.47 9 LEU B O 1
ATOM 6162 N N . THR B 1 10 ? -52.188 0.337 1.626 1 58.78 10 THR B N 1
ATOM 6163 C CA . THR B 1 10 ? -51.781 -0.231 2.9 1 58.78 10 THR B CA 1
ATOM 6164 C C . THR B 1 10 ? -52.062 -1.728 2.951 1 58.78 10 THR B C 1
ATOM 6166 O O . THR B 1 10 ? -51.312 -2.5 3.52 1 58.78 10 THR B O 1
ATOM 6169 N N . ALA B 1 11 ? -53.156 -2.141 2.418 1 55.84 11 ALA B N 1
ATOM 6170 C CA . ALA B 1 11 ? -53.5 -3.561 2.387 1 55.84 11 ALA B CA 1
ATOM 6171 C C . ALA B 1 11 ? -52.531 -4.344 1.527 1 55.84 11 ALA B C 1
ATOM 6173 O O . ALA B 1 11 ? -52.156 -5.469 1.864 1 55.84 11 ALA B O 1
ATOM 6174 N N . SER B 1 12 ? -52.188 -3.633 0.477 1 54.84 12 SER B N 1
ATOM 6175 C CA . SER B 1 12 ? -51.219 -4.277 -0.412 1 54.84 12 SER B CA 1
ATOM 6176 C C . SER B 1 12 ? -49.844 -4.375 0.238 1 54.84 12 SER B C 1
ATOM 6178 O O . SER B 1 12 ? -49.062 -5.266 -0.091 1 54.84 12 SER B O 1
ATOM 6180 N N . TYR B 1 13 ? -49.75 -3.348 1.07 1 56 13 TYR B N 1
ATOM 6181 C CA . TYR B 1 13 ? -48.469 -3.352 1.801 1 56 13 TYR B CA 1
ATOM 6182 C C . TYR B 1 13 ? -48.469 -4.406 2.898 1 56 13 TYR B C 1
ATOM 6184 O O . TYR B 1 13 ? -47.438 -4.992 3.215 1 56 13 TYR B O 1
ATOM 6192 N N . THR B 1 14 ? -49.781 -4.543 3.684 1 51.78 14 THR B N 1
ATOM 6193 C CA . THR B 1 14 ? -49.969 -5.336 4.895 1 51.78 14 THR B CA 1
ATOM 6194 C C . THR B 1 14 ? -50.125 -6.816 4.551 1 51.78 14 THR B C 1
ATOM 6196 O O . THR B 1 14 ? -50.125 -7.668 5.441 1 51.78 14 THR B O 1
ATOM 6199 N N . ASP B 1 15 ? -50.812 -7.184 3.438 1 49.22 15 ASP B N 1
ATOM 6200 C CA . ASP B 1 15 ? -51.25 -8.562 3.613 1 49.22 15 ASP B CA 1
ATOM 6201 C C . ASP B 1 15 ? -50.25 -9.344 4.496 1 49.22 15 ASP B C 1
ATOM 6203 O O . ASP B 1 15 ? -50.625 -9.828 5.562 1 49.22 15 ASP B O 1
ATOM 6207 N N . LYS B 1 16 ? -49.656 -10.648 4.234 1 48.12 16 LYS B N 1
ATOM 6208 C CA . LYS B 1 16 ? -49 -11.602 5.121 1 48.12 16 LYS B CA 1
ATOM 6209 C C . LYS B 1 16 ? -47.562 -11.156 5.465 1 48.12 16 LYS B C 1
ATOM 6211 O O . LYS B 1 16 ? -46.594 -11.656 4.879 1 48.12 16 LYS B O 1
ATOM 6216 N N . CYS B 1 17 ? -47.344 -9.961 5.801 1 49 17 CYS B N 1
ATOM 6217 C CA . CYS B 1 17 ? -46.031 -9.445 6.094 1 49 17 CYS B CA 1
ATOM 6218 C C . CYS B 1 17 ? -45.469 -10.055 7.383 1 49 17 CYS B C 1
ATOM 6220 O O . CYS B 1 17 ? -46.125 -9.961 8.43 1 49 17 CYS B O 1
ATOM 6222 N N . ASN B 1 18 ? -44.781 -11.086 7.312 1 53.78 18 ASN B N 1
ATOM 6223 C CA . ASN B 1 18 ? -44.031 -11.547 8.477 1 53.78 18 ASN B CA 1
ATOM 6224 C C . ASN B 1 18 ? -43.219 -10.422 9.109 1 53.78 18 ASN B C 1
ATOM 6226 O O . ASN B 1 18 ? -42.344 -9.836 8.445 1 53.78 18 ASN B O 1
ATOM 6230 N N . LEU B 1 19 ? -43.719 -9.695 10.188 1 55.53 19 LEU B N 1
ATOM 6231 C CA . LEU B 1 19 ? -43.094 -8.68 11.031 1 55.53 19 LEU B CA 1
ATOM 6232 C C . LEU B 1 19 ? -41.594 -8.961 11.203 1 55.53 19 LEU B C 1
ATOM 6234 O O . LEU B 1 19 ? -40.812 -8.031 11.367 1 55.53 19 LEU B O 1
ATOM 6238 N N . LEU B 1 20 ? -41.312 -10.188 10.969 1 58 20 LEU B N 1
ATOM 6239 C CA . LEU B 1 20 ? -39.938 -10.555 11.289 1 58 20 LEU B CA 1
ATOM 6240 C C . LEU B 1 20 ? -38.969 -10.125 10.18 1 58 20 LEU B C 1
ATOM 6242 O O . LEU B 1 20 ? -37.781 -9.898 10.422 1 58 20 LEU B O 1
ATOM 6246 N N . THR B 1 21 ? -39.562 -9.922 9.023 1 66.06 21 THR B N 1
ATOM 6247 C CA . THR B 1 21 ? -38.688 -9.562 7.926 1 66.06 21 THR B CA 1
ATOM 6248 C C . THR B 1 21 ? -38.844 -8.086 7.555 1 66.06 21 THR B C 1
ATOM 6250 O O . THR B 1 21 ? -37.906 -7.449 7.078 1 66.06 21 THR B O 1
ATOM 6253 N N . THR B 1 22 ? -40.031 -7.535 7.871 1 69.12 22 THR B N 1
ATOM 6254 C CA . THR B 1 22 ? -40.281 -6.164 7.453 1 69.12 22 THR B CA 1
ATOM 6255 C C . THR B 1 22 ? -39.562 -5.172 8.352 1 69.12 22 THR B C 1
ATOM 6257 O O . THR B 1 22 ? -39 -4.195 7.875 1 69.12 22 THR B O 1
ATOM 6260 N N . VAL B 1 23 ? -39.469 -5.559 9.602 1 66.94 23 VAL B N 1
ATOM 6261 C CA . VAL B 1 23 ? -38.906 -4.609 10.57 1 66.94 23 VAL B CA 1
ATOM 6262 C C . VAL B 1 23 ? -37.406 -4.512 10.406 1 66.94 23 VAL B C 1
ATOM 6264 O O . VAL B 1 23 ? -36.844 -3.41 10.336 1 66.94 23 VAL B O 1
ATOM 6267 N N . PRO B 1 24 ? -36.719 -5.566 10.133 1 71.19 24 PRO B N 1
ATOM 6268 C CA . PRO B 1 24 ? -35.25 -5.434 9.992 1 71.19 24 PRO B CA 1
ATOM 6269 C C . PRO B 1 24 ? -34.875 -4.707 8.711 1 71.19 24 PRO B C 1
ATOM 6271 O O . PRO B 1 24 ? -33.875 -3.949 8.703 1 71.19 24 PRO B O 1
ATOM 6274 N N . ALA B 1 25 ? -35.656 -4.879 7.723 1 76.62 25 ALA B N 1
ATOM 6275 C CA . ALA B 1 25 ? -35.312 -4.195 6.477 1 76.62 25 ALA B CA 1
ATOM 6276 C C . ALA B 1 25 ? -35.406 -2.682 6.637 1 76.62 25 ALA B C 1
ATOM 6278 O O . ALA B 1 25 ? -34.5 -1.942 6.246 1 76.62 25 ALA B O 1
ATOM 6279 N N . SER B 1 26 ? -36.562 -2.281 7.285 1 74.5 26 SER B N 1
ATOM 6280 C CA . SER B 1 26 ? -36.75 -0.85 7.48 1 74.5 26 SER B CA 1
ATOM 6281 C C . SER B 1 26 ? -35.75 -0.278 8.469 1 74.5 26 SER B C 1
ATOM 6283 O O . SER B 1 26 ? -35.25 0.835 8.273 1 74.5 26 SER B O 1
ATOM 6285 N N . LEU B 1 27 ? -35.344 -1.112 9.367 1 71.94 27 LEU B N 1
ATOM 6286 C CA . LEU B 1 27 ? -34.406 -0.655 10.367 1 71.94 27 LEU B CA 1
ATOM 6287 C C . LEU B 1 27 ? -33 -0.518 9.766 1 71.94 27 LEU B C 1
ATOM 6289 O O . LEU B 1 27 ? -32.281 0.453 10.047 1 71.94 27 LEU B O 1
ATOM 6293 N N . ILE B 1 28 ? -32.656 -1.353 8.891 1 76.31 28 ILE B N 1
ATOM 6294 C CA . ILE B 1 28 ? -31.328 -1.317 8.281 1 76.31 28 ILE B CA 1
ATOM 6295 C C . ILE B 1 28 ? -31.203 -0.093 7.375 1 76.31 28 ILE B C 1
ATOM 6297 O O . ILE B 1 28 ? -30.219 0.636 7.434 1 76.31 28 ILE B O 1
ATOM 6301 N N . VAL B 1 29 ? -32.219 0.148 6.637 1 80 29 VAL B N 1
ATOM 6302 C CA . VAL B 1 29 ? -32.156 1.26 5.695 1 80 29 VAL B CA 1
ATOM 6303 C C . VAL B 1 29 ? -32.25 2.584 6.453 1 80 29 VAL B C 1
ATOM 6305 O O . VAL B 1 29 ? -31.609 3.564 6.078 1 80 29 VAL B O 1
ATOM 6308 N N . PHE B 1 30 ? -32.969 2.465 7.613 1 72.5 30 PHE B N 1
ATOM 6309 C CA . PHE B 1 30 ? -33.062 3.672 8.422 1 72.5 30 PHE B CA 1
ATOM 6310 C C . PHE B 1 30 ? -31.734 4.016 9.055 1 72.5 30 PHE B C 1
ATOM 6312 O O . PHE B 1 30 ? -31.312 5.176 9.055 1 72.5 30 PHE B O 1
ATOM 6319 N N . ILE B 1 31 ? -31.047 3.012 9.477 1 75.25 31 ILE B N 1
ATOM 6320 C CA . ILE B 1 31 ? -29.734 3.211 10.078 1 75.25 31 ILE B CA 1
ATOM 6321 C C . ILE B 1 31 ? -28.75 3.668 9.016 1 75.25 31 ILE B C 1
ATOM 6323 O O . ILE B 1 31 ? -27.938 4.57 9.25 1 75.25 31 ILE B O 1
ATOM 6327 N N . LEU B 1 32 ? -28.906 3.184 7.906 1 77.94 32 LEU B N 1
ATOM 6328 C CA . LEU B 1 32 ? -28 3.566 6.828 1 77.94 32 LEU B CA 1
ATOM 6329 C C . LEU B 1 32 ? -28.281 4.996 6.371 1 77.94 32 LEU B C 1
ATOM 6331 O O . LEU B 1 32 ? -27.344 5.754 6.09 1 77.94 32 LEU B O 1
ATOM 6335 N N . ALA B 1 33 ? -29.547 5.281 6.328 1 73.69 33 ALA B N 1
ATOM 6336 C CA . ALA B 1 33 ? -29.906 6.648 5.969 1 73.69 33 ALA B CA 1
ATOM 6337 C C . ALA B 1 33 ? -29.391 7.645 7.008 1 73.69 33 ALA B C 1
ATOM 6339 O O . ALA B 1 33 ? -28.906 8.719 6.656 1 73.69 33 ALA B O 1
ATOM 6340 N N . GLY B 1 34 ? -29.484 7.184 8.242 1 72.69 34 GLY B N 1
ATOM 6341 C CA . GLY B 1 34 ? -28.938 8.016 9.305 1 72.69 34 GLY B CA 1
ATOM 6342 C C . GLY B 1 34 ? -27.438 8.164 9.219 1 72.69 34 GLY B C 1
ATOM 6343 O O . GLY B 1 34 ? -26.906 9.258 9.43 1 72.69 34 GLY B O 1
ATOM 6344 N N . LEU B 1 35 ? -26.812 7.18 8.82 1 73.19 35 LEU B N 1
ATOM 6345 C CA . LEU B 1 35 ? -25.359 7.219 8.703 1 73.19 35 LEU B CA 1
ATOM 6346 C C . LEU B 1 35 ? -24.922 8.094 7.535 1 73.19 35 LEU B C 1
ATOM 6348 O O . LEU B 1 35 ? -24 8.906 7.668 1 73.19 35 LEU B O 1
ATOM 6352 N N . PHE B 1 36 ? -25.609 7.984 6.457 1 72.81 36 PHE B N 1
ATOM 6353 C CA . PHE B 1 36 ? -25.266 8.789 5.285 1 72.81 36 PHE B CA 1
ATOM 6354 C C . PHE B 1 36 ? -25.578 10.258 5.527 1 72.81 36 PHE B C 1
ATOM 6356 O O . PHE B 1 36 ? -24.844 11.141 5.074 1 72.81 36 PHE B O 1
ATOM 6363 N N . PHE B 1 37 ? -26.625 10.352 6.285 1 65.56 37 PHE B N 1
ATOM 6364 C CA . PHE B 1 37 ? -27.016 11.719 6.59 1 65.56 37 PHE B CA 1
ATOM 6365 C C . PHE B 1 37 ? -25.984 12.383 7.5 1 65.56 37 PHE B C 1
ATOM 6367 O O . PHE B 1 37 ? -25.594 13.531 7.273 1 65.56 37 PHE B O 1
ATOM 6374 N N . ASN B 1 38 ? -25.484 11.617 8.438 1 62.53 38 ASN B N 1
ATOM 6375 C CA . ASN B 1 38 ? -24.484 12.141 9.359 1 62.53 38 ASN B CA 1
ATOM 6376 C C . ASN B 1 38 ? -23.141 12.344 8.68 1 62.53 38 ASN B C 1
ATOM 6378 O O . ASN B 1 38 ? -22.422 13.305 8.984 1 62.53 38 ASN B O 1
ATOM 6382 N N . LEU B 1 39 ? -22.812 11.406 7.805 1 61.81 39 LEU B N 1
ATOM 6383 C CA . LEU B 1 39 ? -21.547 11.523 7.086 1 61.81 39 LEU B CA 1
ATOM 6384 C C . LEU B 1 39 ? -21.547 12.766 6.199 1 61.81 39 LEU B C 1
ATOM 6386 O O . LEU B 1 39 ? -20.516 13.445 6.094 1 61.81 39 LEU B O 1
ATOM 6390 N N . ASN B 1 40 ? -22.609 12.953 5.602 1 55.16 40 ASN B N 1
ATOM 6391 C CA . ASN B 1 40 ? -22.719 14.078 4.684 1 55.16 40 ASN B CA 1
ATOM 6392 C C . ASN B 1 40 ? -22.891 15.398 5.434 1 55.16 40 ASN B C 1
ATOM 6394 O O . ASN B 1 40 ? -22.328 16.422 5.027 1 55.16 40 ASN B O 1
ATOM 6398 N N . LEU B 1 41 ? -23.781 15.266 6.418 1 45.66 41 LEU B N 1
ATOM 6399 C CA . LEU B 1 41 ? -24.031 16.5 7.148 1 45.66 41 LEU B CA 1
ATOM 6400 C C . LEU B 1 41 ? -22.844 16.875 8.008 1 45.66 41 LEU B C 1
ATOM 6402 O O . LEU B 1 41 ? -22.5 18.062 8.133 1 45.66 41 LEU B O 1
ATOM 6406 N N . PHE B 1 42 ? -22.297 15.891 8.711 1 42.41 42 PHE B N 1
ATOM 6407 C CA . PHE B 1 42 ? -21.281 16.266 9.68 1 42.41 42 PHE B CA 1
ATOM 6408 C C . PHE B 1 42 ? -19.906 16.328 9.031 1 42.41 42 PHE B C 1
ATOM 6410 O O . PHE B 1 42 ? -18.906 16.625 9.695 1 42.41 42 PHE B O 1
ATOM 6417 N N . SER B 1 43 ? -19.781 15.727 7.973 1 45.88 43 SER B N 1
ATOM 6418 C CA . SER B 1 43 ? -18.531 15.977 7.273 1 45.88 43 SER B CA 1
ATOM 6419 C C . SER B 1 43 ? -18.312 17.469 7.066 1 45.88 43 SER B C 1
ATOM 6421 O O . SER B 1 43 ? -17.172 17.906 6.895 1 45.88 43 SER B O 1
ATOM 6423 N N . GLY B 1 44 ? -19.312 18.172 6.738 1 41.22 44 GLY B N 1
ATOM 6424 C CA . GLY B 1 44 ? -19.219 19.609 6.52 1 41.22 44 GLY B CA 1
ATOM 6425 C C . GLY B 1 44 ? -18.594 20.344 7.684 1 41.22 44 GLY B C 1
ATOM 6426 O O . GLY B 1 44 ? -17.906 21.359 7.484 1 41.22 44 GLY B O 1
ATOM 6427 N N . ILE B 1 45 ? -19.234 20.297 8.836 1 36.25 45 ILE B N 1
ATOM 6428 C CA . ILE B 1 45 ? -18.75 21.156 9.914 1 36.25 45 ILE B CA 1
ATOM 6429 C C . ILE B 1 45 ? -17.297 20.797 10.242 1 36.25 45 ILE B C 1
ATOM 6431 O O . ILE B 1 45 ? -16.5 21.672 10.586 1 36.25 45 ILE B O 1
ATOM 6435 N N . SER B 1 46 ? -17.016 19.516 10.484 1 36.81 46 SER B N 1
ATOM 6436 C CA . SER B 1 46 ? -15.609 19.234 10.773 1 36.81 46 SER B CA 1
ATOM 6437 C C . SER B 1 46 ? -14.781 19.156 9.484 1 36.81 46 SER B C 1
ATOM 6439 O O . SER B 1 46 ? -15.266 18.688 8.461 1 36.81 46 SER B O 1
ATOM 6441 N N . ASP B 1 47 ? -13.953 19.984 9.141 1 41.31 47 ASP B N 1
ATOM 6442 C CA . ASP B 1 47 ? -13.062 20.078 7.984 1 41.31 47 ASP B CA 1
ATOM 6443 C C . ASP B 1 47 ? -12.945 18.734 7.277 1 41.31 47 ASP B C 1
ATOM 6445 O O . ASP B 1 47 ? -13.055 18.656 6.051 1 41.31 47 ASP B O 1
ATOM 6449 N N . VAL B 1 48 ? -11.945 17.875 7.789 1 44.06 48 VAL B N 1
ATOM 6450 C CA . VAL B 1 48 ? -11.414 16.703 7.102 1 44.06 48 VAL B CA 1
ATOM 6451 C C . VAL B 1 48 ? -12.5 15.648 6.953 1 44.06 48 VAL B C 1
ATOM 6453 O O . VAL B 1 48 ? -13.141 15.273 7.938 1 44.06 48 VAL B O 1
ATOM 6456 N N . SER B 1 49 ? -13.266 15.547 5.777 1 47.5 49 SER B N 1
ATOM 6457 C CA . SER B 1 49 ? -14.289 14.578 5.391 1 47.5 49 SER B CA 1
ATOM 6458 C C . SER B 1 49 ? -14.141 13.281 6.18 1 47.5 49 SER B C 1
ATOM 6460 O O . SER B 1 49 ? -13.047 12.734 6.297 1 47.5 49 SER B O 1
ATOM 6462 N N . ALA B 1 50 ? -15.078 13.234 7.23 1 51.03 50 ALA B N 1
ATOM 6463 C CA . ALA B 1 50 ? -15.203 12.008 8.016 1 51.03 50 ALA B CA 1
ATOM 6464 C C . ALA B 1 50 ? -14.852 10.781 7.172 1 51.03 50 ALA B C 1
ATOM 6466 O O . ALA B 1 50 ? -14.344 9.789 7.699 1 51.03 50 ALA B O 1
ATOM 6467 N N . ILE B 1 51 ? -15.109 11.031 5.891 1 55.47 51 ILE B N 1
ATOM 6468 C CA . ILE B 1 51 ? -14.883 9.883 5.02 1 55.47 51 ILE B CA 1
ATOM 6469 C C . ILE B 1 51 ? -13.375 9.656 4.852 1 55.47 51 ILE B C 1
ATOM 6471 O O . ILE B 1 51 ? -12.945 8.562 4.469 1 55.47 51 ILE B O 1
ATOM 6475 N N . LEU B 1 52 ? -12.773 10.695 5.402 1 57.88 52 LEU B N 1
ATOM 6476 C CA . LEU B 1 52 ? -11.336 10.547 5.215 1 57.88 52 LEU B CA 1
ATOM 6477 C C . LEU B 1 52 ? -10.719 9.719 6.34 1 57.88 52 LEU B C 1
ATOM 6479 O O . LEU B 1 52 ? -9.625 9.18 6.191 1 57.88 52 LEU B O 1
ATOM 6483 N N . ASN B 1 53 ? -11.602 9.625 7.438 1 60.12 53 ASN B N 1
ATOM 6484 C CA . ASN B 1 53 ? -11.094 8.781 8.516 1 60.12 53 ASN B CA 1
ATOM 6485 C C . ASN B 1 53 ? -11.117 7.309 8.133 1 60.12 53 ASN B C 1
ATOM 6487 O O . ASN B 1 53 ? -12.164 6.777 7.75 1 60.12 53 ASN B O 1
ATOM 6491 N N . PRO B 1 54 ? -10.086 6.633 8.141 1 62.41 54 PRO B N 1
ATOM 6492 C CA . PRO B 1 54 ? -10.016 5.234 7.711 1 62.41 54 PRO B CA 1
ATOM 6493 C C . PRO B 1 54 ? -10.922 4.32 8.539 1 62.41 54 PRO B C 1
ATOM 6495 O O . PRO B 1 54 ? -11.445 3.332 8.016 1 62.41 54 PRO B O 1
ATOM 6498 N N . LYS B 1 55 ? -11.25 4.719 9.805 1 63.81 55 LYS B N 1
ATOM 6499 C CA . LYS B 1 55 ? -12.086 3.869 10.648 1 63.81 55 LYS B CA 1
ATOM 6500 C C . LYS B 1 55 ? -13.555 3.971 10.25 1 63.81 55 LYS B C 1
ATOM 6502 O O . LYS B 1 55 ? -14.258 2.963 10.203 1 63.81 55 LYS B O 1
ATOM 6507 N N . VAL B 1 56 ? -13.938 5.168 9.906 1 66.88 56 VAL B N 1
ATOM 6508 C CA . VAL B 1 56 ? -15.305 5.367 9.453 1 66.88 56 VAL B CA 1
ATOM 6509 C C . VAL B 1 56 ? -15.5 4.719 8.086 1 66.88 56 VAL B C 1
ATOM 6511 O O . VAL B 1 56 ? -16.531 4.098 7.824 1 66.88 56 VAL B O 1
ATOM 6514 N N . ARG B 1 57 ? -14.469 4.695 7.445 1 69.69 57 ARG B N 1
ATOM 6515 C CA . ARG B 1 57 ? -14.531 4.078 6.125 1 69.69 57 ARG B CA 1
ATOM 6516 C C . ARG B 1 57 ? -14.617 2.559 6.234 1 69.69 57 ARG B C 1
ATOM 6518 O O . ARG B 1 57 ? -15.383 1.922 5.504 1 69.69 57 ARG B O 1
ATOM 6525 N N . LEU B 1 58 ? -13.922 2.104 7.172 1 69.19 58 LEU B N 1
ATOM 6526 C CA . LEU B 1 58 ? -13.953 0.66 7.379 1 69.19 58 LEU B CA 1
ATOM 6527 C C . LEU B 1 58 ? -15.32 0.211 7.883 1 69.19 58 LEU B C 1
ATOM 6529 O O . LEU B 1 58 ? -15.852 -0.811 7.438 1 69.19 58 LEU B O 1
ATOM 6533 N N . PHE B 1 59 ? -15.883 1.045 8.703 1 72.56 59 PHE B N 1
ATOM 6534 C CA . PHE B 1 59 ? -17.188 0.704 9.242 1 72.56 59 PHE B CA 1
ATOM 6535 C C . PHE B 1 59 ? -18.266 0.784 8.164 1 72.56 59 PHE B C 1
ATOM 6537 O O . PHE B 1 59 ? -19.062 -0.139 8.008 1 72.56 59 PHE B O 1
ATOM 6544 N N . LEU B 1 60 ? -18.172 1.813 7.41 1 72.81 60 LEU B N 1
ATOM 6545 C CA . LEU B 1 60 ? -19.188 2.002 6.379 1 72.81 60 LEU B CA 1
ATOM 6546 C C . LEU B 1 60 ? -19.016 0.982 5.258 1 72.81 60 LEU B C 1
ATOM 6548 O O . LEU B 1 60 ? -20.016 0.449 4.746 1 72.81 60 LEU B O 1
ATOM 6552 N N . SER B 1 61 ? -17.812 0.643 4.98 1 74.44 61 SER B N 1
ATOM 6553 C CA . SER B 1 61 ? -17.594 -0.339 3.924 1 74.44 61 SER B CA 1
ATOM 6554 C C . SER B 1 61 ? -18.031 -1.731 4.355 1 74.44 61 SER B C 1
ATOM 6556 O O . SER B 1 61 ? -18.562 -2.496 3.551 1 74.44 61 SER B O 1
ATOM 6558 N N . SER B 1 62 ? -17.969 -1.968 5.602 1 74 62 SER B N 1
ATOM 6559 C CA . SER B 1 62 ? -18.391 -3.268 6.109 1 74 62 SER B CA 1
ATOM 6560 C C . SER B 1 62 ? -19.906 -3.375 6.148 1 74 62 SER B C 1
ATOM 6562 O O . SER B 1 62 ? -20.469 -4.41 5.777 1 74 62 SER B O 1
ATOM 6564 N N . VAL B 1 63 ? -20.5 -2.354 6.512 1 75.88 63 VAL B N 1
ATOM 6565 C CA . VAL B 1 63 ? -21.969 -2.361 6.574 1 75.88 63 VAL B CA 1
ATOM 6566 C C . VAL B 1 63 ? -22.547 -2.445 5.164 1 75.88 63 VAL B C 1
ATOM 6568 O O . VAL B 1 63 ? -23.5 -3.186 4.922 1 75.88 63 VAL B O 1
ATOM 6571 N N . LEU B 1 64 ? -21.906 -1.81 4.281 1 80.75 64 LEU B N 1
ATOM 6572 C CA . LEU B 1 64 ? -22.422 -1.778 2.918 1 80.75 64 LEU B CA 1
ATOM 6573 C C . LEU B 1 64 ? -22.156 -3.1 2.203 1 80.75 64 LEU B C 1
ATOM 6575 O O . LEU B 1 64 ? -22.891 -3.486 1.303 1 80.75 64 LEU B O 1
ATOM 6579 N N . SER B 1 65 ? -21.156 -3.752 2.689 1 78.31 65 SER B N 1
ATOM 6580 C CA . SER B 1 65 ? -20.891 -5.055 2.084 1 78.31 65 SER B CA 1
ATOM 6581 C C . SER B 1 65 ? -21.953 -6.07 2.469 1 78.31 65 SER B C 1
ATOM 6583 O O . SER B 1 65 ? -22.219 -7.012 1.717 1 78.31 65 SER B O 1
ATOM 6585 N N . LEU B 1 66 ? -22.609 -5.824 3.578 1 84.88 66 LEU B N 1
ATOM 6586 C CA . LEU B 1 66 ? -23.656 -6.73 4.035 1 84.88 66 LEU B CA 1
ATOM 6587 C C . LEU B 1 66 ? -25.031 -6.27 3.549 1 84.88 66 LEU B C 1
ATOM 6589 O O . LEU B 1 66 ? -25.984 -7.043 3.557 1 84.88 66 LEU B O 1
ATOM 6593 N N . PHE B 1 67 ? -25.109 -5.078 3.066 1 87.31 67 PHE B N 1
ATOM 6594 C CA . PHE B 1 67 ? -26.375 -4.492 2.666 1 87.31 67 PHE B CA 1
ATOM 6595 C C . PHE B 1 67 ? -26.953 -5.23 1.468 1 87.31 67 PHE B C 1
ATOM 6597 O O . PHE B 1 67 ? -28.125 -5.617 1.478 1 87.31 67 PHE B O 1
ATOM 6604 N N . LEU B 1 68 ? -26.094 -5.555 0.515 1 88.25 68 LEU B N 1
ATOM 6605 C CA . LEU B 1 68 ? -26.625 -6.086 -0.737 1 88.25 68 LEU B CA 1
ATOM 6606 C C . LEU B 1 68 ? -27.078 -7.531 -0.563 1 88.25 68 LEU B C 1
ATOM 6608 O O . LEU B 1 68 ? -28.172 -7.898 -1.021 1 88.25 68 LEU B O 1
ATOM 6612 N N . PRO B 1 69 ? -26.344 -8.336 0.183 1 87.44 69 PRO B N 1
ATOM 6613 C CA . PRO B 1 69 ? -26.844 -9.695 0.389 1 87.44 69 PRO B CA 1
ATOM 6614 C C . PRO B 1 69 ? -28.125 -9.734 1.216 1 87.44 69 PRO B C 1
ATOM 6616 O O . PRO B 1 69 ? -29.047 -10.492 0.898 1 87.44 69 PRO B O 1
ATOM 6619 N N . VAL B 1 70 ? -28.25 -8.914 2.174 1 86.81 70 VAL B N 1
ATOM 6620 C CA . VAL B 1 70 ? -29.422 -8.914 3.045 1 86.81 70 VAL B CA 1
ATOM 6621 C C . VAL B 1 70 ? -30.625 -8.383 2.283 1 86.81 70 VAL B C 1
ATOM 6623 O O . VAL B 1 70 ? -31.719 -8.961 2.348 1 86.81 70 VAL B O 1
ATOM 6626 N N . MET B 1 71 ? -30.375 -7.359 1.535 1 89.94 71 MET B N 1
ATOM 6627 C CA . MET B 1 71 ? -31.484 -6.758 0.817 1 89.94 71 MET B CA 1
ATOM 6628 C C . MET B 1 71 ? -31.922 -7.641 -0.345 1 89.94 71 MET B C 1
ATOM 6630 O O . MET B 1 71 ? -33.094 -7.668 -0.699 1 89.94 71 MET B O 1
ATOM 6634 N N . SER B 1 72 ? -31 -8.367 -0.897 1 88.62 72 SER B N 1
ATOM 6635 C CA . SER B 1 72 ? -31.391 -9.305 -1.943 1 88.62 72 SER B CA 1
ATOM 6636 C C . SER B 1 72 ? -32.25 -10.422 -1.387 1 88.62 72 SER B C 1
ATOM 6638 O O . SER B 1 72 ? -33.219 -10.844 -2.029 1 88.62 72 SER B O 1
ATOM 6640 N N . TYR B 1 73 ? -31.938 -10.836 -0.188 1 86.81 73 TYR B N 1
ATOM 6641 C CA . TYR B 1 73 ? -32.75 -11.828 0.498 1 86.81 73 TYR B CA 1
ATOM 6642 C C . TYR B 1 73 ? -34.156 -11.266 0.798 1 86.81 73 TYR B C 1
ATOM 6644 O O . TYR B 1 73 ? -35.156 -11.93 0.535 1 86.81 73 TYR B O 1
ATOM 6652 N N . LEU B 1 74 ? -34.219 -10.07 1.282 1 85.75 74 LEU B N 1
ATOM 6653 C CA . LEU B 1 74 ? -35.469 -9.469 1.673 1 85.75 74 LEU B CA 1
ATOM 6654 C C . LEU B 1 74 ? -36.312 -9.133 0.447 1 85.75 74 LEU B C 1
ATOM 6656 O O . LEU B 1 74 ? -37.562 -9.211 0.494 1 85.75 74 LEU B O 1
ATOM 6660 N N . PHE B 1 75 ? -35.719 -8.758 -0.652 1 87.5 75 PHE B N 1
ATOM 6661 C CA . PHE B 1 75 ? -36.406 -8.492 -1.904 1 87.5 75 PHE B CA 1
ATOM 6662 C C . PHE B 1 75 ? -37.125 -9.742 -2.4 1 87.5 75 PHE B C 1
ATOM 6664 O O . PHE B 1 75 ? -38.312 -9.688 -2.783 1 87.5 75 PHE B O 1
ATOM 6671 N N . SER B 1 76 ? -36.438 -10.836 -2.322 1 86 76 SER B N 1
ATOM 6672 C CA . SER B 1 76 ? -37.062 -12.086 -2.775 1 86 76 SER B CA 1
ATOM 6673 C C . SER B 1 76 ? -38.188 -12.516 -1.857 1 86 76 SER B C 1
ATOM 6675 O O . SER B 1 76 ? -39.219 -13.023 -2.324 1 86 76 SER B O 1
ATOM 6677 N N . GLU B 1 77 ? -38.062 -12.234 -0.565 1 83.12 77 GLU B N 1
ATOM 6678 C CA . GLU B 1 77 ? -39.125 -12.562 0.382 1 83.12 77 GLU B CA 1
ATOM 6679 C C . GLU B 1 77 ? -40.375 -11.727 0.11 1 83.12 77 GLU B C 1
ATOM 6681 O O . GLU B 1 77 ? -41.5 -12.242 0.159 1 83.12 77 GLU B O 1
ATOM 6686 N N . ALA B 1 78 ? -40.156 -10.531 -0.201 1 81.25 78 ALA B N 1
ATOM 6687 C CA . ALA B 1 78 ? -41.281 -9.625 -0.438 1 81.25 78 ALA B CA 1
ATOM 6688 C C . ALA B 1 78 ? -41.938 -9.906 -1.784 1 81.25 78 ALA B C 1
ATOM 6690 O O . ALA B 1 78 ? -43.156 -9.75 -1.933 1 81.25 78 ALA B O 1
ATOM 6691 N N . LYS B 1 79 ? -41.25 -10.305 -2.777 1 82.62 79 LYS B N 1
ATOM 6692 C CA . LYS B 1 79 ? -41.75 -10.617 -4.109 1 82.62 79 LYS B CA 1
ATOM 6693 C C . LYS B 1 79 ? -42.688 -11.836 -4.07 1 82.62 79 LYS B C 1
ATOM 6695 O O . LYS B 1 79 ? -43.719 -11.852 -4.738 1 82.62 79 LYS B O 1
ATOM 6700 N N . ASN B 1 80 ? -42.375 -12.875 -3.305 1 76.94 80 ASN B N 1
ATOM 6701 C CA . ASN B 1 80 ? -43.125 -14.141 -3.311 1 76.94 80 ASN B CA 1
ATOM 6702 C C . ASN B 1 80 ? -44.344 -14.094 -2.387 1 76.94 80 ASN B C 1
ATOM 6704 O O . ASN B 1 80 ? -45.219 -14.93 -2.496 1 76.94 80 ASN B O 1
ATOM 6708 N N . LYS B 1 81 ? -44.469 -13.391 -1.477 1 64.69 81 LYS B N 1
ATOM 6709 C CA . LYS B 1 81 ? -45.625 -13.359 -0.597 1 64.69 81 LYS B CA 1
ATOM 6710 C C . LYS B 1 81 ? -46.812 -12.68 -1.279 1 64.69 81 LYS B C 1
ATOM 6712 O O . LYS B 1 81 ? -47.969 -12.852 -0.857 1 64.69 81 LYS B O 1
ATOM 6717 N N . GLY B 1 82 ? -46.812 -11.969 -2.303 1 54.28 82 GLY B N 1
ATOM 6718 C CA . GLY B 1 82 ? -47.969 -11.383 -2.959 1 54.28 82 GLY B CA 1
ATOM 6719 C C . GLY B 1 82 ? -48.656 -12.344 -3.906 1 54.28 82 GLY B C 1
ATOM 6720 O O . GLY B 1 82 ? -48 -13.039 -4.688 1 54.28 82 GLY B O 1
ATOM 6721 N N . ASP B 1 83 ? -49.75 -13.117 -3.428 1 49.06 83 ASP B N 1
ATOM 6722 C CA . ASP B 1 83 ? -50.625 -14.148 -3.973 1 49.06 83 ASP B CA 1
ATOM 6723 C C . ASP B 1 83 ? -50.875 -13.922 -5.461 1 49.06 83 ASP B C 1
ATOM 6725 O O . ASP B 1 83 ? -51.375 -14.812 -6.152 1 49.06 83 ASP B O 1
ATOM 6729 N N . LEU B 1 84 ? -51.531 -12.75 -5.852 1 45.38 84 LEU B N 1
ATOM 6730 C CA . LEU B 1 84 ? -52.281 -12.789 -7.105 1 45.38 84 LEU B CA 1
ATOM 6731 C C . LEU B 1 84 ? -51.344 -12.734 -8.305 1 45.38 84 LEU B C 1
ATOM 6733 O O . LEU B 1 84 ? -50.531 -11.805 -8.422 1 45.38 84 LEU B O 1
ATOM 6737 N N . PRO B 1 85 ? -51 -13.867 -8.922 1 47.84 85 PRO B N 1
ATOM 6738 C CA . PRO B 1 85 ? -50.156 -13.992 -10.109 1 47.84 85 PRO B CA 1
ATOM 6739 C C . PRO B 1 85 ? -50.156 -12.742 -10.984 1 47.84 85 PRO B C 1
ATOM 6741 O O . PRO B 1 85 ? -49.156 -12.438 -11.641 1 47.84 85 PRO B O 1
ATOM 6744 N N . SER B 1 86 ? -51.406 -12.258 -11.203 1 46.97 86 SER B N 1
ATOM 6745 C CA . SER B 1 86 ? -51.594 -11.281 -12.266 1 46.97 86 SER B CA 1
ATOM 6746 C C . SER B 1 86 ? -51 -9.93 -11.883 1 46.97 86 SER B C 1
ATOM 6748 O O . SER B 1 86 ? -50.875 -9.039 -12.727 1 46.97 86 SER B O 1
ATOM 6750 N N . ALA B 1 87 ? -50.969 -9.5 -10.562 1 52.53 87 ALA B N 1
ATOM 6751 C CA . ALA B 1 87 ? -50.938 -8.078 -10.234 1 52.53 87 ALA B CA 1
ATOM 6752 C C . ALA B 1 87 ? -49.531 -7.637 -9.875 1 52.53 87 ALA B C 1
ATOM 6754 O O . ALA B 1 87 ? -49.125 -7.723 -8.711 1 52.53 87 ALA B O 1
ATOM 6755 N N . GLY B 1 88 ? -48.5 -7.777 -10.664 1 62.84 88 GLY B N 1
ATOM 6756 C CA . GLY B 1 88 ? -47.219 -7.098 -10.609 1 62.84 88 GLY B CA 1
ATOM 6757 C C . GLY B 1 88 ? -46.469 -7.309 -9.305 1 62.84 88 GLY B C 1
ATOM 6758 O O . GLY B 1 88 ? -46.906 -8.109 -8.469 1 62.84 88 GLY B O 1
ATOM 6759 N N . LEU B 1 89 ? -45.219 -6.836 -8.984 1 76.25 89 LEU B N 1
ATOM 6760 C CA . LEU B 1 89 ? -44.406 -6.922 -7.777 1 76.25 89 LEU B CA 1
ATOM 6761 C C . LEU B 1 89 ? -45.062 -6.172 -6.625 1 76.25 89 LEU B C 1
ATOM 6763 O O . LEU B 1 89 ? -45.75 -5.172 -6.844 1 76.25 89 LEU B O 1
ATOM 6767 N N . SER B 1 90 ? -45.094 -6.766 -5.477 1 77.31 90 SER B N 1
ATOM 6768 C CA . SER B 1 90 ? -45.625 -6.094 -4.289 1 77.31 90 SER B CA 1
ATOM 6769 C C . SER B 1 90 ? -44.969 -4.734 -4.09 1 77.31 90 SER B C 1
ATOM 6771 O O . SER B 1 90 ? -43.844 -4.508 -4.551 1 77.31 90 SER B O 1
ATOM 6773 N N . LEU B 1 91 ? -45.625 -3.748 -3.637 1 76.88 91 LEU B N 1
ATOM 6774 C CA . LEU B 1 91 ? -45.125 -2.408 -3.375 1 76.88 91 LEU B CA 1
ATOM 6775 C C . LEU B 1 91 ? -43.875 -2.465 -2.486 1 76.88 91 LEU B C 1
ATOM 6777 O O . LEU B 1 91 ? -42.969 -1.664 -2.648 1 76.88 91 LEU B O 1
ATOM 6781 N N . ARG B 1 92 ? -43.812 -3.43 -1.544 1 82.38 92 ARG B N 1
ATOM 6782 C CA . ARG B 1 92 ? -42.656 -3.57 -0.671 1 82.38 92 ARG B CA 1
ATOM 6783 C C . ARG B 1 92 ? -41.406 -4 -1.462 1 82.38 92 ARG B C 1
ATOM 6785 O O . ARG B 1 92 ? -40.312 -3.504 -1.22 1 82.38 92 ARG B O 1
ATOM 6792 N N . ALA B 1 93 ? -41.625 -4.906 -2.344 1 85.81 93 ALA B N 1
ATOM 6793 C CA . ALA B 1 93 ? -40.5 -5.344 -3.184 1 85.81 93 ALA B CA 1
ATOM 6794 C C . ALA B 1 93 ? -39.969 -4.191 -4.035 1 85.81 93 ALA B C 1
ATOM 6796 O O . ALA B 1 93 ? -38.75 -4.055 -4.223 1 85.81 93 ALA B O 1
ATOM 6797 N N . LEU B 1 94 ? -40.875 -3.365 -4.492 1 85.25 94 LEU B N 1
ATOM 6798 C CA . LEU B 1 94 ? -40.469 -2.217 -5.293 1 85.25 94 LEU B CA 1
ATOM 6799 C C . LEU B 1 94 ? -39.688 -1.213 -4.445 1 85.25 94 LEU B C 1
ATOM 6801 O O . LEU B 1 94 ? -38.719 -0.615 -4.914 1 85.25 94 LEU B O 1
ATOM 6805 N N . LEU B 1 95 ? -40.125 -1.074 -3.219 1 84.44 95 LEU B N 1
ATOM 6806 C CA . LEU B 1 95 ? -39.438 -0.146 -2.328 1 84.44 95 LEU B CA 1
ATOM 6807 C C . LEU B 1 95 ? -38.031 -0.655 -1.993 1 84.44 95 LEU B C 1
ATOM 6809 O O . LEU B 1 95 ? -37.062 0.123 -1.956 1 84.44 95 LEU B O 1
ATOM 6813 N N . ILE B 1 96 ? -37.844 -1.911 -1.748 1 88.31 96 ILE B N 1
ATOM 6814 C CA . ILE B 1 96 ? -36.531 -2.486 -1.431 1 88.31 96 ILE B CA 1
ATOM 6815 C C . ILE B 1 96 ? -35.594 -2.338 -2.629 1 88.31 96 ILE B C 1
ATOM 6817 O O . ILE B 1 96 ? -34.406 -2.016 -2.467 1 88.31 96 ILE B O 1
ATOM 6821 N N . LEU B 1 97 ? -36.156 -2.576 -3.785 1 90.81 97 LEU B N 1
ATOM 6822 C CA . LEU B 1 97 ? -35.344 -2.416 -4.988 1 90.81 97 LEU B CA 1
ATOM 6823 C C . LEU B 1 97 ? -34.906 -0.964 -5.164 1 90.81 97 LEU B C 1
ATOM 6825 O O . LEU B 1 97 ? -33.781 -0.692 -5.543 1 90.81 97 LEU B O 1
ATOM 6829 N N . ALA B 1 98 ? -35.812 -0.059 -4.863 1 88.56 98 ALA B N 1
ATOM 6830 C CA . ALA B 1 98 ? -35.469 1.358 -4.918 1 88.56 98 ALA B CA 1
ATOM 6831 C C . ALA B 1 98 ? -34.375 1.69 -3.916 1 88.56 98 ALA B C 1
ATOM 6833 O O . ALA B 1 98 ? -33.438 2.441 -4.227 1 88.56 98 ALA B O 1
ATOM 6834 N N . TRP B 1 99 ? -34.5 1.122 -2.73 1 89.81 99 TRP B N 1
ATOM 6835 C CA . TRP B 1 99 ? -33.469 1.347 -1.71 1 89.81 99 TRP B CA 1
ATOM 6836 C C . TRP B 1 99 ? -32.125 0.816 -2.168 1 89.81 99 TRP B C 1
ATOM 6838 O O . TRP B 1 99 ? -31.094 1.46 -1.956 1 89.81 99 TRP B O 1
ATOM 6848 N N . MET B 1 100 ? -32.062 -0.342 -2.799 1 92.94 100 MET B N 1
ATOM 6849 C CA . MET B 1 100 ? -30.812 -0.938 -3.258 1 92.94 100 MET B CA 1
ATOM 6850 C C . MET B 1 100 ? -30.141 -0.056 -4.309 1 92.94 100 MET B C 1
ATOM 6852 O O . MET B 1 100 ? -28.938 0.163 -4.258 1 92.94 100 MET B O 1
ATOM 6856 N N . LEU B 1 101 ? -30.953 0.473 -5.184 1 91.88 101 LEU B N 1
ATOM 6857 C CA . LEU B 1 101 ? -30.391 1.32 -6.234 1 91.88 101 LEU B CA 1
ATOM 6858 C C . LEU B 1 101 ? -29.938 2.66 -5.672 1 91.88 101 LEU B C 1
ATOM 6860 O O . LEU B 1 101 ? -28.859 3.152 -6.027 1 91.88 101 LEU B O 1
ATOM 6864 N N . LEU B 1 102 ? -30.703 3.18 -4.738 1 88.06 102 LEU B N 1
ATOM 6865 C CA . LEU B 1 102 ? -30.344 4.461 -4.141 1 88.06 102 LEU B CA 1
ATOM 6866 C C . LEU B 1 102 ? -29.094 4.332 -3.277 1 88.06 102 LEU B C 1
ATOM 6868 O O . LEU B 1 102 ? -28.234 5.207 -3.303 1 88.06 102 LEU B O 1
ATOM 6872 N N . VAL B 1 103 ? -28.953 3.287 -2.57 1 88 103 VAL B N 1
ATOM 6873 C CA . VAL B 1 103 ? -27.781 3.076 -1.72 1 88 103 VAL B CA 1
ATOM 6874 C C . VAL B 1 103 ? -26.547 2.863 -2.586 1 88 103 VAL B C 1
ATOM 6876 O O . VAL B 1 103 ? -25.453 3.303 -2.23 1 88 103 VAL B O 1
ATOM 6879 N N . GLU B 1 104 ? -26.719 2.203 -3.748 1 89.19 104 GLU B N 1
ATOM 6880 C CA . GLU B 1 104 ? -25.594 2.039 -4.652 1 89.19 104 GLU B CA 1
ATOM 6881 C C . GLU B 1 104 ? -25.109 3.385 -5.188 1 89.19 104 GLU B C 1
ATOM 6883 O O . GLU B 1 104 ? -23.906 3.596 -5.367 1 89.19 104 GLU B O 1
ATOM 6888 N N . LEU B 1 105 ? -26 4.27 -5.355 1 85.06 105 LEU B N 1
ATOM 6889 C CA . LEU B 1 105 ? -25.625 5.605 -5.812 1 85.06 105 LEU B CA 1
ATOM 6890 C C . LEU B 1 105 ? -24.938 6.395 -4.703 1 85.06 105 LEU B C 1
ATOM 6892 O O . LEU B 1 105 ? -24.016 7.156 -4.961 1 85.06 105 LEU B O 1
ATOM 6896 N N . LEU B 1 106 ? -25.391 6.105 -3.525 1 80.56 106 LEU B N 1
ATOM 6897 C CA . LEU B 1 106 ? -24.828 6.832 -2.389 1 80.56 106 LEU B CA 1
ATOM 6898 C C . LEU B 1 106 ? -23.5 6.23 -1.963 1 80.56 106 LEU B C 1
ATOM 6900 O O . LEU B 1 106 ? -22.656 6.914 -1.36 1 80.56 106 LEU B O 1
ATOM 6904 N N . ARG B 1 107 ? -23.219 4.973 -2.293 1 79.75 107 ARG B N 1
ATOM 6905 C CA . ARG B 1 107 ? -22 4.258 -1.926 1 79.75 107 ARG B CA 1
ATOM 6906 C C . ARG B 1 107 ? -20.781 4.867 -2.615 1 79.75 107 ARG B C 1
ATOM 6908 O O . ARG B 1 107 ? -19.656 4.707 -2.145 1 79.75 107 ARG B O 1
ATOM 6915 N N . ARG B 1 108 ? -20.875 5.523 -3.664 1 71 108 ARG B N 1
ATOM 6916 C CA . ARG B 1 108 ? -19.797 6.133 -4.422 1 71 108 ARG B CA 1
ATOM 6917 C C . ARG B 1 108 ? -18.922 7.012 -3.523 1 71 108 ARG B C 1
ATOM 6919 O O . ARG B 1 108 ? -17.703 7.047 -3.67 1 71 108 ARG B O 1
ATOM 6926 N N . LYS B 1 109 ? -19.469 7.555 -2.574 1 64.31 109 LYS B N 1
ATOM 6927 C CA . LYS B 1 109 ? -18.734 8.477 -1.704 1 64.31 109 LYS B CA 1
ATOM 6928 C C . LYS B 1 109 ? -17.781 7.723 -0.783 1 64.31 109 LYS B C 1
ATOM 6930 O O . LYS B 1 109 ? -16.719 8.234 -0.436 1 64.31 109 LYS B O 1
ATOM 6935 N N . VAL B 1 110 ? -18.25 6.496 -0.508 1 64.62 110 VAL B N 1
ATOM 6936 C CA . VAL B 1 110 ? -17.438 5.715 0.417 1 64.62 110 VAL B CA 1
ATOM 6937 C C . VAL B 1 110 ? -16.297 5.039 -0.341 1 64.62 110 VAL B C 1
ATOM 6939 O O . VAL B 1 110 ? -15.18 4.957 0.159 1 64.62 110 VAL B O 1
ATOM 6942 N N . ASP B 1 111 ? -16.531 4.512 -1.61 1 61.78 111 ASP B N 1
ATOM 6943 C CA . ASP B 1 111 ? -15.547 3.742 -2.363 1 61.78 111 ASP B CA 1
ATOM 6944 C C . ASP B 1 111 ? -14.508 4.66 -3.004 1 61.78 111 ASP B C 1
ATOM 6946 O O . ASP B 1 111 ? -13.367 4.254 -3.221 1 61.78 111 ASP B O 1
ATOM 6950 N N . GLU B 1 112 ? -14.805 5.879 -3.609 1 57.56 112 GLU B N 1
ATOM 6951 C CA . GLU B 1 112 ? -13.969 6.719 -4.457 1 57.56 112 GLU B CA 1
ATOM 6952 C C . GLU B 1 112 ? -12.727 7.195 -3.703 1 57.56 112 GLU B C 1
ATOM 6954 O O . GLU B 1 112 ? -11.695 7.488 -4.312 1 57.56 112 GLU B O 1
ATOM 6959 N N . ILE B 1 113 ? -12.703 7.262 -2.439 1 48.91 113 ILE B N 1
ATOM 6960 C CA . ILE B 1 113 ? -11.555 7.949 -1.85 1 48.91 113 ILE B CA 1
ATOM 6961 C C . ILE B 1 113 ? -10.273 7.18 -2.156 1 48.91 113 ILE B C 1
ATOM 6963 O O . ILE B 1 113 ? -9.234 7.777 -2.441 1 48.91 113 ILE B O 1
ATOM 6967 N N . ARG B 1 114 ? -9.977 5.953 -1.669 1 47.97 114 ARG B N 1
ATOM 6968 C CA . ARG B 1 114 ? -8.625 5.43 -1.544 1 47.97 114 ARG B CA 1
ATOM 6969 C C . ARG B 1 114 ? -8.219 4.645 -2.789 1 47.97 114 ARG B C 1
ATOM 6971 O O . ARG B 1 114 ? -7.055 4.289 -2.957 1 47.97 114 ARG B O 1
ATOM 6978 N N . MET B 1 115 ? -9.102 4.105 -3.58 1 48.84 115 MET B N 1
ATOM 6979 C CA . MET B 1 115 ? -8.625 2.814 -4.07 1 48.84 115 MET B CA 1
ATOM 6980 C C . MET B 1 115 ? -7.926 2.969 -5.418 1 48.84 115 MET B C 1
ATOM 6982 O O . MET B 1 115 ? -8.547 3.395 -6.395 1 48.84 115 MET B O 1
ATOM 6986 N N . ARG B 1 116 ? -6.738 3.252 -5.16 1 52.41 116 ARG B N 1
ATOM 6987 C CA . ARG B 1 116 ? -5.855 3.07 -6.309 1 52.41 116 ARG B CA 1
ATOM 6988 C C . ARG B 1 116 ? -5.977 1.657 -6.871 1 52.41 116 ARG B C 1
ATOM 6990 O O . ARG B 1 116 ? -5.891 0.678 -6.125 1 52.41 116 ARG B O 1
ATOM 6997 N N . GLY B 1 117 ? -6.738 1.426 -7.922 1 58.22 117 GLY B N 1
ATOM 6998 C CA . GLY B 1 117 ? -6.742 0.177 -8.664 1 58.22 117 GLY B CA 1
ATOM 6999 C C . GLY B 1 117 ? -8.102 -0.174 -9.234 1 58.22 117 GLY B C 1
ATOM 7000 O O . GLY B 1 117 ? -9.07 0.574 -9.062 1 58.22 117 GLY B O 1
ATOM 7001 N N . TYR B 1 118 ? -8.203 -0.989 -9.969 1 64.5 118 TYR B N 1
ATOM 7002 C CA . TYR B 1 118 ? -9.367 -1.406 -10.734 1 64.5 118 TYR B CA 1
ATOM 7003 C C . TYR B 1 118 ? -10.219 -2.385 -9.938 1 64.5 118 TYR B C 1
ATOM 7005 O O . TYR B 1 118 ? -11.328 -2.732 -10.352 1 64.5 118 TYR B O 1
ATOM 7013 N N . THR B 1 119 ? -9.852 -2.689 -8.672 1 69.75 119 THR B N 1
ATOM 7014 C CA . THR B 1 119 ? -10.57 -3.725 -7.941 1 69.75 119 THR B CA 1
ATOM 7015 C C . THR B 1 119 ? -11.93 -3.211 -7.473 1 69.75 119 THR B C 1
ATOM 7017 O O . THR B 1 119 ? -12.945 -3.896 -7.621 1 69.75 119 THR B O 1
ATOM 7020 N N . SER B 1 120 ? -11.922 -2.02 -7.039 1 74.75 120 SER B N 1
ATOM 7021 C CA . SER B 1 120 ? -13.188 -1.479 -6.543 1 74.75 120 SER B CA 1
ATOM 7022 C C . SER B 1 120 ? -14.148 -1.184 -7.684 1 74.75 120 SER B C 1
ATOM 7024 O O . SER B 1 120 ? -15.367 -1.305 -7.523 1 74.75 120 SER B O 1
ATOM 7026 N N . THR B 1 121 ? -13.586 -0.947 -8.875 1 78.5 121 THR B N 1
ATOM 7027 C CA . THR B 1 121 ? -14.422 -0.651 -10.031 1 78.5 121 THR B CA 1
ATOM 7028 C C . THR B 1 121 ? -15.055 -1.928 -10.586 1 78.5 121 THR B C 1
ATOM 7030 O O . THR B 1 121 ? -16.219 -1.927 -10.992 1 78.5 121 THR B O 1
ATOM 7033 N N . ILE B 1 122 ? -14.359 -2.975 -10.484 1 78.88 122 ILE B N 1
ATOM 7034 C CA . ILE B 1 122 ? -14.883 -4.242 -10.984 1 78.88 122 ILE B CA 1
ATOM 7035 C C . ILE B 1 122 ? -15.969 -4.758 -10.039 1 78.88 122 ILE B C 1
ATOM 7037 O O . ILE B 1 122 ? -16.984 -5.297 -10.484 1 78.88 122 ILE B O 1
ATOM 7041 N N . GLN B 1 123 ? -15.734 -4.535 -8.766 1 79.94 123 GLN B N 1
ATOM 7042 C CA . GLN B 1 123 ? -16.75 -4.945 -7.812 1 79.94 123 GLN B CA 1
ATOM 7043 C C . GLN B 1 123 ? -18.031 -4.113 -7.98 1 79.94 123 GLN B C 1
ATOM 7045 O O . GLN B 1 123 ? -19.141 -4.641 -7.875 1 79.94 123 GLN B O 1
ATOM 7050 N N . ARG B 1 124 ? -17.828 -2.895 -8.281 1 84.88 124 ARG B N 1
ATOM 7051 C CA . ARG B 1 124 ? -18.984 -2.043 -8.523 1 84.88 124 ARG B CA 1
ATOM 7052 C C . ARG B 1 124 ? -19.719 -2.451 -9.805 1 84.88 124 ARG B C 1
ATOM 7054 O O . ARG B 1 124 ? -20.938 -2.447 -9.859 1 84.88 124 ARG B O 1
ATOM 7061 N N . ALA B 1 125 ? -18.953 -2.783 -10.781 1 86.75 125 ALA B N 1
ATOM 7062 C CA . ALA B 1 125 ? -19.562 -3.238 -12.023 1 86.75 125 ALA B CA 1
ATOM 7063 C C . ALA B 1 125 ? -20.391 -4.504 -11.805 1 86.75 125 ALA B C 1
ATOM 7065 O O . ALA B 1 125 ? -21.484 -4.645 -12.367 1 86.75 125 ALA B O 1
ATOM 7066 N N . GLY B 1 126 ? -19.844 -5.367 -10.945 1 86.12 126 GLY B N 1
ATOM 7067 C CA . GLY B 1 126 ? -20.578 -6.574 -10.625 1 86.12 126 GLY B CA 1
ATOM 7068 C C . GLY B 1 126 ? -21.891 -6.297 -9.891 1 86.12 126 GLY B C 1
ATOM 7069 O O . GLY B 1 126 ? -22.906 -6.906 -10.195 1 86.12 126 GLY B O 1
ATOM 7070 N N . ARG B 1 127 ? -21.844 -5.383 -9.031 1 89.12 127 ARG B N 1
ATOM 7071 C CA . ARG B 1 127 ? -23.047 -5.043 -8.281 1 8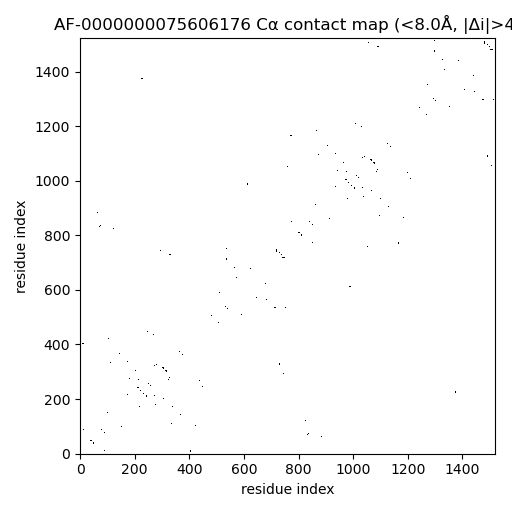9.12 127 ARG B CA 1
ATOM 7072 C C . ARG B 1 127 ? -24.078 -4.371 -9.188 1 89.12 127 ARG B C 1
ATOM 7074 O O . ARG B 1 127 ? -25.266 -4.641 -9.078 1 89.12 127 ARG B O 1
ATOM 7081 N N . VAL B 1 128 ? -23.641 -3.527 -10.07 1 90.81 128 VAL B N 1
ATOM 7082 C CA . VAL B 1 128 ? -24.531 -2.822 -10.969 1 90.81 128 VAL B CA 1
ATOM 7083 C C . VAL B 1 128 ? -25.172 -3.814 -11.938 1 90.81 128 VAL B C 1
ATOM 7085 O O . VAL B 1 128 ? -26.375 -3.709 -12.25 1 90.81 128 VAL B O 1
ATOM 7088 N N . VAL B 1 129 ? -24.438 -4.805 -12.367 1 88.38 129 VAL B N 1
ATOM 7089 C CA . VAL B 1 129 ? -24.984 -5.824 -13.25 1 88.38 129 VAL B CA 1
ATOM 7090 C C . VAL B 1 129 ? -26.031 -6.648 -12.508 1 88.38 129 VAL B C 1
ATOM 7092 O O . VAL B 1 129 ? -27.078 -6.969 -13.062 1 88.38 129 VAL B O 1
ATOM 7095 N N . TRP B 1 130 ? -25.797 -6.875 -11.219 1 90.75 130 TRP B N 1
ATOM 7096 C CA . TRP B 1 130 ? -26.75 -7.621 -10.414 1 90.75 130 TRP B CA 1
ATOM 7097 C C . TRP B 1 130 ? -28.047 -6.828 -10.219 1 90.75 130 TRP B C 1
ATOM 7099 O O . TRP B 1 130 ? -29.141 -7.359 -10.391 1 90.75 130 TRP B O 1
ATOM 7109 N N . LEU B 1 131 ? -27.891 -5.594 -10 1 93.69 131 LEU B N 1
ATOM 7110 C CA . LEU B 1 131 ? -29.078 -4.754 -9.828 1 93.69 131 LEU B CA 1
ATOM 7111 C C . LEU B 1 131 ? -29.844 -4.621 -11.133 1 93.69 131 LEU B C 1
ATOM 7113 O O . LEU B 1 131 ? -31.078 -4.602 -11.125 1 93.69 131 LEU B O 1
ATOM 7117 N N . GLY B 1 132 ? -29.109 -4.602 -12.234 1 90.69 132 GLY B N 1
ATOM 7118 C CA . GLY B 1 132 ? -29.766 -4.582 -13.531 1 90.69 132 GLY B CA 1
ATOM 7119 C C . GLY B 1 132 ? -30.547 -5.848 -13.82 1 90.69 132 GLY B C 1
ATOM 7120 O O . GLY B 1 132 ? -31.656 -5.785 -14.352 1 90.69 132 GLY B O 1
ATOM 7121 N N . SER B 1 133 ? -30.062 -6.957 -13.32 1 87.25 133 SER B N 1
ATOM 7122 C CA . SER B 1 133 ? -30.75 -8.227 -13.523 1 87.25 133 SER B CA 1
ATOM 7123 C C . SER B 1 133 ? -32.031 -8.281 -12.711 1 87.25 133 SER B C 1
ATOM 7125 O O . SER B 1 133 ? -33.031 -8.844 -13.164 1 87.25 133 SER B O 1
ATOM 7127 N N . LEU B 1 134 ? -32.062 -7.625 -11.578 1 90.19 134 LEU B N 1
ATOM 7128 C CA . LEU B 1 134 ? -33.25 -7.617 -10.758 1 90.19 134 LEU B CA 1
ATOM 7129 C C . LEU B 1 134 ? -34.312 -6.707 -11.359 1 90.19 134 LEU B C 1
ATOM 7131 O O . LEU B 1 134 ? -35.5 -7.02 -11.305 1 90.19 134 LEU B O 1
ATOM 7135 N N . VAL B 1 135 ? -33.938 -5.66 -11.984 1 88.5 135 VAL B N 1
ATOM 7136 C CA . VAL B 1 135 ? -34.875 -4.699 -12.555 1 88.5 135 VAL B CA 1
ATOM 7137 C C . VAL B 1 135 ? -35.469 -5.273 -13.828 1 88.5 135 VAL B C 1
ATOM 7139 O O . VAL B 1 135 ? -36.719 -5.246 -14 1 88.5 135 VAL B O 1
ATOM 7142 N N . PHE B 1 136 ? -34.75 -5.902 -14.648 1 84.38 136 PHE B N 1
ATOM 7143 C CA . PHE B 1 136 ? -35.219 -6.254 -15.984 1 84.38 136 PHE B CA 1
ATOM 7144 C C . PHE B 1 136 ? -35.875 -7.625 -15.984 1 84.38 136 PHE B C 1
ATOM 7146 O O . PHE B 1 136 ? -36.781 -7.887 -16.781 1 84.38 136 PHE B O 1
ATOM 7153 N N . PHE B 1 137 ? -35.562 -8.484 -14.961 1 81.06 137 PHE B N 1
ATOM 7154 C CA . PHE B 1 137 ? -36.094 -9.836 -15 1 81.06 137 PHE B CA 1
ATOM 7155 C C . PHE B 1 137 ? -37.281 -9.961 -14.031 1 81.06 137 PHE B C 1
ATOM 7157 O O . PHE B 1 137 ? -38.094 -10.875 -14.164 1 81.06 137 PHE B O 1
ATOM 7164 N N . ASN B 1 138 ? -37.5 -9.016 -13.148 1 84.88 138 ASN B N 1
ATOM 7165 C CA . ASN B 1 138 ? -38.5 -9.234 -12.133 1 84.88 138 ASN B CA 1
ATOM 7166 C C . ASN B 1 138 ? -39.688 -8.266 -12.281 1 84.88 138 ASN B C 1
ATOM 7168 O O . ASN B 1 138 ? -40.781 -8.531 -11.789 1 84.88 138 ASN B O 1
ATOM 7172 N N . ILE B 1 139 ? -39.469 -7.137 -12.969 1 82.88 139 ILE B N 1
ATOM 7173 C CA . ILE B 1 139 ? -40.562 -6.168 -13.102 1 82.88 139 ILE B CA 1
ATOM 7174 C C . ILE B 1 139 ? -41.312 -6.402 -14.414 1 82.88 139 ILE B C 1
ATOM 7176 O O . ILE B 1 139 ? -40.719 -6.305 -15.492 1 82.88 139 ILE B O 1
ATOM 7180 N N . ASN B 1 140 ? -42.594 -6.719 -14.281 1 77.75 140 ASN B N 1
ATOM 7181 C CA . ASN B 1 140 ? -43.375 -7.047 -15.453 1 77.75 140 ASN B CA 1
ATOM 7182 C C . ASN B 1 140 ? -44.188 -5.836 -15.953 1 77.75 140 ASN B C 1
ATOM 7184 O O . ASN B 1 140 ? -44.469 -5.727 -17.141 1 77.75 140 ASN B O 1
ATOM 7188 N N . ILE B 1 141 ? -44.531 -4.922 -14.992 1 75.25 141 ILE B N 1
ATOM 7189 C CA . ILE B 1 141 ? -45.281 -3.727 -15.383 1 75.25 141 ILE B CA 1
ATOM 7190 C C . ILE B 1 141 ? -44.344 -2.758 -16.094 1 75.25 141 ILE B C 1
ATOM 7192 O O . ILE B 1 141 ? -43.281 -2.383 -15.562 1 75.25 141 ILE B O 1
ATOM 7196 N N . VAL B 1 142 ? -44.688 -2.398 -17.281 1 70.19 142 VAL B N 1
ATOM 7197 C CA . VAL B 1 142 ? -43.844 -1.634 -18.188 1 70.19 142 VAL B CA 1
ATOM 7198 C C . VAL B 1 142 ? -43.531 -0.273 -17.562 1 70.19 142 VAL B C 1
ATOM 7200 O O . VAL B 1 142 ? -42.375 0.198 -17.625 1 70.19 142 VAL B O 1
ATOM 7203 N N . ALA B 1 143 ? -44.531 0.394 -16.984 1 69.38 143 ALA B N 1
ATOM 7204 C CA . ALA B 1 143 ? -44.312 1.722 -16.422 1 69.38 143 ALA B CA 1
ATOM 7205 C C . ALA B 1 143 ? -43.312 1.671 -15.258 1 69.38 143 ALA B C 1
ATOM 7207 O O . ALA B 1 143 ? -42.469 2.535 -15.141 1 69.38 143 ALA B O 1
ATOM 7208 N N . GLN B 1 144 ? -43.406 0.681 -14.43 1 79.56 144 GLN B N 1
ATOM 7209 C CA . GLN B 1 144 ? -42.5 0.523 -13.305 1 79.56 144 GLN B CA 1
ATOM 7210 C C . GLN B 1 144 ? -41.094 0.155 -13.781 1 79.56 144 GLN B C 1
ATOM 7212 O O . GLN B 1 144 ? -40.094 0.653 -13.25 1 79.56 144 GLN B O 1
ATOM 7217 N N . ARG B 1 145 ? -41.062 -0.603 -14.836 1 81.81 145 ARG B N 1
ATOM 7218 C CA . ARG B 1 145 ? -39.75 -1.009 -15.375 1 81.81 145 ARG B CA 1
ATOM 7219 C C . ARG B 1 145 ? -39 0.186 -15.953 1 81.81 145 ARG B C 1
ATOM 7221 O O . ARG B 1 145 ? -37.781 0.276 -15.828 1 81.81 145 ARG B O 1
ATOM 7228 N N . ALA B 1 146 ? -39.688 1.088 -16.531 1 77.12 146 ALA B N 1
ATOM 7229 C CA . ALA B 1 146 ? -39.062 2.268 -17.094 1 77.12 146 ALA B CA 1
ATOM 7230 C C . ALA B 1 146 ? -38.469 3.154 -16 1 77.12 146 ALA B C 1
ATOM 7232 O O . ALA B 1 146 ? -37.344 3.656 -16.141 1 77.12 146 ALA B O 1
ATOM 7233 N N . LEU B 1 147 ? -39.156 3.338 -14.891 1 77 147 LEU B N 1
ATOM 7234 C CA . LEU B 1 147 ? -38.688 4.176 -13.797 1 77 147 LEU B CA 1
ATOM 7235 C C . LEU B 1 147 ? -37.438 3.57 -13.164 1 77 147 LEU B C 1
ATOM 7237 O O . LEU B 1 147 ? -36.438 4.273 -12.93 1 77 147 LEU B O 1
ATOM 7241 N N . PHE B 1 148 ? -37.406 2.285 -12.938 1 87.38 148 PHE B N 1
ATOM 7242 C CA . PHE B 1 148 ? -36.281 1.628 -12.305 1 87.38 148 PHE B CA 1
ATOM 7243 C C . PHE B 1 148 ? -35.125 1.504 -13.273 1 87.38 148 PHE B C 1
ATOM 7245 O O . PHE B 1 148 ? -33.969 1.495 -12.859 1 87.38 148 PHE B O 1
ATOM 7252 N N . SER B 1 149 ? -35.406 1.477 -14.578 1 83.81 149 SER B N 1
ATOM 7253 C CA . SER B 1 149 ? -34.344 1.476 -15.562 1 83.81 149 SER B CA 1
ATOM 7254 C C . SER B 1 149 ? -33.625 2.812 -15.586 1 83.81 149 SER B C 1
ATOM 7256 O O . SER B 1 149 ? -32.406 2.855 -15.781 1 83.81 149 SER B O 1
ATOM 7258 N N . MET B 1 150 ? -34.312 3.842 -15.297 1 82.12 150 MET B N 1
ATOM 7259 C CA . MET B 1 150 ? -33.656 5.152 -15.234 1 82.12 150 MET B CA 1
ATOM 7260 C C . MET B 1 150 ? -32.719 5.234 -14.055 1 82.12 150 MET B C 1
ATOM 7262 O O . MET B 1 150 ? -31.594 5.766 -14.18 1 82.12 150 MET B O 1
ATOM 7266 N N . LEU B 1 151 ? -33.125 4.742 -12.938 1 85.06 151 LEU B N 1
ATOM 7267 C CA . LEU B 1 151 ? -32.281 4.742 -11.766 1 85.06 151 LEU B CA 1
ATOM 7268 C C . LEU B 1 151 ? -31.047 3.859 -12 1 85.06 151 LEU B C 1
ATOM 7270 O O . LEU B 1 151 ? -29.938 4.203 -11.586 1 85.06 151 LEU B O 1
ATOM 7274 N N . TRP B 1 152 ? -31.234 2.809 -12.711 1 89.56 152 TRP B N 1
ATOM 7275 C CA . TRP B 1 152 ? -30.141 1.898 -13.008 1 89.56 152 TRP B CA 1
ATOM 7276 C C . TRP B 1 152 ? -29.172 2.523 -14 1 89.56 152 TRP B C 1
ATOM 7278 O O . TRP B 1 152 ? -27.953 2.359 -13.875 1 89.56 152 TRP B O 1
ATOM 7288 N N . ILE B 1 153 ? -29.641 3.234 -15.016 1 84.12 153 ILE B N 1
ATOM 7289 C CA . ILE B 1 153 ? -28.781 3.895 -15.992 1 84.12 153 ILE B CA 1
ATOM 7290 C C . ILE B 1 153 ? -27.938 4.957 -15.297 1 84.12 153 ILE B C 1
ATOM 7292 O O . ILE B 1 153 ? -26.781 5.16 -15.648 1 84.12 153 ILE B O 1
ATOM 7296 N N . LEU B 1 154 ? -28.531 5.539 -14.266 1 85.25 154 LEU B N 1
ATOM 7297 C CA . LEU B 1 154 ? -27.766 6.5 -13.484 1 85.25 154 LEU B CA 1
ATOM 7298 C C . LEU B 1 154 ? -26.609 5.812 -12.766 1 85.25 154 LEU B C 1
ATOM 7300 O O . LEU B 1 154 ? -25.516 6.367 -12.672 1 85.25 154 LEU B O 1
ATOM 7304 N N . CYS B 1 155 ? -26.844 4.629 -12.344 1 87.31 155 CYS B N 1
ATOM 7305 C CA . CYS B 1 155 ? -25.781 3.863 -11.703 1 87.31 155 CYS B CA 1
ATOM 7306 C C . CYS B 1 155 ? -24.688 3.494 -12.703 1 87.31 155 CYS B C 1
ATOM 7308 O O . CYS B 1 155 ? -23.5 3.59 -12.398 1 87.31 155 CYS B O 1
ATOM 7310 N N . VAL B 1 156 ? -25.094 3.186 -13.945 1 86.44 156 VAL B N 1
ATOM 7311 C CA . VAL B 1 156 ? -24.156 2.803 -14.984 1 86.44 156 VAL B CA 1
ATOM 7312 C C . VAL B 1 156 ? -23.344 4.027 -15.43 1 86.44 156 VAL B C 1
ATOM 7314 O O . VAL B 1 156 ? -22.141 3.934 -15.664 1 86.44 156 VAL B O 1
ATOM 7317 N N . THR B 1 157 ? -24.016 5.098 -15.453 1 82.31 157 THR B N 1
ATOM 7318 C CA . THR B 1 157 ? -23.344 6.324 -15.883 1 82.31 157 THR B CA 1
ATOM 7319 C C . THR B 1 157 ? -22.281 6.742 -14.875 1 82.31 157 THR B C 1
ATOM 7321 O O . THR B 1 157 ? -21.188 7.164 -15.25 1 82.31 157 THR B O 1
ATOM 7324 N N . ARG B 1 158 ? -22.594 6.57 -13.664 1 82.12 158 ARG B N 1
ATOM 7325 C CA . ARG B 1 158 ? -21.609 6.926 -12.641 1 82.12 158 ARG B CA 1
ATOM 7326 C C . ARG B 1 158 ? -20.422 5.969 -12.656 1 82.12 158 ARG B C 1
ATOM 7328 O O . ARG B 1 158 ? -19.297 6.367 -12.383 1 82.12 158 ARG B O 1
ATOM 7335 N N . LEU B 1 159 ? -20.688 4.742 -12.984 1 82.75 159 LEU B N 1
ATOM 7336 C CA . LEU B 1 159 ? -19.609 3.768 -13.125 1 82.75 159 LEU B CA 1
ATOM 7337 C C . LEU B 1 159 ? -18.719 4.105 -14.32 1 82.75 159 LEU B C 1
ATOM 7339 O O . LEU B 1 159 ? -17.5 4.082 -14.211 1 82.75 159 LEU B O 1
ATOM 7343 N N . LEU B 1 160 ? -19.328 4.5 -15.453 1 80.25 160 LEU B N 1
ATOM 7344 C CA . LEU B 1 160 ? -18.562 4.832 -16.656 1 80.25 160 LEU B CA 1
ATOM 7345 C C . LEU B 1 160 ? -17.797 6.129 -16.469 1 80.25 160 LEU B C 1
ATOM 7347 O O . LEU B 1 160 ? -16.688 6.273 -17 1 80.25 160 LEU B O 1
ATOM 7351 N N . GLN B 1 161 ? -18.359 6.953 -15.695 1 78.88 161 GLN B N 1
ATOM 7352 C CA . GLN B 1 161 ? -17.656 8.195 -15.383 1 78.88 161 GLN B CA 1
ATOM 7353 C C . GLN B 1 161 ? -16.406 7.934 -14.555 1 78.88 161 GLN B C 1
ATOM 7355 O O . GLN B 1 161 ? -15.352 8.523 -14.812 1 78.88 161 GLN B O 1
ATOM 7360 N N . ARG B 1 162 ? -16.5 7.066 -13.664 1 78.06 162 ARG B N 1
ATOM 7361 C CA . ARG B 1 162 ? -15.352 6.719 -12.844 1 78.06 162 ARG B CA 1
ATOM 7362 C C . ARG B 1 162 ? -14.258 6.062 -13.688 1 78.06 162 ARG B C 1
ATOM 7364 O O . ARG B 1 162 ? -13.078 6.348 -13.508 1 78.06 162 ARG B O 1
ATOM 7371 N N . LEU B 1 163 ? -14.68 5.277 -14.633 1 77 163 LEU B N 1
ATOM 7372 C CA . LEU B 1 163 ? -13.719 4.598 -15.5 1 77 163 LEU B CA 1
ATOM 7373 C C . LEU B 1 163 ? -13.023 5.59 -16.422 1 77 163 LEU B C 1
ATOM 7375 O O . LEU B 1 163 ? -11.812 5.516 -16.625 1 77 163 LEU B O 1
ATOM 7379 N N . ALA B 1 164 ? -13.773 6.5 -16.875 1 76.62 164 ALA B N 1
ATOM 7380 C CA . ALA B 1 164 ? -13.219 7.5 -17.797 1 76.62 164 ALA B CA 1
ATOM 7381 C C . ALA B 1 164 ? -12.273 8.445 -17.062 1 76.62 164 ALA B C 1
ATOM 7383 O O . ALA B 1 164 ? -11.188 8.758 -17.562 1 76.62 164 ALA B O 1
ATOM 7384 N N . PHE B 1 165 ? -12.625 8.812 -15.859 1 76.12 165 PHE B N 1
ATOM 7385 C CA . PHE B 1 165 ? -11.789 9.727 -15.094 1 76.12 165 PHE B CA 1
ATOM 7386 C C . PHE B 1 165 ? -10.492 9.047 -14.664 1 76.12 165 PHE B C 1
ATOM 7388 O O . PHE B 1 165 ? -9.43 9.664 -14.656 1 76.12 165 PHE B O 1
ATOM 7395 N N . THR B 1 166 ? -10.586 7.781 -14.359 1 75.19 166 THR B N 1
ATOM 7396 C CA . THR B 1 166 ? -9.391 7.059 -13.945 1 75.19 166 THR B CA 1
ATOM 7397 C C . THR B 1 166 ? -8.43 6.902 -15.117 1 75.19 166 THR B C 1
ATOM 7399 O O . THR B 1 166 ? -7.211 7.035 -14.953 1 75.19 166 THR B O 1
ATOM 7402 N N . GLU B 1 167 ? -9.008 6.77 -16.328 1 77.06 167 GLU B N 1
ATOM 7403 C CA . GLU B 1 167 ? -8.148 6.598 -17.484 1 77.06 167 GLU B CA 1
ATOM 7404 C C . GLU B 1 167 ? -7.535 7.926 -17.922 1 77.06 167 GLU B C 1
ATOM 7406 O O . GLU B 1 167 ? -6.359 7.98 -18.281 1 77.06 167 GLU B O 1
ATOM 7411 N N . VAL B 1 168 ? -8.266 8.945 -17.781 1 75.62 168 VAL B N 1
ATOM 7412 C CA . VAL B 1 168 ? -7.766 10.266 -18.156 1 75.62 168 VAL B CA 1
ATOM 7413 C C . VAL B 1 168 ? -6.703 10.719 -17.156 1 75.62 168 VAL B C 1
ATOM 7415 O O . VAL B 1 168 ? -5.684 11.297 -17.547 1 75.62 168 VAL B O 1
ATOM 7418 N N . GLU B 1 169 ? -6.93 10.43 -15.938 1 75.62 169 GLU B N 1
ATOM 7419 C CA . GLU B 1 169 ? -5.98 10.828 -14.906 1 75.62 169 GLU B CA 1
ATOM 7420 C C . GLU B 1 169 ? -4.648 10.102 -15.07 1 75.62 169 GLU B C 1
ATOM 7422 O O . GLU B 1 169 ? -3.584 10.688 -14.867 1 75.62 169 GLU B O 1
ATOM 7427 N N . LYS B 1 170 ? -4.73 8.938 -15.539 1 75.38 170 LYS B N 1
ATOM 7428 C CA . LYS B 1 170 ? -3.514 8.148 -15.695 1 75.38 170 LYS B CA 1
ATOM 7429 C C . LYS B 1 170 ? -2.701 8.609 -16.906 1 75.38 170 LYS B C 1
ATOM 7431 O O . LYS B 1 170 ? -1.471 8.648 -16.844 1 75.38 170 LYS B O 1
ATOM 7436 N N . ARG B 1 171 ? -3.352 9.18 -17.891 1 77 171 ARG B N 1
ATOM 7437 C CA . ARG B 1 171 ? -2.664 9.453 -19.156 1 77 171 ARG B CA 1
ATOM 7438 C C . ARG B 1 171 ? -2.346 10.938 -19.281 1 77 171 ARG B C 1
ATOM 7440 O O . ARG B 1 171 ? -1.476 11.328 -20.062 1 77 171 ARG B O 1
ATOM 7447 N N . SER B 1 172 ? -2.936 11.688 -18.5 1 78.31 172 SER B N 1
ATOM 7448 C CA . SER B 1 172 ? -2.777 13.125 -18.688 1 78.31 172 SER B CA 1
ATOM 7449 C C . SER B 1 172 ? -1.496 13.625 -18.031 1 78.31 172 SER B C 1
ATOM 7451 O O . SER B 1 172 ? -1.133 13.18 -16.938 1 78.31 172 SER B O 1
ATOM 7453 N N . TYR B 1 173 ? -0.746 14.531 -18.688 1 80.19 173 TYR B N 1
ATOM 7454 C CA . TYR B 1 173 ? 0.477 15.141 -18.172 1 80.19 173 TYR B CA 1
ATOM 7455 C C . TYR B 1 173 ? 0.164 16.172 -17.094 1 80.19 173 TYR B C 1
ATOM 7457 O O . TYR B 1 173 ? 1.049 16.578 -16.328 1 80.19 173 TYR B O 1
ATOM 7465 N N . ALA B 1 174 ? -1.093 16.453 -17.047 1 75.06 174 ALA B N 1
ATOM 7466 C CA . ALA B 1 174 ? -1.501 17.438 -16.047 1 75.06 174 ALA B CA 1
ATOM 7467 C C . ALA B 1 174 ? -1.699 16.797 -14.68 1 75.06 174 ALA B C 1
ATOM 7469 O O . ALA B 1 174 ? -1.606 17.469 -13.656 1 75.06 174 ALA B O 1
ATOM 7470 N N . HIS B 1 175 ? -1.844 15.422 -14.781 1 77.25 175 HIS B N 1
ATOM 7471 C CA . HIS B 1 175 ? -2.189 14.805 -13.5 1 77.25 175 HIS B CA 1
ATOM 7472 C C . HIS B 1 175 ? -1.27 13.633 -13.188 1 77.25 175 HIS B C 1
ATOM 7474 O O . HIS B 1 175 ? -0.289 13.781 -12.453 1 77.25 175 HIS B O 1
ATOM 7480 N N . GLY B 1 176 ? -1.491 12.492 -13.828 1 74.88 176 GLY B N 1
ATOM 7481 C CA . GLY B 1 176 ? -0.751 11.281 -13.523 1 74.88 176 GLY B CA 1
ATOM 7482 C C . GLY B 1 176 ? 0.728 11.391 -13.844 1 74.88 176 GLY B C 1
ATOM 7483 O O . GLY B 1 176 ? 1.572 11.016 -13.023 1 74.88 176 GLY B O 1
ATOM 7484 N N . LYS B 1 177 ? 1.065 12.039 -14.938 1 83.88 177 LYS B N 1
ATOM 7485 C CA . LYS B 1 177 ? 2.453 12.117 -15.383 1 83.88 177 LYS B CA 1
ATOM 7486 C C . LYS B 1 177 ? 3.078 13.461 -15.016 1 83.88 177 LYS B C 1
ATOM 7488 O O . LYS B 1 177 ? 4.207 13.758 -15.414 1 83.88 177 LYS B O 1
ATOM 7493 N N . ASN B 1 178 ? 2.336 14.141 -14.203 1 87.56 178 ASN B N 1
ATOM 7494 C CA . ASN B 1 178 ? 2.74 15.516 -13.914 1 87.56 178 ASN B CA 1
ATOM 7495 C C . ASN B 1 178 ? 3.977 15.555 -13.023 1 87.56 178 ASN B C 1
ATOM 7497 O O . ASN B 1 178 ? 4.855 16.406 -13.211 1 87.56 178 ASN B O 1
ATOM 7501 N N . ALA B 1 179 ? 4.023 14.602 -12.094 1 87.81 179 ALA B N 1
ATOM 7502 C CA . ALA B 1 179 ? 5.152 14.617 -11.164 1 87.81 179 ALA B CA 1
ATOM 7503 C C . ALA B 1 179 ? 6.469 14.352 -11.891 1 87.81 179 ALA B C 1
ATOM 7505 O O . ALA B 1 179 ? 7.488 14.977 -11.594 1 87.81 179 ALA B O 1
ATOM 7506 N N . GLY B 1 180 ? 6.418 13.484 -12.875 1 87.75 180 GLY B N 1
ATOM 7507 C CA . GLY B 1 180 ? 7.609 13.219 -13.664 1 87.75 180 GLY B CA 1
ATOM 7508 C C . GLY B 1 180 ? 8.016 14.383 -14.547 1 87.75 180 GLY B C 1
ATOM 7509 O O . GLY B 1 180 ? 9.203 14.656 -14.719 1 87.75 180 GLY B O 1
ATOM 7510 N N . LEU B 1 181 ? 7.043 15.055 -15.016 1 90.94 181 LEU B N 1
ATOM 7511 C CA . LEU B 1 181 ? 7.289 16.219 -15.867 1 90.94 181 LEU B CA 1
ATOM 7512 C C . LEU B 1 181 ? 7.914 17.344 -15.07 1 90.94 181 LEU B C 1
ATOM 7514 O O . LEU B 1 181 ? 8.891 17.969 -15.516 1 90.94 181 LEU B O 1
ATOM 7518 N N . ILE B 1 182 ? 7.41 17.594 -13.883 1 91.44 182 ILE B N 1
ATOM 7519 C CA . ILE B 1 182 ? 7.922 18.672 -13.047 1 91.44 182 ILE B CA 1
ATOM 7520 C C . ILE B 1 182 ? 9.336 18.328 -12.578 1 91.44 182 ILE B C 1
ATOM 7522 O O . ILE B 1 182 ? 10.188 19.219 -12.461 1 91.44 182 ILE B O 1
ATOM 7526 N N . ASN B 1 183 ? 9.555 17.078 -12.328 1 90.5 183 ASN B N 1
ATOM 7527 C CA . ASN B 1 183 ? 10.891 16.656 -11.93 1 90.5 183 ASN B CA 1
ATOM 7528 C C . ASN B 1 183 ? 11.922 16.938 -13.023 1 90.5 183 ASN B C 1
ATOM 7530 O O . ASN B 1 183 ? 13.016 17.422 -12.742 1 90.5 183 ASN B O 1
ATOM 7534 N N . SER B 1 184 ? 11.578 16.688 -14.211 1 89.56 184 SER B N 1
ATOM 7535 C CA . SER B 1 184 ? 12.477 16.938 -15.328 1 89.56 184 SER B CA 1
ATOM 7536 C C . SER B 1 184 ? 12.633 18.438 -15.578 1 89.56 184 SER B C 1
ATOM 7538 O O . SER B 1 184 ? 13.719 18.906 -15.93 1 89.56 184 SER B O 1
ATOM 7540 N N . TYR B 1 185 ? 11.578 19.172 -15.367 1 91 185 TYR B N 1
ATOM 7541 C CA . TYR B 1 185 ? 11.617 20.609 -15.531 1 91 185 TYR B CA 1
ATOM 7542 C C . TYR B 1 185 ? 12.555 21.25 -14.516 1 91 185 TYR B C 1
ATOM 7544 O O . TYR B 1 185 ? 13.367 22.109 -14.867 1 91 185 TYR B O 1
ATOM 7552 N N . MET B 1 186 ? 12.383 20.828 -13.305 1 90.44 186 MET B N 1
ATOM 7553 C CA . MET B 1 186 ? 13.211 21.406 -12.25 1 90.44 186 MET B CA 1
ATOM 7554 C C . MET B 1 186 ? 14.68 21.016 -12.445 1 90.44 186 MET B C 1
ATOM 7556 O O . MET B 1 186 ? 15.57 21.828 -12.172 1 90.44 186 MET B O 1
ATOM 7560 N N . ALA B 1 187 ? 14.93 19.828 -12.898 1 86.81 187 ALA B N 1
ATOM 7561 C CA . ALA B 1 187 ? 16.297 19.422 -13.188 1 86.81 187 ALA B CA 1
ATOM 7562 C C . ALA B 1 187 ? 16.922 20.281 -14.289 1 86.81 187 ALA B C 1
ATOM 7564 O O . ALA B 1 187 ? 18.078 20.688 -14.188 1 86.81 187 ALA B O 1
ATOM 7565 N N . GLN B 1 188 ? 16.188 20.594 -15.289 1 85.31 188 GLN B N 1
ATOM 7566 C CA . GLN B 1 188 ? 16.656 21.422 -16.406 1 85.31 188 GLN B CA 1
ATOM 7567 C C . GLN B 1 188 ? 16.891 22.859 -15.953 1 85.31 188 GLN B C 1
ATOM 7569 O O . GLN B 1 188 ? 17.859 23.5 -16.375 1 85.31 188 GLN B O 1
ATOM 7574 N N . GLN B 1 189 ? 16 23.297 -15.109 1 85.94 189 GLN B N 1
ATOM 7575 C CA . GLN B 1 189 ? 16.109 24.672 -14.648 1 85.94 189 GLN B CA 1
ATOM 7576 C C . GLN B 1 189 ? 17.312 24.844 -13.711 1 85.94 189 GLN B C 1
ATOM 7578 O O . GLN B 1 189 ? 17.984 25.875 -13.742 1 85.94 189 GLN B O 1
ATOM 7583 N N . MET B 1 190 ? 17.5 23.891 -12.898 1 83.44 190 MET B N 1
ATOM 7584 C CA . MET B 1 190 ? 18.594 23.984 -11.938 1 83.44 190 MET B CA 1
ATOM 7585 C C . MET B 1 190 ? 19.938 23.828 -12.633 1 83.44 190 MET B C 1
ATOM 7587 O O . MET B 1 190 ? 20.938 24.422 -12.203 1 83.44 190 MET B O 1
ATOM 7591 N N . LEU B 1 191 ? 19.969 23.016 -13.641 1 75.56 191 LEU B N 1
ATOM 7592 C CA . LEU B 1 191 ? 21.188 22.875 -14.422 1 75.56 191 LEU B CA 1
ATOM 7593 C C . LEU B 1 191 ? 21.5 24.141 -15.188 1 75.56 191 LEU B C 1
ATOM 7595 O O . LEU B 1 191 ? 22.672 24.531 -15.32 1 75.56 191 LEU B O 1
ATOM 7599 N N . GLY B 1 192 ? 20.5 24.75 -15.695 1 65.19 192 GLY B N 1
ATOM 7600 C CA . GLY B 1 192 ? 20.703 26 -16.422 1 65.19 192 GLY B CA 1
ATOM 7601 C C . GLY B 1 192 ? 21.031 27.172 -15.508 1 65.19 192 GLY B C 1
ATOM 7602 O O . GLY B 1 192 ? 21.703 28.109 -15.922 1 65.19 192 GLY B O 1
ATOM 7603 N N . ALA B 1 193 ? 20.5 27.219 -14.242 1 60.25 193 ALA B N 1
ATOM 7604 C CA . ALA B 1 193 ? 20.719 28.297 -13.297 1 60.25 193 ALA B CA 1
ATOM 7605 C C . ALA B 1 193 ? 22.172 28.328 -12.828 1 60.25 193 ALA B C 1
ATOM 7607 O O . ALA B 1 193 ? 22.703 29.375 -12.461 1 60.25 193 ALA B O 1
ATOM 7608 N N . HIS B 1 194 ? 22.812 27.109 -12.609 1 52.78 194 HIS B N 1
ATOM 7609 C CA . HIS B 1 194 ? 24.219 27.125 -12.211 1 52.78 194 HIS B CA 1
ATOM 7610 C C . HIS B 1 194 ? 25.031 28.062 -13.102 1 52.78 194 HIS B C 1
ATOM 7612 O O . HIS B 1 194 ? 26.047 28.625 -12.664 1 52.78 194 HIS B O 1
ATOM 7618 N N . ASP B 1 195 ? 24.641 28.172 -14.328 1 47.16 195 ASP B N 1
ATOM 7619 C CA . ASP B 1 195 ? 25.469 29.016 -15.188 1 47.16 195 ASP B CA 1
ATOM 7620 C C . ASP B 1 195 ? 25.219 30.484 -14.906 1 47.16 195 ASP B C 1
ATOM 7622 O O . ASP B 1 195 ? 26.047 31.344 -15.242 1 47.16 195 ASP B O 1
ATOM 7626 N N . VAL B 1 196 ? 24.031 30.891 -14.453 1 44.22 196 VAL B N 1
ATOM 7627 C CA . VAL B 1 196 ? 23.828 32.312 -14.203 1 44.22 196 VAL B CA 1
ATOM 7628 C C . VAL B 1 196 ? 23.984 32.594 -12.711 1 44.22 196 VAL B C 1
ATOM 7630 O O . VAL B 1 196 ? 23.109 32.25 -11.914 1 44.22 196 VAL B O 1
ATOM 7633 N N . ASP B 1 197 ? 24.938 32.344 -12.094 1 41.03 197 ASP B N 1
ATOM 7634 C CA . ASP B 1 197 ? 25.328 32.688 -10.734 1 41.03 197 ASP B CA 1
ATOM 7635 C C . ASP B 1 197 ? 24.828 34.062 -10.352 1 41.03 197 ASP B C 1
ATOM 7637 O O . ASP B 1 197 ? 25.594 34.906 -9.867 1 41.03 197 ASP B O 1
ATOM 7641 N N . GLN B 1 198 ? 24.109 34.812 -11.133 1 39.69 198 GLN B N 1
ATOM 7642 C CA . GLN B 1 198 ? 24.016 36.188 -10.648 1 39.69 198 GLN B CA 1
ATOM 7643 C C . GLN B 1 198 ? 23.297 36.25 -9.297 1 39.69 198 GLN B C 1
ATOM 7645 O O . GLN B 1 198 ? 22.188 35.75 -9.156 1 39.69 198 GLN B O 1
ATOM 7650 N N . VAL B 1 199 ? 24.016 36.25 -8.188 1 42.59 199 VAL B N 1
ATOM 7651 C CA . VAL B 1 199 ? 23.766 36.781 -6.855 1 42.59 199 VAL B CA 1
ATOM 7652 C C . VAL B 1 199 ? 22.672 37.844 -6.93 1 42.59 199 VAL B C 1
ATOM 7654 O O . VAL B 1 199 ? 22.922 38.969 -7.379 1 42.59 199 VAL B O 1
ATOM 7657 N N . ILE B 1 200 ? 21.641 37.688 -7.512 1 41.69 200 ILE B N 1
ATOM 7658 C CA . ILE B 1 200 ? 20.672 38.781 -7.523 1 41.69 200 ILE B CA 1
ATOM 7659 C C . ILE B 1 200 ? 20.391 39.25 -6.094 1 41.69 200 ILE B C 1
ATOM 7661 O O . ILE B 1 200 ? 19.766 38.5 -5.316 1 41.69 200 ILE B O 1
ATOM 7665 N N . GLN B 1 201 ? 21.219 39.875 -5.465 1 44.03 201 GLN B N 1
ATOM 7666 C CA . GLN B 1 201 ? 21.031 40.75 -4.305 1 44.03 201 GLN B CA 1
ATOM 7667 C C . GLN B 1 201 ? 19.75 41.562 -4.434 1 44.03 201 GLN B C 1
ATOM 7669 O O . GLN B 1 201 ? 19.812 42.781 -4.594 1 44.03 201 GLN B O 1
ATOM 7674 N N . GLY B 1 202 ? 18.844 41.406 -5.406 1 44.94 202 GLY B N 1
ATOM 7675 C CA . GLY B 1 202 ? 17.844 42.438 -5.492 1 44.94 202 GLY B CA 1
ATOM 7676 C C . GLY B 1 202 ? 16.828 42.406 -4.363 1 44.94 202 GLY B C 1
ATOM 7677 O O . GLY B 1 202 ? 16.844 41.469 -3.551 1 44.94 202 GLY B O 1
ATOM 7678 N N . GLU B 1 203 ? 15.836 43.375 -4.297 1 57.03 203 GLU B N 1
ATOM 7679 C CA . GLU B 1 203 ? 14.719 43.688 -3.402 1 57.03 203 GLU B CA 1
ATOM 7680 C C . GLU B 1 203 ? 13.727 42.531 -3.348 1 57.03 203 GLU B C 1
ATOM 7682 O O . GLU B 1 203 ? 13.648 41.719 -4.285 1 57.03 203 GLU B O 1
ATOM 7687 N N . HIS B 1 204 ? 13.133 42.188 -2.131 1 63.03 204 HIS B N 1
ATOM 7688 C CA . HIS B 1 204 ? 12.227 41.125 -1.697 1 63.03 204 HIS B CA 1
ATOM 7689 C C . HIS B 1 204 ? 11.227 40.75 -2.795 1 63.03 204 HIS B C 1
ATOM 7691 O O . HIS B 1 204 ? 11.047 39.594 -3.119 1 63.03 204 HIS B O 1
ATOM 7697 N N . HIS B 1 205 ? 10.711 41.656 -3.49 1 67.06 205 HIS B N 1
ATOM 7698 C CA . HIS B 1 205 ? 9.633 41.469 -4.461 1 67.06 205 HIS B CA 1
ATOM 7699 C C . HIS B 1 205 ? 10.18 40.969 -5.793 1 67.06 205 HIS B C 1
ATOM 7701 O O . HIS B 1 205 ? 9.469 40.312 -6.551 1 67.06 205 HIS B O 1
ATOM 7707 N N . GLU B 1 206 ? 11.406 40.969 -5.984 1 79.38 206 GLU B N 1
ATOM 7708 C CA . GLU B 1 206 ? 11.992 40.594 -7.266 1 79.38 206 GLU B CA 1
ATOM 7709 C C . GLU B 1 206 ? 12.25 39.094 -7.328 1 79.38 206 GLU B C 1
ATOM 7711 O O . GLU B 1 206 ? 12.203 38.5 -8.398 1 79.38 206 GLU B O 1
ATOM 7716 N N . LEU B 1 207 ? 12.32 38.5 -6.176 1 85.5 207 LEU B N 1
ATOM 7717 C CA . LEU B 1 207 ? 12.578 37.062 -6.148 1 85.5 207 LEU B CA 1
ATOM 7718 C C . LEU B 1 207 ? 11.352 36.312 -6.617 1 85.5 207 LEU B C 1
ATOM 7720 O O . LEU B 1 207 ? 11.477 35.312 -7.336 1 85.5 207 LEU B O 1
ATOM 7724 N N . LEU B 1 208 ? 10.25 36.844 -6.258 1 89.44 208 LEU B N 1
ATOM 7725 C CA . LEU B 1 208 ? 9.016 36.156 -6.633 1 89.44 208 LEU B CA 1
ATOM 7726 C C . LEU B 1 208 ? 8.695 36.375 -8.109 1 89.44 208 LEU B C 1
ATOM 7728 O O . LEU B 1 208 ? 8.117 35.5 -8.758 1 89.44 208 LEU B O 1
ATOM 7732 N N . LYS B 1 209 ? 9.094 37.5 -8.625 1 88.31 209 LYS B N 1
ATOM 7733 C CA . LYS B 1 209 ? 8.859 37.812 -10.031 1 88.31 209 LYS B CA 1
ATOM 7734 C C . LYS B 1 209 ? 9.758 36.969 -10.938 1 88.31 209 LYS B C 1
ATOM 7736 O O . LYS B 1 209 ? 9.391 36.688 -12.078 1 88.31 209 LYS B O 1
ATOM 7741 N N . ARG B 1 210 ? 10.789 36.469 -10.414 1 88.12 210 ARG B N 1
ATOM 7742 C CA . ARG B 1 210 ? 11.742 35.719 -11.219 1 88.12 210 ARG B CA 1
ATOM 7743 C C . ARG B 1 210 ? 11.57 34.219 -11 1 88.12 210 ARG B C 1
ATOM 7745 O O . ARG B 1 210 ? 12.25 33.406 -11.648 1 88.12 210 ARG B O 1
ATOM 7752 N N . CYS B 1 211 ? 10.656 33.906 -10.102 1 91.38 211 CYS B N 1
ATOM 7753 C CA . CYS B 1 211 ? 10.461 32.5 -9.773 1 91.38 211 CYS B CA 1
ATOM 7754 C C . CYS B 1 211 ? 9.906 31.719 -10.969 1 91.38 211 CYS B C 1
ATOM 7756 O O . CYS B 1 211 ? 8.875 32.094 -11.523 1 91.38 211 CYS B O 1
ATOM 7758 N N . LYS B 1 212 ? 10.531 30.641 -11.367 1 90.62 212 LYS B N 1
ATOM 7759 C CA . LYS B 1 212 ? 10.156 29.906 -12.57 1 90.62 212 LYS B CA 1
ATOM 7760 C C . LYS B 1 212 ? 9.383 28.641 -12.211 1 90.62 212 LYS B C 1
ATOM 7762 O O . LYS B 1 212 ? 9.219 27.75 -13.055 1 90.62 212 LYS B O 1
ATOM 7767 N N . TYR B 1 213 ? 8.93 28.578 -10.992 1 92.94 213 TYR B N 1
ATOM 7768 C CA . TYR B 1 213 ? 8.117 27.406 -10.633 1 92.94 213 TYR B CA 1
ATOM 7769 C C . TYR B 1 213 ? 6.812 27.391 -11.414 1 92.94 213 TYR B C 1
ATOM 7771 O O . TYR B 1 213 ? 6.148 28.422 -11.547 1 92.94 213 TYR B O 1
ATOM 7779 N N . ILE B 1 214 ? 6.434 26.266 -11.938 1 92.88 214 ILE B N 1
ATOM 7780 C CA . ILE B 1 214 ? 5.25 26.156 -12.781 1 92.88 214 ILE B CA 1
ATOM 7781 C C . ILE B 1 214 ? 4.008 25.984 -11.914 1 92.88 214 ILE B C 1
ATOM 7783 O O . ILE B 1 214 ? 4.004 25.188 -10.969 1 92.88 214 ILE B O 1
ATOM 7787 N N . VAL B 1 215 ? 3.051 26.688 -12.227 1 93.62 215 VAL B N 1
ATOM 7788 C CA . VAL B 1 215 ? 1.751 26.516 -11.578 1 93.62 215 VAL B CA 1
ATOM 7789 C C . VAL B 1 215 ? 0.87 25.609 -12.438 1 93.62 215 VAL B C 1
ATOM 7791 O O . VAL B 1 215 ? 0.525 24.5 -12.023 1 93.62 215 VAL B O 1
ATOM 7794 N N . MET B 1 216 ? 0.521 26.016 -13.625 1 90.75 216 MET B N 1
ATOM 7795 C CA . MET B 1 216 ? -0.267 25.188 -14.531 1 90.75 216 MET B CA 1
ATOM 7796 C C . MET B 1 216 ? 0.136 25.422 -15.984 1 90.75 216 MET B C 1
ATOM 7798 O O . MET B 1 216 ? 0.946 26.312 -16.266 1 90.75 216 MET B O 1
ATOM 7802 N N . GLY B 1 217 ? -0.313 24.531 -16.938 1 87.19 217 GLY B N 1
ATOM 7803 C CA . GLY B 1 217 ? -0.119 24.688 -18.359 1 87.19 217 GLY B CA 1
ATOM 7804 C C . GLY B 1 217 ? 1.033 23.859 -18.906 1 87.19 217 GLY B C 1
ATOM 7805 O O . GLY B 1 217 ? 1.531 24.125 -20 1 87.19 217 GLY B O 1
ATOM 7806 N N . GLU B 1 218 ? 1.463 22.969 -18.219 1 86.5 218 GLU B N 1
ATOM 7807 C CA . GLU B 1 218 ? 2.643 22.219 -18.641 1 86.5 218 GLU B CA 1
ATOM 7808 C C . GLU B 1 218 ? 2.26 21.031 -19.516 1 86.5 218 GLU B C 1
ATOM 7810 O O . GLU B 1 218 ? 3.111 20.203 -19.875 1 86.5 218 GLU B O 1
ATOM 7815 N N . GLU B 1 219 ? 1.142 20.953 -20 1 80.44 219 GLU B N 1
ATOM 7816 C CA . GLU B 1 219 ? 0.672 19.797 -20.75 1 80.44 219 GLU B CA 1
ATOM 7817 C C . GLU B 1 219 ? 1.408 19.672 -22.078 1 80.44 219 GLU B C 1
ATOM 7819 O O . GLU B 1 219 ? 1.688 18.562 -22.547 1 80.44 219 GLU B O 1
ATOM 7824 N N . LYS B 1 220 ? 1.817 20.75 -22.625 1 79.69 220 LYS B N 1
ATOM 7825 C CA . LYS B 1 220 ? 2.406 20.688 -23.953 1 79.69 220 LYS B CA 1
ATOM 7826 C C . LYS B 1 220 ? 3.908 20.953 -23.906 1 79.69 220 LYS B C 1
ATOM 7828 O O . LYS B 1 220 ? 4.531 21.219 -24.938 1 79.69 220 LYS B O 1
ATOM 7833 N N . LEU B 1 221 ? 4.445 20.781 -22.766 1 86.56 221 LEU B N 1
ATOM 7834 C CA . LEU B 1 221 ? 5.859 21.109 -22.594 1 86.56 221 LEU B CA 1
ATOM 7835 C C . LEU B 1 221 ? 6.73 19.922 -23.031 1 86.56 221 LEU B C 1
ATOM 7837 O O . LEU B 1 221 ? 7.918 20.094 -23.312 1 86.56 221 LEU B O 1
ATOM 7841 N N . VAL B 1 222 ? 6.164 18.766 -23.172 1 85.38 222 VAL B N 1
ATOM 7842 C CA . VAL B 1 222 ? 6.977 17.578 -23.391 1 85.38 222 VAL B CA 1
ATOM 7843 C C . VAL B 1 222 ? 7.375 17.5 -24.875 1 85.38 222 VAL B C 1
ATOM 7845 O O . VAL B 1 222 ? 6.512 17.484 -25.75 1 85.38 222 VAL B O 1
ATOM 7848 N N . LYS B 1 223 ? 8.633 17.594 -25.078 1 81 223 LYS B N 1
ATOM 7849 C CA . LYS B 1 223 ? 9.18 17.438 -26.422 1 81 223 LYS B CA 1
ATOM 7850 C C . LYS B 1 223 ? 9.406 15.977 -26.766 1 81 223 LYS B C 1
ATOM 7852 O O . LYS B 1 223 ? 8.922 15.484 -27.797 1 81 223 LYS B O 1
ATOM 7857 N N . LYS B 1 224 ? 10.188 15.367 -25.844 1 85.12 224 LYS B N 1
ATOM 7858 C CA . LYS B 1 224 ? 10.531 13.961 -26.047 1 85.12 224 LYS B CA 1
ATOM 7859 C C . LYS B 1 224 ? 10.656 13.219 -24.719 1 85.12 224 LYS B C 1
ATOM 7861 O O . LYS B 1 224 ? 11.062 13.805 -23.719 1 85.12 224 LYS B O 1
ATOM 7866 N N . VAL B 1 225 ? 10.234 12.016 -24.812 1 85.94 225 VAL B N 1
ATOM 7867 C CA . VAL B 1 225 ? 10.391 11.148 -23.656 1 85.94 225 VAL B CA 1
ATOM 7868 C C . VAL B 1 225 ? 11.789 10.539 -23.641 1 85.94 225 VAL B C 1
ATOM 7870 O O . VAL B 1 225 ? 12.258 10.031 -24.672 1 85.94 225 VAL B O 1
ATOM 7873 N N . THR B 1 226 ? 12.508 10.703 -22.609 1 83.44 226 THR B N 1
ATOM 7874 C CA . THR B 1 226 ? 13.859 10.172 -22.5 1 83.44 226 THR B CA 1
ATOM 7875 C C . THR B 1 226 ? 13.914 9.023 -21.484 1 83.44 226 THR B C 1
ATOM 7877 O O . THR B 1 226 ? 12.891 8.664 -20.891 1 83.44 226 THR B O 1
ATOM 7880 N N . ALA B 1 227 ? 15.078 8.484 -21.281 1 79.94 227 ALA B N 1
ATOM 7881 C CA . ALA B 1 227 ? 15.289 7.344 -20.391 1 79.94 227 ALA B CA 1
ATOM 7882 C C . ALA B 1 227 ? 15.078 7.738 -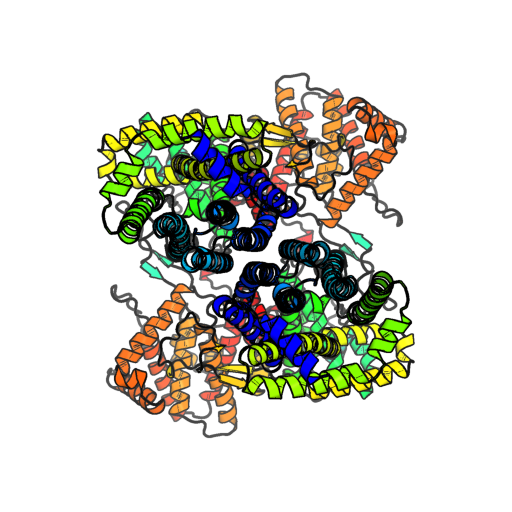18.938 1 79.94 227 ALA B C 1
ATOM 7884 O O . ALA B 1 227 ? 14.602 6.93 -18.141 1 79.94 227 ALA B O 1
ATOM 7885 N N . TYR B 1 228 ? 15.469 8.945 -18.578 1 77.06 228 TYR B N 1
ATOM 7886 C CA . TYR B 1 228 ? 15.43 9.344 -17.172 1 77.06 228 TYR B CA 1
ATOM 7887 C C . TYR B 1 228 ? 14.32 10.359 -16.922 1 77.06 228 TYR B C 1
ATOM 7889 O O . TYR B 1 228 ? 14.242 10.953 -15.844 1 77.06 228 TYR B O 1
ATOM 7897 N N . GLY B 1 229 ? 13.461 10.555 -18 1 83.81 229 GLY B N 1
ATOM 7898 C CA . GLY B 1 229 ? 12.383 11.508 -17.844 1 83.81 229 GLY B CA 1
ATOM 7899 C C . GLY B 1 229 ? 11.922 12.133 -19.141 1 83.81 229 GLY B C 1
ATOM 7900 O O . GLY B 1 229 ? 11.68 11.422 -20.125 1 83.81 229 GLY B O 1
ATOM 7901 N N . TYR B 1 230 ? 11.758 13.477 -19.062 1 87.75 230 TYR B N 1
ATOM 7902 C CA . TYR B 1 230 ? 11.242 14.172 -20.234 1 87.75 230 TYR B CA 1
ATOM 7903 C C . TYR B 1 230 ? 12.188 15.281 -20.688 1 87.75 230 TYR B C 1
ATOM 7905 O O . TYR B 1 230 ? 12.812 15.938 -19.844 1 87.75 230 TYR B O 1
ATOM 7913 N N . GLU B 1 231 ? 12.453 15.32 -21.906 1 87.5 231 GLU B N 1
ATOM 7914 C CA . GLU B 1 231 ? 13.086 16.5 -22.469 1 87.5 231 GLU B CA 1
ATOM 7915 C C . GLU B 1 231 ? 12.047 17.578 -22.797 1 87.5 231 GLU B C 1
ATOM 7917 O O . GLU B 1 231 ? 11.055 17.312 -23.469 1 87.5 231 GLU B O 1
ATOM 7922 N N . LEU B 1 232 ? 12.273 18.734 -22.25 1 89.69 232 LEU B N 1
ATOM 7923 C CA . LEU B 1 232 ? 11.25 19.766 -22.328 1 89.69 232 LEU B CA 1
ATOM 7924 C C . LEU B 1 232 ? 11.695 20.891 -23.266 1 89.69 232 LEU B C 1
ATOM 7926 O O . LEU B 1 232 ? 12.898 21.125 -23.438 1 89.69 232 LEU B O 1
ATOM 7930 N N . ASN B 1 233 ? 10.688 21.484 -23.875 1 86 233 ASN B N 1
ATOM 7931 C CA . ASN B 1 233 ? 10.938 22.688 -24.656 1 86 233 ASN B CA 1
ATOM 7932 C C . ASN B 1 233 ? 11.312 23.875 -23.766 1 86 233 ASN B C 1
ATOM 7934 O O . ASN B 1 233 ? 10.953 23.906 -22.594 1 86 233 ASN B O 1
ATOM 7938 N N . GLU B 1 234 ? 12.102 24.703 -24.312 1 78.94 234 GLU B N 1
ATOM 7939 C CA . GLU B 1 234 ? 12.43 25.906 -23.547 1 78.94 234 GLU B CA 1
ATOM 7940 C C . GLU B 1 234 ? 11.188 26.75 -23.297 1 78.94 234 GLU B C 1
ATOM 7942 O O . GLU B 1 234 ? 10.344 26.906 -24.188 1 78.94 234 GLU B O 1
ATOM 7947 N N . VAL B 1 235 ? 11.016 27.109 -22.109 1 78.56 235 VAL B N 1
ATOM 7948 C CA . VAL B 1 235 ? 9.867 27.922 -21.75 1 78.56 235 VAL B CA 1
ATOM 7949 C C . VAL B 1 235 ? 10.078 29.359 -22.219 1 78.56 235 VAL B C 1
ATOM 7951 O O . VAL B 1 235 ? 11.055 30.016 -21.828 1 78.56 235 VAL B O 1
ATOM 7954 N N . THR B 1 236 ? 9.273 29.719 -23.219 1 74 236 THR B N 1
ATOM 7955 C CA . THR B 1 236 ? 9.297 31.094 -23.688 1 74 236 THR B CA 1
ATOM 7956 C C . THR B 1 236 ? 8.234 31.938 -22.984 1 74 236 THR B C 1
ATOM 7958 O O . THR B 1 236 ? 7.238 31.391 -22.5 1 74 236 THR B O 1
ATOM 7961 N N . PRO B 1 237 ? 8.508 33.219 -22.781 1 69.62 237 PRO B N 1
ATOM 7962 C CA . PRO B 1 237 ? 7.531 34.094 -22.125 1 69.62 237 PRO B CA 1
ATOM 7963 C C . PRO B 1 237 ? 6.168 34.062 -22.812 1 69.62 237 PRO B C 1
ATOM 7965 O O . PRO B 1 237 ? 5.152 34.375 -22.188 1 69.62 237 PRO B O 1
ATOM 7968 N N . ARG B 1 238 ? 6.152 33.75 -24.125 1 65.25 238 ARG B N 1
ATOM 7969 C CA . ARG B 1 238 ? 4.902 33.75 -24.859 1 65.25 238 ARG B CA 1
ATOM 7970 C C . ARG B 1 238 ? 4.16 32.406 -24.703 1 65.25 238 ARG B C 1
ATOM 7972 O O . ARG B 1 238 ? 3.002 32.312 -25.109 1 65.25 238 ARG B O 1
ATOM 7979 N N . ASP B 1 239 ? 4.715 31.531 -23.906 1 75.5 239 ASP B N 1
ATOM 7980 C CA . ASP B 1 239 ? 4.109 30.203 -23.766 1 75.5 239 ASP B CA 1
ATOM 7981 C C . ASP B 1 239 ? 2.945 30.234 -22.781 1 75.5 239 ASP B C 1
ATOM 7983 O O . ASP B 1 239 ? 2.867 31.125 -21.938 1 75.5 239 ASP B O 1
ATOM 7987 N N . SER B 1 240 ? 1.984 29.438 -23.031 1 81.56 240 SER B N 1
ATOM 7988 C CA . SER B 1 240 ? 0.771 29.328 -22.219 1 81.56 240 SER B CA 1
ATOM 7989 C C . SER B 1 240 ? 1.062 28.719 -20.859 1 81.56 240 SER B C 1
ATOM 7991 O O . SER B 1 240 ? 0.142 28.453 -20.078 1 81.56 240 SER B O 1
ATOM 7993 N N . ILE B 1 241 ? 2.373 28.719 -20.5 1 89.62 241 ILE B N 1
ATOM 7994 C CA . ILE B 1 241 ? 2.744 28.172 -19.188 1 89.62 241 ILE B CA 1
ATOM 7995 C C . ILE B 1 241 ? 2.717 29.281 -18.156 1 89.62 241 ILE B C 1
ATOM 7997 O O . ILE B 1 241 ? 3.238 30.375 -18.391 1 89.62 241 ILE B O 1
ATOM 8001 N N . ILE B 1 242 ? 2.029 29.031 -17.125 1 92.19 242 ILE B N 1
ATOM 8002 C CA . ILE B 1 242 ? 1.913 30.016 -16.062 1 92.19 242 ILE B CA 1
ATOM 8003 C C . ILE B 1 242 ? 2.898 29.688 -14.945 1 92.19 242 ILE B C 1
ATOM 8005 O O . ILE B 1 242 ? 2.832 28.609 -14.352 1 92.19 242 ILE B O 1
ATOM 8009 N N . THR B 1 243 ? 3.836 30.531 -14.734 1 93 243 THR B N 1
ATOM 8010 C CA . THR B 1 243 ? 4.793 30.391 -13.648 1 93 243 THR B CA 1
ATOM 8011 C C . THR B 1 243 ? 4.449 31.344 -12.508 1 93 243 THR B C 1
ATOM 8013 O O . THR B 1 243 ? 3.604 32.219 -12.656 1 93 243 THR B O 1
ATOM 8016 N N . VAL B 1 244 ? 5.016 31.125 -11.367 1 93.62 244 VAL B N 1
ATOM 8017 C CA . VAL B 1 244 ? 4.785 32 -10.219 1 93.62 244 VAL B CA 1
ATOM 8018 C C . VAL B 1 244 ? 5.219 33.438 -10.555 1 93.62 244 VAL B C 1
ATOM 8020 O O . VAL B 1 244 ? 4.551 34.375 -10.172 1 93.62 244 VAL B O 1
ATOM 8023 N N . GLY B 1 245 ? 6.316 33.531 -11.305 1 91.69 245 GLY B N 1
ATOM 8024 C CA . GLY B 1 245 ? 6.785 34.844 -11.711 1 91.69 245 GLY B CA 1
ATOM 8025 C C . GLY B 1 245 ? 5.789 35.594 -12.57 1 91.69 245 GLY B C 1
ATOM 8026 O O . GLY B 1 245 ? 5.539 36.781 -12.359 1 91.69 245 GLY B O 1
ATOM 8027 N N . LYS B 1 246 ? 5.164 34.969 -13.469 1 90.81 246 LYS B N 1
ATOM 8028 C CA . LYS B 1 246 ? 4.164 35.594 -14.328 1 90.81 246 LYS B CA 1
ATOM 8029 C C . LYS B 1 246 ? 2.941 36.031 -13.531 1 90.81 246 LYS B C 1
ATOM 8031 O O . LYS B 1 246 ? 2.322 37.031 -13.844 1 90.81 246 LYS B O 1
ATOM 8036 N N . VAL B 1 247 ? 2.594 35.219 -12.523 1 92.31 247 VAL B N 1
ATOM 8037 C CA . VAL B 1 247 ? 1.455 35.562 -11.68 1 92.31 247 VAL B CA 1
ATOM 8038 C C . VAL B 1 247 ? 1.739 36.875 -10.93 1 92.31 247 VAL B C 1
ATOM 8040 O O . VAL B 1 247 ? 0.89 37.75 -10.875 1 92.31 247 VAL B O 1
ATOM 8043 N N . TRP B 1 248 ? 2.91 37 -10.383 1 90.94 248 TRP B N 1
ATOM 8044 C CA . TRP B 1 248 ? 3.271 38.188 -9.625 1 90.94 248 TRP B CA 1
ATOM 8045 C C . TRP B 1 248 ? 3.396 39.406 -10.539 1 90.94 248 TRP B C 1
ATOM 8047 O O . TRP B 1 248 ? 3.039 40.531 -10.156 1 90.94 248 TRP B O 1
ATOM 8057 N N . GLU B 1 249 ? 3.838 39.156 -11.766 1 89.25 249 GLU B N 1
ATOM 8058 C CA . GLU B 1 249 ? 3.939 40.25 -12.727 1 89.25 249 GLU B CA 1
ATOM 8059 C C . GLU B 1 249 ? 2.559 40.75 -13.148 1 89.25 249 GLU B C 1
ATOM 8061 O O . GLU B 1 249 ? 2.316 41.969 -13.211 1 89.25 249 GLU B O 1
ATOM 8066 N N . LEU B 1 250 ? 1.741 39.844 -13.375 1 88.44 250 LEU B N 1
ATOM 8067 C CA . LEU B 1 250 ? 0.395 40.188 -13.805 1 88.44 250 LEU B CA 1
ATOM 8068 C C . LEU B 1 250 ? -0.411 40.781 -12.648 1 88.44 250 LEU B C 1
ATOM 8070 O O . LEU B 1 250 ? -1.259 41.656 -12.852 1 88.44 250 LEU B O 1
ATOM 8074 N N . ALA B 1 251 ? -0.237 40.281 -11.469 1 87.94 251 ALA B N 1
ATOM 8075 C CA . ALA B 1 251 ? -0.988 40.75 -10.305 1 87.94 251 ALA B CA 1
ATOM 8076 C C . ALA B 1 251 ? -0.736 42.219 -10.031 1 87.94 251 ALA B C 1
ATOM 8078 O O . ALA B 1 251 ? -1.601 42.938 -9.492 1 87.94 251 ALA B O 1
ATOM 8079 N N . GLU B 1 252 ? 0.431 42.75 -10.461 1 84.81 252 GLU B N 1
ATOM 8080 C CA . GLU B 1 252 ? 0.754 44.156 -10.227 1 84.81 252 GLU B CA 1
ATOM 8081 C C . GLU B 1 252 ? 0.115 45.062 -11.281 1 84.81 252 GLU B C 1
ATOM 8083 O O . GLU B 1 252 ? -0.164 46.219 -11.016 1 84.81 252 GLU B O 1
ATOM 8088 N N . SER B 1 253 ? -0.207 44.469 -12.453 1 83.62 253 SER B N 1
ATOM 8089 C CA . SER B 1 253 ? -0.668 45.312 -13.547 1 83.62 253 SER B CA 1
ATOM 8090 C C . SER B 1 253 ? -2.154 45.094 -13.82 1 83.62 253 SER B C 1
ATOM 8092 O O . SER B 1 253 ? -2.818 45.969 -14.367 1 83.62 253 SER B O 1
ATOM 8094 N N . ASP B 1 254 ? -2.643 44.031 -13.422 1 85.62 254 ASP B N 1
ATOM 8095 C CA . ASP B 1 254 ? -3.994 43.688 -13.836 1 85.62 254 ASP B CA 1
ATOM 8096 C C . ASP B 1 254 ? -5.031 44.219 -12.852 1 85.62 254 ASP B C 1
ATOM 8098 O O . ASP B 1 254 ? -4.785 44.25 -11.641 1 85.62 254 ASP B O 1
ATOM 8102 N N . HIS B 1 255 ? -6.129 44.594 -13.344 1 82.5 255 HIS B N 1
ATOM 8103 C CA . HIS B 1 255 ? -7.195 45.219 -12.586 1 82.5 255 HIS B CA 1
ATOM 8104 C C . HIS B 1 255 ? -7.875 44.25 -11.648 1 82.5 255 HIS B C 1
ATOM 8106 O O . HIS B 1 255 ? -8.242 44.594 -10.523 1 82.5 255 HIS B O 1
ATOM 8112 N N . LEU B 1 256 ? -8.031 43.062 -12.062 1 83.88 256 LEU B N 1
ATOM 8113 C CA . LEU B 1 256 ? -8.703 42.062 -11.242 1 83.88 256 LEU B CA 1
ATOM 8114 C C . LEU B 1 256 ? -7.922 41.781 -9.961 1 83.88 256 LEU B C 1
ATOM 8116 O O . LEU B 1 256 ? -8.508 41.719 -8.875 1 83.88 256 LEU B O 1
ATOM 8120 N N . PHE B 1 257 ? -6.645 41.688 -10.031 1 85.44 257 PHE B N 1
ATOM 8121 C CA . PHE B 1 257 ? -5.793 41.406 -8.875 1 85.44 257 PHE B CA 1
ATOM 8122 C C . PHE B 1 257 ? -5.727 42.625 -7.953 1 85.44 257 PHE B C 1
ATOM 8124 O O . PHE B 1 257 ? -5.719 42.469 -6.73 1 85.44 257 PHE B O 1
ATOM 8131 N N . THR B 1 258 ? -5.746 43.719 -8.555 1 83.81 258 THR B N 1
ATOM 8132 C CA . THR B 1 258 ? -5.652 44.938 -7.738 1 83.81 258 THR B CA 1
ATOM 8133 C C . THR B 1 258 ? -6.934 45.156 -6.941 1 83.81 258 THR B C 1
ATOM 8135 O O . THR B 1 258 ? -6.898 45.656 -5.824 1 83.81 258 THR B O 1
ATOM 8138 N N . THR B 1 259 ? -8 44.594 -7.488 1 82.75 259 THR B N 1
ATOM 8139 C CA . THR B 1 259 ? -9.289 44.812 -6.832 1 82.75 259 THR B CA 1
ATOM 8140 C C . THR B 1 259 ? -9.555 43.719 -5.809 1 82.75 259 THR B C 1
ATOM 8142 O O . THR B 1 259 ? -10.047 43.969 -4.711 1 82.75 259 THR B O 1
ATOM 8145 N N . PHE B 1 260 ? -9.203 42.562 -6.176 1 81.56 260 PHE B N 1
ATOM 8146 C CA . PHE B 1 260 ? -9.672 41.469 -5.352 1 81.56 260 PHE B CA 1
ATOM 8147 C C . PHE B 1 260 ? -8.516 40.844 -4.578 1 81.56 260 PHE B C 1
ATOM 8149 O O . PHE B 1 260 ? -8.734 40.031 -3.672 1 81.56 260 PHE B O 1
ATOM 8156 N N . ASP B 1 261 ? -7.324 41.125 -4.844 1 81.69 261 ASP B N 1
ATOM 8157 C CA . ASP B 1 261 ? -6.168 40.5 -4.191 1 81.69 261 ASP B CA 1
ATOM 8158 C C . ASP B 1 261 ? -5.395 41.531 -3.371 1 81.69 261 ASP B C 1
ATOM 8160 O O . ASP B 1 261 ? -4.164 41.562 -3.424 1 81.69 261 ASP B O 1
ATOM 8164 N N . GLN B 1 262 ? -6.125 42.312 -2.631 1 76.06 262 GLN B N 1
ATOM 8165 C CA . GLN B 1 262 ? -5.461 43.312 -1.816 1 76.06 262 GLN B CA 1
ATOM 8166 C C . GLN B 1 262 ? -4.621 42.688 -0.717 1 76.06 262 GLN B C 1
ATOM 8168 O O . GLN B 1 262 ? -3.535 43.156 -0.395 1 76.06 262 GLN B O 1
ATOM 8173 N N . ASN B 1 263 ? -5.066 41.5 -0.225 1 77.06 263 ASN B N 1
ATOM 8174 C CA . ASN B 1 263 ? -4.336 40.781 0.821 1 77.06 263 ASN B CA 1
ATOM 8175 C C . ASN B 1 263 ? -3.348 39.781 0.234 1 77.06 263 ASN B C 1
ATOM 8177 O O . ASN B 1 263 ? -2.688 39.062 0.974 1 77.06 263 ASN B O 1
ATOM 8181 N N . GLN B 1 264 ? -3.133 39.781 -1.078 1 86.81 264 GLN B N 1
ATOM 8182 C CA . GLN B 1 264 ? -2.205 38.938 -1.817 1 86.81 264 GLN B CA 1
ATOM 8183 C C . GLN B 1 264 ? -2.492 37.469 -1.564 1 86.81 264 GLN B C 1
ATOM 8185 O O . GLN B 1 264 ? -1.569 36.625 -1.505 1 86.81 264 GLN B O 1
ATOM 8190 N N . HIS B 1 265 ? -3.693 37.188 -1.281 1 87.81 265 HIS B N 1
ATOM 8191 C CA . HIS B 1 265 ? -4.047 35.812 -0.974 1 87.81 265 HIS B CA 1
ATOM 8192 C C . HIS B 1 265 ? -4.074 34.969 -2.236 1 87.81 265 HIS B C 1
ATOM 8194 O O . HIS B 1 265 ? -3.656 33.812 -2.215 1 87.81 265 HIS B O 1
ATOM 8200 N N . LEU B 1 266 ? -4.508 35.531 -3.318 1 91.12 266 LEU B N 1
ATOM 8201 C CA . LEU B 1 266 ? -4.652 34.75 -4.555 1 91.12 266 LEU B CA 1
ATOM 8202 C C . LEU B 1 266 ? -3.287 34.406 -5.145 1 91.12 266 LEU B C 1
ATOM 8204 O O . LEU B 1 266 ? -3.059 33.281 -5.574 1 91.12 266 LEU B O 1
ATOM 8208 N N . ARG B 1 267 ? -2.438 35.406 -5.188 1 92.06 267 ARG B N 1
ATOM 8209 C CA . ARG B 1 267 ? -1.104 35.125 -5.711 1 92.06 267 ARG B CA 1
ATOM 8210 C C . ARG B 1 267 ? -0.372 34.125 -4.832 1 92.06 267 ARG B C 1
ATOM 8212 O O . ARG B 1 267 ? 0.354 33.281 -5.336 1 92.06 267 ARG B O 1
ATOM 8219 N N . ARG B 1 268 ? -0.605 34.156 -3.529 1 92.94 268 ARG B N 1
ATOM 8220 C CA . ARG B 1 268 ? 0.019 33.219 -2.611 1 92.94 268 ARG B CA 1
ATOM 8221 C C . ARG B 1 268 ? -0.561 31.828 -2.791 1 92.94 268 ARG B C 1
ATOM 8223 O O . ARG B 1 268 ? 0.141 30.828 -2.605 1 92.94 268 ARG B O 1
ATOM 8230 N N . LEU B 1 269 ? -1.763 31.781 -3.111 1 93.12 269 LEU B N 1
ATOM 8231 C CA . LEU B 1 269 ? -2.387 30.5 -3.385 1 93.12 269 LEU B CA 1
ATOM 8232 C C . LEU B 1 269 ? -1.725 29.812 -4.578 1 93.12 269 LEU B C 1
ATOM 8234 O O . LEU B 1 269 ? -1.509 28.594 -4.562 1 93.12 269 LEU B O 1
ATOM 8238 N N . CYS B 1 270 ? -1.393 30.562 -5.559 1 94.69 270 CYS B N 1
ATOM 8239 C CA . CYS B 1 270 ? -0.698 30.016 -6.723 1 94.69 270 CYS B CA 1
ATOM 8240 C C . CYS B 1 270 ? 0.706 29.547 -6.352 1 94.69 270 CYS B C 1
ATOM 8242 O O . CYS B 1 270 ? 1.179 28.531 -6.852 1 94.69 270 CYS B O 1
ATOM 8244 N N . LEU B 1 271 ? 1.292 30.328 -5.488 1 95.25 271 LEU B N 1
ATOM 8245 C CA . LEU B 1 271 ? 2.6 29.906 -4.996 1 95.25 271 LEU B CA 1
ATOM 8246 C C . LEU B 1 271 ? 2.498 28.594 -4.227 1 95.25 271 LEU B C 1
ATOM 8248 O O . LEU B 1 271 ? 3.316 27.688 -4.418 1 95.25 271 LEU B O 1
ATOM 8252 N N . SER B 1 272 ? 1.464 28.484 -3.371 1 95.5 272 SER B N 1
ATOM 8253 C CA . SER B 1 272 ? 1.256 27.25 -2.609 1 95.5 272 SER B CA 1
ATOM 8254 C C . SER B 1 272 ? 1.047 26.062 -3.533 1 95.5 272 SER B C 1
ATOM 8256 O O . SER B 1 272 ? 1.522 24.953 -3.25 1 95.5 272 SER B O 1
ATOM 8258 N N . PHE B 1 273 ? 0.417 26.281 -4.574 1 94.5 273 PHE B N 1
ATOM 8259 C CA . PHE B 1 273 ? 0.159 25.203 -5.531 1 94.5 273 PHE B CA 1
ATOM 8260 C C . PHE B 1 273 ? 1.448 24.766 -6.211 1 94.5 273 PHE B C 1
ATOM 8262 O O . PHE B 1 273 ? 1.656 23.578 -6.453 1 94.5 273 PHE B O 1
ATOM 8269 N N . ALA B 1 274 ? 2.23 25.719 -6.574 1 95.56 274 ALA B N 1
ATOM 8270 C CA . ALA B 1 274 ? 3.52 25.391 -7.176 1 95.56 274 ALA B CA 1
ATOM 8271 C C . ALA B 1 274 ? 4.398 24.609 -6.203 1 95.56 274 ALA B C 1
ATOM 8273 O O . ALA B 1 274 ? 5.074 23.656 -6.594 1 95.56 274 ALA B O 1
ATOM 8274 N N . LEU B 1 275 ? 4.367 25.016 -4.961 1 95.81 275 LEU B N 1
ATOM 8275 C CA . LEU B 1 275 ? 5.148 24.312 -3.943 1 95.81 275 LEU B CA 1
ATOM 8276 C C . LEU B 1 275 ? 4.613 22.906 -3.717 1 95.81 275 LEU B C 1
ATOM 8278 O O . LEU B 1 275 ? 5.391 21.969 -3.516 1 95.81 275 LEU B O 1
ATOM 8282 N N . PHE B 1 276 ? 3.35 22.75 -3.789 1 93.81 276 PHE B N 1
ATOM 8283 C CA . PHE B 1 276 ? 2.729 21.422 -3.695 1 93.81 276 PHE B CA 1
ATOM 8284 C C . PHE B 1 276 ? 3.256 20.5 -4.781 1 93.81 276 PHE B C 1
ATOM 8286 O O . PHE B 1 276 ? 3.576 19.344 -4.516 1 93.81 276 PHE B O 1
ATOM 8293 N N . LYS B 1 277 ? 3.377 21 -5.926 1 92 277 LYS B N 1
ATOM 8294 C CA . LYS B 1 277 ? 3.865 20.203 -7.043 1 92 277 LYS B CA 1
ATOM 8295 C C . LYS B 1 277 ? 5.312 19.766 -6.82 1 92 277 LYS B C 1
ATOM 8297 O O . LYS B 1 277 ? 5.711 18.672 -7.223 1 92 277 LYS B O 1
ATOM 8302 N N . LEU B 1 278 ? 6.016 20.641 -6.176 1 92.94 278 LEU B N 1
ATOM 8303 C CA . LEU B 1 278 ? 7.406 20.312 -5.883 1 92.94 278 LEU B CA 1
ATOM 8304 C C . LEU B 1 278 ? 7.496 19.234 -4.805 1 92.94 278 LEU B C 1
ATOM 8306 O O . LEU B 1 278 ? 8.289 18.297 -4.922 1 92.94 278 LEU B O 1
ATOM 8310 N N . LEU B 1 279 ? 6.645 19.344 -3.816 1 91.75 279 LEU B N 1
ATOM 8311 C CA . LEU B 1 279 ? 6.715 18.422 -2.688 1 91.75 279 LEU B CA 1
ATOM 8312 C C . LEU B 1 279 ? 6.102 17.078 -3.047 1 91.75 279 LEU B C 1
ATOM 8314 O O . LEU B 1 279 ? 6.508 16.031 -2.514 1 91.75 279 LEU B O 1
ATOM 8318 N N . ARG B 1 280 ? 5.145 17.078 -3.891 1 89.25 280 ARG B N 1
ATOM 8319 C CA . ARG B 1 280 ? 4.473 15.852 -4.305 1 89.25 280 ARG B CA 1
ATOM 8320 C C . ARG B 1 280 ? 5.453 14.875 -4.93 1 89.25 280 ARG B C 1
ATOM 8322 O O . ARG B 1 280 ? 5.266 13.656 -4.848 1 89.25 280 ARG B O 1
ATOM 8329 N N . ARG B 1 281 ? 6.559 15.32 -5.52 1 88.75 281 ARG B N 1
ATOM 8330 C CA . ARG B 1 281 ? 7.574 14.484 -6.148 1 88.75 281 ARG B CA 1
ATOM 8331 C C . ARG B 1 281 ? 8.227 13.555 -5.129 1 88.75 281 ARG B C 1
ATOM 8333 O O . ARG B 1 281 ? 8.562 12.414 -5.445 1 88.75 281 ARG B O 1
ATOM 8340 N N . ARG B 1 282 ? 8.289 14.008 -3.963 1 85.69 282 ARG B N 1
ATOM 8341 C CA . ARG B 1 282 ? 8.914 13.219 -2.906 1 85.69 282 ARG B CA 1
ATOM 8342 C C . ARG B 1 282 ? 8.039 12.047 -2.502 1 85.69 282 ARG B C 1
ATOM 8344 O O . ARG B 1 282 ? 8.539 10.961 -2.188 1 85.69 282 ARG B O 1
ATOM 8351 N N . PHE B 1 283 ? 6.793 12.195 -2.609 1 82.62 283 PHE B N 1
ATOM 8352 C CA . PHE B 1 283 ? 5.867 11.141 -2.234 1 82.62 283 PHE B CA 1
ATOM 8353 C C . PHE B 1 283 ? 5.77 10.086 -3.336 1 82.62 283 PHE B C 1
ATOM 8355 O O . PHE B 1 283 ? 5.465 8.922 -3.064 1 82.62 283 PHE B O 1
ATOM 8362 N N . GLU B 1 284 ? 6.051 10.5 -4.551 1 81.06 284 GLU B N 1
ATOM 8363 C CA . GLU B 1 284 ? 5.996 9.547 -5.66 1 81.06 284 GLU B CA 1
ATOM 8364 C C . GLU B 1 284 ? 7.348 8.875 -5.883 1 81.06 284 GLU B C 1
ATOM 8366 O O . GLU B 1 284 ? 7.535 8.156 -6.863 1 81.06 284 GLU B O 1
ATOM 8371 N N . GLN B 1 285 ? 8.328 9.008 -5.066 1 75.81 285 GLN B N 1
ATOM 8372 C CA . GLN B 1 285 ? 9.633 8.359 -5.035 1 75.81 285 GLN B CA 1
ATOM 8373 C C . GLN B 1 285 ? 10.414 8.609 -6.32 1 75.81 285 GLN B C 1
ATOM 8375 O O . GLN B 1 285 ? 11 7.691 -6.895 1 75.81 285 GLN B O 1
ATOM 8380 N N . LEU B 1 286 ? 10.305 9.781 -6.82 1 79.69 286 LEU B N 1
ATOM 8381 C CA . LEU B 1 286 ? 11.094 10.164 -7.98 1 79.69 286 LEU B CA 1
ATOM 8382 C C . LEU B 1 286 ? 12.5 10.586 -7.562 1 79.69 286 LEU B C 1
ATOM 8384 O O . LEU B 1 286 ? 12.688 11.141 -6.473 1 79.69 286 LEU B O 1
ATOM 8388 N N . PRO B 1 287 ? 13.445 10.086 -8.328 1 69.06 287 PRO B N 1
ATOM 8389 C CA . PRO B 1 287 ? 14.82 10.438 -7.961 1 69.06 287 PRO B CA 1
ATOM 8390 C C . PRO B 1 287 ? 15.039 11.945 -7.887 1 69.06 287 PRO B C 1
ATOM 8392 O O . PRO B 1 287 ? 14.578 12.688 -8.758 1 69.06 287 PRO B O 1
ATOM 8395 N N . ALA B 1 288 ? 15.32 12.391 -6.641 1 63.78 288 ALA B N 1
ATOM 8396 C CA . ALA B 1 288 ? 15.523 13.82 -6.461 1 63.78 288 ALA B CA 1
ATOM 8397 C C . ALA B 1 288 ? 16.844 14.273 -7.07 1 63.78 288 ALA B C 1
ATOM 8399 O O . ALA B 1 288 ? 17.906 13.75 -6.711 1 63.78 288 ALA B O 1
ATOM 8400 N N . VAL B 1 289 ? 16.734 14.891 -8.25 1 63.12 289 VAL B N 1
ATOM 8401 C CA . VAL B 1 289 ? 17.922 15.492 -8.852 1 63.12 289 VAL B CA 1
ATOM 8402 C C . VAL B 1 289 ? 18.188 16.859 -8.219 1 63.12 289 VAL B C 1
ATOM 8404 O O . VAL B 1 289 ? 17.266 17.656 -8.047 1 63.12 289 VAL B O 1
ATOM 8407 N N . MET B 1 290 ? 19.297 17.219 -7.617 1 66.94 290 MET B N 1
ATOM 8408 C CA . MET B 1 290 ? 19.828 18.469 -7.094 1 66.94 290 MET B CA 1
ATOM 8409 C C . MET B 1 290 ? 18.984 18.984 -5.926 1 66.94 290 MET B C 1
ATOM 8411 O O . MET B 1 290 ? 18.531 20.125 -5.93 1 66.94 290 MET B O 1
ATOM 8415 N N . ARG B 1 291 ? 18.812 18.203 -4.922 1 76.56 291 ARG B N 1
ATOM 8416 C CA . ARG B 1 291 ? 17.969 18.469 -3.754 1 76.56 291 ARG B CA 1
ATOM 8417 C C . ARG B 1 291 ? 18.484 19.688 -2.98 1 76.56 291 ARG B C 1
ATOM 8419 O O . ARG B 1 291 ? 17.703 20.516 -2.52 1 76.56 291 ARG B O 1
ATOM 8426 N N . ALA B 1 292 ? 19.75 19.875 -2.92 1 81.38 292 ALA B N 1
ATOM 8427 C CA . ALA B 1 292 ? 20.328 20.953 -2.127 1 81.38 292 ALA B CA 1
ATOM 8428 C C . ALA B 1 292 ? 20.094 22.312 -2.789 1 81.38 292 ALA B C 1
ATOM 8430 O O . ALA B 1 292 ? 19.766 23.297 -2.113 1 81.38 292 ALA B O 1
ATOM 8431 N N . GLU B 1 293 ? 20.156 22.328 -4.113 1 85.81 293 GLU B N 1
ATOM 8432 C CA . GLU B 1 293 ? 19.938 23.578 -4.836 1 85.81 293 GLU B CA 1
ATOM 8433 C C . GLU B 1 293 ? 18.469 23.984 -4.816 1 85.81 293 GLU B C 1
ATOM 8435 O O . GLU B 1 293 ? 18.141 25.156 -4.688 1 85.81 293 GLU B O 1
ATOM 8440 N N . GLU B 1 294 ? 17.703 23.031 -4.926 1 88.81 294 GLU B N 1
ATOM 8441 C CA . GLU B 1 294 ? 16.266 23.312 -4.875 1 88.81 294 GLU B CA 1
ATOM 8442 C C . GLU B 1 294 ? 15.852 23.812 -3.494 1 88.81 294 GLU B C 1
ATOM 8444 O O . GLU B 1 294 ? 15.023 24.719 -3.379 1 88.81 294 GLU B O 1
ATOM 8449 N N . ALA B 1 295 ? 16.438 23.266 -2.467 1 89.31 295 ALA B N 1
ATOM 8450 C CA . ALA B 1 295 ? 16.125 23.688 -1.104 1 89.31 295 ALA B CA 1
ATOM 8451 C C . ALA B 1 295 ? 16.609 25.109 -0.846 1 89.31 295 ALA B C 1
ATOM 8453 O O . ALA B 1 295 ? 15.945 25.891 -0.165 1 89.31 295 ALA B O 1
ATOM 8454 N N . ARG B 1 296 ? 17.703 25.453 -1.384 1 88.38 296 ARG B N 1
ATOM 8455 C CA . ARG B 1 296 ? 18.219 26.812 -1.234 1 88.38 296 ARG B CA 1
ATOM 8456 C C . ARG B 1 296 ? 17.328 27.812 -1.947 1 88.38 296 ARG B C 1
ATOM 8458 O O . ARG B 1 296 ? 17.031 28.875 -1.398 1 88.38 296 ARG B O 1
ATOM 8465 N N . ASP B 1 297 ? 16.938 27.438 -3.113 1 89.44 297 ASP B N 1
ATOM 8466 C CA . ASP B 1 297 ? 16.078 28.328 -3.885 1 89.44 297 ASP B CA 1
ATOM 8467 C C . ASP B 1 297 ? 14.727 28.516 -3.189 1 89.44 297 ASP B C 1
ATOM 8469 O O . ASP B 1 297 ? 14.242 29.641 -3.061 1 89.44 297 ASP B O 1
ATOM 8473 N N . SER B 1 298 ? 14.195 27.453 -2.744 1 92 298 SER B N 1
ATOM 8474 C CA . SER B 1 298 ? 12.898 27.516 -2.076 1 92 298 SER B CA 1
ATOM 8475 C C . SER B 1 298 ? 13 28.25 -0.747 1 92 298 SER B C 1
ATOM 8477 O O . SER B 1 298 ? 12.086 28.984 -0.371 1 92 298 SER B O 1
ATOM 8479 N N . ARG B 1 299 ? 14.094 28.094 -0.077 1 91.31 299 ARG B N 1
ATOM 8480 C CA . ARG B 1 299 ? 14.305 28.797 1.185 1 91.31 299 ARG B CA 1
ATOM 8481 C C . ARG B 1 299 ? 14.367 30.297 0.969 1 91.31 299 ARG B C 1
ATOM 8483 O O . ARG B 1 299 ? 13.727 31.062 1.698 1 91.31 299 ARG B O 1
ATOM 8490 N N . ASN B 1 300 ? 15.062 30.688 -0.032 1 88.62 300 ASN B N 1
ATOM 8491 C CA . ASN B 1 300 ? 15.164 32.125 -0.337 1 88.62 300 ASN B CA 1
ATOM 8492 C C . ASN B 1 300 ? 13.82 32.688 -0.761 1 88.62 300 ASN B C 1
ATOM 8494 O O . ASN B 1 300 ? 13.477 33.812 -0.377 1 88.62 300 ASN B O 1
ATOM 8498 N N . LEU B 1 301 ? 13.156 31.906 -1.441 1 90.88 301 LEU B N 1
ATOM 8499 C CA . LEU B 1 301 ? 11.852 32.344 -1.912 1 90.88 301 LEU B CA 1
ATOM 8500 C C . LEU B 1 301 ? 10.883 32.531 -0.747 1 90.88 301 LEU B C 1
ATOM 8502 O O . LEU B 1 301 ? 10.18 33.531 -0.668 1 90.88 301 LEU B O 1
ATOM 8506 N N . LEU B 1 302 ? 10.898 31.672 0.236 1 91.56 302 LEU B N 1
ATOM 8507 C CA . LEU B 1 302 ? 9.922 31.641 1.318 1 91.56 302 LEU B CA 1
ATOM 8508 C C . LEU B 1 302 ? 10.312 32.625 2.426 1 91.56 302 LEU B C 1
ATOM 8510 O O . LEU B 1 302 ? 9.461 33.312 2.979 1 91.56 302 LEU B O 1
ATOM 8514 N N . LEU B 1 303 ? 11.57 32.719 2.723 1 88.25 303 LEU B N 1
ATOM 8515 C CA . LEU B 1 303 ? 11.984 33.531 3.871 1 88.25 303 LEU B CA 1
ATOM 8516 C C . LEU B 1 303 ? 12.258 34.969 3.457 1 88.25 303 LEU B C 1
ATOM 8518 O O . LEU B 1 303 ? 11.984 35.906 4.219 1 88.25 303 LEU B O 1
ATOM 8522 N N . LYS B 1 304 ? 12.68 35.156 2.234 1 85.31 304 LYS B N 1
ATOM 8523 C CA . LYS B 1 304 ? 13.008 36.5 1.795 1 85.31 304 LYS B CA 1
ATOM 8524 C C . LYS B 1 304 ? 11.953 37.031 0.836 1 85.31 304 LYS B C 1
ATOM 8526 O O . LYS B 1 304 ? 11.672 38.219 0.824 1 85.31 304 LYS B O 1
ATOM 8531 N N . GLY B 1 305 ? 11.414 36.188 0.074 1 84.88 305 GLY B N 1
ATOM 8532 C CA . GLY B 1 305 ? 10.492 36.625 -0.963 1 84.88 305 GLY B CA 1
ATOM 8533 C C . GLY B 1 305 ? 9.156 37.094 -0.416 1 84.88 305 GLY B C 1
ATOM 8534 O O . GLY B 1 305 ? 8.562 38.031 -0.93 1 84.88 305 GLY B O 1
ATOM 8535 N N . LEU B 1 306 ? 8.695 36.438 0.611 1 84.88 306 LEU B N 1
ATOM 8536 C CA . LEU B 1 306 ? 7.359 36.719 1.125 1 84.88 306 LEU B CA 1
ATOM 8537 C C . LEU B 1 306 ? 7.391 37.906 2.074 1 84.88 306 LEU B C 1
ATOM 8539 O O . LEU B 1 306 ? 6.355 38.312 2.619 1 84.88 306 LEU B O 1
ATOM 8543 N N . ARG B 1 307 ? 8.594 38.562 2.281 1 70.56 307 ARG B N 1
ATOM 8544 C CA . ARG B 1 307 ? 8.703 39.719 3.168 1 70.56 307 ARG B CA 1
ATOM 8545 C C . ARG B 1 307 ? 7.992 40.906 2.586 1 70.56 307 ARG B C 1
ATOM 8547 O O . ARG B 1 307 ? 8.359 41.406 1.513 1 70.56 307 ARG B O 1
ATOM 8554 N N . SER B 1 308 ? 6.57 40.844 2.357 1 58.5 308 SER B N 1
ATOM 8555 C CA . SER B 1 308 ? 5.848 42 1.791 1 58.5 308 SER B CA 1
ATOM 8556 C C . SER B 1 308 ? 5.582 43.062 2.846 1 58.5 308 SER B C 1
ATOM 8558 O O . SER B 1 308 ? 5.691 42.812 4.043 1 58.5 308 SER B O 1
ATOM 8560 N N . SER B 1 309 ? 5.043 44.25 2.291 1 47.31 309 SER B N 1
ATOM 8561 C CA . SER B 1 309 ? 4.602 45.5 2.922 1 47.31 309 SER B CA 1
ATOM 8562 C C . SER B 1 309 ? 3.295 45.312 3.682 1 47.31 309 SER B C 1
ATOM 8564 O O . SER B 1 309 ? 2.271 44.969 3.086 1 47.31 309 SER B O 1
ATOM 8566 N N . GLY B 1 310 ? 3.273 45.062 4.883 1 51.06 310 GLY B N 1
ATOM 8567 C CA . GLY B 1 310 ? 2.156 45.281 5.789 1 51.06 310 GLY B CA 1
ATOM 8568 C C . GLY B 1 310 ? 1.894 44.125 6.715 1 51.06 310 GLY B C 1
ATOM 8569 O O . GLY B 1 310 ? 1.71 44.312 7.918 1 51.06 310 GLY B O 1
ATOM 8570 N N . GLN B 1 311 ? 1.396 42.906 6.094 1 57.47 311 GLN B N 1
ATOM 8571 C CA . GLN B 1 311 ? 1.075 41.781 6.984 1 57.47 311 GLN B CA 1
ATOM 8572 C C . GLN B 1 311 ? 2.34 41.062 7.449 1 57.47 311 GLN B C 1
ATOM 8574 O O . GLN B 1 311 ? 3.365 41.094 6.77 1 57.47 311 GLN B O 1
ATOM 8579 N N . SER B 1 312 ? 2.275 40.562 8.766 1 78.19 312 SER B N 1
ATOM 8580 C CA . SER B 1 312 ? 3.406 39.875 9.375 1 78.19 312 SER B CA 1
ATOM 8581 C C . SER B 1 312 ? 3.916 38.75 8.477 1 78.19 312 SER B C 1
ATOM 8583 O O . SER B 1 312 ? 3.123 37.969 7.914 1 78.19 312 SER B O 1
ATOM 8585 N N . THR B 1 313 ? 5.082 38.906 7.887 1 84.31 313 THR B N 1
ATOM 8586 C CA . THR B 1 313 ? 5.797 37.969 7.039 1 84.31 313 THR B CA 1
ATOM 8587 C C . THR B 1 313 ? 5.582 36.531 7.527 1 84.31 313 THR B C 1
ATOM 8589 O O . THR B 1 313 ? 5.453 35.625 6.723 1 84.31 313 THR B O 1
ATOM 8592 N N . ALA B 1 314 ? 5.355 36.438 8.797 1 90.81 314 ALA B N 1
ATOM 8593 C CA . ALA B 1 314 ? 5.16 35.094 9.367 1 90.81 314 ALA B CA 1
ATOM 8594 C C . ALA B 1 314 ? 3.77 34.562 9.047 1 90.81 314 ALA B C 1
ATOM 8596 O O . ALA B 1 314 ? 3.613 33.375 8.719 1 90.81 314 ALA B O 1
ATOM 8597 N N . GLU B 1 315 ? 2.859 35.438 9.078 1 89.81 315 GLU B N 1
ATOM 8598 C CA . GLU B 1 315 ? 1.496 35 8.773 1 89.81 315 GLU B CA 1
ATOM 8599 C C . GLU B 1 315 ? 1.36 34.594 7.305 1 89.81 315 GLU B C 1
ATOM 8601 O O . GLU B 1 315 ? 0.658 33.625 6.984 1 89.81 315 GLU B O 1
ATOM 8606 N N . ALA B 1 316 ? 2.01 35.312 6.48 1 90.62 316 ALA B N 1
ATOM 8607 C CA . ALA B 1 316 ? 1.977 34.969 5.059 1 90.62 316 ALA B CA 1
ATOM 8608 C C . ALA B 1 316 ? 2.631 33.625 4.797 1 90.62 316 ALA B C 1
ATOM 8610 O O . ALA B 1 316 ? 2.117 32.812 4.012 1 90.62 316 ALA B O 1
ATOM 8611 N N . LEU B 1 317 ? 3.707 33.438 5.488 1 93 317 LEU B N 1
ATOM 8612 C CA . LEU B 1 317 ? 4.422 32.188 5.324 1 93 317 LEU B CA 1
ATOM 8613 C C . LEU B 1 317 ? 3.549 31 5.75 1 93 317 LEU B C 1
ATOM 8615 O O . LEU B 1 317 ? 3.426 30.016 5.02 1 93 317 LEU B O 1
ATOM 8619 N N . PHE B 1 318 ? 2.896 31.094 6.859 1 92.75 318 PHE B N 1
ATOM 8620 C CA . PHE B 1 318 ? 2.115 29.984 7.387 1 92.75 318 PHE B CA 1
ATOM 8621 C C . PHE B 1 318 ? 0.816 29.812 6.609 1 92.75 318 PHE B C 1
ATOM 8623 O O . PHE B 1 318 ? 0.258 28.719 6.547 1 92.75 318 PHE B O 1
ATOM 8630 N N . GLN B 1 319 ? 0.387 30.891 6.035 1 91.31 319 GLN B N 1
ATOM 8631 C CA . GLN B 1 319 ? -0.767 30.766 5.152 1 91.31 319 GLN B CA 1
ATOM 8632 C C . GLN B 1 319 ? -0.411 29.969 3.895 1 91.31 319 GLN B C 1
ATOM 8634 O O . GLN B 1 319 ? -1.173 29.109 3.461 1 91.31 319 GLN B O 1
ATOM 8639 N N . VAL B 1 320 ? 0.701 30.266 3.365 1 93.62 320 VAL B N 1
ATOM 8640 C CA . VAL B 1 320 ? 1.153 29.578 2.166 1 93.62 320 VAL B CA 1
ATOM 8641 C C . VAL B 1 320 ? 1.354 28.094 2.473 1 93.62 320 VAL B C 1
ATOM 8643 O O . VAL B 1 320 ? 0.931 27.234 1.701 1 93.62 320 VAL B O 1
ATOM 8646 N N . MET B 1 321 ? 1.944 27.859 3.607 1 93.94 321 MET B N 1
ATOM 8647 C CA . MET B 1 321 ? 2.209 26.469 3.99 1 93.94 321 MET B CA 1
ATOM 8648 C C . MET B 1 321 ? 0.909 25.734 4.277 1 93.94 321 MET B C 1
ATOM 8650 O O . MET B 1 321 ? 0.78 24.547 3.953 1 93.94 321 MET B O 1
ATOM 8654 N N . ASN B 1 322 ? 0.022 26.422 4.867 1 92.06 322 ASN B N 1
ATOM 8655 C CA . ASN B 1 322 ? -1.269 25.812 5.16 1 92.06 322 ASN B CA 1
ATOM 8656 C C . ASN B 1 322 ? -2.018 25.438 3.885 1 92.06 322 ASN B C 1
ATOM 8658 O O . ASN B 1 322 ? -2.617 24.359 3.799 1 92.06 322 ASN B O 1
ATOM 8662 N N . ASP B 1 323 ? -1.989 26.297 2.986 1 91.31 323 ASP B N 1
ATOM 8663 C CA . ASP B 1 323 ? -2.641 26.016 1.711 1 91.31 323 ASP B CA 1
ATOM 8664 C C . ASP B 1 323 ? -1.943 24.859 0.984 1 91.31 323 ASP B C 1
ATOM 8666 O O . ASP B 1 323 ? -2.6 24.031 0.348 1 91.31 323 ASP B O 1
ATOM 8670 N N . GLU B 1 324 ? -0.679 24.844 1.067 1 93.62 324 GLU B N 1
ATOM 8671 C CA . GLU B 1 324 ? 0.062 23.75 0.44 1 93.62 324 GLU B CA 1
ATOM 8672 C C . GLU B 1 324 ? -0.319 22.406 1.046 1 93.62 324 GLU B C 1
ATOM 8674 O O . GLU B 1 324 ? -0.549 21.438 0.321 1 93.62 324 GLU B O 1
ATOM 8679 N N . VAL B 1 325 ? -0.373 22.344 2.322 1 91.06 325 VAL B N 1
ATOM 8680 C CA . VAL B 1 325 ? -0.698 21.109 3.016 1 91.06 325 VAL B CA 1
ATOM 8681 C C . VAL B 1 325 ? -2.137 20.703 2.705 1 91.06 325 VAL B C 1
ATOM 8683 O O . VAL B 1 325 ? -2.443 19.516 2.582 1 91.06 325 VAL B O 1
ATOM 8686 N N . ASN B 1 326 ? -2.936 21.688 2.506 1 85.25 326 ASN B N 1
ATOM 8687 C CA . ASN B 1 326 ? -4.305 21.375 2.111 1 85.25 326 ASN B CA 1
ATOM 8688 C C . ASN B 1 326 ? -4.359 20.719 0.732 1 85.25 326 ASN B C 1
ATOM 8690 O O . ASN B 1 326 ? -5.137 19.797 0.511 1 85.25 326 ASN B O 1
ATOM 8694 N N . PHE B 1 327 ? -3.555 21.203 -0.126 1 86.25 327 PHE B N 1
ATOM 8695 C CA . PHE B 1 327 ? -3.469 20.594 -1.444 1 86.25 327 PHE B CA 1
ATOM 8696 C C . PHE B 1 327 ? -2.945 19.156 -1.339 1 86.25 327 PHE B C 1
ATOM 8698 O O . PHE B 1 327 ? -3.439 18.266 -2.023 1 86.25 327 PHE B O 1
ATOM 8705 N N . LEU B 1 328 ? -1.961 19.031 -0.465 1 86.44 328 LEU B N 1
ATOM 8706 C CA . LEU B 1 328 ? -1.354 17.719 -0.291 1 86.44 328 LEU B CA 1
ATOM 8707 C C . LEU B 1 328 ? -2.35 16.734 0.322 1 86.44 328 LEU B C 1
ATOM 8709 O O . LEU B 1 328 ? -2.395 15.562 -0.067 1 86.44 328 LEU B O 1
ATOM 8713 N N . CYS B 1 329 ? -3.104 17.203 1.234 1 80.56 329 CYS B N 1
ATOM 8714 C CA . CYS B 1 329 ? -4.109 16.359 1.874 1 80.56 329 CYS B CA 1
ATOM 8715 C C . CYS B 1 329 ? -5.172 15.922 0.874 1 80.56 329 CYS B C 1
ATOM 8717 O O . CYS B 1 329 ? -5.535 14.75 0.816 1 80.56 329 CYS B O 1
ATOM 8719 N N . GLU B 1 330 ? -5.566 16.844 0.108 1 77.56 330 GLU B N 1
ATOM 8720 C CA . GLU B 1 330 ? -6.605 16.531 -0.87 1 77.56 330 GLU B CA 1
ATOM 8721 C C . GLU B 1 330 ? -6.07 15.633 -1.979 1 77.56 330 GLU B C 1
ATOM 8723 O O . GLU B 1 330 ? -6.809 14.812 -2.529 1 77.56 330 GLU B O 1
ATOM 8728 N N . TYR B 1 331 ? -4.809 15.75 -2.264 1 78.12 331 TYR B N 1
ATOM 8729 C CA . TYR B 1 331 ? -4.188 14.922 -3.291 1 78.12 331 TYR B CA 1
ATOM 8730 C C . TYR B 1 331 ? -4.121 13.461 -2.85 1 78.12 331 TYR B C 1
ATOM 8732 O O . TYR B 1 331 ? -4.332 12.555 -3.656 1 78.12 331 TYR B O 1
ATOM 8740 N N . ASN B 1 332 ? -3.77 13.211 -1.698 1 69.06 332 ASN B N 1
ATOM 8741 C CA . ASN B 1 332 ? -3.611 11.844 -1.227 1 69.06 332 ASN B CA 1
ATOM 8742 C C . ASN B 1 332 ? -4.961 11.195 -0.929 1 69.06 332 ASN B C 1
ATOM 8744 O O . ASN B 1 332 ? -5.066 9.969 -0.884 1 69.06 332 ASN B O 1
ATOM 8748 N N . HIS B 1 333 ? -5.957 11.906 -0.747 1 60.03 333 HIS B N 1
ATOM 8749 C CA . HIS B 1 333 ? -7.258 11.359 -0.383 1 60.03 333 HIS B CA 1
ATOM 8750 C C . HIS B 1 333 ? -8.141 11.172 -1.612 1 60.03 333 HIS B C 1
ATOM 8752 O O . HIS B 1 333 ? -8.93 10.227 -1.681 1 60.03 333 HIS B O 1
ATOM 8758 N N . SER B 1 334 ? -8.398 12.359 -2.225 1 56.09 334 SER B N 1
ATOM 8759 C CA . SER B 1 334 ? -9.562 12.391 -3.109 1 56.09 334 SER B CA 1
ATOM 8760 C C . SER B 1 334 ? -9.141 12.359 -4.574 1 56.09 334 SER B C 1
ATOM 8762 O O . SER B 1 334 ? -8.227 13.078 -4.98 1 56.09 334 SER B O 1
ATOM 8764 N N . VAL B 1 335 ? -9.336 11.227 -5.27 1 51.56 335 VAL B N 1
ATOM 8765 C CA . VAL B 1 335 ? -9.156 11.18 -6.719 1 51.56 335 VAL B CA 1
ATOM 8766 C C . VAL B 1 335 ? -9.727 12.445 -7.348 1 51.56 335 VAL B C 1
ATOM 8768 O O . VAL B 1 335 ? -9.141 12.992 -8.289 1 51.56 335 VAL B O 1
ATOM 8771 N N . THR B 1 336 ? -10.914 12.883 -6.859 1 49.5 336 THR B N 1
ATOM 8772 C CA . THR B 1 336 ? -11.805 13.711 -7.668 1 49.5 336 THR B CA 1
ATOM 8773 C C . THR B 1 336 ? -11.258 15.133 -7.785 1 49.5 336 THR B C 1
ATOM 8775 O O . THR B 1 336 ? -11.258 15.719 -8.875 1 49.5 336 THR B O 1
ATOM 8778 N N . PRO B 1 337 ? -11.062 15.602 -6.586 1 50.22 337 PRO B N 1
ATOM 8779 C CA . PRO B 1 337 ? -10.883 17.047 -6.758 1 50.22 337 PRO B CA 1
ATOM 8780 C C . PRO B 1 337 ? -9.648 17.391 -7.598 1 50.22 337 PRO B C 1
ATOM 8782 O O . PRO B 1 337 ? -9.633 18.422 -8.281 1 50.22 337 PRO B O 1
ATOM 8785 N N . VAL B 1 338 ? -8.602 16.688 -7.309 1 49.53 338 VAL B N 1
ATOM 8786 C CA . VAL B 1 338 ? -7.332 17.078 -7.922 1 49.53 338 VAL B CA 1
ATOM 8787 C C . VAL B 1 338 ? -7.492 17.141 -9.438 1 49.53 338 VAL B C 1
ATOM 8789 O O . VAL B 1 338 ? -7.023 18.078 -10.078 1 49.53 338 VAL B O 1
ATOM 8792 N N . VAL B 1 339 ? -7.805 15.961 -9.945 1 48.81 339 VAL B N 1
ATOM 8793 C CA . VAL B 1 339 ? -7.637 15.781 -11.383 1 48.81 339 VAL B CA 1
ATOM 8794 C C . VAL B 1 339 ? -8.57 16.719 -12.141 1 48.81 339 VAL B C 1
ATOM 8796 O O . VAL B 1 339 ? -8.195 17.281 -13.172 1 48.81 339 VAL B O 1
ATOM 8799 N N . LEU B 1 340 ? -9.859 16.906 -11.578 1 53.62 340 LEU B N 1
ATOM 8800 C CA . LEU B 1 340 ? -10.875 17.328 -12.531 1 53.62 340 LEU B CA 1
ATOM 8801 C C . LEU B 1 340 ? -11.352 18.75 -12.227 1 53.62 340 LEU B C 1
ATOM 8803 O O . LEU B 1 340 ? -12.445 19.141 -12.641 1 53.62 340 LEU B O 1
ATOM 8807 N N . ALA B 1 341 ? -10.547 19.266 -11.383 1 58.34 341 ALA B N 1
ATOM 8808 C CA . ALA B 1 341 ? -10.977 20.609 -11.008 1 58.34 341 ALA B CA 1
ATOM 8809 C C . ALA B 1 341 ? -10.727 21.609 -12.141 1 58.34 341 ALA B C 1
ATOM 8811 O O . ALA B 1 341 ? -9.938 22.547 -11.992 1 58.34 341 ALA B O 1
ATOM 8812 N N . SER B 1 342 ? -11.086 21.188 -13.305 1 66 342 SER B N 1
ATOM 8813 C CA . SER B 1 342 ? -11.078 22.094 -14.445 1 66 342 SER B CA 1
ATOM 8814 C C . SER B 1 342 ? -12.492 22.5 -14.844 1 66 342 SER B C 1
ATOM 8816 O O . SER B 1 342 ? -13.445 21.75 -14.594 1 66 342 SER B O 1
ATOM 8818 N N . PRO B 1 343 ? -12.625 23.75 -15.148 1 62.19 343 PRO B N 1
ATOM 8819 C CA . PRO B 1 343 ? -13.953 24.172 -15.602 1 62.19 343 PRO B CA 1
ATOM 8820 C C . PRO B 1 343 ? -14.555 23.219 -16.625 1 62.19 343 PRO B C 1
ATOM 8822 O O . PRO B 1 343 ? -15.773 23.016 -16.656 1 62.19 343 PRO B O 1
ATOM 8825 N N . PHE B 1 344 ? -13.703 22.516 -17.297 1 63.38 344 PHE B N 1
ATOM 8826 C CA . PHE B 1 344 ? -14.188 21.547 -18.281 1 63.38 344 PHE B CA 1
ATOM 8827 C C . PHE B 1 344 ? -14.812 20.344 -17.594 1 63.38 344 PHE B C 1
ATOM 8829 O O . PHE B 1 344 ? -15.906 19.922 -17.953 1 63.38 344 PHE B O 1
ATOM 8836 N N . PHE B 1 345 ? -14.164 19.938 -16.594 1 66.19 345 PHE B N 1
ATOM 8837 C CA . PHE B 1 345 ? -14.664 18.75 -15.922 1 66.19 345 PHE B CA 1
ATOM 8838 C C . PHE B 1 345 ? -15.883 19.078 -15.062 1 66.19 345 PHE B C 1
ATOM 8840 O O . PHE B 1 345 ? -16.734 18.219 -14.844 1 66.19 345 PHE B O 1
ATOM 8847 N N . LEU B 1 346 ? -15.945 20.297 -14.68 1 63.5 346 LEU B N 1
ATOM 8848 C CA . LEU B 1 346 ? -17.172 20.75 -14.023 1 63.5 346 LEU B CA 1
ATOM 8849 C C . LEU B 1 346 ? -18.375 20.609 -14.953 1 63.5 346 LEU B C 1
ATOM 8851 O O . LEU B 1 346 ? -19.422 20.094 -14.555 1 63.5 346 LEU B O 1
ATOM 8855 N N . LEU B 1 347 ? -18.141 21 -16.172 1 62.81 347 LEU B N 1
ATOM 8856 C CA . LEU B 1 347 ? -19.203 20.953 -17.156 1 62.81 347 LEU B CA 1
ATOM 8857 C C . LEU B 1 347 ? -19.594 19.5 -17.453 1 62.81 347 LEU B C 1
ATOM 8859 O O . LEU B 1 347 ? -20.781 19.188 -17.547 1 62.81 347 LEU B O 1
ATOM 8863 N N . VAL B 1 348 ? -18.656 18.719 -17.438 1 64.25 348 VAL B N 1
ATOM 8864 C CA . VAL B 1 348 ? -18.891 17.328 -17.844 1 64.25 348 VAL B CA 1
ATOM 8865 C C . VAL B 1 348 ? -19.547 16.578 -16.688 1 64.25 348 VAL B C 1
ATOM 8867 O O . VAL B 1 348 ? -20.5 15.828 -16.891 1 64.25 348 VAL B O 1
ATOM 8870 N N . ASN B 1 349 ? -19.078 16.797 -15.484 1 66.56 349 ASN B N 1
ATOM 8871 C CA . ASN B 1 349 ? -19.516 16.016 -14.336 1 66.56 349 ASN B CA 1
ATOM 8872 C C . ASN B 1 349 ? -20.922 16.422 -13.875 1 66.56 349 ASN B C 1
ATOM 8874 O O . ASN B 1 349 ? -21.719 15.57 -13.492 1 66.56 349 ASN B O 1
ATOM 8878 N N . TYR B 1 350 ? -21.188 17.672 -13.914 1 64.19 350 TYR B N 1
ATOM 8879 C CA . TYR B 1 350 ? -22.422 18.094 -13.266 1 64.19 350 TYR B CA 1
ATOM 8880 C C . TYR B 1 350 ? -23.469 18.516 -14.297 1 64.19 350 TYR B C 1
ATOM 8882 O O . TYR B 1 350 ? -24.672 18.375 -14.07 1 64.19 350 TYR B O 1
ATOM 8890 N N . PHE B 1 351 ? -22.984 18.906 -15.477 1 63.78 351 PHE B N 1
ATOM 8891 C CA . PHE B 1 351 ? -23.984 19.359 -16.422 1 63.78 351 PHE B CA 1
ATOM 8892 C C . PHE B 1 351 ? -24.234 18.312 -17.516 1 63.78 351 PHE B C 1
ATOM 8894 O O . PHE B 1 351 ? -25.375 18.047 -17.875 1 63.78 351 PHE B O 1
ATOM 8901 N N . LEU B 1 352 ? -23.156 17.688 -17.906 1 61.28 352 LEU B N 1
ATOM 8902 C CA . LEU B 1 352 ? -23.344 16.719 -18.984 1 61.28 352 LEU B CA 1
ATOM 8903 C C . LEU B 1 352 ? -23.984 15.438 -18.469 1 61.28 352 LEU B C 1
ATOM 8905 O O . LEU B 1 352 ? -24.828 14.844 -19.156 1 61.28 352 LEU B O 1
ATOM 8909 N N . ILE B 1 353 ? -23.688 15.039 -17.281 1 62.31 353 ILE B N 1
ATOM 8910 C CA . ILE B 1 353 ? -24.281 13.828 -16.719 1 62.31 353 ILE B CA 1
ATOM 8911 C C . ILE B 1 353 ? -25.781 14.031 -16.516 1 62.31 353 ILE B C 1
ATOM 8913 O O . ILE B 1 353 ? -26.578 13.133 -16.797 1 62.31 353 ILE B O 1
ATOM 8917 N N . LEU B 1 354 ? -26.125 15.188 -16.047 1 61.88 354 LEU B N 1
ATOM 8918 C CA . LEU B 1 354 ? -27.547 15.492 -15.875 1 61.88 354 LEU B CA 1
ATOM 8919 C C . LEU B 1 354 ? -28.281 15.453 -17.219 1 61.88 354 LEU B C 1
ATOM 8921 O O . LEU B 1 354 ? -29.406 14.945 -17.297 1 61.88 354 LEU B O 1
ATOM 8925 N N . LYS B 1 355 ? -27.594 15.938 -18.219 1 59.66 355 LYS B N 1
ATOM 8926 C CA . LYS B 1 355 ? -28.203 15.922 -19.547 1 59.66 355 LYS B CA 1
ATOM 8927 C C . LYS B 1 355 ? -28.312 14.5 -20.094 1 59.66 355 LYS B C 1
ATOM 8929 O O . LYS B 1 355 ? -29.328 14.141 -20.688 1 59.66 355 LYS B O 1
ATOM 8934 N N . ILE B 1 356 ? -27.266 13.742 -19.812 1 61.09 356 ILE B N 1
ATOM 8935 C CA . ILE B 1 356 ? -27.281 12.359 -20.281 1 61.09 356 ILE B CA 1
ATOM 8936 C C . ILE B 1 356 ? -28.344 11.57 -19.531 1 61.09 356 ILE B C 1
ATOM 8938 O O . ILE B 1 356 ? -29.109 10.805 -20.125 1 61.09 356 ILE B O 1
ATOM 8942 N N . VAL B 1 357 ? -28.422 11.797 -18.297 1 60.81 357 VAL B N 1
ATOM 8943 C CA . VAL B 1 357 ? -29.422 11.109 -17.5 1 60.81 357 VAL B CA 1
ATOM 8944 C C . VAL B 1 357 ? -30.828 11.531 -17.969 1 60.81 357 VAL B C 1
ATOM 8946 O O . VAL B 1 357 ? -31.719 10.688 -18.094 1 60.81 357 VAL B O 1
ATOM 8949 N N . LEU B 1 358 ? -30.953 12.797 -18.203 1 62.81 358 LEU B N 1
ATOM 8950 C CA . LEU B 1 358 ? -32.25 13.297 -18.703 1 62.81 358 LEU B CA 1
ATOM 8951 C C . LEU B 1 358 ? -32.562 12.68 -20.062 1 62.81 358 LEU B C 1
ATOM 8953 O O . LEU B 1 358 ? -33.719 12.289 -20.312 1 62.81 358 LEU B O 1
ATOM 8957 N N . GLY B 1 359 ? -31.578 12.664 -20.891 1 59.88 359 GLY B N 1
ATOM 8958 C CA . GLY B 1 359 ? -31.781 12.023 -22.188 1 59.88 359 GLY B CA 1
ATOM 8959 C C . GLY B 1 359 ? -32.188 10.562 -22.078 1 59.88 359 GLY B C 1
ATOM 8960 O O . GLY B 1 359 ? -33.094 10.117 -22.75 1 59.88 359 GLY B O 1
ATOM 8961 N N . PHE B 1 360 ? -31.516 9.898 -21.219 1 58.19 360 PHE B N 1
ATOM 8962 C CA . PHE B 1 360 ? -31.828 8.484 -21.031 1 58.19 360 PHE B CA 1
ATOM 8963 C C . PHE B 1 360 ? -33.219 8.312 -20.422 1 58.19 360 PHE B C 1
ATOM 8965 O O . PHE B 1 360 ? -33.938 7.395 -20.781 1 58.19 360 PHE B O 1
ATOM 8972 N N . CYS B 1 361 ? -33.531 9.109 -19.469 1 56.53 361 CYS B N 1
ATOM 8973 C CA . CYS B 1 361 ? -34.875 9.078 -18.859 1 56.53 361 CYS B CA 1
ATOM 8974 C C . CYS B 1 361 ? -35.938 9.305 -19.906 1 56.53 361 CYS B C 1
ATOM 8976 O O . CYS B 1 361 ? -36.969 8.617 -19.922 1 56.53 361 CYS B O 1
ATOM 8978 N N . ILE B 1 362 ? -35.625 10.25 -20.719 1 57.53 362 ILE B N 1
ATOM 8979 C CA . ILE B 1 362 ? -36.594 10.516 -21.812 1 57.53 362 ILE B CA 1
ATOM 8980 C C . ILE B 1 362 ? -36.656 9.297 -22.734 1 57.53 362 ILE B C 1
ATOM 8982 O O . ILE B 1 362 ? -37.75 8.867 -23.094 1 57.53 362 ILE B O 1
ATOM 8986 N N . MET B 1 363 ? -35.562 8.766 -22.984 1 55.31 363 MET B N 1
ATOM 8987 C CA . MET B 1 363 ? -35.531 7.605 -23.875 1 55.31 363 MET B CA 1
ATOM 8988 C C . MET B 1 363 ? -36.25 6.414 -23.25 1 55.31 363 MET B C 1
ATOM 8990 O O . MET B 1 363 ? -37 5.711 -23.938 1 55.31 363 MET B O 1
ATOM 8994 N N . SER B 1 364 ? -35.969 6.148 -22.078 1 53.78 364 SER B N 1
ATOM 8995 C CA . SER B 1 364 ? -36.594 5.035 -21.375 1 53.78 364 SER B CA 1
ATOM 8996 C C . SER B 1 364 ? -38.125 5.23 -21.297 1 53.78 364 SER B C 1
ATOM 8998 O O . SER B 1 364 ? -38.875 4.277 -21.453 1 53.78 364 SER B O 1
ATOM 9000 N N . SER B 1 365 ? -38.469 6.438 -20.953 1 53.72 365 SER B N 1
ATOM 9001 C CA . SER B 1 365 ? -39.906 6.754 -20.922 1 53.72 365 SER B CA 1
ATOM 9002 C C . SER B 1 365 ? -40.531 6.547 -22.297 1 53.72 365 SER B C 1
ATOM 9004 O O . SER B 1 365 ? -41.688 6.066 -22.391 1 53.72 365 SER B O 1
ATOM 9006 N N . LEU B 1 366 ? -39.781 7.004 -23.188 1 52.25 366 LEU B N 1
ATOM 9007 C CA . LEU B 1 366 ? -40.312 6.812 -24.547 1 52.25 366 LEU B CA 1
ATOM 9008 C C . LEU B 1 366 ? -40.438 5.328 -24.875 1 52.25 366 LEU B C 1
ATOM 9010 O O . LEU B 1 366 ? -41.406 4.91 -25.516 1 52.25 366 LEU B O 1
ATOM 9014 N N . LEU B 1 367 ? -39.406 4.684 -24.438 1 47.94 367 LEU B N 1
ATOM 9015 C CA . LEU B 1 367 ? -39.406 3.26 -24.766 1 47.94 367 LEU B CA 1
ATOM 9016 C C . LEU B 1 367 ? -40.438 2.504 -23.938 1 47.94 367 LEU B C 1
ATOM 9018 O O . LEU B 1 367 ? -41.031 1.532 -24.406 1 47.94 367 LEU B O 1
ATOM 9022 N N . SER B 1 368 ? -40.375 2.83 -22.703 1 46.19 368 SER B N 1
ATOM 9023 C CA . SER B 1 368 ? -41.312 2.105 -21.859 1 46.19 368 SER B CA 1
ATOM 9024 C C . SER B 1 368 ? -42.75 2.508 -22.188 1 46.19 368 SER B C 1
ATOM 9026 O O . SER B 1 368 ? -43.688 1.713 -22.016 1 46.19 368 SER B O 1
ATOM 9028 N N . GLY B 1 369 ? -43.062 3.854 -22.188 1 41.75 369 GLY B N 1
ATOM 9029 C CA . GLY B 1 369 ? -44.406 4.336 -22.453 1 41.75 369 GLY B CA 1
ATOM 9030 C C . GLY B 1 369 ? -44.719 4.402 -23.938 1 41.75 369 GLY B C 1
ATOM 9031 O O . GLY B 1 369 ? -44.031 5.125 -24.688 1 41.75 369 GLY B O 1
ATOM 9032 N N . ASN B 1 370 ? -45.188 3.23 -24.562 1 42.47 370 ASN B N 1
ATOM 9033 C CA . ASN B 1 370 ? -45.781 3.248 -25.906 1 42.47 370 ASN B CA 1
ATOM 9034 C C . ASN B 1 370 ? -45.719 4.645 -26.516 1 42.47 370 ASN B C 1
ATOM 9036 O O . ASN B 1 370 ? -46.656 5.082 -27.172 1 42.47 370 ASN B O 1
ATOM 9040 N N . GLY B 1 371 ? -44.625 5.363 -26.594 1 42 371 GLY B N 1
ATOM 9041 C CA . GLY B 1 371 ? -44.344 6.582 -27.328 1 42 371 GLY B CA 1
ATOM 9042 C C . GLY B 1 371 ? -44.969 7.816 -26.719 1 42 371 GLY B C 1
ATOM 9043 O O . GLY B 1 371 ? -44.844 8.914 -27.266 1 42 371 GLY B O 1
ATOM 9044 N N . ASN B 1 372 ? -46.156 7.781 -25.953 1 38.47 372 ASN B N 1
ATOM 9045 C CA . ASN B 1 372 ? -46.875 9.016 -25.641 1 38.47 372 ASN B CA 1
ATOM 9046 C C . ASN B 1 372 ? -46.156 9.797 -24.531 1 38.47 372 ASN B C 1
ATOM 9048 O O . ASN B 1 372 ? -46.344 9.5 -23.344 1 38.47 372 ASN B O 1
ATOM 9052 N N . LEU B 1 373 ? -45.094 10.289 -24.625 1 44.69 373 LEU B N 1
ATOM 9053 C CA . LEU B 1 373 ? -44.375 11.234 -23.766 1 44.69 373 LEU B CA 1
ATOM 9054 C C . LEU B 1 373 ? -45.344 12.219 -23.125 1 44.69 373 LEU B C 1
ATOM 9056 O O . LEU B 1 373 ? -45.156 12.617 -21.969 1 44.69 373 LEU B O 1
ATOM 9060 N N . MET B 1 374 ? -46.312 12.617 -23.844 1 44.09 374 MET B N 1
ATOM 9061 C CA . MET B 1 374 ? -47.344 13.555 -23.375 1 44.09 374 MET B CA 1
ATOM 9062 C C . MET B 1 374 ? -48.125 12.984 -22.188 1 44.09 374 MET B C 1
ATOM 9064 O O . MET B 1 374 ? -48.469 13.711 -21.266 1 44.09 374 MET B O 1
ATOM 9068 N N . PHE B 1 375 ? -48.312 11.734 -22.156 1 43.12 375 PHE B N 1
ATOM 9069 C CA . PHE B 1 375 ? -49.062 11.125 -21.047 1 43.12 375 PHE B CA 1
ATOM 9070 C C . PHE B 1 375 ? -48.219 11.109 -19.781 1 43.12 375 PHE B C 1
ATOM 9072 O O . PHE B 1 375 ? -48.719 11.406 -18.703 1 43.12 375 PHE B O 1
ATOM 9079 N N . THR B 1 376 ? -46.969 10.844 -19.953 1 43.59 376 THR B N 1
ATOM 9080 C CA . THR B 1 376 ? -46.125 10.859 -18.766 1 43.59 376 THR B CA 1
ATOM 9081 C C . THR B 1 376 ? -45.969 12.289 -18.234 1 43.59 376 THR B C 1
ATOM 9083 O O . THR B 1 376 ? -46 12.516 -17.031 1 43.59 376 THR B O 1
ATOM 9086 N N . LEU B 1 377 ? -45.719 13.195 -19.078 1 46.56 377 LEU B N 1
ATOM 9087 C CA . LEU B 1 377 ? -45.656 14.602 -18.703 1 46.56 377 LEU B CA 1
ATOM 9088 C C . LEU B 1 377 ? -47 15.109 -18.188 1 46.56 377 LEU B C 1
ATOM 9090 O O . LEU B 1 377 ? -47.062 15.898 -17.25 1 46.56 377 LEU B O 1
ATOM 9094 N N . GLN B 1 378 ? -48.094 14.82 -18.859 1 43.34 378 GLN B N 1
ATOM 9095 C CA . GLN B 1 378 ? -49.438 15.133 -18.328 1 43.34 378 GLN B CA 1
ATOM 9096 C C . GLN B 1 378 ? -49.656 14.461 -16.969 1 43.34 378 GLN B C 1
ATOM 9098 O O . GLN B 1 378 ? -50.312 15.039 -16.094 1 43.34 378 GLN B O 1
ATOM 9103 N N . PHE B 1 379 ? -49.156 13.273 -16.844 1 41.28 379 PHE B N 1
ATOM 9104 C CA . PHE B 1 379 ? -49.219 12.625 -15.531 1 41.28 379 PHE B CA 1
ATOM 9105 C C . PHE B 1 379 ? -48.375 13.391 -14.508 1 41.28 379 PHE B C 1
ATOM 9107 O O . PHE B 1 379 ? -48.812 13.547 -13.359 1 41.28 379 PHE B O 1
ATOM 9114 N N . ILE B 1 380 ? -47.188 13.789 -14.875 1 42.16 380 ILE B N 1
ATOM 9115 C CA . ILE B 1 380 ? -46.375 14.586 -13.977 1 42.16 380 ILE B CA 1
ATOM 9116 C C . ILE B 1 380 ? -46.969 15.977 -13.812 1 42.16 380 ILE B C 1
ATOM 9118 O O . ILE B 1 380 ? -46.969 16.531 -12.711 1 42.16 380 ILE B O 1
ATOM 9122 N N . SER B 1 381 ? -47.281 16.688 -14.812 1 38.91 381 SER B N 1
ATOM 9123 C CA . SER B 1 381 ? -47.875 18.031 -14.781 1 38.91 381 SER B CA 1
ATOM 9124 C C . SER B 1 381 ? -49.25 18.016 -14.148 1 38.91 381 SER B C 1
ATOM 9126 O O . SER B 1 381 ? -49.781 19.062 -13.781 1 38.91 381 SER B O 1
ATOM 9128 N N . HIS B 1 382 ? -50.219 17.188 -14.766 1 37.06 382 HIS B N 1
ATOM 9129 C CA . HIS B 1 382 ? -51.469 17.266 -14.047 1 37.06 382 HIS B CA 1
ATOM 9130 C C . HIS B 1 382 ? -51.281 17.125 -12.539 1 37.06 382 HIS B C 1
ATOM 9132 O O . HIS B 1 382 ? -50.688 16.141 -12.086 1 37.06 382 HIS B O 1
ATOM 9138 N N . ASN B 1 383 ? -51.312 18.219 -11.859 1 39.28 383 ASN B N 1
ATOM 9139 C CA . ASN B 1 383 ? -51.094 18.922 -10.602 1 39.28 383 ASN B CA 1
ATOM 9140 C C . ASN B 1 383 ? -51.344 18 -9.398 1 39.28 383 ASN B C 1
ATOM 9142 O O . ASN B 1 383 ? -51.312 18.453 -8.258 1 39.28 383 ASN B O 1
ATOM 9146 N N . TYR B 1 384 ? -52.188 17.031 -9.398 1 38.72 384 TYR B N 1
ATOM 9147 C CA . TYR B 1 384 ? -52.875 16.312 -8.32 1 38.72 384 TYR B CA 1
ATOM 9148 C C . TYR B 1 384 ? -51.938 15.312 -7.66 1 38.72 384 TYR B C 1
ATOM 9150 O O . TYR B 1 384 ? -52.281 14.672 -6.668 1 38.72 384 TYR B O 1
ATOM 9158 N N . ALA B 1 385 ? -50.875 15.023 -8.25 1 41.62 385 ALA B N 1
ATOM 9159 C CA . ALA B 1 385 ? -49.969 14.008 -7.707 1 41.62 385 ALA B CA 1
ATOM 9160 C C . ALA B 1 385 ? -49.312 14.5 -6.426 1 41.62 385 ALA B C 1
ATOM 9162 O O . ALA B 1 385 ? -49.219 13.766 -5.441 1 41.62 385 ALA B O 1
ATOM 9163 N N . ILE B 1 386 ? -48.594 15.68 -6.648 1 44.56 386 ILE B N 1
ATOM 9164 C CA . ILE B 1 386 ? -48.031 16.203 -5.402 1 44.56 386 ILE B CA 1
ATOM 9165 C C . ILE B 1 386 ? -49.156 16.422 -4.391 1 44.56 386 ILE B C 1
ATOM 9167 O O . ILE B 1 386 ? -49 16.109 -3.209 1 44.56 386 ILE B O 1
ATOM 9171 N N . THR B 1 387 ? -50.219 17.094 -4.895 1 45.31 387 THR B N 1
ATOM 9172 C CA . THR B 1 387 ? -51.375 17.266 -4 1 45.31 387 THR B CA 1
ATOM 9173 C C . THR B 1 387 ? -51.938 15.914 -3.605 1 45.31 387 THR B C 1
ATOM 9175 O O . THR B 1 387 ? -52.375 15.734 -2.467 1 45.31 387 THR B O 1
ATOM 9178 N N . ARG B 1 388 ? -51.969 15.055 -4.562 1 49.16 388 ARG B N 1
ATOM 9179 C CA . ARG B 1 388 ? -52.438 13.703 -4.246 1 49.16 388 ARG B CA 1
ATOM 9180 C C . ARG B 1 388 ? -51.438 12.977 -3.359 1 49.16 388 ARG B C 1
ATOM 9182 O O . ARG B 1 388 ? -51.812 12.234 -2.455 1 49.16 388 ARG B O 1
ATOM 9189 N N . LEU B 1 389 ? -50.188 13.32 -3.691 1 53.97 389 LEU B N 1
ATOM 9190 C CA . LEU B 1 389 ? -49.188 12.727 -2.826 1 53.97 389 LEU B CA 1
ATOM 9191 C C . LEU B 1 389 ? -49.281 13.289 -1.413 1 53.97 389 LEU B C 1
ATOM 9193 O O . LEU B 1 389 ? -49.125 12.555 -0.435 1 53.97 389 LEU B O 1
ATOM 9197 N N . SER B 1 390 ? -49.5 14.664 -1.447 1 58.03 390 SER B N 1
ATOM 9198 C CA . SER B 1 390 ? -49.656 15.25 -0.125 1 58.03 390 SER B CA 1
ATOM 9199 C C . SER B 1 390 ? -50.938 14.742 0.549 1 58.03 390 SER B C 1
ATOM 9201 O O . SER B 1 390 ? -50.938 14.469 1.751 1 58.03 390 SER B O 1
ATOM 9203 N N . LYS B 1 391 ? -52 14.508 -0.227 1 59.91 391 LYS B N 1
ATOM 9204 C CA . LYS B 1 391 ? -53.25 14 0.354 1 59.91 391 LYS B CA 1
ATOM 9205 C C . LYS B 1 391 ? -53.125 12.531 0.734 1 59.91 391 LYS B C 1
ATOM 9207 O O . LYS B 1 391 ? -53.625 12.102 1.771 1 59.91 391 LYS B O 1
ATOM 9212 N N . VAL B 1 392 ? -52.438 11.859 -0.134 1 60.88 392 VAL B N 1
ATOM 9213 C CA . VAL B 1 392 ? -52.156 10.461 0.2 1 60.88 392 VAL B CA 1
ATOM 9214 C C . VAL B 1 392 ? -51.281 10.391 1.443 1 60.88 392 VAL B C 1
ATOM 9216 O O . VAL B 1 392 ? -51.469 9.531 2.309 1 60.88 392 VAL B O 1
ATOM 9219 N N . GLY B 1 393 ? -50.344 11.352 1.533 1 62.88 393 GLY B N 1
ATOM 9220 C CA . GLY B 1 393 ? -49.5 11.391 2.719 1 62.88 393 GLY B CA 1
ATOM 9221 C C . GLY B 1 393 ? -50.281 11.672 3.992 1 62.88 393 GLY B C 1
ATOM 9222 O O . GLY B 1 393 ? -50.062 11.008 5.012 1 62.88 393 GLY B O 1
ATOM 9223 N N . ILE B 1 394 ? -51.188 12.586 3.863 1 63.41 394 ILE B N 1
ATOM 9224 C CA . ILE B 1 394 ? -52 12.945 5.023 1 63.41 394 ILE B CA 1
ATOM 9225 C C . ILE B 1 394 ? -52.938 11.797 5.367 1 63.41 394 ILE B C 1
ATOM 9227 O O . ILE B 1 394 ? -53.125 11.477 6.543 1 63.41 394 ILE B O 1
ATOM 9231 N N . CYS B 1 395 ? -53.5 11.094 4.344 1 62.66 395 CYS B N 1
ATOM 9232 C CA . CYS B 1 395 ? -54.406 9.961 4.594 1 62.66 395 CYS B CA 1
ATOM 9233 C C . CYS B 1 395 ? -53.625 8.797 5.207 1 62.66 395 CYS B C 1
ATOM 9235 O O . CYS B 1 395 ? -54.156 8.117 6.102 1 62.66 395 CYS B O 1
ATOM 9237 N N . LEU B 1 396 ? -52.531 8.719 4.746 1 68.06 396 LEU B N 1
ATOM 9238 C CA . LEU B 1 396 ? -51.719 7.637 5.297 1 68.06 396 LEU B CA 1
ATOM 9239 C C . LEU B 1 396 ? -51.344 7.926 6.742 1 68.06 396 LEU B C 1
ATOM 9241 O O . LEU B 1 396 ? -51.312 7.02 7.578 1 68.06 396 LEU B O 1
ATOM 9245 N N . LEU B 1 397 ? -51.062 9.164 7.051 1 67.56 397 LEU B N 1
ATOM 9246 C CA . LEU B 1 397 ? -50.688 9.547 8.406 1 67.56 397 LEU B CA 1
ATOM 9247 C C . LEU B 1 397 ? -51.875 9.375 9.359 1 67.56 397 LEU B C 1
ATOM 9249 O O . LEU B 1 397 ? -51.688 8.961 10.508 1 67.56 397 LEU B O 1
ATOM 9253 N N . LEU B 1 398 ? -53.062 9.57 8.812 1 66.81 398 LEU B N 1
ATOM 9254 C CA . LEU B 1 398 ? -54.25 9.406 9.625 1 66.81 398 LEU B CA 1
ATOM 9255 C C . LEU B 1 398 ? -54.562 7.934 9.828 1 66.81 398 LEU B C 1
ATOM 9257 O O . LEU B 1 398 ? -55 7.531 10.914 1 66.81 398 LEU B O 1
ATOM 9261 N N . SER B 1 399 ? -54.25 7.18 8.789 1 66 399 SER B N 1
ATOM 9262 C CA . SER B 1 399 ? -54.5 5.746 8.906 1 66 399 SER B CA 1
ATOM 9263 C C . SER B 1 399 ? -53.406 5.062 9.719 1 66 399 SER B C 1
ATOM 9265 O O . SER B 1 399 ? -53.562 3.936 10.188 1 66 399 SER B O 1
ATOM 9267 N N . ALA B 1 400 ? -52.281 5.664 9.805 1 69.06 400 ALA B N 1
ATOM 9268 C CA . ALA B 1 400 ? -51.125 5.09 10.516 1 69.06 400 ALA B CA 1
ATOM 9269 C C . ALA B 1 400 ? -51.438 4.926 12 1 69.06 400 ALA B C 1
ATOM 9271 O O . ALA B 1 400 ? -50.906 4.043 12.656 1 69.06 400 ALA B O 1
ATOM 9272 N N . THR B 1 401 ? -52.406 5.734 12.539 1 63.59 401 THR B N 1
ATOM 9273 C CA . THR B 1 401 ? -52.75 5.617 13.953 1 63.59 401 THR B CA 1
ATOM 9274 C C . THR B 1 401 ? -53.656 4.41 14.188 1 63.59 401 THR B C 1
ATOM 9276 O O . THR B 1 401 ? -53.688 3.865 15.289 1 63.59 401 THR B O 1
ATOM 9279 N N . GLU B 1 402 ? -54.312 3.865 13.133 1 64.81 402 GLU B N 1
ATOM 9280 C CA . GLU B 1 402 ? -55.281 2.797 13.344 1 64.81 402 GLU B CA 1
ATOM 9281 C C . GLU B 1 402 ? -54.75 1.447 12.898 1 64.81 402 GLU B C 1
ATOM 9283 O O . GLU B 1 402 ? -55.156 0.402 13.406 1 64.81 402 GLU B O 1
ATOM 9288 N N . SER B 1 403 ? -53.719 1.497 11.891 1 72 403 SER B N 1
ATOM 9289 C CA . SER B 1 403 ? -53.219 0.232 11.352 1 72 403 SER B CA 1
ATOM 9290 C C . SER B 1 403 ? -51.719 0.171 11.367 1 72 403 SER B C 1
ATOM 9292 O O . SER B 1 403 ? -51.031 1.085 10.883 1 72 403 SER B O 1
ATOM 9294 N N . PRO B 1 404 ? -51.156 -0.832 12.094 1 71.06 404 PRO B N 1
ATOM 9295 C CA . PRO B 1 404 ? -49.688 -1.001 12.109 1 71.06 404 PRO B CA 1
ATOM 9296 C C . PRO B 1 404 ? -49.094 -1.087 10.711 1 71.06 404 PRO B C 1
ATOM 9298 O O . PRO B 1 404 ? -48 -0.572 10.469 1 71.06 404 PRO B O 1
ATOM 9301 N N . SER B 1 405 ? -49.875 -1.653 9.844 1 71.56 405 SER B N 1
ATOM 9302 C CA . SER B 1 405 ? -49.344 -1.768 8.484 1 71.56 405 SER B CA 1
ATOM 9303 C C . SER B 1 405 ? -49.219 -0.4 7.824 1 71.56 405 SER B C 1
ATOM 9305 O O . SER B 1 405 ? -48.25 -0.141 7.094 1 71.56 405 SER B O 1
ATOM 9307 N N . ALA B 1 406 ? -50.156 0.417 8.125 1 71.44 406 ALA B N 1
ATOM 9308 C CA . ALA B 1 406 ? -50.094 1.771 7.582 1 71.44 406 ALA B CA 1
ATOM 9309 C C . ALA B 1 406 ? -48.938 2.553 8.172 1 71.44 406 ALA B C 1
ATOM 9311 O O . ALA B 1 406 ? -48.312 3.344 7.469 1 71.44 406 ALA B O 1
ATOM 9312 N N . PHE B 1 407 ? -48.562 2.182 9.383 1 73 407 PHE B N 1
ATOM 9313 C CA . PHE B 1 407 ? -47.438 2.846 10.031 1 73 407 PHE B CA 1
ATOM 9314 C C . PHE B 1 407 ? -46.125 2.465 9.359 1 73 407 PHE B C 1
ATOM 9316 O O . PHE B 1 407 ? -45.312 3.332 9.062 1 73 407 PHE B O 1
ATOM 9323 N N . PHE B 1 408 ? -45.906 1.237 9.062 1 73.69 408 PHE B N 1
ATOM 9324 C CA . PHE B 1 408 ? -44.656 0.787 8.461 1 73.69 408 PHE B CA 1
ATOM 9325 C C . PHE B 1 408 ? -44.562 1.292 7.027 1 73.69 408 PHE B C 1
ATOM 9327 O O . PHE B 1 408 ? -43.438 1.58 6.559 1 73.69 408 PHE B O 1
ATOM 9334 N N . PHE B 1 409 ? -45.656 1.452 6.492 1 75.88 409 PHE B N 1
ATOM 9335 C CA . PHE B 1 409 ? -45.594 1.97 5.129 1 75.88 409 PHE B CA 1
ATOM 9336 C C . PHE B 1 409 ? -45.156 3.432 5.121 1 75.88 409 PHE B C 1
ATOM 9338 O O . PHE B 1 409 ? -44.344 3.836 4.301 1 75.88 409 PHE B O 1
ATOM 9345 N N . ILE B 1 410 ? -45.688 4.113 6.027 1 73.75 410 ILE B N 1
ATOM 9346 C CA . ILE B 1 410 ? -45.312 5.523 6.102 1 73.75 410 ILE B CA 1
ATOM 9347 C C . ILE B 1 410 ? -43.844 5.652 6.48 1 73.75 410 ILE B C 1
ATOM 9349 O O . ILE B 1 410 ? -43.156 6.523 5.965 1 73.75 410 ILE B O 1
ATOM 9353 N N . LEU B 1 411 ? -43.406 4.797 7.32 1 75.62 411 LEU B N 1
ATOM 9354 C CA . LEU B 1 411 ? -42 4.801 7.703 1 75.62 411 LEU B CA 1
ATOM 9355 C C . LEU B 1 411 ? -41.094 4.5 6.504 1 75.62 411 LEU B C 1
ATOM 9357 O O . LEU B 1 411 ? -40.062 5.156 6.309 1 75.62 411 LEU B O 1
ATOM 9361 N N . ASP B 1 412 ? -41.531 3.568 5.707 1 80.69 412 ASP B N 1
ATOM 9362 C CA . ASP B 1 412 ? -40.719 3.195 4.535 1 80.69 412 ASP B CA 1
ATOM 9363 C C . ASP B 1 412 ? -40.719 4.32 3.504 1 80.69 412 ASP B C 1
ATOM 9365 O O . ASP B 1 412 ? -39.688 4.578 2.875 1 80.69 412 ASP B O 1
ATOM 9369 N N . LEU B 1 413 ? -41.781 4.973 3.375 1 77.12 413 LEU B N 1
ATOM 9370 C CA . LEU B 1 413 ? -41.844 6.094 2.447 1 77.12 413 LEU B CA 1
ATOM 9371 C C . LEU B 1 413 ? -41 7.258 2.953 1 77.12 413 LEU B C 1
ATOM 9373 O O . LEU B 1 413 ? -40.344 7.941 2.166 1 77.12 413 LEU B O 1
ATOM 9377 N N . PHE B 1 414 ? -41.031 7.387 4.262 1 78.62 414 PHE B N 1
ATOM 9378 C CA . PHE B 1 414 ? -40.219 8.43 4.863 1 78.62 414 PHE B CA 1
ATOM 9379 C C . PHE B 1 414 ? -38.719 8.133 4.648 1 78.62 414 PHE B C 1
ATOM 9381 O O . PHE B 1 414 ? -37.969 9.023 4.289 1 78.62 414 PHE B O 1
ATOM 9388 N N . ILE B 1 415 ? -38.312 6.945 4.766 1 81.31 415 ILE B N 1
ATOM 9389 C CA . ILE B 1 415 ? -36.938 6.539 4.578 1 81.31 415 ILE B CA 1
ATOM 9390 C C . ILE B 1 415 ? -36.531 6.773 3.125 1 81.31 415 ILE B C 1
ATOM 9392 O O . ILE B 1 415 ? -35.406 7.25 2.855 1 81.31 415 ILE B O 1
ATOM 9396 N N . THR B 1 416 ? -37.344 6.422 2.246 1 82.69 416 THR B N 1
ATOM 9397 C CA . THR B 1 416 ? -37.062 6.602 0.83 1 82.69 416 THR B CA 1
ATOM 9398 C C . THR B 1 416 ? -36.875 8.078 0.497 1 82.69 416 THR B C 1
ATOM 9400 O O . THR B 1 416 ? -35.969 8.461 -0.24 1 82.69 416 THR B O 1
ATOM 9403 N N . PHE B 1 417 ? -37.75 8.852 1.094 1 80.56 417 PHE B N 1
ATOM 9404 C CA . PHE B 1 417 ? -37.656 10.289 0.861 1 80.56 417 PHE B CA 1
ATOM 9405 C C . PHE B 1 417 ? -36.375 10.844 1.432 1 80.56 417 PHE B C 1
ATOM 9407 O O . PHE B 1 417 ? -35.719 11.688 0.805 1 80.56 417 PHE B O 1
ATOM 9414 N N . ILE B 1 418 ? -36 10.391 2.557 1 82 418 ILE B N 1
ATOM 9415 C CA . ILE B 1 418 ? -34.75 10.828 3.17 1 82 418 ILE B CA 1
ATOM 9416 C C . ILE B 1 418 ? -33.562 10.43 2.287 1 82 418 ILE B C 1
ATOM 9418 O O . ILE B 1 418 ? -32.625 11.211 2.096 1 82 418 ILE B O 1
ATOM 9422 N N . LEU B 1 419 ? -33.625 9.266 1.743 1 84.25 419 LEU B N 1
ATOM 9423 C CA . LEU B 1 419 ? -32.531 8.797 0.894 1 84.25 419 LEU B CA 1
ATOM 9424 C C . LEU B 1 419 ? -32.438 9.648 -0.369 1 84.25 419 LEU B C 1
ATOM 9426 O O . LEU B 1 419 ? -31.328 9.977 -0.81 1 84.25 419 LEU B O 1
ATOM 9430 N N . ILE B 1 420 ? -33.5 10.055 -0.884 1 81.88 420 ILE B N 1
ATOM 9431 C CA . ILE B 1 420 ? -33.5 10.875 -2.092 1 81.88 420 ILE B CA 1
ATOM 9432 C C . ILE B 1 420 ? -33 12.273 -1.764 1 81.88 420 ILE B C 1
ATOM 9434 O O . ILE B 1 420 ? -32.188 12.844 -2.523 1 81.88 420 ILE B O 1
ATOM 9438 N N . ILE B 1 421 ? -33.375 12.742 -0.643 1 78.81 421 ILE B N 1
ATOM 9439 C CA . ILE B 1 421 ? -32.906 14.062 -0.223 1 78.81 421 ILE B CA 1
ATOM 9440 C C . ILE B 1 421 ? -31.391 14.039 0.002 1 78.81 421 ILE B C 1
ATOM 9442 O O . ILE B 1 421 ? -30.688 14.969 -0.388 1 78.81 421 ILE B O 1
ATOM 9446 N N . ILE B 1 422 ? -30.984 12.977 0.548 1 79.12 422 ILE B N 1
ATOM 9447 C CA . ILE B 1 422 ? -29.562 12.859 0.801 1 79.12 422 ILE B CA 1
ATOM 9448 C C . ILE B 1 422 ? -28.797 12.789 -0.524 1 79.12 422 ILE B C 1
ATOM 9450 O O . ILE B 1 422 ? -27.734 13.391 -0.669 1 79.12 422 ILE B O 1
ATOM 9454 N N . LEU B 1 423 ? -29.297 12.117 -1.479 1 79.31 423 LEU B N 1
ATOM 9455 C CA . LEU B 1 423 ? -28.656 12.008 -2.785 1 79.31 423 LEU B CA 1
ATOM 9456 C C . LEU B 1 423 ? -28.562 13.375 -3.461 1 79.31 423 LEU B C 1
ATOM 9458 O O . LEU B 1 423 ? -27.5 13.742 -3.982 1 79.31 423 LEU B O 1
ATOM 9462 N N . CYS B 1 424 ? -29.641 14.094 -3.402 1 75.5 424 CYS B N 1
ATOM 9463 C CA . CYS B 1 424 ? -29.656 15.422 -4.004 1 75.5 424 CYS B CA 1
ATOM 9464 C C . CYS B 1 424 ? -28.75 16.375 -3.242 1 75.5 424 CYS B C 1
ATOM 9466 O O . CYS B 1 424 ? -28.016 17.156 -3.848 1 75.5 424 CYS B O 1
ATOM 9468 N N . TYR B 1 425 ? -28.797 16.234 -1.999 1 73.75 425 TYR B N 1
ATOM 9469 C CA . TYR B 1 425 ? -27.953 17.094 -1.158 1 73.75 425 TYR B CA 1
ATOM 9470 C C . TYR B 1 425 ? -26.484 16.844 -1.415 1 73.75 425 TYR B C 1
ATOM 9472 O O . TYR B 1 425 ? -25.688 17.781 -1.524 1 73.75 425 TYR B O 1
ATOM 9480 N N . GLU B 1 426 ? -26.156 15.672 -1.542 1 73.88 426 GLU B N 1
ATOM 9481 C CA . GLU B 1 426 ? -24.766 15.328 -1.779 1 73.88 426 GLU B CA 1
ATOM 9482 C C . GLU B 1 426 ? -24.281 15.875 -3.121 1 73.88 426 GLU B C 1
ATOM 9484 O O . GLU B 1 426 ? -23.156 16.391 -3.225 1 73.88 426 GLU B O 1
ATOM 9489 N N . GLU B 1 427 ? -25.047 15.828 -4.07 1 72.69 427 GLU B N 1
ATOM 9490 C CA . GLU B 1 427 ? -24.641 16.328 -5.387 1 72.69 427 GLU B CA 1
ATOM 9491 C C . GLU B 1 427 ? -24.516 17.844 -5.387 1 72.69 427 GLU B C 1
ATOM 9493 O O . GLU B 1 427 ? -23.562 18.391 -5.953 1 72.69 427 GLU B O 1
ATOM 9498 N N . ILE B 1 428 ? -25.375 18.469 -4.711 1 72.69 428 ILE B N 1
ATOM 9499 C CA . ILE B 1 428 ? -25.344 19.938 -4.652 1 72.69 428 ILE B CA 1
ATOM 9500 C C . ILE B 1 428 ? -24.188 20.391 -3.787 1 72.69 428 ILE B C 1
ATOM 9502 O O . ILE B 1 428 ? -23.469 21.328 -4.148 1 72.69 428 ILE B O 1
ATOM 9506 N N . TRP B 1 429 ? -24 19.656 -2.771 1 71.44 429 TRP B N 1
ATOM 9507 C CA . TRP B 1 429 ? -22.922 20.031 -1.862 1 71.44 429 TRP B CA 1
ATOM 9508 C C . TRP B 1 429 ? -21.562 19.781 -2.504 1 71.44 429 TRP B C 1
ATOM 9510 O O . TRP B 1 429 ? -20.641 20.594 -2.346 1 71.44 429 TRP B O 1
ATOM 9520 N N . GLU B 1 430 ? -21.453 18.688 -3.193 1 72.5 430 GLU B N 1
ATOM 9521 C CA . GLU B 1 430 ? -20.219 18.422 -3.906 1 72.5 430 GLU B CA 1
ATOM 9522 C C . GLU B 1 430 ? -19.938 19.5 -4.953 1 72.5 430 GLU B C 1
ATOM 9524 O O . GLU B 1 430 ? -18.781 19.875 -5.172 1 72.5 430 GLU B O 1
ATOM 9529 N N . PHE B 1 431 ? -20.938 20.016 -5.52 1 74.69 431 PHE B N 1
ATOM 9530 C CA . PHE B 1 431 ? -20.812 21.094 -6.492 1 74.69 431 PHE B CA 1
ATOM 9531 C C . PHE B 1 431 ? -20.328 22.375 -5.816 1 74.69 431 PHE B C 1
ATOM 9533 O O . PHE B 1 431 ? -19.422 23.047 -6.316 1 74.69 431 PHE B O 1
ATOM 9540 N N . PHE B 1 432 ? -20.828 22.625 -4.688 1 73.69 432 PHE B N 1
ATOM 9541 C CA . PHE B 1 432 ? -20.453 23.828 -3.959 1 73.69 432 PHE B CA 1
ATOM 9542 C C . PHE B 1 432 ? -19.016 23.719 -3.451 1 73.69 432 PHE B C 1
ATOM 9544 O O . PHE B 1 432 ? -18.25 24.672 -3.543 1 73.69 432 PHE B O 1
ATOM 9551 N N . ILE B 1 433 ? -18.625 22.578 -2.986 1 72.31 433 ILE B N 1
ATOM 9552 C CA . ILE B 1 433 ? -17.266 22.391 -2.494 1 72.31 433 ILE B CA 1
ATOM 9553 C C . ILE B 1 433 ? -16.281 22.484 -3.654 1 72.31 433 ILE B C 1
ATOM 9555 O O . ILE B 1 433 ? -15.188 23.031 -3.502 1 72.31 433 ILE B O 1
ATOM 9559 N N . PHE B 1 434 ? -16.703 22.047 -4.719 1 74.31 434 PHE B N 1
ATOM 9560 C CA . PHE B 1 434 ? -15.836 22.109 -5.895 1 74.31 434 PHE B CA 1
ATOM 9561 C C . PHE B 1 434 ? -15.586 23.547 -6.301 1 74.31 434 PHE B C 1
ATOM 9563 O O . PHE B 1 434 ? -14.445 23.953 -6.527 1 74.31 434 PHE B O 1
ATOM 9570 N N . ILE B 1 435 ? -16.609 24.344 -6.289 1 76.81 435 ILE B N 1
ATOM 9571 C CA . ILE B 1 435 ? -16.5 25.719 -6.75 1 76.81 435 ILE B CA 1
ATOM 9572 C C . ILE B 1 435 ? -15.703 26.547 -5.738 1 76.81 435 ILE B C 1
ATOM 9574 O O . ILE B 1 435 ? -14.961 27.453 -6.113 1 76.81 435 ILE B O 1
ATOM 9578 N N . LEU B 1 436 ? -15.734 26.078 -4.547 1 78.75 436 LEU B N 1
ATOM 9579 C CA . LEU B 1 436 ? -15.062 26.844 -3.508 1 78.75 436 LEU B CA 1
ATOM 9580 C C . LEU B 1 436 ? -13.695 26.25 -3.186 1 78.75 436 LEU B C 1
ATOM 9582 O O . LEU B 1 436 ? -12.984 26.734 -2.307 1 78.75 436 LEU B O 1
ATOM 9586 N N . SER B 1 437 ? -13.344 25.266 -3.902 1 78.75 437 SER B N 1
ATOM 9587 C CA . SER B 1 437 ? -12.078 24.594 -3.631 1 78.75 437 SER B CA 1
ATOM 9588 C C . SER B 1 437 ? -10.898 25.438 -4.105 1 78.75 437 SER B C 1
ATOM 9590 O O . SER B 1 437 ? -11.031 26.234 -5.035 1 78.75 437 SER B O 1
ATOM 9592 N N . ASN B 1 438 ? -9.758 25.234 -3.445 1 84.06 438 ASN B N 1
ATOM 9593 C CA . ASN B 1 438 ? -8.531 25.906 -3.846 1 84.06 438 ASN B CA 1
ATOM 9594 C C . ASN B 1 438 ? -8.055 25.438 -5.215 1 84.06 438 ASN B C 1
ATOM 9596 O O . ASN B 1 438 ? -7.445 26.219 -5.961 1 84.06 438 ASN B O 1
ATOM 9600 N N . TRP B 1 439 ? -8.43 24.219 -5.566 1 84.06 439 TRP B N 1
ATOM 9601 C CA . TRP B 1 439 ? -8.016 23.688 -6.859 1 84.06 439 TRP B CA 1
ATOM 9602 C C . TRP B 1 439 ? -8.703 24.422 -8 1 84.06 439 TRP B C 1
ATOM 9604 O O . TRP B 1 439 ? -8.07 24.781 -8.992 1 84.06 439 TRP B O 1
ATOM 9614 N N . TYR B 1 440 ? -9.969 24.672 -7.797 1 84.44 440 TYR B N 1
ATOM 9615 C CA . TYR B 1 440 ? -10.727 25.375 -8.828 1 84.44 440 TYR B CA 1
ATOM 9616 C C . TYR B 1 440 ? -10.281 26.812 -8.953 1 84.44 440 TYR B C 1
ATOM 9618 O O . TYR B 1 440 ? -10.188 27.359 -10.062 1 84.44 440 TYR B O 1
ATOM 9626 N N . MET B 1 441 ? -10.016 27.438 -7.918 1 86.69 441 MET B N 1
ATOM 9627 C CA . MET B 1 441 ? -9.578 28.828 -7.938 1 86.69 441 MET B CA 1
ATOM 9628 C C . MET B 1 441 ? -8.258 28.969 -8.688 1 86.69 441 MET B C 1
ATOM 9630 O O . MET B 1 441 ? -8.102 29.891 -9.5 1 86.69 441 MET B O 1
ATOM 9634 N N . VAL B 1 442 ? -7.336 28.078 -8.406 1 89.62 442 VAL B N 1
ATOM 9635 C CA . VAL B 1 442 ? -6.047 28.141 -9.094 1 89.62 442 VAL B CA 1
ATOM 9636 C C . VAL B 1 442 ? -6.246 27.906 -10.586 1 89.62 442 VAL B C 1
ATOM 9638 O O . VAL B 1 442 ? -5.648 28.578 -11.422 1 89.62 442 VAL B O 1
ATOM 9641 N N . SER B 1 443 ? -7.09 26.922 -10.93 1 87.69 443 SER B N 1
ATOM 9642 C CA . SER B 1 443 ? -7.359 26.641 -12.328 1 87.69 443 SER B CA 1
ATOM 9643 C C . SER B 1 443 ? -8.031 27.812 -13.023 1 87.69 443 SER B C 1
ATOM 9645 O O . SER B 1 443 ? -7.719 28.125 -14.172 1 87.69 443 SER B O 1
ATOM 9647 N N . LEU B 1 444 ? -8.922 28.422 -12.336 1 87.44 444 LEU B N 1
ATOM 9648 C CA . LEU B 1 444 ? -9.625 29.578 -12.883 1 87.44 444 LEU B CA 1
ATOM 9649 C C . LEU B 1 444 ? -8.664 30.734 -13.117 1 87.44 444 LEU B C 1
ATOM 9651 O O . LEU B 1 444 ? -8.711 31.391 -14.164 1 87.44 444 LEU B O 1
ATOM 9655 N N . LEU B 1 445 ? -7.805 30.984 -12.188 1 89.12 445 LEU B N 1
ATOM 9656 C CA . LEU B 1 445 ? -6.832 32.062 -12.297 1 89.12 445 LEU B CA 1
ATOM 9657 C C . LEU B 1 445 ? -5.855 31.812 -13.438 1 89.12 445 LEU B C 1
ATOM 9659 O O . LEU B 1 445 ? -5.508 32.719 -14.188 1 89.12 445 LEU B O 1
ATOM 9663 N N . CYS B 1 446 ? -5.457 30.578 -13.508 1 88.38 446 CYS B N 1
ATOM 9664 C CA . CYS B 1 446 ? -4.504 30.234 -14.562 1 88.38 446 CYS B CA 1
ATOM 9665 C C . CYS B 1 446 ? -5.148 30.344 -15.938 1 88.38 446 CYS B C 1
ATOM 9667 O O . CYS B 1 446 ? -4.504 30.781 -16.891 1 88.38 446 CYS B O 1
ATOM 9669 N N . ASN B 1 447 ? -6.395 29.969 -16.047 1 85.88 447 ASN B N 1
ATOM 9670 C CA . ASN B 1 447 ? -7.098 30.141 -17.312 1 85.88 447 ASN B CA 1
ATOM 9671 C C . ASN B 1 447 ? -7.305 31.625 -17.641 1 85.88 447 ASN B C 1
ATOM 9673 O O . ASN B 1 447 ? -7.238 32 -18.812 1 85.88 447 ASN B O 1
ATOM 9677 N N . TYR B 1 448 ? -7.578 32.375 -16.609 1 87.69 448 TYR B N 1
ATOM 9678 C CA . TYR B 1 448 ? -7.711 33.844 -16.781 1 87.69 448 TYR B CA 1
ATOM 9679 C C . TYR B 1 448 ? -6.41 34.438 -17.297 1 87.69 448 TYR B C 1
ATOM 9681 O O . TYR B 1 448 ? -6.434 35.312 -18.188 1 87.69 448 TYR B O 1
ATOM 9689 N N . MET B 1 449 ? -5.285 33.969 -16.844 1 87.75 449 MET B N 1
ATOM 9690 C CA . MET B 1 449 ? -3.984 34.531 -17.219 1 87.75 449 MET B CA 1
ATOM 9691 C C . MET B 1 449 ? -3.559 34 -18.594 1 87.75 449 MET B C 1
ATOM 9693 O O . MET B 1 449 ? -2.9 34.719 -19.359 1 87.75 449 MET B O 1
ATOM 9697 N N . ALA B 1 450 ? -3.902 32.75 -18.859 1 85.12 450 ALA B N 1
ATOM 9698 C CA . ALA B 1 450 ? -3.473 32.125 -20.109 1 85.12 450 ALA B CA 1
ATOM 9699 C C . ALA B 1 450 ? -4.297 32.656 -21.281 1 85.12 450 ALA B C 1
ATOM 9701 O O . ALA B 1 450 ? -3.801 32.719 -22.406 1 85.12 450 ALA B O 1
ATOM 9702 N N . LYS B 1 451 ? -5.578 32.969 -21.031 1 84.62 451 LYS B N 1
ATOM 9703 C CA . LYS B 1 451 ? -6.469 33.375 -22.109 1 84.62 451 LYS B CA 1
ATOM 9704 C C . LYS B 1 451 ? -6.828 34.875 -22 1 84.62 451 LYS B C 1
ATOM 9706 O O . LYS B 1 451 ? -7.648 35.25 -21.156 1 84.62 451 LYS B O 1
ATOM 9711 N N . PRO B 1 452 ? -6.371 35.688 -22.859 1 81.06 452 PRO B N 1
ATOM 9712 C CA . PRO B 1 452 ? -6.645 37.125 -22.797 1 81.06 452 PRO B CA 1
ATOM 9713 C C . PRO B 1 452 ? -8.125 37.438 -23.016 1 81.06 452 PRO B C 1
ATOM 9715 O O . PRO B 1 452 ? -8.602 38.469 -22.531 1 81.06 452 PRO B O 1
ATOM 9718 N N . LYS B 1 453 ? -8.82 36.531 -23.719 1 81.25 453 LYS B N 1
ATOM 9719 C CA . LYS B 1 453 ? -10.242 36.75 -23.969 1 81.25 453 LYS B CA 1
ATOM 9720 C C . LYS B 1 453 ? -11.023 36.812 -22.672 1 81.25 453 LYS B C 1
ATOM 9722 O O . LYS B 1 453 ? -12.031 37.531 -22.578 1 81.25 453 LYS B O 1
ATOM 9727 N N . TRP B 1 454 ? -10.547 36.188 -21.688 1 81.06 454 TRP B N 1
ATOM 9728 C CA . TRP B 1 454 ? -11.227 36.156 -20.406 1 81.06 454 TRP B CA 1
ATOM 9729 C C . TRP B 1 454 ? -10.984 37.438 -19.625 1 81.06 454 TRP B C 1
ATOM 9731 O O . TRP B 1 454 ? -11.812 37.812 -18.797 1 81.06 454 TRP B O 1
ATOM 9741 N N . ARG B 1 455 ? -9.938 38.156 -19.906 1 79.56 455 ARG B N 1
ATOM 9742 C CA . ARG B 1 455 ? -9.562 39.344 -19.172 1 79.56 455 ARG B CA 1
ATOM 9743 C C . ARG B 1 455 ? -10.5 40.5 -19.516 1 79.56 455 ARG B C 1
ATOM 9745 O O . ARG B 1 455 ? -10.75 41.375 -18.688 1 79.56 455 ARG B O 1
ATOM 9752 N N . GLY B 1 456 ? -11.008 40.406 -20.734 1 78.5 456 GLY B N 1
ATOM 9753 C CA . GLY B 1 456 ? -11.875 41.5 -21.141 1 78.5 456 GLY B CA 1
ATOM 9754 C C . GLY B 1 456 ? -13.352 41.188 -20.984 1 78.5 456 GLY B C 1
ATOM 9755 O O . GLY B 1 456 ? -14.203 42.062 -21.203 1 78.5 456 GLY B O 1
ATOM 9756 N N . SER B 1 457 ? -13.625 39.969 -20.469 1 83.5 457 SER B N 1
ATOM 9757 C CA . SER B 1 457 ? -15.023 39.562 -20.391 1 83.5 457 SER B CA 1
ATOM 9758 C C . SER B 1 457 ? -15.68 40.031 -19.109 1 83.5 457 SER B C 1
ATOM 9760 O O . SER B 1 457 ? -15.148 39.812 -18.016 1 83.5 457 SER B O 1
ATOM 9762 N N . CYS B 1 458 ? -16.828 40.75 -19.125 1 81.19 458 CYS B N 1
ATOM 9763 C CA . CYS B 1 458 ? -17.594 41.25 -17.984 1 81.19 458 CYS B CA 1
ATOM 9764 C C . CYS B 1 458 ? -18.234 40.094 -17.219 1 81.19 458 CYS B C 1
ATOM 9766 O O . CYS B 1 458 ? -18.391 40.156 -16 1 81.19 458 CYS B O 1
ATOM 9768 N N . ILE B 1 459 ? -18.5 39.031 -17.938 1 80.44 459 ILE B N 1
ATOM 9769 C CA . ILE B 1 459 ? -19.125 37.875 -17.312 1 80.44 459 ILE B CA 1
ATOM 9770 C C . ILE B 1 459 ? -18.141 37.219 -16.359 1 80.44 459 ILE B C 1
ATOM 9772 O O . ILE B 1 459 ? -18.5 36.812 -15.25 1 80.44 459 ILE B O 1
ATOM 9776 N N . PHE B 1 460 ? -16.953 37.156 -16.797 1 85.94 460 PHE B N 1
ATOM 9777 C CA . PHE B 1 460 ? -15.953 36.531 -15.938 1 85.94 460 PHE B CA 1
ATOM 9778 C C . PHE B 1 460 ? -15.727 37.375 -14.68 1 85.94 460 PHE B C 1
ATOM 9780 O O . PHE B 1 460 ? -15.641 36.844 -13.578 1 85.94 460 PHE B O 1
ATOM 9787 N N . SER B 1 461 ? -15.656 38.656 -14.875 1 85.12 461 SER B N 1
ATOM 9788 C CA . SER B 1 461 ? -15.398 39.531 -13.734 1 85.12 461 SER B CA 1
ATOM 9789 C C . SER B 1 461 ? -16.531 39.469 -12.719 1 85.12 461 SER B C 1
ATOM 9791 O O . SER B 1 461 ? -16.297 39.469 -11.508 1 85.12 461 SER B O 1
ATOM 9793 N N . GLY B 1 462 ? -17.766 39.344 -13.211 1 83.5 462 GLY B N 1
ATOM 9794 C CA . GLY B 1 462 ? -18.906 39.219 -12.312 1 83.5 462 GLY B CA 1
ATOM 9795 C C . GLY B 1 462 ? -18.922 37.906 -11.562 1 83.5 462 GLY B C 1
ATOM 9796 O O . GLY B 1 462 ? -19.141 37.875 -10.352 1 83.5 462 GLY B O 1
ATOM 9797 N N . SER B 1 463 ? -18.672 36.906 -12.281 1 84.19 463 SER B N 1
ATOM 9798 C CA . SER B 1 463 ? -18.641 35.562 -11.656 1 84.19 463 SER B CA 1
ATOM 9799 C C . SER B 1 463 ? -17.516 35.469 -10.641 1 84.19 463 SER B C 1
ATOM 9801 O O . SER B 1 463 ? -17.672 34.844 -9.586 1 84.19 463 SER B O 1
ATOM 9803 N N . PHE B 1 464 ? -16.422 36.062 -10.992 1 87.75 464 PHE B N 1
ATOM 9804 C CA . PHE B 1 464 ? -15.273 36.031 -10.102 1 87.75 464 PHE B CA 1
ATOM 9805 C C . PHE B 1 464 ? -15.555 36.812 -8.82 1 87.75 464 PHE B C 1
ATOM 9807 O O . PHE B 1 464 ? -15.18 36.375 -7.727 1 87.75 464 PHE B O 1
ATOM 9814 N N . ARG B 1 465 ? -16.203 37.875 -8.969 1 85.69 465 ARG B N 1
ATOM 9815 C CA . ARG B 1 465 ? -16.578 38.688 -7.801 1 85.69 465 ARG B CA 1
ATOM 9816 C C . ARG B 1 465 ? -17.531 37.906 -6.891 1 85.69 465 ARG B C 1
ATOM 9818 O O . ARG B 1 465 ? -17.359 37.906 -5.672 1 85.69 465 ARG B O 1
ATOM 9825 N N . PHE B 1 466 ? -18.344 37.219 -7.516 1 86.38 466 PHE B N 1
ATOM 9826 C CA . PHE B 1 466 ? -19.297 36.438 -6.762 1 86.38 466 PHE B CA 1
ATOM 9827 C C . PHE B 1 466 ? -18.578 35.281 -6.031 1 86.38 466 PHE B C 1
ATOM 9829 O O . PHE B 1 466 ? -18.859 35.031 -4.863 1 86.38 466 PHE B O 1
ATOM 9836 N N . LEU B 1 467 ? -17.734 34.688 -6.719 1 86.06 467 LEU B N 1
ATOM 9837 C CA . LEU B 1 467 ? -16.969 33.594 -6.133 1 86.06 467 LEU B CA 1
ATOM 9838 C C . LEU B 1 467 ? -16.125 34.062 -4.957 1 86.06 467 LEU B C 1
ATOM 9840 O O . LEU B 1 467 ? -16.047 33.406 -3.932 1 86.06 467 LEU B O 1
ATOM 9844 N N . MET B 1 468 ? -15.562 35.188 -5.098 1 86.31 468 MET B N 1
ATOM 9845 C CA . MET B 1 468 ? -14.719 35.75 -4.043 1 86.31 468 MET B CA 1
ATOM 9846 C C . MET B 1 468 ? -15.547 36.125 -2.822 1 86.31 468 MET B C 1
ATOM 9848 O O . MET B 1 468 ? -15.102 35.969 -1.685 1 86.31 468 MET B O 1
ATOM 9852 N N . LEU B 1 469 ? -16.719 36.531 -3.061 1 82.94 469 LEU B N 1
ATOM 9853 C CA . LEU B 1 469 ? -17.609 36.875 -1.963 1 82.94 469 LEU B CA 1
ATOM 9854 C C . LEU B 1 469 ? -18.031 35.625 -1.195 1 82.94 469 LEU B C 1
ATOM 9856 O O . LEU B 1 469 ? -18.062 35.625 0.038 1 82.94 469 LEU B O 1
ATOM 9860 N N . LEU B 1 470 ? -18.234 34.656 -1.934 1 81.06 470 LEU B N 1
ATOM 9861 C CA . LEU B 1 470 ? -18.625 33.406 -1.304 1 81.06 470 LEU B CA 1
ATOM 9862 C C . LEU B 1 470 ? -17.469 32.781 -0.512 1 81.06 470 LEU B C 1
ATOM 9864 O O . LEU B 1 470 ? -17.672 32.25 0.577 1 81.06 470 LEU B O 1
ATOM 9868 N N . ARG B 1 471 ? -16.297 32.875 -1.029 1 81 471 ARG B N 1
ATOM 9869 C CA . ARG B 1 471 ? -15.117 32.281 -0.399 1 81 471 ARG B CA 1
ATOM 9870 C C . ARG B 1 471 ? -14.734 33.062 0.863 1 81 471 ARG B C 1
ATOM 9872 O O . ARG B 1 471 ? -14.25 32.469 1.83 1 81 471 ARG B O 1
ATOM 9879 N N . SER B 1 472 ? -14.867 34.344 0.792 1 76 472 SER B N 1
ATOM 9880 C CA . SER B 1 472 ? -14.516 35.156 1.947 1 76 472 SER B CA 1
ATOM 9881 C C . SER B 1 472 ? -15.383 34.812 3.156 1 76 472 SER B C 1
ATOM 9883 O O . SER B 1 472 ? -14.922 34.906 4.297 1 76 472 SER B O 1
ATOM 9885 N N . LYS B 1 473 ? -16.5 34.25 2.918 1 65.38 473 LYS B N 1
ATOM 9886 C CA . LYS B 1 473 ? -17.422 33.906 4.004 1 65.38 473 LYS B CA 1
ATOM 9887 C C . LYS B 1 473 ? -17.109 32.531 4.582 1 65.38 473 LYS B C 1
ATOM 9889 O O . LYS B 1 473 ? -17.406 32.281 5.746 1 65.38 473 LYS B O 1
ATOM 9894 N N . LEU B 1 474 ? -16.406 31.75 3.842 1 62.38 474 LEU B N 1
ATOM 9895 C CA . LEU B 1 474 ? -16.219 30.359 4.273 1 62.38 474 LEU B CA 1
ATOM 9896 C C . LEU B 1 474 ? -14.789 30.109 4.723 1 62.38 474 LEU B C 1
ATOM 9898 O O . LEU B 1 474 ? -14.484 29.062 5.297 1 62.38 474 LEU B O 1
ATOM 9902 N N . ARG B 1 475 ? -13.945 31 4.547 1 58.5 475 ARG B N 1
ATOM 9903 C CA . ARG B 1 475 ? -12.523 30.75 4.766 1 58.5 475 ARG B CA 1
ATOM 9904 C C . ARG B 1 475 ? -12.195 30.703 6.254 1 58.5 475 ARG B C 1
ATOM 9906 O O . ARG B 1 475 ? -12.414 31.672 6.977 1 58.5 475 ARG B O 1
ATOM 9913 N N . ASN B 1 476 ? -12.383 29.469 6.945 1 55.97 476 ASN B N 1
ATOM 9914 C CA . ASN B 1 476 ? -11.812 29.297 8.273 1 55.97 476 ASN B CA 1
ATOM 9915 C C . ASN B 1 476 ? -10.391 28.719 8.211 1 55.97 476 ASN B C 1
ATOM 9917 O O . ASN B 1 476 ? -10.211 27.5 8.172 1 55.97 476 ASN B O 1
ATOM 9921 N N . THR B 1 477 ? -9.43 29.594 7.785 1 60.91 477 THR B N 1
ATOM 9922 C CA . THR B 1 477 ? -8.055 29.188 7.539 1 60.91 477 THR B CA 1
ATOM 9923 C C . THR B 1 477 ? -7.285 29.078 8.852 1 60.91 477 THR B C 1
ATOM 9925 O O . THR B 1 477 ? -6.055 29.141 8.859 1 60.91 477 THR B O 1
ATOM 9928 N N . ASN B 1 478 ? -8.086 28.875 10.023 1 65.75 478 ASN B N 1
ATOM 9929 C CA . ASN B 1 478 ? -7.254 28.922 11.227 1 65.75 478 ASN B CA 1
ATOM 9930 C C . ASN B 1 478 ? -6.602 27.562 11.5 1 65.75 478 ASN B C 1
ATOM 9932 O O . ASN B 1 478 ? -7.238 26.516 11.336 1 65.75 478 ASN B O 1
ATOM 9936 N N . LEU B 1 479 ? -5.258 27.641 11.633 1 83 479 LEU B N 1
ATOM 9937 C CA . LEU B 1 479 ? -4.473 26.484 12.062 1 83 479 LEU B CA 1
ATOM 9938 C C . LEU B 1 479 ? -4.738 26.156 13.523 1 83 479 LEU B C 1
ATOM 9940 O O . LEU B 1 479 ? -4.734 27.062 14.375 1 83 479 LEU B O 1
ATOM 9944 N N . ASP B 1 480 ? -5.18 24.953 13.797 1 84.69 480 ASP B N 1
ATOM 9945 C CA . ASP B 1 480 ? -5.48 24.547 15.172 1 84.69 480 ASP B CA 1
ATOM 9946 C C . ASP B 1 480 ? -4.547 23.422 15.625 1 84.69 480 ASP B C 1
ATOM 9948 O O . ASP B 1 480 ? -4.012 22.688 14.805 1 84.69 480 ASP B O 1
ATOM 9952 N N . PHE B 1 481 ? -4.332 23.5 16.938 1 87.88 481 PHE B N 1
ATOM 9953 C CA . PHE B 1 481 ? -3.588 22.438 17.609 1 87.88 481 PHE B CA 1
ATOM 9954 C C . PHE B 1 481 ? -4.527 21.531 18.375 1 87.88 481 PHE B C 1
ATOM 9956 O O . PHE B 1 481 ? -5.469 21.984 19.031 1 87.88 481 PHE B O 1
ATOM 9963 N N . LYS B 1 482 ? -4.254 20.359 18.297 1 88.75 482 LYS B N 1
ATOM 9964 C CA . LYS B 1 482 ? -4.859 19.469 19.281 1 88.75 482 LYS B CA 1
ATOM 9965 C C . LYS B 1 482 ? -4.074 19.484 20.594 1 88.75 482 LYS B C 1
ATOM 9967 O O . LYS B 1 482 ? -2.842 19.531 20.594 1 88.75 482 LYS B O 1
ATOM 9972 N N . GLN B 1 483 ? -4.832 19.562 21.672 1 91.38 483 GLN B N 1
ATOM 9973 C CA . GLN B 1 483 ? -4.195 19.719 22.969 1 91.38 483 GLN B CA 1
ATOM 9974 C C . GLN B 1 483 ? -4.457 18.5 23.859 1 91.38 483 GLN B C 1
ATOM 9976 O O . GLN B 1 483 ? -5.57 17.984 23.891 1 91.38 483 GLN B O 1
ATOM 9981 N N . PHE B 1 484 ? -3.373 18.047 24.484 1 90.31 484 PHE B N 1
ATOM 9982 C CA . PHE B 1 484 ? -3.473 16.969 25.453 1 90.31 484 PHE B CA 1
ATOM 9983 C C . PHE B 1 484 ? -2.449 17.141 26.578 1 90.31 484 PHE B C 1
ATOM 9985 O O . PHE B 1 484 ? -1.321 17.578 26.328 1 90.31 484 PHE B O 1
ATOM 9992 N N . SER B 1 485 ? -2.918 16.891 27.766 1 90.88 485 SER B N 1
ATOM 9993 C CA . SER B 1 485 ? -1.999 16.922 28.891 1 90.88 485 SER B CA 1
ATOM 9994 C C . SER B 1 485 ? -1.968 15.578 29.609 1 90.88 485 SER B C 1
ATOM 9996 O O . SER B 1 485 ? -3.016 14.992 29.891 1 90.88 485 SER B O 1
ATOM 9998 N N . VAL B 1 486 ? -0.813 15.086 29.906 1 88.19 486 VAL B N 1
ATOM 9999 C CA . VAL B 1 486 ? -0.6 13.797 30.562 1 88.19 486 VAL B CA 1
ATOM 10000 C C . VAL B 1 486 ? -1.137 13.844 32 1 88.19 486 VAL B C 1
ATOM 10002 O O . VAL B 1 486 ? -1.53 12.812 32.562 1 88.19 486 VAL B O 1
ATOM 10005 N N . LEU B 1 487 ? -1.164 15.039 32.531 1 87.12 487 LEU B N 1
ATOM 10006 C CA . LEU B 1 487 ? -1.635 15.188 33.906 1 87.12 487 LEU B CA 1
ATOM 10007 C C . LEU B 1 487 ? -3.141 14.969 34 1 87.12 487 LEU B C 1
ATOM 10009 O O . LEU B 1 487 ? -3.674 14.711 35.094 1 87.12 487 LEU B O 1
ATOM 10013 N N . ASP B 1 488 ? -3.773 15.062 32.875 1 78.88 488 ASP B N 1
ATOM 10014 C CA . ASP B 1 488 ? -5.223 14.875 32.844 1 78.88 488 ASP B CA 1
ATOM 10015 C C . ASP B 1 488 ? -5.586 13.43 32.531 1 78.88 488 ASP B C 1
ATOM 10017 O O . ASP B 1 488 ? -6.758 13.109 32.312 1 78.88 488 ASP B O 1
ATOM 10021 N N . LEU B 1 489 ? -4.57 12.586 32.406 1 73.19 489 LEU B N 1
ATOM 10022 C CA . LEU B 1 489 ? -4.781 11.188 32.031 1 73.19 489 LEU B CA 1
ATOM 10023 C C . LEU B 1 489 ? -5.445 10.422 33.188 1 73.19 489 LEU B C 1
ATOM 10025 O O . LEU B 1 489 ? -4.926 10.391 34.281 1 73.19 489 LEU B O 1
ATOM 10029 N N . CYS B 1 490 ? -6.734 10.234 33.25 1 62.22 490 CYS B N 1
ATOM 10030 C CA . CYS B 1 490 ? -7.387 9.43 34.25 1 62.22 490 CYS B CA 1
ATOM 10031 C C . CYS B 1 490 ? -7.609 8 33.781 1 62.22 490 CYS B C 1
ATOM 10033 O O . CYS B 1 490 ? -7.445 7.047 34.531 1 62.22 490 CYS B O 1
ATOM 10035 N N . TRP B 1 491 ? -8.258 7.859 32.594 1 58.88 491 TRP B N 1
ATOM 10036 C CA . TRP B 1 491 ? -8.594 6.523 32.125 1 58.88 491 TRP B CA 1
ATOM 10037 C C . TRP B 1 491 ? -7.754 6.152 30.891 1 58.88 491 TRP B C 1
ATOM 10039 O O . TRP B 1 491 ? -7.395 7.016 30.094 1 58.88 491 TRP B O 1
ATOM 10049 N N . GLN B 1 492 ? -7.012 5.012 31.078 1 54.62 492 GLN B N 1
ATOM 10050 C CA . GLN B 1 492 ? -6.219 4.516 29.969 1 54.62 492 GLN B CA 1
ATOM 10051 C C . GLN B 1 492 ? -6.953 4.715 28.641 1 54.62 492 GLN B C 1
ATOM 10053 O O . GLN B 1 492 ? -8.086 4.258 28.484 1 54.62 492 GLN B O 1
ATOM 10058 N N . PRO B 1 493 ? -6.691 5.793 27.953 1 52.22 493 PRO B N 1
ATOM 10059 C CA . PRO B 1 493 ? -7.352 5.883 26.656 1 52.22 493 PRO B CA 1
ATOM 10060 C C . PRO B 1 493 ? -7.398 4.539 25.922 1 52.22 493 PRO B C 1
ATOM 10062 O O . PRO B 1 493 ? -6.414 3.797 25.922 1 52.22 493 PRO B O 1
ATOM 10065 N N . LEU B 1 494 ? -8.438 3.869 25.922 1 48.22 494 LEU B N 1
ATOM 10066 C CA . LEU B 1 494 ? -8.453 2.682 25.078 1 48.22 494 LEU B CA 1
ATOM 10067 C C . LEU B 1 494 ? -7.68 2.922 23.797 1 48.22 494 LEU B C 1
ATOM 10069 O O . LEU B 1 494 ? -8.094 3.732 22.953 1 48.22 494 LEU B O 1
ATOM 10073 N N . LEU B 1 495 ? -6.406 2.928 23.875 1 47.94 495 LEU B N 1
ATOM 10074 C CA . LEU B 1 495 ? -5.402 3.133 22.844 1 47.94 495 LEU B CA 1
ATOM 10075 C C . LEU B 1 495 ? -5.996 2.879 21.453 1 47.94 495 LEU B C 1
ATOM 10077 O O . LEU B 1 495 ? -5.508 3.412 20.453 1 47.94 495 LEU B O 1
ATOM 10081 N N . ALA B 1 496 ? -7.008 2.033 21.406 1 48.78 496 ALA B N 1
ATOM 10082 C CA . ALA B 1 496 ? -7.512 1.636 20.094 1 48.78 496 ALA B CA 1
ATOM 10083 C C . ALA B 1 496 ? -8.477 2.678 19.547 1 48.78 496 ALA B C 1
ATOM 10085 O O . ALA B 1 496 ? -8.859 2.621 18.375 1 48.78 496 ALA B O 1
ATOM 10086 N N . LEU B 1 497 ? -8.859 3.652 20.453 1 49.28 497 LEU B N 1
ATOM 10087 C CA . LEU B 1 497 ? -9.875 4.555 19.922 1 49.28 497 LEU B CA 1
ATOM 10088 C C . LEU B 1 497 ? -9.242 5.805 19.344 1 49.28 497 LEU B C 1
ATOM 10090 O O . LEU B 1 497 ? -8.242 6.305 19.859 1 49.28 497 LEU B O 1
ATOM 10094 N N . PRO B 1 498 ? -9.695 6.184 18.125 1 53.22 498 PRO B N 1
ATOM 10095 C CA . PRO B 1 498 ? -9.203 7.414 17.484 1 53.22 498 PRO B CA 1
ATOM 10096 C C . PRO B 1 498 ? -9.312 8.633 18.406 1 53.22 498 PRO B C 1
ATOM 10098 O O . PRO B 1 498 ? -10.188 8.672 19.281 1 53.22 498 PRO B O 1
ATOM 10101 N N . ALA B 1 499 ? -8.242 9.562 18.469 1 54.03 499 ALA B N 1
ATOM 10102 C CA . ALA B 1 499 ? -8.141 10.797 19.234 1 54.03 499 ALA B CA 1
ATOM 10103 C C . ALA B 1 499 ? -9.477 11.539 19.25 1 54.03 499 ALA B C 1
ATOM 10105 O O . ALA B 1 499 ? -9.828 12.172 20.25 1 54.03 499 ALA B O 1
ATOM 10106 N N . THR B 1 500 ? -10.172 11.461 18.188 1 51.88 500 THR B N 1
ATOM 10107 C CA . THR B 1 500 ? -11.398 12.234 18.047 1 51.88 500 THR B CA 1
ATOM 10108 C C . THR B 1 500 ? -12.469 11.734 19.016 1 51.88 500 THR B C 1
ATOM 10110 O O . THR B 1 500 ? -13.375 12.477 19.375 1 51.88 500 THR B O 1
ATOM 10113 N N . LEU B 1 501 ? -12.258 10.492 19.328 1 52.16 501 LEU B N 1
ATOM 10114 C CA . LEU B 1 501 ? -13.281 9.961 20.219 1 52.16 501 LEU B CA 1
ATOM 10115 C C . LEU B 1 501 ? -12.875 10.125 21.672 1 52.16 501 LEU B C 1
ATOM 10117 O O . LEU B 1 501 ? -13.672 9.883 22.578 1 52.16 501 LEU B O 1
ATOM 10121 N N . SER B 1 502 ? -11.633 10.609 21.75 1 55.31 502 SER B N 1
ATOM 10122 C CA . SER B 1 502 ? -11.234 10.828 23.141 1 55.31 502 SER B CA 1
ATOM 10123 C C . SER B 1 502 ? -11.727 12.172 23.641 1 55.31 502 SER B C 1
ATOM 10125 O O . SER B 1 502 ? -11.484 13.211 23.016 1 55.31 502 SER B O 1
ATOM 10127 N N . LEU B 1 503 ? -12.773 12.289 24.297 1 60.66 503 LEU B N 1
ATOM 10128 C CA . LEU B 1 503 ? -13.344 13.492 24.906 1 60.66 503 LEU B CA 1
ATOM 10129 C C . LEU B 1 503 ? -12.266 14.32 25.578 1 60.66 503 LEU B C 1
ATOM 10131 O O . LEU B 1 503 ? -12.508 15.469 25.969 1 60.66 503 LEU B O 1
ATOM 10135 N N . LYS B 1 504 ? -11.016 13.883 25.484 1 69.44 504 LYS B N 1
ATOM 10136 C CA . LYS B 1 504 ? -10.008 14.594 26.266 1 69.44 504 LYS B CA 1
ATOM 10137 C C . LYS B 1 504 ? -9.125 15.453 25.375 1 69.44 504 LYS B C 1
ATOM 10139 O O . LYS B 1 504 ? -8.297 16.234 25.859 1 69.44 504 LYS B O 1
ATOM 10144 N N . VAL B 1 505 ? -9.359 15.414 24.109 1 80.06 505 VAL B N 1
ATOM 10145 C CA . VAL B 1 505 ? -8.547 16.203 23.188 1 80.06 505 VAL B CA 1
ATOM 10146 C C . VAL B 1 505 ? -9.297 17.469 22.797 1 80.06 505 VAL B C 1
ATOM 10148 O O . VAL B 1 505 ? -10.438 17.406 22.312 1 80.06 505 VAL B O 1
ATOM 10151 N N . THR B 1 506 ? -8.703 18.578 23.219 1 83.06 506 THR B N 1
ATOM 10152 C CA . THR B 1 506 ? -9.281 19.875 22.844 1 83.06 506 THR B CA 1
ATOM 10153 C C . THR B 1 506 ? -8.477 20.516 21.734 1 83.06 506 THR B C 1
ATOM 10155 O O . THR B 1 506 ? -7.383 20.062 21.391 1 83.06 506 THR B O 1
ATOM 10158 N N . THR B 1 507 ? -9.102 21.469 21.125 1 86.69 507 THR B N 1
ATOM 10159 C CA . THR B 1 507 ? -8.43 22.172 20.031 1 86.69 507 THR B CA 1
ATOM 10160 C C . THR B 1 507 ? -8.203 23.641 20.391 1 86.69 507 THR B C 1
ATOM 10162 O O . THR B 1 507 ? -9.055 24.266 21.031 1 86.69 507 THR B O 1
ATOM 10165 N N . ALA B 1 508 ? -7 24.125 20.156 1 90.44 508 ALA B N 1
ATOM 10166 C CA . ALA B 1 508 ? -6.652 25.531 20.391 1 90.44 508 ALA B CA 1
ATOM 10167 C C . ALA B 1 508 ? -6.008 26.141 19.156 1 90.44 508 ALA B C 1
ATOM 10169 O O . ALA B 1 508 ? -5.297 25.453 18.406 1 90.44 508 ALA B O 1
ATOM 10170 N N . PRO B 1 509 ? -6.281 27.359 18.922 1 90.56 509 PRO B N 1
ATOM 10171 C CA . PRO B 1 509 ? -5.668 28.016 17.75 1 90.56 509 PRO B CA 1
ATOM 10172 C C . PRO B 1 509 ? -4.168 28.25 17.938 1 90.56 509 PRO B C 1
ATOM 10174 O O . PRO B 1 509 ? -3.695 28.406 19.062 1 90.56 509 PRO B O 1
ATOM 10177 N N . VAL B 1 510 ? -3.451 28.281 16.875 1 92.94 510 VAL B N 1
ATOM 10178 C CA . VAL B 1 510 ? -2.014 28.531 16.891 1 92.94 510 VAL B CA 1
ATOM 10179 C C . VAL B 1 510 ? -1.757 30.016 17.141 1 92.94 510 VAL B C 1
ATOM 10181 O O . VAL B 1 510 ? -2.25 30.875 16.391 1 92.94 510 VAL B O 1
ATOM 10184 N N . PRO B 1 511 ? -0.975 30.281 18.141 1 92.12 511 PRO B N 1
ATOM 10185 C CA . PRO B 1 511 ? -0.68 31.688 18.422 1 92.12 511 PRO B CA 1
ATOM 10186 C C . PRO B 1 511 ? 0.201 32.344 17.344 1 92.12 511 PRO B C 1
ATOM 10188 O O . PRO B 1 511 ? 1.081 31.672 16.781 1 92.12 511 PRO B O 1
ATOM 10191 N N . ASN B 1 512 ? 0.035 33.594 17.078 1 90.5 512 ASN B N 1
ATOM 10192 C CA . ASN B 1 512 ? 0.82 34.312 16.078 1 90.5 512 ASN B CA 1
ATOM 10193 C C . ASN B 1 512 ? 2.275 34.469 16.516 1 90.5 512 ASN B C 1
ATOM 10195 O O . ASN B 1 512 ? 3.182 34.438 15.688 1 90.5 512 ASN B O 1
ATOM 10199 N N . LYS B 1 513 ? 2.402 34.469 17.812 1 91.75 513 LYS B N 1
ATOM 10200 C CA . LYS B 1 513 ? 3.766 34.594 18.328 1 91.75 513 LYS B CA 1
ATOM 10201 C C . LYS B 1 513 ? 4.586 33.344 18.016 1 91.75 513 LYS B C 1
ATOM 10203 O O . LYS B 1 513 ? 5.793 33.438 17.781 1 91.75 513 LYS B O 1
ATOM 10208 N N . LEU B 1 514 ? 3.906 32.312 18 1 94.69 514 LEU B N 1
ATOM 10209 C CA . LEU B 1 514 ? 4.594 31.062 17.656 1 94.69 514 LEU B CA 1
ATOM 10210 C C . LEU B 1 514 ? 5.051 31.062 16.203 1 94.69 514 LEU B C 1
ATOM 10212 O O . LEU B 1 514 ? 6.176 30.672 15.906 1 94.69 514 LEU B O 1
ATOM 10216 N N . LYS B 1 515 ? 4.242 31.562 15.328 1 93 515 LYS B N 1
ATOM 10217 C CA . LYS B 1 515 ? 4.59 31.656 13.914 1 93 515 LYS B CA 1
ATOM 10218 C C . LYS B 1 515 ? 5.828 32.531 13.711 1 93 515 LYS B C 1
ATOM 10220 O O . LYS B 1 515 ? 6.723 32.156 12.938 1 93 515 LYS B O 1
ATOM 10225 N N . GLN B 1 516 ? 5.836 33.531 14.461 1 92.31 516 GLN B N 1
ATOM 10226 C CA . GLN B 1 516 ? 6.973 34.438 14.375 1 92.31 516 GLN B CA 1
ATOM 10227 C C . GLN B 1 516 ? 8.242 33.812 14.922 1 92.31 516 GLN B C 1
ATOM 10229 O O . GLN B 1 516 ? 9.32 33.938 14.344 1 92.31 516 GLN B O 1
ATOM 10234 N N . SER B 1 517 ? 8.055 33.094 15.984 1 92.56 517 SER B N 1
ATOM 10235 C CA . SER B 1 517 ? 9.211 32.438 16.594 1 92.56 517 SER B CA 1
ATOM 10236 C C . SER B 1 517 ? 9.82 31.391 15.672 1 92.56 517 SER B C 1
ATOM 10238 O O . SER B 1 517 ? 11.039 31.266 15.578 1 92.56 517 SER B O 1
ATOM 10240 N N . ILE B 1 518 ? 8.992 30.656 15.016 1 93.19 518 ILE B N 1
ATOM 10241 C CA . ILE B 1 518 ? 9.461 29.625 14.102 1 93.19 518 ILE B CA 1
ATOM 10242 C C . ILE B 1 518 ? 10.195 30.266 12.93 1 93.19 518 ILE B C 1
ATOM 10244 O O . ILE B 1 518 ? 11.258 29.797 12.523 1 93.19 518 ILE B O 1
ATOM 10248 N N . MET B 1 519 ? 9.633 31.359 12.414 1 92.44 519 MET B N 1
ATOM 10249 C CA . MET B 1 519 ? 10.258 32.062 11.289 1 92.44 519 MET B CA 1
ATOM 10250 C C . MET B 1 519 ? 11.609 32.625 11.695 1 92.44 519 MET B C 1
ATOM 10252 O O . MET B 1 519 ? 12.586 32.5 10.953 1 92.44 519 MET B O 1
ATOM 10256 N N . GLU B 1 520 ? 11.602 33.188 12.859 1 88.81 520 GLU B N 1
ATOM 10257 C CA . GLU B 1 520 ? 12.852 33.75 13.344 1 88.81 520 GLU B CA 1
ATOM 10258 C C . GLU B 1 520 ? 13.906 32.656 13.555 1 88.81 520 GLU B C 1
ATOM 10260 O O . GLU B 1 520 ? 15.086 32.875 13.242 1 88.81 520 GLU B O 1
ATOM 10265 N N . TYR B 1 521 ? 13.422 31.578 14.008 1 89.56 521 TYR B N 1
ATOM 10266 C CA . TYR B 1 521 ? 14.344 30.469 14.195 1 89.56 521 TYR B CA 1
ATOM 10267 C C . TYR B 1 521 ? 14.93 30.016 12.867 1 89.56 521 TYR B C 1
ATOM 10269 O O . TYR B 1 521 ? 16.125 29.75 12.766 1 89.56 521 TYR B O 1
ATOM 10277 N N . MET B 1 522 ? 14.195 29.953 11.867 1 89.12 522 MET B N 1
ATOM 10278 C CA . MET B 1 522 ? 14.633 29.484 10.555 1 89.12 522 MET B CA 1
ATOM 10279 C C . MET B 1 522 ? 15.586 30.484 9.906 1 89.12 522 MET B C 1
ATOM 10281 O O . MET B 1 522 ? 16.562 30.094 9.273 1 89.12 522 MET B O 1
ATOM 10285 N N . VAL B 1 523 ? 15.258 31.781 10.094 1 86.94 523 VAL B N 1
ATOM 10286 C CA . VAL B 1 523 ? 16.109 32.844 9.539 1 86.94 523 VAL B CA 1
ATOM 10287 C C . VAL B 1 523 ? 17.469 32.812 10.25 1 86.94 523 VAL B C 1
ATOM 10289 O O . VAL B 1 523 ? 18.516 32.938 9.602 1 86.94 523 VAL B O 1
ATOM 10292 N N . GLU B 1 524 ? 17.391 32.562 11.516 1 83.75 524 GLU B N 1
ATOM 10293 C CA . GLU B 1 524 ? 18.625 32.5 12.289 1 83.75 524 GLU B CA 1
ATOM 10294 C C . GLU B 1 524 ? 19.469 31.281 11.922 1 83.75 524 GLU B C 1
ATOM 10296 O O . GLU B 1 524 ? 20.688 31.344 11.883 1 83.75 524 GLU B O 1
ATOM 10301 N N . HIS B 1 525 ? 18.828 30.266 11.727 1 82.62 525 HIS B N 1
ATOM 10302 C CA . HIS B 1 525 ? 19.516 29.047 11.352 1 82.62 525 HIS B CA 1
ATOM 10303 C C . HIS B 1 525 ? 20.203 29.203 10 1 82.62 525 HIS B C 1
ATOM 10305 O O . HIS B 1 525 ? 21.266 28.609 9.773 1 82.62 525 HIS B O 1
ATOM 10311 N N . GLU B 1 526 ? 19.656 30.016 9.133 1 76.56 526 GLU B N 1
ATOM 10312 C CA . GLU B 1 526 ? 20.234 30.266 7.809 1 76.56 526 GLU B CA 1
ATOM 10313 C C . GLU B 1 526 ? 21.469 31.156 7.898 1 76.56 526 GLU B C 1
ATOM 10315 O O . GLU B 1 526 ? 22.453 30.938 7.191 1 76.56 526 GLU B O 1
ATOM 10320 N N . ARG B 1 527 ? 21.219 32.5 8.547 1 68.25 527 ARG B N 1
ATOM 10321 C CA . ARG B 1 527 ? 22.297 33.469 8.648 1 68.25 527 ARG B CA 1
ATOM 10322 C C . ARG B 1 527 ? 23.516 32.875 9.32 1 68.25 527 ARG B C 1
ATOM 10324 O O . ARG B 1 527 ? 24.656 33.312 9.078 1 68.25 527 ARG B O 1
ATOM 10331 N N . GLY B 1 528 ? 23.219 32.156 10.43 1 58.25 528 GLY B N 1
ATOM 10332 C CA . GLY B 1 528 ? 24.297 31.688 11.297 1 58.25 528 GLY B CA 1
ATOM 10333 C C . GLY B 1 528 ? 24.953 30.422 10.797 1 58.25 528 GLY B C 1
ATOM 10334 O O . GLY B 1 528 ? 24.391 29.688 9.984 1 58.25 528 GLY B O 1
ATOM 10335 N N . THR B 1 529 ? 26.281 30.266 10.836 1 47.25 529 THR B N 1
ATOM 10336 C CA . THR B 1 529 ? 27.219 29.156 10.695 1 47.25 529 THR B CA 1
ATOM 10337 C C . THR B 1 529 ? 26.625 27.859 11.234 1 47.25 529 THR B C 1
ATOM 10339 O O . THR B 1 529 ? 26.375 27.734 12.43 1 47.25 529 THR B O 1
ATOM 10342 N N . SER B 1 530 ? 25.641 27.172 10.508 1 51.59 530 SER B N 1
ATOM 10343 C CA . SER B 1 530 ? 25.234 25.797 10.789 1 51.59 530 SER B CA 1
ATOM 10344 C C . SER B 1 530 ? 26.047 25.203 11.945 1 51.59 530 SER B C 1
ATOM 10346 O O . SER B 1 530 ? 25.516 24.422 12.742 1 51.59 530 SER B O 1
ATOM 10348 N N . HIS B 1 531 ? 27.156 25.844 12.023 1 54.22 531 HIS B N 1
ATOM 10349 C CA . HIS B 1 531 ? 28.141 25.312 12.961 1 54.22 531 HIS B CA 1
ATOM 10350 C C . HIS B 1 531 ? 27.875 25.828 14.375 1 54.22 531 HIS B C 1
ATOM 10352 O O . HIS B 1 531 ? 28.188 25.156 15.359 1 54.22 531 HIS B O 1
ATOM 10358 N N . ASN B 1 532 ? 26.984 27.047 14.461 1 58.44 532 ASN B N 1
ATOM 10359 C CA . ASN B 1 532 ? 26.859 27.594 15.805 1 58.44 532 ASN B CA 1
ATOM 10360 C C . ASN B 1 532 ? 25.484 27.297 16.406 1 58.44 532 ASN B C 1
ATOM 10362 O O . ASN B 1 532 ? 25.297 27.406 17.625 1 58.44 532 ASN B O 1
ATOM 10366 N N . THR B 1 533 ? 24.469 26.953 15.484 1 74.69 533 THR B N 1
ATOM 10367 C CA . THR B 1 533 ? 23.156 26.656 16.062 1 74.69 533 THR B CA 1
ATOM 10368 C C . THR B 1 533 ? 22.578 25.375 15.484 1 74.69 533 THR B C 1
ATOM 10370 O O . THR B 1 533 ? 21.594 25.406 14.75 1 74.69 533 THR B O 1
ATOM 10373 N N . PRO B 1 534 ? 23.188 24.359 15.891 1 84.12 534 PRO B N 1
ATOM 10374 C CA . PRO B 1 534 ? 22.656 23.094 15.375 1 84.12 534 PRO B CA 1
ATOM 10375 C C . PRO B 1 534 ? 21.266 22.781 15.898 1 84.12 534 PRO B C 1
ATOM 10377 O O . PRO B 1 534 ? 20.875 23.25 16.969 1 84.12 534 PRO B O 1
ATOM 10380 N N . LEU B 1 535 ? 20.484 22.281 15.07 1 88.94 535 LEU B N 1
ATOM 10381 C CA . LEU B 1 535 ? 19.156 21.828 15.492 1 88.94 535 LEU B CA 1
ATOM 10382 C C . LEU B 1 535 ? 19.266 20.672 16.484 1 88.94 535 LEU B C 1
ATOM 10384 O O . LEU B 1 535 ? 19.766 19.594 16.156 1 88.94 535 LEU B O 1
ATOM 10388 N N . THR B 1 536 ? 18.969 21.016 17.703 1 90.19 536 THR B N 1
ATOM 10389 C CA . THR B 1 536 ? 19.047 20.031 18.781 1 90.19 536 THR B CA 1
ATOM 10390 C C . THR B 1 536 ? 17.688 19.844 19.438 1 90.19 536 THR B C 1
ATOM 10392 O O . THR B 1 536 ? 16.672 20.344 18.938 1 90.19 536 THR B O 1
ATOM 10395 N N . LYS B 1 537 ? 17.688 19.078 20.547 1 90.38 537 LYS B N 1
ATOM 10396 C CA . LYS B 1 537 ? 16.469 18.797 21.297 1 90.38 537 LYS B CA 1
ATOM 10397 C C . LYS B 1 537 ? 16.25 19.828 22.406 1 90.38 537 LYS B C 1
ATOM 10399 O O . LYS B 1 537 ? 15.883 19.469 23.531 1 90.38 537 LYS B O 1
ATOM 10404 N N . GLY B 1 538 ? 16.672 21.031 22.141 1 91.06 538 GLY B N 1
ATOM 10405 C CA . GLY B 1 538 ? 16.453 22.078 23.125 1 91.06 538 GLY B CA 1
ATOM 10406 C C . GLY B 1 538 ? 17.75 22.641 23.688 1 91.06 538 GLY B C 1
ATOM 10407 O O . GLY B 1 538 ? 17.734 23.672 24.375 1 91.06 538 GLY B O 1
ATOM 10408 N N .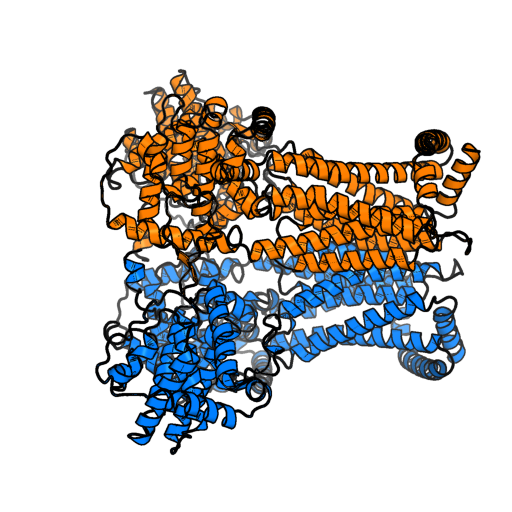 GLU B 1 539 ? 18.875 22.141 23.359 1 90.69 539 GLU B N 1
ATOM 10409 C CA . GLU B 1 539 ? 20.156 22.547 23.922 1 90.69 539 GLU B CA 1
ATOM 10410 C C . GLU B 1 539 ? 20.562 23.922 23.391 1 90.69 539 GLU B C 1
ATOM 10412 O O . GLU B 1 539 ? 21.125 24.734 24.125 1 90.69 539 GLU B O 1
ATOM 10417 N N . SER B 1 540 ? 20.328 24.109 22.172 1 89.94 540 SER B N 1
ATOM 10418 C CA . SER B 1 540 ? 20.703 25.391 21.578 1 89.94 540 SER B CA 1
ATOM 10419 C C . SER B 1 540 ? 19.875 26.531 22.172 1 89.94 540 SER B C 1
ATOM 10421 O O . SER B 1 540 ? 20.391 27.625 22.375 1 89.94 540 SER B O 1
ATOM 10423 N N . ALA B 1 541 ? 18.594 26.25 22.438 1 92.19 541 ALA B N 1
ATOM 10424 C CA . ALA B 1 541 ? 17.75 27.266 23.062 1 92.19 541 ALA B CA 1
ATOM 10425 C C . ALA B 1 541 ? 18.219 27.562 24.484 1 92.19 541 ALA B C 1
ATOM 10427 O O . ALA B 1 541 ? 18.219 28.719 24.922 1 92.19 541 ALA B O 1
ATOM 10428 N N . LEU B 1 542 ? 18.656 26.531 25.219 1 93.06 542 LEU B N 1
ATOM 10429 C CA . LEU B 1 542 ? 19.156 26.719 26.578 1 93.06 542 LEU B CA 1
ATOM 10430 C C . LEU B 1 542 ? 20.484 27.484 26.562 1 93.06 542 LEU B C 1
ATOM 10432 O O . LEU B 1 542 ? 20.734 28.297 27.453 1 93.06 542 LEU B O 1
ATOM 10436 N N . THR B 1 543 ? 21.266 27.219 25.578 1 89.81 543 THR B N 1
ATOM 10437 C CA . THR B 1 543 ? 22.547 27.906 25.453 1 89.81 543 THR B CA 1
ATOM 10438 C C . THR B 1 543 ? 22.344 29.391 25.156 1 89.81 543 THR B C 1
ATOM 10440 O O . THR B 1 543 ? 23 30.25 25.75 1 89.81 543 THR B O 1
ATOM 10443 N N . ARG B 1 544 ? 21.438 29.688 24.312 1 87 544 ARG B N 1
ATOM 10444 C CA . ARG B 1 544 ? 21.141 31.062 23.938 1 87 544 ARG B CA 1
ATOM 10445 C C . ARG B 1 544 ? 20.625 31.859 25.125 1 87 544 ARG B C 1
ATOM 10447 O O . ARG B 1 544 ? 20.828 33.062 25.219 1 87 544 ARG B O 1
ATOM 10454 N N . ASN B 1 545 ? 19.938 31.141 26 1 89.31 545 ASN B N 1
ATOM 10455 C CA . ASN B 1 545 ? 19.344 31.812 27.156 1 89.31 545 ASN B CA 1
ATOM 10456 C C . ASN B 1 545 ? 20.172 31.625 28.422 1 89.31 545 ASN B C 1
ATOM 10458 O O . ASN B 1 545 ? 19.703 31.891 29.516 1 89.31 545 ASN B O 1
ATOM 10462 N N . ASN B 1 546 ? 21.375 31.094 28.391 1 87.25 546 ASN B N 1
ATOM 10463 C CA . ASN B 1 546 ? 22.375 30.953 29.438 1 87.25 546 ASN B CA 1
ATOM 10464 C C . ASN B 1 546 ? 21.875 30.031 30.562 1 87.25 546 ASN B C 1
ATOM 10466 O O . ASN B 1 546 ? 22.062 30.328 31.734 1 87.25 546 ASN B O 1
ATOM 10470 N N . LEU B 1 547 ? 21.109 28.984 30.234 1 90.5 547 LEU B N 1
ATOM 10471 C CA . LEU B 1 547 ? 20.625 28.031 31.234 1 90.5 547 LEU B CA 1
ATOM 10472 C C . LEU B 1 547 ? 21.094 26.625 30.891 1 90.5 547 LEU B C 1
ATOM 10474 O O . LEU B 1 547 ? 20.516 25.641 31.359 1 90.5 547 LEU B O 1
ATOM 10478 N N . PHE B 1 548 ? 22.078 26.484 30.047 1 90.12 548 PHE B N 1
ATOM 10479 C CA . PHE B 1 548 ? 22.578 25.203 29.547 1 90.12 548 PHE B CA 1
ATOM 10480 C C . PHE B 1 548 ? 23.109 24.344 30.688 1 90.12 548 PHE B C 1
ATOM 10482 O O . PHE B 1 548 ? 22.75 23.172 30.797 1 90.12 548 PHE B O 1
ATOM 10489 N N . TYR B 1 549 ? 23.797 24.859 31.547 1 87.44 549 TYR B N 1
ATOM 10490 C CA . TYR B 1 549 ? 24.484 24.109 32.594 1 87.44 549 TYR B CA 1
ATOM 10491 C C . TYR B 1 549 ? 23.516 23.578 33.625 1 87.44 549 TYR B C 1
ATOM 10493 O O . TYR B 1 549 ? 23.703 22.484 34.156 1 87.44 549 TYR B O 1
ATOM 10501 N N . GLN B 1 550 ? 22.453 24.203 33.781 1 86.81 550 GLN B N 1
ATOM 10502 C CA . GLN B 1 550 ? 21.516 23.828 34.844 1 86.81 550 GLN B CA 1
ATOM 10503 C C . GLN B 1 550 ? 20.484 22.828 34.312 1 86.81 550 GLN B C 1
ATOM 10505 O O . GLN B 1 550 ? 20.047 21.938 35.031 1 86.81 550 GLN B O 1
ATOM 10510 N N . LEU B 1 551 ? 20.188 22.953 33.031 1 92.06 551 LEU B N 1
ATOM 10511 C CA . LEU B 1 551 ? 19 22.234 32.594 1 92.06 551 LEU B CA 1
ATOM 10512 C C . LEU B 1 551 ? 19.328 21.297 31.453 1 92.06 551 LEU B C 1
ATOM 10514 O O . LEU B 1 551 ? 18.469 20.547 30.984 1 92.06 551 LEU B O 1
ATOM 10518 N N . SER B 1 552 ? 20.547 21.156 30.969 1 90.31 552 SER B N 1
ATOM 10519 C CA . SER B 1 552 ? 20.906 20.406 29.766 1 90.31 552 SER B CA 1
ATOM 10520 C C . SER B 1 552 ? 20.672 18.906 29.953 1 90.31 552 SER B C 1
ATOM 10522 O O . SER B 1 552 ? 20.5 18.172 28.984 1 90.31 552 SER B O 1
ATOM 10524 N N . TRP B 1 553 ? 20.641 18.469 31.203 1 90 553 TRP B N 1
ATOM 10525 C CA . TRP B 1 553 ? 20.438 17.047 31.469 1 90 553 TRP B CA 1
ATOM 10526 C C . TRP B 1 553 ? 19.078 16.594 30.953 1 90 553 TRP B C 1
ATOM 10528 O O . TRP B 1 553 ? 18.906 15.422 30.609 1 90 553 TRP B O 1
ATOM 10538 N N . ALA B 1 554 ? 18.078 17.469 30.875 1 92 554 ALA B N 1
ATOM 10539 C CA . ALA B 1 554 ? 16.719 17.125 30.469 1 92 554 ALA B CA 1
ATOM 10540 C C . ALA B 1 554 ? 16.625 16.938 28.969 1 92 554 ALA B C 1
ATOM 10542 O O . ALA B 1 554 ? 15.633 16.391 28.469 1 92 554 ALA B O 1
ATOM 10543 N N . CYS B 1 555 ? 17.656 17.344 28.25 1 92.88 555 CYS B N 1
ATOM 10544 C CA . CYS B 1 555 ? 17.641 17.234 26.781 1 92.88 555 CYS B CA 1
ATOM 10545 C C . CYS B 1 555 ? 18.547 16.109 26.312 1 92.88 555 CYS B C 1
ATOM 10547 O O . CYS B 1 555 ? 18.609 15.812 25.109 1 92.88 555 CYS B O 1
ATOM 10549 N N . ASN B 1 556 ? 19.25 15.359 27.141 1 87.12 556 ASN B N 1
ATOM 10550 C CA . ASN B 1 556 ? 20.328 14.445 26.781 1 87.12 556 ASN B CA 1
ATOM 10551 C C . ASN B 1 556 ? 19.797 13.039 26.5 1 87.12 556 ASN B C 1
ATOM 10553 O O . ASN B 1 556 ? 20.516 12.18 26 1 87.12 556 ASN B O 1
ATOM 10557 N N . SER B 1 557 ? 18.562 12.875 26.641 1 86.44 557 SER B N 1
ATOM 10558 C CA . SER B 1 557 ? 18.047 11.539 26.375 1 86.44 557 SER B CA 1
ATOM 10559 C C . SER B 1 557 ? 18.016 11.234 24.891 1 86.44 557 SER B C 1
ATOM 10561 O O . SER B 1 557 ? 17.797 12.125 24.062 1 86.44 557 SER B O 1
ATOM 10563 N N . ASN B 1 558 ? 18.266 9.961 24.531 1 84.19 558 ASN B N 1
ATOM 10564 C CA . ASN B 1 558 ? 18.234 9.539 23.125 1 84.19 558 ASN B CA 1
ATOM 10565 C C . ASN B 1 558 ? 16.797 9.398 22.625 1 84.19 558 ASN B C 1
ATOM 10567 O O . ASN B 1 558 ? 16.562 9.359 21.406 1 84.19 558 ASN B O 1
ATOM 10571 N N . SER B 1 559 ? 15.938 9.289 23.578 1 89.06 559 SER B N 1
ATOM 10572 C CA . SER B 1 559 ? 14.531 9.172 23.203 1 89.06 559 SER B CA 1
ATOM 10573 C C . SER B 1 559 ? 13.859 10.539 23.141 1 89.06 559 SER B C 1
ATOM 10575 O O . SER B 1 559 ? 13.812 11.258 24.141 1 89.06 559 SER B O 1
ATOM 10577 N N . LEU B 1 560 ? 13.391 10.875 22.031 1 92.38 560 LEU B N 1
ATOM 10578 C CA . LEU B 1 560 ? 12.703 12.148 21.844 1 92.38 560 LEU B CA 1
ATOM 10579 C C . LEU B 1 560 ? 11.391 12.172 22.625 1 92.38 560 LEU B C 1
ATOM 10581 O O . LEU B 1 560 ? 10.984 13.227 23.141 1 92.38 560 LEU B O 1
ATOM 10585 N N . ALA B 1 561 ? 10.766 11.047 22.719 1 92.94 561 ALA B N 1
ATOM 10586 C CA . ALA B 1 561 ? 9.531 10.953 23.484 1 92.94 561 ALA B CA 1
ATOM 10587 C C . ALA B 1 561 ? 9.781 11.25 24.969 1 92.94 561 ALA B C 1
ATOM 10589 O O . ALA B 1 561 ? 9.016 11.969 25.609 1 92.94 561 ALA B O 1
ATOM 10590 N N . GLU B 1 562 ? 10.867 10.75 25.453 1 93.06 562 GLU B N 1
ATOM 10591 C CA . GLU B 1 562 ? 11.211 10.969 26.859 1 93.06 562 GLU B CA 1
ATOM 10592 C C . GLU B 1 562 ? 11.508 12.445 27.125 1 93.06 562 GLU B C 1
ATOM 10594 O O . GLU B 1 562 ? 11.039 13.008 28.109 1 93.06 562 GLU B O 1
ATOM 10599 N N . VAL B 1 563 ? 12.266 13.016 26.266 1 94.62 563 VAL B N 1
ATOM 10600 C CA . VAL B 1 563 ? 12.617 14.43 26.406 1 94.62 563 VAL B CA 1
ATOM 10601 C C . VAL B 1 563 ? 11.344 15.281 26.375 1 94.62 563 VAL B C 1
ATOM 10603 O O . VAL B 1 563 ? 11.148 16.141 27.219 1 94.62 563 VAL B O 1
ATOM 10606 N N . THR B 1 564 ? 10.453 14.984 25.422 1 96 564 THR B N 1
ATOM 10607 C CA . THR B 1 564 ? 9.227 15.75 25.219 1 96 564 THR B CA 1
ATOM 10608 C C . THR B 1 564 ? 8.312 15.625 26.438 1 96 564 THR B C 1
ATOM 10610 O O . THR B 1 564 ? 7.766 16.625 26.922 1 96 564 THR B O 1
ATOM 10613 N N . LEU B 1 565 ? 8.219 14.469 26.969 1 95.06 565 LEU B N 1
ATOM 10614 C CA . LEU B 1 565 ? 7.312 14.242 28.094 1 95.06 565 LEU B CA 1
ATOM 10615 C C . LEU B 1 565 ? 7.879 14.844 29.375 1 95.06 565 LEU B C 1
ATOM 10617 O O . LEU B 1 565 ? 7.129 15.344 30.203 1 95.06 565 LEU B O 1
ATOM 10621 N N . THR B 1 566 ? 9.172 14.781 29.531 1 95.44 566 THR B N 1
ATOM 10622 C CA . THR B 1 566 ? 9.805 15.398 30.688 1 95.44 566 THR B CA 1
ATOM 10623 C C . THR B 1 566 ? 9.562 16.906 30.703 1 95.44 566 THR B C 1
ATOM 10625 O O . THR B 1 566 ? 9.133 17.453 31.719 1 95.44 566 THR B O 1
ATOM 10628 N N . TRP B 1 567 ? 9.789 17.5 29.594 1 97.12 567 TRP B N 1
ATOM 10629 C CA . TRP B 1 567 ? 9.562 18.938 29.484 1 97.12 567 TRP B CA 1
ATOM 10630 C C . TRP B 1 567 ? 8.078 19.25 29.609 1 97.12 567 TRP B C 1
ATOM 10632 O O . TRP B 1 567 ? 7.707 20.312 30.125 1 97.12 567 TRP B O 1
ATOM 10642 N N . HIS B 1 568 ? 7.199 18.375 29.125 1 96.94 568 HIS B N 1
ATOM 10643 C CA . HIS B 1 568 ? 5.758 18.594 29.203 1 96.94 568 HIS B CA 1
ATOM 10644 C C . HIS B 1 568 ? 5.277 18.594 30.656 1 96.94 568 HIS B C 1
ATOM 10646 O O . HIS B 1 568 ? 4.508 19.469 31.047 1 96.94 568 HIS B O 1
ATOM 10652 N N . ILE B 1 569 ? 5.715 17.656 31.344 1 95.06 569 ILE B N 1
ATOM 10653 C CA . ILE B 1 569 ? 5.32 17.578 32.75 1 95.06 569 ILE B CA 1
ATOM 10654 C C . ILE B 1 569 ? 5.832 18.812 33.5 1 95.06 569 ILE B C 1
ATOM 10656 O O . ILE B 1 569 ? 5.09 19.438 34.25 1 95.06 569 ILE B O 1
ATOM 10660 N N . ALA B 1 570 ? 7.07 19.203 33.281 1 96.06 570 ALA B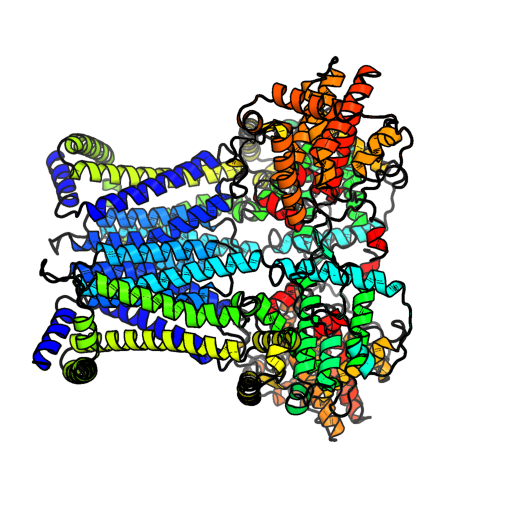 N 1
ATOM 10661 C CA . ALA B 1 570 ? 7.652 20.375 33.906 1 96.06 570 ALA B CA 1
ATOM 10662 C C . ALA B 1 570 ? 6.852 21.641 33.562 1 96.06 570 ALA B C 1
ATOM 10664 O O . ALA B 1 570 ? 6.539 22.438 34.469 1 96.06 570 ALA B O 1
ATOM 10665 N N . THR B 1 571 ? 6.488 21.781 32.312 1 96.44 571 THR B N 1
ATOM 10666 C CA . THR B 1 571 ? 5.746 22.953 31.859 1 96.44 571 THR B CA 1
ATOM 10667 C C . THR B 1 571 ? 4.34 22.953 32.438 1 96.44 571 THR B C 1
ATOM 10669 O O . THR B 1 571 ? 3.822 24 32.844 1 96.44 571 THR B O 1
ATOM 10672 N N . SER B 1 572 ? 3.742 21.781 32.531 1 94.75 572 SER B N 1
ATOM 10673 C CA . SER B 1 572 ? 2.398 21.688 33.094 1 94.75 572 SER B CA 1
ATOM 10674 C C . SER B 1 572 ? 2.387 22.031 34.562 1 94.75 572 SER B C 1
ATOM 10676 O O . SER B 1 572 ? 1.44 22.656 35.062 1 94.75 572 SER B O 1
ATOM 10678 N N . LEU B 1 573 ? 3.4 21.703 35.281 1 93.88 573 LEU B N 1
ATOM 10679 C CA . LEU B 1 573 ? 3.518 22.047 36.688 1 93.88 573 LEU B CA 1
ATOM 10680 C C . LEU B 1 573 ? 3.721 23.547 36.875 1 93.88 573 LEU B C 1
ATOM 10682 O O . LEU B 1 573 ? 3.104 24.156 37.75 1 93.88 573 LEU B O 1
ATOM 10686 N N . LEU B 1 574 ? 4.559 24.062 36.031 1 92.94 574 LEU B N 1
ATOM 10687 C CA . LEU B 1 574 ? 4.844 25.484 36.094 1 92.94 574 LEU B CA 1
ATOM 10688 C C . LEU B 1 574 ? 3.594 26.297 35.75 1 92.94 574 LEU B C 1
ATOM 10690 O O . LEU B 1 574 ? 3.373 27.359 36.344 1 92.94 574 LEU B O 1
ATOM 10694 N N . GLU B 1 575 ? 2.805 25.844 34.844 1 92.44 575 GLU B N 1
ATOM 10695 C CA . GLU B 1 575 ? 1.586 26.531 34.406 1 92.44 575 GLU B CA 1
ATOM 10696 C C . GLU B 1 575 ? 0.627 26.703 35.594 1 92.44 575 GLU B C 1
ATOM 10698 O O . GLU B 1 575 ? -0.029 27.75 35.719 1 92.44 575 GLU B O 1
ATOM 10703 N N . VAL B 1 576 ? 0.578 25.781 36.438 1 90.5 576 VAL B N 1
ATOM 10704 C CA . VAL B 1 576 ? -0.364 25.797 37.562 1 90.5 576 VAL B CA 1
ATOM 10705 C C . VAL B 1 576 ? 0.213 26.609 38.688 1 90.5 576 VAL B C 1
ATOM 10707 O O . VAL B 1 576 ? -0.492 27.422 39.312 1 90.5 576 VAL B O 1
ATOM 10710 N N . ASP B 1 577 ? 1.445 26.562 38.938 1 87.25 577 ASP B N 1
ATOM 10711 C CA . ASP B 1 577 ? 2.037 27.125 40.156 1 87.25 577 ASP B CA 1
ATOM 10712 C C . ASP B 1 577 ? 2.555 28.547 39.906 1 87.25 577 ASP B C 1
ATOM 10714 O O . ASP B 1 577 ? 2.598 29.359 40.844 1 87.25 577 ASP B O 1
ATOM 10718 N N . CYS B 1 578 ? 3.055 28.75 38.625 1 86.38 578 CYS B N 1
ATOM 10719 C CA . CYS B 1 578 ? 3.641 30.047 38.344 1 86.38 578 CYS B CA 1
ATOM 10720 C C . CYS B 1 578 ? 2.949 30.703 37.156 1 86.38 578 CYS B C 1
ATOM 10722 O O . CYS B 1 578 ? 3.502 30.734 36.062 1 86.38 578 CYS B O 1
ATOM 10724 N N . PRO B 1 579 ? 1.81 31.281 37.406 1 82.38 579 PRO B N 1
ATOM 10725 C CA . PRO B 1 579 ? 1.148 31.969 36.281 1 82.38 579 PRO B CA 1
ATOM 10726 C C . PRO B 1 579 ? 1.903 33.219 35.844 1 82.38 579 PRO B C 1
ATOM 10728 O O . PRO B 1 579 ? 2.658 33.812 36.594 1 82.38 579 PRO B O 1
ATOM 10731 N N . PRO B 1 580 ? 1.769 33.531 34.562 1 85.5 580 PRO B N 1
ATOM 10732 C CA . PRO B 1 580 ? 2.49 34.688 34.031 1 85.5 580 PRO B CA 1
ATOM 10733 C C . PRO B 1 580 ? 2.09 36 34.719 1 85.5 580 PRO B C 1
ATOM 10735 O O . PRO B 1 580 ? 0.918 36.188 35.031 1 85.5 580 PRO B O 1
ATOM 10738 N N . ARG B 1 581 ? 3.07 37.031 34.906 1 81.56 581 ARG B N 1
ATOM 10739 C CA . ARG B 1 581 ? 2.873 38.25 35.656 1 81.56 581 ARG B CA 1
ATOM 10740 C C . ARG B 1 581 ? 2.768 39.438 34.719 1 81.56 581 ARG B C 1
ATOM 10742 O O . ARG B 1 581 ? 2.314 40.531 35.094 1 81.56 581 ARG B O 1
ATOM 10749 N N . SER B 1 582 ? 3.24 39.281 33.438 1 84.88 582 SER B N 1
ATOM 10750 C CA . SER B 1 582 ? 3.217 40.344 32.438 1 84.88 582 SER B CA 1
ATOM 10751 C C . SER B 1 582 ? 2.578 39.844 31.141 1 84.88 582 SER B C 1
ATOM 10753 O O . SER B 1 582 ? 2.367 38.656 30.953 1 84.88 582 SER B O 1
ATOM 10755 N N . THR B 1 583 ? 2.225 40.875 30.328 1 85.81 583 THR B N 1
ATOM 10756 C CA . THR B 1 583 ? 1.596 40.531 29.062 1 85.81 583 THR B CA 1
ATOM 10757 C C . THR B 1 583 ? 2.57 39.812 28.141 1 85.81 583 THR B C 1
ATOM 10759 O O . THR B 1 583 ? 2.17 38.906 27.391 1 85.81 583 THR B O 1
ATOM 10762 N N . GLN B 1 584 ? 3.773 40.25 28.156 1 84.31 584 GLN B N 1
ATOM 10763 C CA . GLN B 1 584 ? 4.785 39.594 27.344 1 84.31 584 GLN B CA 1
ATOM 10764 C C . GLN B 1 584 ? 5.004 38.156 27.812 1 84.31 584 GLN B C 1
ATOM 10766 O O . GLN B 1 584 ? 5.16 37.25 27 1 84.31 584 GLN B O 1
ATOM 10771 N N . GLU B 1 585 ? 4.926 38.031 29.062 1 88.88 585 GLU B N 1
ATOM 10772 C CA . GLU B 1 585 ? 5.059 36.688 29.641 1 88.88 585 GLU B CA 1
ATOM 10773 C C . GLU B 1 585 ? 3.842 35.844 29.312 1 88.88 585 GLU B C 1
ATOM 10775 O O . GLU B 1 585 ? 3.967 34.625 29.109 1 88.88 585 GLU B O 1
ATOM 10780 N N . ALA B 1 586 ? 2.807 36.5 29.25 1 91.06 586 ALA B N 1
ATOM 10781 C CA . ALA B 1 586 ? 1.579 35.781 28.938 1 91.06 586 ALA B CA 1
ATOM 10782 C C . ALA B 1 586 ? 1.623 35.219 27.516 1 91.06 586 ALA B C 1
ATOM 10784 O O . ALA B 1 586 ? 1.137 34.094 27.281 1 91.06 586 ALA B O 1
ATOM 10785 N N . ALA B 1 587 ? 2.182 35.969 26.656 1 92.56 587 ALA B N 1
ATOM 10786 C CA . ALA B 1 587 ? 2.297 35.5 25.281 1 92.56 587 ALA B CA 1
ATOM 10787 C C . ALA B 1 587 ? 3.248 34.312 25.188 1 92.56 587 ALA B C 1
ATOM 10789 O O . ALA B 1 587 ? 2.959 33.312 24.5 1 92.56 587 ALA B O 1
ATOM 10790 N N . SER B 1 588 ? 4.375 34.406 25.891 1 93.12 588 SER B N 1
ATOM 10791 C CA . SER B 1 588 ? 5.336 33.281 25.906 1 93.12 588 SER B CA 1
ATOM 10792 C C . SER B 1 588 ? 4.77 32.062 26.625 1 93.12 588 SER B C 1
ATOM 10794 O O . SER B 1 588 ? 5.043 30.938 26.219 1 93.12 588 SER B O 1
ATOM 10796 N N . CYS B 1 589 ? 4.027 32.344 27.625 1 93.94 589 CYS B N 1
ATOM 10797 C CA . CYS B 1 589 ? 3.377 31.266 28.359 1 93.94 589 CYS B CA 1
ATOM 10798 C C . CYS B 1 589 ? 2.391 30.531 27.453 1 93.94 589 CYS B C 1
ATOM 10800 O O . CYS B 1 589 ? 2.357 29.297 27.453 1 93.94 589 CYS B O 1
ATOM 10802 N N . LYS B 1 590 ? 1.692 31.281 26.719 1 94.12 590 LYS B N 1
ATOM 10803 C CA . LYS B 1 590 ? 0.719 30.672 25.812 1 94.12 590 LYS B CA 1
ATOM 10804 C C . LYS B 1 590 ? 1.408 29.812 24.766 1 94.12 590 LYS B C 1
ATOM 10806 O O . LYS B 1 590 ? 0.95 28.703 24.469 1 94.12 590 LYS B O 1
ATOM 10811 N N . VAL B 1 591 ? 2.455 30.266 24.281 1 95.25 591 VAL B N 1
ATOM 10812 C CA . VAL B 1 591 ? 3.205 29.531 23.266 1 95.25 591 VAL B CA 1
ATOM 10813 C C . VAL B 1 591 ? 3.768 28.25 23.875 1 95.25 591 VAL B C 1
ATOM 10815 O O . VAL B 1 591 ? 3.598 27.156 23.312 1 95.25 591 VAL B O 1
ATOM 10818 N N . ALA B 1 592 ? 4.379 28.359 24.969 1 96.38 592 ALA B N 1
ATOM 10819 C CA . ALA B 1 592 ? 5.02 27.219 25.625 1 96.38 592 ALA B CA 1
ATOM 10820 C C . ALA B 1 592 ? 3.992 26.172 26.031 1 96.38 592 ALA B C 1
ATOM 10822 O O . ALA B 1 592 ? 4.184 24.984 25.766 1 96.38 592 ALA B O 1
ATOM 10823 N N . THR B 1 593 ? 2.91 26.578 26.594 1 95.81 593 THR B N 1
ATOM 10824 C CA . THR B 1 593 ? 1.903 25.641 27.078 1 95.81 593 THR B CA 1
ATOM 10825 C C . THR B 1 593 ? 1.194 24.953 25.922 1 95.81 593 THR B C 1
ATOM 10827 O O . THR B 1 593 ? 0.949 23.75 25.953 1 95.81 593 THR B O 1
ATOM 10830 N N . ARG B 1 594 ? 0.892 25.703 24.922 1 96.06 594 ARG B N 1
ATOM 10831 C CA . ARG B 1 594 ? 0.206 25.125 23.766 1 96.06 594 ARG B CA 1
ATOM 10832 C C . ARG B 1 594 ? 1.105 24.141 23.031 1 96.06 594 ARG B C 1
ATOM 10834 O O . ARG B 1 594 ? 0.65 23.078 22.594 1 96.06 594 ARG B O 1
ATOM 10841 N N . LEU B 1 595 ? 2.312 24.469 22.906 1 97.31 595 LEU B N 1
ATOM 10842 C CA . LEU B 1 595 ? 3.24 23.562 22.234 1 97.31 595 LEU B CA 1
ATOM 10843 C C . LEU B 1 595 ? 3.498 22.312 23.094 1 97.31 595 LEU B C 1
ATOM 10845 O O . LEU B 1 595 ? 3.607 21.219 22.562 1 97.31 595 LEU B O 1
ATOM 10849 N N . SER B 1 596 ? 3.643 22.594 24.359 1 97.19 596 SER B N 1
ATOM 10850 C CA . SER B 1 596 ? 3.844 21.469 25.266 1 97.19 596 SER B CA 1
ATOM 10851 C C . SER B 1 596 ? 2.701 20.469 25.172 1 97.19 596 SER B C 1
ATOM 10853 O O . SER B 1 596 ? 2.936 19.266 25 1 97.19 596 SER B O 1
ATOM 10855 N N . LYS B 1 597 ? 1.497 20.938 25.172 1 95.62 597 LYS B N 1
ATOM 10856 C CA . LYS B 1 597 ? 0.327 20.078 25.109 1 95.62 597 LYS B CA 1
ATOM 10857 C C . LYS B 1 597 ? 0.194 19.438 23.734 1 95.62 597 LYS B C 1
ATOM 10859 O O . LYS B 1 597 ? -0.245 18.297 23.609 1 95.62 597 LYS B O 1
ATOM 10864 N N . TYR B 1 598 ? 0.559 20.172 22.719 1 95.81 598 TYR B N 1
ATOM 10865 C CA . TYR B 1 598 ? 0.507 19.625 21.375 1 95.81 598 TYR B CA 1
ATOM 10866 C C . TYR B 1 598 ? 1.53 18.5 21.203 1 95.81 598 TYR B C 1
ATOM 10868 O O . TYR B 1 598 ? 1.229 17.469 20.609 1 95.81 598 TYR B O 1
ATOM 10876 N N . CYS B 1 599 ? 2.693 18.719 21.672 1 96.06 599 CYS B N 1
ATOM 10877 C CA . CYS B 1 599 ? 3.73 17.688 21.562 1 96.06 599 CYS B CA 1
ATOM 10878 C C . CYS B 1 599 ? 3.365 16.453 22.375 1 96.06 599 CYS B C 1
ATOM 10880 O O . CYS B 1 599 ? 3.648 15.328 21.953 1 96.06 599 CYS B O 1
ATOM 10882 N N . ALA B 1 600 ? 2.756 16.656 23.5 1 93.75 600 ALA B N 1
ATOM 10883 C CA . ALA B 1 600 ? 2.277 15.508 24.281 1 93.75 600 ALA B CA 1
ATOM 10884 C C . ALA B 1 600 ? 1.213 14.734 23.516 1 93.75 600 ALA B C 1
ATOM 10886 O O . ALA B 1 600 ? 1.195 13.5 23.531 1 93.75 600 ALA B O 1
ATOM 10887 N N . TYR B 1 601 ? 0.405 15.555 22.844 1 91.81 601 TYR B N 1
ATOM 10888 C CA . TYR B 1 601 ? -0.598 14.93 21.984 1 91.81 601 TYR B CA 1
ATOM 10889 C C . TYR B 1 601 ? 0.059 14.086 20.906 1 91.81 601 TYR B C 1
ATOM 10891 O O . TYR B 1 601 ? -0.377 12.961 20.641 1 91.81 601 TYR B O 1
ATOM 10899 N N . LEU B 1 602 ? 1.089 14.539 20.297 1 91.38 602 LEU B N 1
ATOM 10900 C CA . LEU B 1 602 ? 1.769 13.82 19.234 1 91.38 602 LEU B CA 1
ATOM 10901 C C . LEU B 1 602 ? 2.391 12.531 19.734 1 91.38 602 LEU B C 1
ATOM 10903 O O . LEU B 1 602 ? 2.334 11.5 19.062 1 91.38 602 LEU B O 1
ATOM 10907 N N . VAL B 1 603 ? 2.912 12.57 20.891 1 91.31 603 VAL B N 1
ATOM 10908 C CA . VAL B 1 603 ? 3.59 11.406 21.453 1 91.31 603 VAL B CA 1
ATOM 10909 C C . VAL B 1 603 ? 2.568 10.305 21.75 1 91.31 603 VAL B C 1
ATOM 10911 O O . VAL B 1 603 ? 2.828 9.125 21.516 1 91.31 603 VAL B O 1
ATOM 10914 N N . LEU B 1 604 ? 1.43 10.672 22.156 1 87.75 604 LEU B N 1
ATOM 10915 C CA . LEU B 1 604 ? 0.469 9.68 22.625 1 87.75 604 LEU B CA 1
ATOM 10916 C C . LEU B 1 604 ? -0.414 9.195 21.484 1 87.75 604 LEU B C 1
ATOM 10918 O O . LEU B 1 604 ? -0.711 8.008 21.375 1 87.75 604 LEU B O 1
ATOM 10922 N N . PHE B 1 605 ? -0.79 10.148 20.594 1 83.31 605 PHE B N 1
ATOM 10923 C CA . PHE B 1 605 ? -1.808 9.797 19.609 1 83.31 605 PHE B CA 1
ATOM 10924 C C . PHE B 1 605 ? -1.178 9.547 18.25 1 83.31 605 PHE B C 1
ATOM 10926 O O . PHE B 1 605 ? -1.763 8.867 17.406 1 83.31 605 PHE B O 1
ATOM 10933 N N . HIS B 1 606 ? 0.024 10.102 18.016 1 87.19 606 HIS B N 1
ATOM 10934 C CA . HIS B 1 606 ? 0.721 9.891 16.766 1 87.19 606 HIS B CA 1
ATOM 10935 C C . HIS B 1 606 ? 2.184 9.523 17 1 87.19 606 HIS B C 1
ATOM 10937 O O . HIS B 1 606 ? 3.084 10.211 16.516 1 87.19 606 HIS B O 1
ATOM 10943 N N . PRO B 1 607 ? 2.33 8.398 17.625 1 87.56 607 PRO B N 1
ATOM 10944 C CA . PRO B 1 607 ? 3.719 8.016 17.906 1 87.56 607 PRO B CA 1
ATOM 10945 C C . PRO B 1 607 ? 4.5 7.68 16.625 1 87.56 607 PRO B C 1
ATOM 10947 O O . PRO B 1 607 ? 5.734 7.672 16.641 1 87.56 607 PRO B O 1
ATOM 10950 N N . GLU B 1 608 ? 3.861 7.496 15.531 1 82.62 608 GLU B N 1
ATOM 10951 C CA . GLU B 1 608 ? 4.496 7.129 14.266 1 82.62 608 GLU B CA 1
ATOM 10952 C C . GLU B 1 608 ? 5.312 8.289 13.703 1 82.62 608 GLU B C 1
ATOM 10954 O O . GLU B 1 608 ? 6.223 8.086 12.898 1 82.62 608 GLU B O 1
ATOM 10959 N N . ILE B 1 609 ? 4.969 9.461 14.148 1 88.31 609 ILE B N 1
ATOM 10960 C CA . ILE B 1 609 ? 5.633 10.641 13.602 1 88.31 609 ILE B CA 1
ATOM 10961 C C . ILE B 1 609 ? 7.004 10.805 14.258 1 88.31 609 ILE B C 1
ATOM 10963 O O . ILE B 1 609 ? 7.891 11.445 13.695 1 88.31 609 ILE B O 1
ATOM 10967 N N . LEU B 1 610 ? 7.137 10.211 15.445 1 88.62 610 LEU B N 1
ATOM 10968 C CA . LEU B 1 610 ? 8.406 10.32 16.156 1 88.62 610 LEU B CA 1
ATOM 10969 C C . LEU B 1 610 ? 9.406 9.297 15.625 1 88.62 610 LEU B C 1
ATOM 10971 O O . LEU B 1 610 ? 9.023 8.219 15.172 1 88.62 610 LEU B O 1
ATOM 10975 N N . PRO B 1 611 ? 10.625 9.68 15.617 1 84.06 611 PRO B N 1
ATOM 10976 C CA . PRO B 1 611 ? 11.648 8.75 15.141 1 84.06 611 PRO B CA 1
ATOM 10977 C C . PRO B 1 611 ? 11.883 7.582 16.094 1 84.06 611 PRO B C 1
ATOM 10979 O O . PRO B 1 611 ? 12.516 6.59 15.734 1 84.06 611 PRO B O 1
ATOM 10982 N N . ASP B 1 612 ? 11.234 7.637 17.281 1 85.69 612 ASP B N 1
ATOM 10983 C CA . ASP B 1 612 ? 11.422 6.605 18.312 1 85.69 612 ASP B CA 1
ATOM 10984 C C . ASP B 1 612 ? 10.711 5.312 17.906 1 85.69 612 ASP B C 1
ATOM 10986 O O . ASP B 1 612 ? 9.758 5.336 17.141 1 85.69 612 ASP B O 1
ATOM 10990 N N . ASN B 1 613 ? 11.336 4.23 18.453 1 84.19 613 ASN B N 1
ATOM 10991 C CA . ASN B 1 613 ? 10.641 2.951 18.328 1 84.19 613 ASN B CA 1
ATOM 10992 C C . ASN B 1 613 ? 9.258 3 18.969 1 84.19 613 ASN B C 1
ATOM 10994 O O . ASN B 1 613 ? 9.102 3.455 20.094 1 84.19 613 ASN B O 1
ATOM 10998 N N . GLN B 1 614 ? 8.32 2.57 18.266 1 82.44 614 GLN B N 1
ATOM 10999 C CA . GLN B 1 614 ? 6.938 2.652 18.703 1 82.44 614 GLN B CA 1
ATOM 11000 C C . GLN B 1 614 ? 6.734 1.894 20.016 1 82.44 614 GLN B C 1
ATOM 11002 O O . GLN B 1 614 ? 5.992 2.342 20.891 1 82.44 614 GLN B O 1
ATOM 11007 N N . GLU B 1 615 ? 7.34 0.751 20.125 1 83.75 615 GLU B N 1
ATOM 11008 C CA . GLU B 1 615 ? 7.195 -0.037 21.344 1 83.75 615 GLU B CA 1
ATOM 11009 C C . GLU B 1 615 ? 7.777 0.696 22.547 1 83.75 615 GLU B C 1
ATOM 11011 O O . GLU B 1 615 ? 7.23 0.623 23.656 1 83.75 615 GLU B O 1
ATOM 11016 N N . ASN B 1 616 ? 8.805 1.408 22.281 1 86.75 616 ASN B N 1
ATOM 11017 C CA . ASN B 1 616 ? 9.414 2.18 23.359 1 86.75 616 ASN B CA 1
ATOM 11018 C C . ASN B 1 616 ? 8.5 3.297 23.844 1 86.75 616 ASN B C 1
ATOM 11020 O O . ASN B 1 616 ? 8.391 3.539 25.047 1 86.75 616 ASN B O 1
ATOM 11024 N N . VAL B 1 617 ? 7.879 3.936 22.938 1 88.31 617 VAL B N 1
ATOM 11025 C CA . VAL B 1 617 ? 6.984 5.035 23.281 1 88.31 617 VAL B CA 1
ATOM 11026 C C . VAL B 1 617 ? 5.801 4.508 24.094 1 88.31 617 VAL B C 1
ATOM 11028 O O . VAL B 1 617 ? 5.371 5.137 25.062 1 88.31 617 VAL B O 1
ATOM 11031 N N . GLU B 1 618 ? 5.316 3.326 23.75 1 83.88 618 GLU B N 1
ATOM 11032 C CA . GLU B 1 618 ? 4.207 2.727 24.484 1 83.88 618 GLU B CA 1
ATOM 11033 C C . GLU B 1 618 ? 4.621 2.354 25.906 1 83.88 618 GLU B C 1
ATOM 11035 O O . GLU B 1 618 ? 3.84 2.502 26.844 1 83.88 618 GLU B O 1
ATOM 11040 N N . LEU B 1 619 ? 5.805 1.956 26 1 84.06 619 LEU B N 1
ATOM 11041 C CA . LEU B 1 619 ? 6.309 1.591 27.312 1 84.06 619 LEU B CA 1
ATOM 11042 C C . LEU B 1 619 ? 6.469 2.824 28.203 1 84.06 619 LEU B C 1
ATOM 11044 O O . LEU B 1 619 ? 6.195 2.773 29.406 1 84.06 619 LEU B O 1
ATOM 11048 N N . PHE B 1 620 ? 6.895 3.926 27.578 1 85.88 620 PHE B N 1
ATOM 11049 C CA . PHE B 1 620 ? 7.008 5.164 28.344 1 85.88 620 PHE B CA 1
ATOM 11050 C C . PHE B 1 620 ? 5.645 5.594 28.875 1 85.88 620 PHE B C 1
ATOM 11052 O O . PHE B 1 620 ? 5.539 6.051 30.016 1 85.88 620 PHE B O 1
ATOM 11059 N N . PHE B 1 621 ? 4.715 5.41 28.109 1 83.62 621 PHE B N 1
ATOM 11060 C CA . PHE B 1 621 ? 3.377 5.82 28.516 1 83.62 621 PHE B CA 1
ATOM 11061 C C . PHE B 1 621 ? 2.871 4.949 29.656 1 83.62 621 PHE B C 1
ATOM 11063 O O . PHE B 1 621 ? 2.275 5.457 30.609 1 83.62 621 PHE B O 1
ATOM 11070 N N . GLU B 1 622 ? 3.131 3.713 29.562 1 83.44 622 GLU B N 1
ATOM 11071 C CA . GLU B 1 622 ? 2.73 2.812 30.641 1 83.44 622 GLU B CA 1
ATOM 11072 C C . GLU B 1 622 ? 3.473 3.135 31.938 1 83.44 622 GLU B C 1
ATOM 11074 O O . GLU B 1 622 ? 2.881 3.121 33 1 83.44 622 GLU B O 1
ATOM 11079 N N . ASP B 1 623 ? 4.668 3.48 31.781 1 85.88 623 ASP B N 1
ATOM 11080 C CA . ASP B 1 623 ? 5.48 3.832 32.938 1 85.88 623 ASP B CA 1
ATOM 11081 C C . ASP B 1 623 ? 4.98 5.121 33.594 1 85.88 623 ASP B C 1
ATOM 11083 O O . ASP B 1 623 ? 4.953 5.234 34.812 1 85.88 623 ASP B O 1
ATOM 11087 N N . ILE B 1 624 ? 4.633 6.031 32.781 1 88.81 624 ILE B N 1
ATOM 11088 C CA . ILE B 1 624 ? 4.133 7.305 33.312 1 88.81 624 ILE B CA 1
ATOM 11089 C C . ILE B 1 624 ? 2.838 7.074 34.062 1 88.81 624 ILE B C 1
ATOM 11091 O O . ILE B 1 624 ? 2.645 7.641 35.156 1 88.81 624 ILE B O 1
ATOM 11095 N N . CYS B 1 625 ? 1.973 6.277 33.531 1 85.19 625 CYS B N 1
ATOM 11096 C CA . CYS B 1 625 ? 0.714 5.98 34.188 1 85.19 625 CYS B CA 1
ATOM 11097 C C . CYS B 1 625 ? 0.961 5.293 35.531 1 85.19 625 CYS B C 1
ATOM 11099 O O . CYS B 1 625 ? 0.324 5.629 36.531 1 85.19 625 CYS B O 1
ATOM 11101 N N . GLU B 1 626 ? 1.904 4.398 35.562 1 85.94 626 GLU B N 1
ATOM 11102 C CA . GLU B 1 626 ? 2.232 3.695 36.781 1 85.94 626 GLU B CA 1
ATOM 11103 C C . GLU B 1 626 ? 2.879 4.637 37.812 1 85.94 626 GLU B C 1
ATOM 11105 O O . GLU B 1 626 ? 2.572 4.578 39 1 85.94 626 GLU B O 1
ATOM 11110 N N . GLU B 1 627 ? 3.75 5.5 37.375 1 89.81 627 GLU B N 1
ATOM 11111 C CA . GLU B 1 627 ? 4.395 6.473 38.25 1 89.81 627 GLU B CA 1
ATOM 11112 C C . GLU B 1 627 ? 3.377 7.434 38.844 1 89.81 627 GLU B C 1
ATOM 11114 O O . GLU B 1 627 ? 3.432 7.734 40.031 1 89.81 627 GLU B O 1
ATOM 11119 N N . LEU B 1 628 ? 2.482 7.863 38.031 1 88.88 628 LEU B N 1
ATOM 11120 C CA . LEU B 1 628 ? 1.46 8.789 38.5 1 88.88 628 LEU B CA 1
ATOM 11121 C C . LEU B 1 628 ? 0.537 8.117 39.5 1 88.88 628 LEU B C 1
ATOM 11123 O O . LEU B 1 628 ? 0.151 8.727 40.5 1 88.88 628 LEU B O 1
ATOM 11127 N N . LYS B 1 629 ? 0.23 6.922 39.219 1 86.25 629 LYS B N 1
ATOM 11128 C CA . LYS B 1 629 ? -0.615 6.176 40.156 1 86.25 629 LYS B CA 1
ATOM 11129 C C . LYS B 1 629 ? 0.081 5.98 41.5 1 86.25 629 LYS B C 1
ATOM 11131 O O . LYS B 1 629 ? -0.553 6.082 42.562 1 86.25 629 LYS B O 1
ATOM 11136 N N . ASN B 1 630 ? 1.341 5.727 41.406 1 86.25 630 ASN B N 1
ATOM 11137 C CA . ASN B 1 630 ? 2.109 5.516 42.625 1 86.25 630 ASN B CA 1
ATOM 11138 C C . ASN B 1 630 ? 2.275 6.816 43.406 1 86.25 630 ASN B C 1
ATOM 11140 O O . ASN B 1 630 ? 2.23 6.812 44.625 1 86.25 630 ASN B O 1
ATOM 11144 N N . MET B 1 631 ? 2.426 7.914 42.75 1 87.88 631 MET B N 1
ATOM 11145 C CA . MET B 1 631 ? 2.643 9.203 43.406 1 87.88 631 MET B CA 1
ATOM 11146 C C . MET B 1 631 ? 1.336 9.766 43.938 1 87.88 631 MET B C 1
ATOM 11148 O O . MET B 1 631 ? 1.314 10.344 45.031 1 87.88 631 MET B O 1
ATOM 11152 N N . LEU B 1 632 ? 0.271 9.602 43.219 1 88.5 632 LEU B N 1
ATOM 11153 C CA . LEU B 1 632 ? -1.003 10.219 43.562 1 88.5 632 LEU B CA 1
ATOM 11154 C C . LEU B 1 632 ? -1.852 9.258 44.406 1 88.5 632 LEU B C 1
ATOM 11156 O O . LEU B 1 632 ? -2.67 9.695 45.219 1 88.5 632 LEU B O 1
ATOM 11160 N N . GLY B 1 633 ? -1.687 8.008 44.188 1 84.94 633 GLY B N 1
ATOM 11161 C CA . GLY B 1 633 ? -2.598 7.031 44.781 1 84.94 633 GLY B CA 1
ATOM 11162 C C . GLY B 1 633 ? -3.783 6.723 43.875 1 84.94 633 GLY B C 1
ATOM 11163 O O . GLY B 1 633 ? -4.094 7.488 42.969 1 84.94 633 GLY B O 1
ATOM 11164 N N . SER B 1 634 ? -4.457 5.688 44.094 1 82.56 634 SER B N 1
ATOM 11165 C CA . SER B 1 634 ? -5.523 5.199 43.219 1 82.56 634 SER B CA 1
ATOM 11166 C C . SER B 1 634 ? -6.723 6.141 43.25 1 82.56 634 SER B C 1
ATOM 11168 O O . SER B 1 634 ? -7.34 6.383 42.219 1 82.56 634 SER B O 1
ATOM 11170 N N . TRP B 1 635 ? -6.953 6.762 44.312 1 81.75 635 TRP B N 1
ATOM 11171 C CA . TRP B 1 635 ? -8.125 7.625 44.438 1 81.75 635 TRP B CA 1
ATOM 11172 C C . TRP B 1 635 ? -7.891 8.953 43.719 1 81.75 635 TRP B C 1
ATOM 11174 O O . TRP B 1 635 ? -8.703 9.367 42.875 1 81.75 635 TRP B O 1
ATOM 11184 N N . ASP B 1 636 ? -6.793 9.492 44 1 82.56 636 ASP B N 1
ATOM 11185 C CA . ASP B 1 636 ? -6.516 10.805 43.438 1 82.56 636 ASP B CA 1
ATOM 11186 C C . ASP B 1 636 ? -6.184 10.703 41.938 1 82.56 636 ASP B C 1
ATOM 11188 O O . ASP B 1 636 ? -6.406 11.648 41.188 1 82.56 636 ASP B O 1
ATOM 11192 N N . TYR B 1 637 ? -5.727 9.594 41.625 1 84.75 637 TYR B N 1
ATOM 11193 C CA . TYR B 1 637 ? -5.398 9.367 40.219 1 84.75 637 TYR B CA 1
ATOM 11194 C C . TYR B 1 637 ? -6.645 9.461 39.344 1 84.75 637 TYR B C 1
ATOM 11196 O O . TYR B 1 637 ? -6.605 10.047 38.25 1 84.75 637 TYR B O 1
ATOM 11204 N N . TYR B 1 638 ? -7.777 9.008 39.906 1 80.38 638 TYR B N 1
ATOM 11205 C CA . TYR B 1 638 ? -8.977 8.93 39.062 1 80.38 638 TYR B CA 1
ATOM 11206 C C . TYR B 1 638 ? -9.891 10.125 39.312 1 80.38 638 TYR B C 1
ATOM 11208 O O . TYR B 1 638 ? -10.648 10.531 38.438 1 80.38 638 TYR B O 1
ATOM 11216 N N . LEU B 1 639 ? -9.805 10.773 40.5 1 80.44 639 LEU B N 1
ATOM 11217 C CA . LEU B 1 639 ? -10.883 11.695 40.844 1 80.44 639 LEU B CA 1
ATOM 11218 C C . LEU B 1 639 ? -10.328 13.078 41.188 1 80.44 639 LEU B C 1
ATOM 11220 O O . LEU B 1 639 ? -11.086 14.047 41.312 1 80.44 639 LEU B O 1
ATOM 11224 N N . SER B 1 640 ? -9.18 13.281 41.281 1 82.31 640 SER B N 1
ATOM 11225 C CA . SER B 1 640 ? -8.664 14.555 41.781 1 82.31 640 SER B CA 1
ATOM 11226 C C . SER B 1 640 ? -8.578 15.594 40.656 1 82.31 640 SER B C 1
ATOM 11228 O O . SER B 1 640 ? -8.531 15.242 39.469 1 82.31 640 SER B O 1
ATOM 11230 N N . SER B 1 641 ? -8.695 16.812 41.125 1 84.38 641 SER B N 1
ATOM 11231 C CA . SER B 1 641 ? -8.523 17.938 40.219 1 84.38 641 SER B CA 1
ATOM 11232 C C . SER B 1 641 ? -7.055 18.141 39.875 1 84.38 641 SER B C 1
ATOM 11234 O O . SER B 1 641 ? -6.172 17.625 40.562 1 84.38 641 SER B O 1
ATOM 11236 N N . ARG B 1 642 ? -6.777 18.906 38.875 1 86.56 642 ARG B N 1
ATOM 11237 C CA . ARG B 1 642 ? -5.43 19.172 38.375 1 86.56 642 ARG B CA 1
ATOM 11238 C C . ARG B 1 642 ? -4.578 19.844 39.438 1 86.56 642 ARG B C 1
ATOM 11240 O O . ARG B 1 642 ? -3.402 19.516 39.594 1 86.56 642 ARG B O 1
ATOM 11247 N N . ARG B 1 643 ? -5.141 20.719 40.156 1 88.25 643 ARG B N 1
ATOM 11248 C CA . ARG B 1 643 ? -4.41 21.484 41.156 1 88.25 643 ARG B CA 1
ATOM 11249 C C . ARG B 1 643 ? -3.947 20.578 42.312 1 88.25 643 ARG B C 1
ATOM 11251 O O . ARG B 1 643 ? -2.812 20.688 42.781 1 88.25 643 ARG B O 1
ATOM 11258 N N . ILE B 1 644 ? -4.762 19.688 42.656 1 89.06 644 ILE B N 1
ATOM 11259 C CA . ILE B 1 644 ? -4.426 18.75 43.719 1 89.06 644 ILE B CA 1
ATOM 11260 C C . ILE B 1 644 ? -3.346 17.781 43.25 1 89.06 644 ILE B C 1
ATOM 11262 O O . ILE B 1 644 ? -2.439 17.438 44.031 1 89.06 644 ILE B O 1
ATOM 11266 N N . ARG B 1 645 ? -3.416 17.422 42.062 1 90 645 ARG B N 1
ATOM 11267 C CA . ARG B 1 645 ? -2.426 16.516 41.5 1 90 645 ARG B CA 1
ATOM 11268 C C . ARG B 1 645 ? -1.038 17.156 41.5 1 90 645 ARG B C 1
ATOM 11270 O O . ARG B 1 645 ? -0.059 16.516 41.875 1 90 645 ARG B O 1
ATOM 11277 N N . VAL B 1 646 ? -1.031 18.406 41.031 1 91.19 646 VAL B N 1
ATOM 11278 C CA . VAL B 1 646 ? 0.236 19.125 40.938 1 91.19 646 VAL B CA 1
ATOM 11279 C C . VAL B 1 646 ? 0.851 19.266 42.344 1 91.19 646 VAL B C 1
ATOM 11281 O O . VAL B 1 646 ? 2.053 19.047 42.531 1 91.19 646 VAL B O 1
ATOM 11284 N N . LYS B 1 647 ? -0 19.578 43.281 1 89.75 647 LYS B N 1
ATOM 11285 C CA . LYS B 1 647 ? 0.48 19.75 44.656 1 89.75 647 LYS B CA 1
ATOM 11286 C C . LYS B 1 647 ? 1.064 18.438 45.188 1 89.75 647 LYS B C 1
ATOM 11288 O O . LYS B 1 647 ? 2.135 18.438 45.812 1 89.75 647 LYS B O 1
ATOM 11293 N N . LYS B 1 648 ? 0.45 17.406 44.906 1 90.12 648 LYS B N 1
ATOM 11294 C CA . LYS B 1 648 ? 0.895 16.109 45.438 1 90.12 648 LYS B CA 1
ATOM 11295 C C . LYS B 1 648 ? 2.184 15.656 44.75 1 90.12 648 LYS B C 1
ATOM 11297 O O . LYS B 1 648 ? 3.057 15.062 45.375 1 90.12 648 LYS B O 1
ATOM 11302 N N . ILE B 1 649 ? 2.275 15.906 43.5 1 91 649 ILE B N 1
ATOM 11303 C CA . ILE B 1 649 ? 3.471 15.547 42.75 1 91 649 ILE B CA 1
ATOM 11304 C C . ILE B 1 649 ? 4.668 16.328 43.281 1 91 649 ILE B C 1
ATOM 11306 O O . ILE B 1 649 ? 5.746 15.773 43.5 1 91 649 ILE B O 1
ATOM 11310 N N . MET B 1 650 ? 4.449 17.625 43.562 1 90 650 MET B N 1
ATOM 11311 C CA . MET B 1 650 ? 5.52 18.484 44.062 1 90 650 MET B CA 1
ATOM 11312 C C . MET B 1 650 ? 5.926 18.094 45.469 1 90 650 MET B C 1
ATOM 11314 O O . MET B 1 650 ? 7.102 18.156 45.844 1 90 650 MET B O 1
ATOM 11318 N N . GLU B 1 651 ? 4.98 17.625 46.219 1 87.75 651 GLU B N 1
ATOM 11319 C CA . GLU B 1 651 ? 5.254 17.172 47.594 1 87.75 651 GLU B CA 1
ATOM 11320 C C . GLU B 1 651 ? 6.059 15.875 47.594 1 87.75 651 GLU B C 1
ATOM 11322 O O . GLU B 1 651 ? 6.914 15.68 48.469 1 87.75 651 GLU B O 1
ATOM 11327 N N . SER B 1 652 ? 5.75 15.031 46.688 1 85 652 SER B N 1
ATOM 11328 C CA . SER B 1 652 ? 6.441 13.75 46.625 1 85 652 SER B CA 1
ATOM 11329 C C . SER B 1 652 ? 7.922 13.938 46.312 1 85 652 SER B C 1
ATOM 11331 O O . SER B 1 652 ? 8.75 13.109 46.688 1 85 652 SER B O 1
ATOM 11333 N N . ILE B 1 653 ? 8.266 14.93 45.656 1 81.56 653 ILE B N 1
ATOM 11334 C CA . ILE B 1 653 ? 9.656 15.195 45.281 1 81.56 653 ILE B CA 1
ATOM 11335 C C . ILE B 1 653 ? 10.375 15.891 46.438 1 81.56 653 ILE B C 1
ATOM 11337 O O . ILE B 1 653 ? 11.578 15.695 46.625 1 81.56 653 ILE B O 1
ATOM 11341 N N . LYS B 1 654 ? 9.742 16.828 47.219 1 67.69 654 LYS B N 1
ATOM 11342 C CA . LYS B 1 654 ? 10.359 17.5 48.375 1 67.69 654 LYS B CA 1
ATOM 11343 C C . LYS B 1 654 ? 10.875 16.484 49.375 1 67.69 654 LYS B C 1
ATOM 11345 O O . LYS B 1 654 ? 11.914 16.703 50 1 67.69 654 LYS B O 1
ATOM 11350 N N . GLY B 1 655 ? 10.141 15.461 49.844 1 54.69 655 GLY B N 1
ATOM 11351 C CA . GLY B 1 655 ? 10.578 14.477 50.812 1 54.69 655 GLY B CA 1
ATOM 11352 C C . GLY B 1 655 ? 11.781 13.672 50.344 1 54.69 655 GLY B C 1
ATOM 11353 O O . GLY B 1 655 ? 12.383 12.938 51.125 1 54.69 655 GLY B O 1
ATOM 11354 N N . GLU B 1 656 ? 11.836 13.406 49.156 1 50.41 656 GLU B N 1
ATOM 11355 C CA . GLU B 1 656 ? 13.055 12.766 48.688 1 50.41 656 GLU B CA 1
ATOM 11356 C C . GLU B 1 656 ? 14.242 13.727 48.75 1 50.41 656 GLU B C 1
ATOM 11358 O O . GLU B 1 656 ? 14.195 14.82 48.188 1 50.41 656 GLU B O 1
ATOM 11363 N N . ASP B 1 657 ? 14.867 13.945 50.031 1 38.31 657 ASP B N 1
ATOM 11364 C CA . ASP B 1 657 ? 16.016 14.758 50.438 1 38.31 657 ASP B CA 1
ATOM 11365 C C . ASP B 1 657 ? 16.906 15.062 49.219 1 38.31 657 ASP B C 1
ATOM 11367 O O . ASP B 1 657 ? 17.484 14.148 48.625 1 38.31 657 ASP B O 1
ATOM 11371 N N . THR B 1 658 ? 16.609 16.109 48.531 1 39.06 658 THR B N 1
ATOM 11372 C CA . THR B 1 658 ? 17.562 16.781 47.656 1 39.06 658 THR B CA 1
ATOM 11373 C C . THR B 1 658 ? 18.906 16.922 48.344 1 39.06 658 THR B C 1
ATOM 11375 O O . THR B 1 658 ? 19.156 17.906 49.031 1 39.06 658 THR B O 1
ATOM 11378 N N . THR B 1 659 ? 19.375 16.203 49.344 1 31.56 659 THR B N 1
ATOM 11379 C CA . THR B 1 659 ? 20.781 16.422 49.688 1 31.56 659 THR B CA 1
ATOM 11380 C C . THR B 1 659 ? 21.578 16.906 48.5 1 31.56 659 THR B C 1
ATOM 11382 O O . THR B 1 659 ? 21.281 16.531 47.344 1 31.56 659 THR B O 1
ATOM 11385 N N . GLU B 1 660 ? 22.609 17.906 48.844 1 32.09 660 GLU B N 1
ATOM 11386 C CA . GLU B 1 660 ? 23.641 18.75 48.219 1 32.09 660 GLU B CA 1
ATOM 11387 C C . GLU B 1 660 ? 24.359 18.016 47.125 1 32.09 660 GLU B C 1
ATOM 11389 O O . GLU B 1 660 ? 25.562 18.188 46.906 1 32.09 660 GLU B O 1
ATOM 11394 N N . THR B 1 661 ? 24.25 16.797 46.781 1 29.78 661 THR B N 1
ATOM 11395 C CA . THR B 1 661 ? 25.297 16.469 45.844 1 29.78 661 THR B CA 1
ATOM 11396 C C . THR B 1 661 ? 25.344 17.484 44.688 1 29.78 661 THR B C 1
ATOM 11398 O O . THR B 1 661 ? 24.453 17.484 43.844 1 29.78 661 THR B O 1
ATOM 11401 N N . THR B 1 662 ? 25.766 18.719 44.938 1 30.92 662 THR B N 1
ATOM 11402 C CA . THR B 1 662 ? 26.234 19.75 44.031 1 30.92 662 THR B CA 1
ATOM 11403 C C . THR B 1 662 ? 26.75 19.125 42.75 1 30.92 662 THR B C 1
ATOM 11405 O O . THR B 1 662 ? 26.766 19.781 41.688 1 30.92 662 THR B O 1
ATOM 11408 N N . GLY B 1 663 ? 28.062 18.453 42.875 1 27.8 663 GLY B N 1
ATOM 11409 C CA . GLY B 1 663 ? 28.781 18.016 41.719 1 27.8 663 GLY B CA 1
ATOM 11410 C C . GLY B 1 663 ? 27.922 17.172 40.781 1 27.8 663 GLY B C 1
ATOM 11411 O O . GLY B 1 663 ? 27.109 16.359 41.219 1 27.8 663 GLY B O 1
ATOM 11412 N N . TRP B 1 664 ? 27.594 17.75 39.688 1 26.89 664 TRP B N 1
ATOM 11413 C CA . TRP B 1 664 ? 26.938 17.094 38.562 1 26.89 664 TRP B CA 1
ATOM 11414 C C . TRP B 1 664 ? 27.422 15.648 38.406 1 26.89 664 TRP B C 1
ATOM 11416 O O . TRP B 1 664 ? 28.5 15.406 37.875 1 26.89 664 TRP B O 1
ATOM 11426 N N . ARG B 1 665 ? 27.812 14.906 39.5 1 27.77 665 ARG B N 1
ATOM 11427 C CA . ARG B 1 665 ? 28.094 13.555 39.031 1 27.77 665 ARG B CA 1
ATOM 11428 C C . ARG B 1 665 ? 27.031 13.086 38.031 1 27.77 665 ARG B C 1
ATOM 11430 O O . ARG B 1 665 ? 25.859 13.469 38.156 1 27.77 665 ARG B O 1
ATOM 11437 N N . GLU B 1 666 ? 27.578 12.68 36.906 1 27.72 666 GLU B N 1
ATOM 11438 C CA . GLU B 1 666 ? 26.906 11.805 35.938 1 27.72 666 GLU B CA 1
ATOM 11439 C C . GLU B 1 666 ? 25.766 11.023 36.594 1 27.72 666 GLU B C 1
ATOM 11441 O O . GLU B 1 666 ? 26 10.289 37.562 1 27.72 666 GLU B O 1
ATOM 11446 N N . VAL B 1 667 ? 24.703 11.648 37.094 1 28.89 667 VAL B N 1
ATOM 11447 C CA . VAL B 1 667 ? 23.625 10.711 37.344 1 28.89 667 VAL B CA 1
ATOM 11448 C C . VAL B 1 667 ? 23.906 9.375 36.656 1 28.89 667 VAL B C 1
ATOM 11450 O O . VAL B 1 667 ? 23.922 9.305 35.438 1 28.89 667 VAL B O 1
ATOM 11453 N N . ASP B 1 668 ? 24.891 8.719 37.156 1 26.06 668 ASP B N 1
ATOM 11454 C CA . ASP B 1 668 ? 25.016 7.312 36.781 1 26.06 668 ASP B CA 1
ATOM 11455 C C . ASP B 1 668 ? 23.641 6.641 36.688 1 26.06 668 ASP B C 1
ATOM 11457 O O . ASP B 1 668 ? 22.953 6.48 37.719 1 26.06 668 ASP B O 1
ATOM 11461 N N . VAL B 1 669 ? 22.906 6.988 35.781 1 29.16 669 VAL B N 1
ATOM 11462 C CA . VAL B 1 669 ? 21.953 5.969 35.375 1 29.16 669 VAL B CA 1
ATOM 11463 C C . VAL B 1 669 ? 22.469 4.586 35.781 1 29.16 669 VAL B C 1
ATOM 11465 O O . VAL B 1 669 ? 23.391 4.062 35.156 1 29.16 669 VAL B O 1
ATOM 11468 N N . GLU B 1 670 ? 23 4.508 36.969 1 27.97 670 GLU B N 1
ATOM 11469 C CA . GLU B 1 670 ? 23.25 3.145 37.406 1 27.97 670 GLU B CA 1
ATOM 11470 C C . GLU B 1 670 ? 22.266 2.166 36.781 1 27.97 670 GLU B C 1
ATOM 11472 O O . GLU B 1 670 ? 21.047 2.379 36.875 1 27.97 670 GLU B O 1
ATOM 11477 N N . THR B 1 671 ? 22.719 1.467 35.812 1 29.53 671 THR B N 1
ATOM 11478 C CA . THR B 1 671 ? 22.312 0.213 35.219 1 29.53 671 THR B CA 1
ATOM 11479 C C . THR B 1 671 ? 21.781 -0.755 36.25 1 29.53 671 THR B C 1
ATOM 11481 O O . THR B 1 671 ? 22.453 -1.713 36.625 1 29.53 671 THR B O 1
ATOM 11484 N N . THR B 1 672 ? 21.562 -0.379 37.531 1 28.03 672 THR B N 1
ATOM 11485 C CA . THR B 1 672 ? 21.109 -1.504 38.312 1 28.03 672 THR B CA 1
ATOM 11486 C C . THR B 1 672 ? 20.141 -2.375 37.531 1 28.03 672 THR B C 1
ATOM 11488 O O . THR B 1 672 ? 19.297 -1.859 36.781 1 28.03 672 THR B O 1
ATOM 11491 N N . GLY B 1 673 ? 20.422 -3.576 37.375 1 30.69 673 GLY B N 1
ATOM 11492 C CA . GLY B 1 673 ? 19.891 -4.727 36.656 1 30.69 673 GLY B CA 1
ATOM 11493 C C . GLY B 1 673 ? 18.391 -4.723 36.562 1 30.69 673 GLY B C 1
ATOM 11494 O O . GLY B 1 673 ? 17.812 -5.523 35.812 1 30.69 673 GLY B O 1
ATOM 11495 N N . GLN B 1 674 ? 17.688 -4.676 37.844 1 32.5 674 GLN B N 1
ATOM 11496 C CA . GLN B 1 674 ? 16.312 -5.141 37.812 1 32.5 674 GLN B CA 1
ATOM 11497 C C . GLN B 1 674 ? 15.453 -4.254 36.906 1 32.5 674 GLN B C 1
ATOM 11499 O O . GLN B 1 674 ? 14.766 -4.746 36.031 1 32.5 674 GLN B O 1
ATOM 11504 N N . SER B 1 675 ? 14.352 -3.246 37.594 1 36.81 675 SER B N 1
ATOM 11505 C CA . SER B 1 675 ? 13.086 -2.828 37 1 36.81 675 SER B CA 1
ATOM 11506 C C . SER B 1 675 ? 13.289 -1.687 36 1 36.81 675 SER B C 1
ATOM 11508 O O . SER B 1 675 ? 13.93 -0.684 36.312 1 36.81 675 SER B O 1
ATOM 11510 N N . HIS B 1 676 ? 13.375 -1.677 34.719 1 43.19 676 HIS B N 1
ATOM 11511 C CA . HIS B 1 676 ? 13.172 -0.991 33.469 1 43.19 676 HIS B CA 1
ATOM 11512 C C . HIS B 1 676 ? 12.32 0.264 33.656 1 43.19 676 HIS B C 1
ATOM 11514 O O . HIS B 1 676 ? 11.812 0.817 32.656 1 43.19 676 HIS B O 1
ATOM 11520 N N . GLN B 1 677 ? 11.812 0.711 34.781 1 51 677 GLN B N 1
ATOM 11521 C CA . GLN B 1 677 ? 10.766 1.732 34.75 1 51 677 GLN B CA 1
ATOM 11522 C C . GLN B 1 677 ? 11.359 3.117 34.5 1 51 677 GLN B C 1
ATOM 11524 O O . GLN B 1 677 ? 12.219 3.566 35.281 1 51 677 GLN B O 1
ATOM 11529 N N . SER B 1 678 ? 11.422 3.693 33.344 1 60.62 678 SER B N 1
ATOM 11530 C CA . SER B 1 678 ? 11.75 5.066 33 1 60.62 678 SER B CA 1
ATOM 11531 C C . SER B 1 678 ? 11.047 6.062 33.906 1 60.62 678 SER B C 1
ATOM 11533 O O . SER B 1 678 ? 9.844 5.945 34.156 1 60.62 678 SER B O 1
ATOM 11535 N N . LYS B 1 679 ? 11.797 6.805 34.844 1 82.5 679 LYS B N 1
ATOM 11536 C CA . LYS B 1 679 ? 11.219 7.777 35.75 1 82.5 679 LYS B CA 1
ATOM 11537 C C . LYS B 1 679 ? 11.047 9.133 35.094 1 82.5 679 LYS B C 1
ATOM 11539 O O . LYS B 1 679 ? 11.719 10.102 35.438 1 82.5 679 LYS B O 1
ATOM 11544 N N . VAL B 1 680 ? 10.055 9.227 34.219 1 89.44 680 VAL B N 1
ATOM 11545 C CA . VAL B 1 680 ? 9.828 10.414 33.406 1 89.44 680 VAL B CA 1
ATOM 11546 C C . VAL B 1 680 ? 9.078 11.461 34.219 1 89.44 680 VAL B C 1
ATOM 11548 O O . VAL B 1 680 ? 9.391 12.656 34.156 1 89.44 680 VAL B O 1
ATOM 11551 N N . VAL B 1 681 ? 8.18 11.039 35.125 1 91.94 681 VAL B N 1
ATOM 11552 C CA . VAL B 1 681 ? 7.395 11.969 35.906 1 91.94 681 VAL B CA 1
ATOM 11553 C C . VAL B 1 681 ? 8.273 12.602 37 1 91.94 681 VAL B C 1
ATOM 11555 O O . VAL B 1 681 ? 8.219 13.812 37.219 1 91.94 681 VAL B O 1
ATOM 11558 N N . THR B 1 682 ? 9.086 11.812 37.562 1 91.94 682 THR B N 1
ATOM 11559 C CA . THR B 1 682 ? 10 12.305 38.594 1 91.94 682 THR B CA 1
ATOM 11560 C C . THR B 1 682 ? 11 13.297 38 1 91.94 682 THR B C 1
ATOM 11562 O O . THR B 1 682 ? 11.266 14.352 38.594 1 91.94 682 THR B O 1
ATOM 11565 N N . SER B 1 683 ? 11.531 12.961 36.844 1 92.25 683 SER B N 1
ATOM 11566 C CA . SER B 1 683 ? 12.461 13.852 36.156 1 92.25 683 SER B CA 1
ATOM 11567 C C . SER B 1 683 ? 11.773 15.148 35.75 1 92.25 683 SER B C 1
ATOM 11569 O O . SER B 1 683 ? 12.367 16.234 35.844 1 92.25 683 SER B O 1
ATOM 11571 N N . GLY B 1 684 ? 10.531 15.016 35.312 1 94.5 684 GLY B N 1
ATOM 11572 C CA . GLY B 1 684 ? 9.766 16.188 34.938 1 94.5 684 GLY B CA 1
ATOM 11573 C C . GLY B 1 684 ? 9.445 17.094 36.125 1 94.5 684 GLY B C 1
ATOM 11574 O O . GLY B 1 684 ? 9.492 18.312 36.031 1 94.5 684 GLY B O 1
ATOM 11575 N N . ALA B 1 685 ? 9.156 16.484 37.219 1 93.81 685 ALA B N 1
ATOM 11576 C CA . ALA B 1 685 ? 8.867 17.234 38.438 1 93.81 685 ALA B CA 1
ATOM 11577 C C . ALA B 1 685 ? 10.125 17.953 38.938 1 93.81 685 ALA B C 1
ATOM 11579 O O . ALA B 1 685 ? 10.055 19.094 39.406 1 93.81 685 ALA B O 1
ATOM 11580 N N . LYS B 1 686 ? 11.211 17.281 38.906 1 92.88 686 LYS B N 1
ATOM 11581 C CA . LYS B 1 686 ? 12.477 17.891 39.281 1 92.88 686 LYS B CA 1
ATOM 11582 C C . LYS B 1 686 ? 12.797 19.094 38.406 1 92.88 686 LYS B C 1
ATOM 11584 O O . LYS B 1 686 ? 13.195 20.156 38.875 1 92.88 686 LYS B O 1
ATOM 11589 N N . LEU B 1 687 ? 12.617 18.859 37.094 1 94.69 687 LEU B N 1
ATOM 11590 C CA . LEU B 1 687 ? 12.82 19.953 36.156 1 94.69 687 LEU B CA 1
ATOM 11591 C C . LEU B 1 687 ? 11.867 21.094 36.438 1 94.69 687 LEU B C 1
ATOM 11593 O O . LEU B 1 687 ? 12.258 22.266 36.406 1 94.69 687 LEU B O 1
ATOM 11597 N N . GLY B 1 688 ? 10.641 20.828 36.781 1 93.56 688 GLY B N 1
ATOM 11598 C CA . GLY B 1 688 ? 9.664 21.828 37.125 1 93.56 688 GLY B CA 1
ATOM 11599 C C . GLY B 1 688 ? 10.07 22.641 38.344 1 93.56 688 GLY B C 1
ATOM 11600 O O . GLY B 1 688 ? 9.922 23.875 38.375 1 93.56 688 GLY B O 1
ATOM 11601 N N . LYS B 1 689 ? 10.609 22 39.281 1 91.88 689 LYS B N 1
ATOM 11602 C CA . LYS B 1 689 ? 11.062 22.688 40.469 1 91.88 689 LYS B CA 1
ATOM 11603 C C . LYS B 1 689 ? 12.219 23.641 40.188 1 91.88 689 LYS B C 1
ATOM 11605 O O . LYS B 1 689 ? 12.258 24.766 40.688 1 91.88 689 LYS B O 1
ATOM 11610 N N . LEU B 1 690 ? 13.164 23.172 39.375 1 90.88 690 LEU B N 1
ATOM 11611 C CA . LEU B 1 690 ? 14.297 24 39 1 90.88 690 LEU B CA 1
ATOM 11612 C C . LEU B 1 690 ? 13.836 25.234 38.219 1 90.88 690 LEU B C 1
ATOM 11614 O O . LEU B 1 690 ? 14.367 26.328 38.438 1 90.88 690 LEU B O 1
ATOM 11618 N N . LEU B 1 691 ? 12.867 25.031 37.469 1 92.56 691 LEU B N 1
ATOM 11619 C CA . LEU B 1 691 ? 12.32 26.141 36.688 1 92.56 691 LEU B CA 1
ATOM 11620 C C . LEU B 1 691 ? 11.578 27.109 37.594 1 92.56 691 LEU B C 1
ATOM 11622 O O . LEU B 1 691 ? 11.648 28.328 37.406 1 92.56 691 LEU B O 1
ATOM 11626 N N . MET B 1 692 ? 10.891 26.609 38.594 1 90.25 692 MET B N 1
ATOM 11627 C CA . MET B 1 692 ? 10.188 27.469 39.562 1 90.25 692 MET B CA 1
ATOM 11628 C C . MET B 1 692 ? 11.172 28.297 40.375 1 90.25 692 MET B C 1
ATOM 11630 O O . MET B 1 692 ? 10.914 29.469 40.656 1 90.25 692 MET B O 1
ATOM 11634 N N . ASP B 1 693 ? 12.258 27.656 40.625 1 86.81 693 ASP B N 1
ATOM 11635 C CA . ASP B 1 693 ? 13.289 28.391 41.375 1 86.81 693 ASP B CA 1
ATOM 11636 C C . ASP B 1 693 ? 13.883 29.5 40.531 1 86.81 693 ASP B C 1
ATOM 11638 O O . ASP B 1 693 ? 14.148 30.594 41.031 1 86.81 693 ASP B O 1
ATOM 11642 N N . GLN B 1 694 ? 14.055 29.219 39.281 1 86.44 694 GLN B N 1
ATOM 11643 C CA . GLN B 1 694 ? 14.555 30.234 38.375 1 86.44 694 GLN B CA 1
ATOM 11644 C C . GLN B 1 694 ? 13.523 31.344 38.188 1 86.44 694 GLN B C 1
ATOM 11646 O O . GLN B 1 694 ? 13.891 32.531 38.031 1 86.44 694 GLN B O 1
ATOM 11651 N N . ALA B 1 695 ? 12.258 30.953 38.094 1 83.31 695 ALA B N 1
ATOM 11652 C CA . ALA B 1 695 ? 11.18 31.922 37.938 1 83.31 695 ALA B CA 1
ATOM 11653 C C . ALA B 1 695 ? 11.117 32.875 39.125 1 83.31 695 ALA B C 1
ATOM 11655 O O . ALA B 1 695 ? 10.766 34.062 38.969 1 83.31 695 ALA B O 1
ATOM 11656 N N . ASN B 1 696 ? 11.422 32.375 40.281 1 80.94 696 ASN B N 1
ATOM 11657 C CA . ASN B 1 696 ? 11.422 33.219 41.469 1 80.94 696 ASN B CA 1
ATOM 11658 C C . ASN B 1 696 ? 12.594 34.188 41.469 1 80.94 696 ASN B C 1
ATOM 11660 O O . ASN B 1 696 ? 12.508 35.281 42.062 1 80.94 696 ASN B O 1
ATOM 11664 N N . ASN B 1 697 ? 13.641 33.812 40.781 1 78.56 697 ASN B N 1
ATOM 11665 C CA . ASN B 1 697 ? 14.82 34.688 40.719 1 78.56 697 ASN B CA 1
ATOM 11666 C C . ASN B 1 697 ? 14.742 35.656 39.562 1 78.56 697 ASN B C 1
ATOM 11668 O O . ASN B 1 697 ? 15.125 36.844 39.688 1 78.56 697 ASN B O 1
ATOM 11672 N N . SER B 1 698 ? 14.281 35.25 38.406 1 75.19 698 SER B N 1
ATOM 11673 C CA . SER B 1 698 ? 14.125 36.094 37.219 1 75.19 698 SER B CA 1
ATOM 11674 C C . SER B 1 698 ? 12.875 35.688 36.438 1 75.19 698 SER B C 1
ATOM 11676 O O . SER B 1 698 ? 12.953 34.938 35.469 1 75.19 698 SER B O 1
ATOM 11678 N N . PRO B 1 699 ? 11.727 36.25 36.875 1 63.53 699 PRO B N 1
ATOM 11679 C CA . PRO B 1 699 ? 10.445 35.781 36.344 1 63.53 699 PRO B CA 1
ATOM 11680 C C . PRO B 1 699 ? 10.352 35.938 34.812 1 63.53 699 PRO B C 1
ATOM 11682 O O . PRO B 1 699 ? 9.734 35.125 34.156 1 63.53 699 PRO B O 1
ATOM 11685 N N . GLN B 1 700 ? 10.984 36.969 34.281 1 64.88 700 GLN B N 1
ATOM 11686 C CA . GLN B 1 700 ? 10.773 37.344 32.906 1 64.88 700 GLN B CA 1
ATOM 11687 C C . GLN B 1 700 ? 11.461 36.375 31.953 1 64.88 700 GLN B C 1
ATOM 11689 O O . GLN B 1 700 ? 11.07 36.25 30.797 1 64.88 700 GLN B O 1
ATOM 11694 N N . THR B 1 701 ? 12.141 35.5 32.5 1 84 701 THR B N 1
ATOM 11695 C CA . THR B 1 701 ? 13.047 34.812 31.578 1 84 701 THR B CA 1
ATOM 11696 C C . THR B 1 701 ? 12.648 33.375 31.406 1 84 701 THR B C 1
ATOM 11698 O O . THR B 1 701 ? 12.898 32.75 30.359 1 84 701 THR B O 1
ATOM 11701 N N . VAL B 1 702 ? 11.781 32.875 32.281 1 91 702 VAL B N 1
ATOM 11702 C CA . VAL B 1 702 ? 11.609 31.438 32.281 1 91 702 VAL B CA 1
ATOM 11703 C C . VAL B 1 702 ? 10.648 31.031 31.156 1 91 702 VAL B C 1
ATOM 11705 O O . VAL B 1 702 ? 10.922 30.094 30.391 1 91 702 VAL B O 1
ATOM 11708 N N . TRP B 1 703 ? 9.555 31.781 31.078 1 92.88 703 TRP B N 1
ATOM 11709 C CA . TRP B 1 703 ? 8.562 31.438 30.047 1 92.88 703 TRP B CA 1
ATOM 11710 C C . TRP B 1 703 ? 9.125 31.672 28.656 1 92.88 703 TRP B C 1
ATOM 11712 O O . TRP B 1 703 ? 8.797 30.938 27.719 1 92.88 703 TRP B O 1
ATOM 11722 N N . LYS B 1 704 ? 9.961 32.656 28.469 1 91.69 704 LYS B N 1
ATOM 11723 C CA . LYS B 1 704 ? 10.625 32.875 27.188 1 91.69 704 LYS B CA 1
ATOM 11724 C C . LYS B 1 704 ? 11.555 31.703 26.859 1 91.69 704 LYS B C 1
ATOM 11726 O O . LYS B 1 704 ? 11.586 31.234 25.719 1 91.69 704 LYS B O 1
ATOM 11731 N N . VAL B 1 705 ? 12.258 31.25 27.859 1 92.62 705 VAL B N 1
ATOM 11732 C CA . VAL B 1 705 ? 13.156 30.125 27.672 1 92.62 705 VAL B CA 1
ATOM 11733 C C . VAL B 1 705 ? 12.359 28.891 27.25 1 92.62 705 VAL B C 1
ATOM 11735 O O . VAL B 1 705 ? 12.727 28.188 26.312 1 92.62 705 VAL B O 1
ATOM 11738 N N . LEU B 1 706 ? 11.258 28.703 27.922 1 95 706 LEU B N 1
ATOM 11739 C CA . LEU B 1 706 ? 10.422 27.547 27.625 1 95 706 LEU B CA 1
ATOM 11740 C C . LEU B 1 706 ? 9.852 27.641 26.219 1 95 706 LEU B C 1
ATOM 11742 O O . LEU B 1 706 ? 9.781 26.641 25.5 1 95 706 LEU B O 1
ATOM 11746 N N . ALA B 1 707 ? 9.438 28.781 25.875 1 95.19 707 ALA B N 1
ATOM 11747 C CA . ALA B 1 707 ? 8.914 28.984 24.516 1 95.19 707 ALA B CA 1
ATOM 11748 C C . ALA B 1 707 ? 9.984 28.656 23.469 1 95.19 707 ALA B C 1
ATOM 11750 O O . ALA B 1 707 ? 9.695 28.016 22.453 1 95.19 707 ALA B O 1
ATOM 11751 N N . ASP B 1 708 ? 11.188 29.047 23.75 1 94.44 708 ASP B N 1
ATOM 11752 C CA . ASP B 1 708 ? 12.289 28.797 22.812 1 94.44 708 ASP B CA 1
ATOM 11753 C C . ASP B 1 708 ? 12.633 27.297 22.766 1 94.44 708 ASP B C 1
ATOM 11755 O O . ASP B 1 708 ? 12.906 26.766 21.688 1 94.44 708 ASP B O 1
ATOM 11759 N N . VAL B 1 709 ? 12.594 26.672 23.891 1 95.56 709 VAL B N 1
ATOM 11760 C CA . VAL B 1 709 ? 12.891 25.25 23.953 1 95.56 709 VAL B CA 1
ATOM 11761 C C . VAL B 1 709 ? 11.844 24.453 23.172 1 95.56 709 VAL B C 1
ATOM 11763 O O . VAL B 1 709 ? 12.188 23.594 22.359 1 95.56 709 VAL B O 1
ATOM 11766 N N . TRP B 1 710 ? 10.656 24.797 23.422 1 97.31 710 TRP B N 1
ATOM 11767 C CA . TRP B 1 710 ? 9.578 24.062 22.75 1 97.31 710 TRP B CA 1
ATOM 11768 C C . TRP B 1 710 ? 9.578 24.344 21.25 1 97.31 710 TRP B C 1
ATOM 11770 O O . TRP B 1 710 ? 9.242 23.469 20.453 1 97.31 710 TRP B O 1
ATOM 11780 N N . THR B 1 711 ? 9.875 25.531 20.844 1 95.62 711 THR B N 1
ATOM 11781 C CA . THR B 1 711 ? 9.969 25.859 19.422 1 95.62 711 THR B CA 1
ATOM 11782 C C . THR B 1 711 ? 11.055 25.016 18.75 1 95.62 711 THR B C 1
ATOM 11784 O O . THR B 1 711 ? 10.836 24.453 17.688 1 95.62 711 THR B O 1
ATOM 11787 N N . GLU B 1 712 ? 12.133 24.922 19.422 1 94.5 712 GLU B N 1
ATOM 11788 C CA . GLU B 1 712 ? 13.227 24.109 18.875 1 94.5 712 GLU B CA 1
ATOM 11789 C C . GLU B 1 712 ? 12.836 22.641 18.828 1 94.5 712 GLU B C 1
ATOM 11791 O O . GLU B 1 712 ? 13.125 21.938 17.859 1 94.5 712 GLU B O 1
ATOM 11796 N N . LEU B 1 713 ? 12.18 22.25 19.828 1 95.5 713 LEU B N 1
ATOM 11797 C CA . LEU B 1 713 ? 11.805 20.844 19.938 1 95.5 713 LEU B CA 1
ATOM 11798 C C . LEU B 1 713 ? 10.812 20.453 18.844 1 95.5 713 LEU B C 1
ATOM 11800 O O . LEU B 1 713 ? 10.938 19.391 18.234 1 95.5 713 LEU B O 1
ATOM 11804 N N . ILE B 1 714 ? 9.844 21.297 18.578 1 95.69 714 ILE B N 1
ATOM 11805 C CA . ILE B 1 714 ? 8.844 20.969 17.578 1 95.69 714 ILE B CA 1
ATOM 11806 C C . ILE B 1 714 ? 9.484 20.953 16.188 1 95.69 714 ILE B C 1
ATOM 11808 O O . ILE B 1 714 ? 9.117 20.156 15.336 1 95.69 714 ILE B O 1
ATOM 11812 N N . ILE B 1 715 ? 10.406 21.844 15.977 1 95.06 715 ILE B N 1
ATOM 11813 C CA . ILE B 1 715 ? 11.117 21.875 14.703 1 95.06 715 ILE B CA 1
ATOM 11814 C C . ILE B 1 715 ? 11.961 20.609 14.562 1 95.06 715 ILE B C 1
ATOM 11816 O O . ILE B 1 715 ? 12.039 20.016 13.484 1 95.06 715 ILE B O 1
ATOM 11820 N N . TYR B 1 716 ? 12.531 20.156 15.68 1 93.88 716 TYR B N 1
ATOM 11821 C CA . TYR B 1 716 ? 13.32 18.922 15.68 1 93.88 716 TYR B CA 1
ATOM 11822 C C . TYR B 1 716 ? 12.445 17.719 15.367 1 93.88 716 TYR B C 1
ATOM 11824 O O . TYR B 1 716 ? 12.836 16.844 14.602 1 93.88 716 TYR B O 1
ATOM 11832 N N . ILE B 1 717 ? 11.297 17.719 15.938 1 93.56 717 ILE B N 1
ATOM 11833 C CA . ILE B 1 717 ? 10.359 16.625 15.703 1 93.56 717 ILE B CA 1
ATOM 11834 C C . ILE B 1 717 ? 9.953 16.609 14.227 1 93.56 717 ILE B C 1
ATOM 11836 O O . ILE B 1 717 ? 9.938 15.547 13.594 1 93.56 717 ILE B O 1
ATOM 11840 N N . ALA B 1 718 ? 9.688 17.688 13.648 1 93.94 718 ALA B N 1
ATOM 11841 C CA . ALA B 1 718 ? 9.273 17.781 12.25 1 93.94 718 ALA B CA 1
ATOM 11842 C C . ALA B 1 718 ? 10.391 17.344 11.312 1 93.94 718 ALA B C 1
ATOM 11844 O O . ALA B 1 718 ? 10.141 16.688 10.305 1 93.94 718 ALA B O 1
ATOM 11845 N N . ALA B 1 719 ? 11.594 17.656 11.688 1 91.69 719 ALA B N 1
ATOM 11846 C CA . ALA B 1 719 ? 12.75 17.359 10.836 1 91.69 719 ALA B CA 1
ATOM 11847 C C . ALA B 1 719 ? 13.102 15.875 10.898 1 91.69 719 ALA B C 1
ATOM 11849 O O . ALA B 1 719 ? 13.672 15.328 9.945 1 91.69 719 ALA B O 1
ATOM 11850 N N . SER B 1 720 ? 12.758 15.289 11.969 1 86.75 720 SER B N 1
ATOM 11851 C CA . SER B 1 720 ? 13.133 13.891 12.172 1 86.75 720 SER B CA 1
ATOM 11852 C C . SER B 1 720 ? 12.023 12.945 11.711 1 86.75 720 SER B C 1
ATOM 11854 O O . SER B 1 720 ? 12.195 11.727 11.742 1 86.75 720 SER B O 1
ATOM 11856 N N . SER B 1 721 ? 10.977 13.43 11.211 1 83.88 721 SER B N 1
ATOM 11857 C CA . SER B 1 721 ? 9.836 12.602 10.82 1 83.88 721 SER B CA 1
ATOM 11858 C C . SER B 1 721 ? 10.039 11.992 9.438 1 83.88 721 SER B C 1
ATOM 11860 O O . SER B 1 721 ? 10.562 12.656 8.539 1 83.88 721 SER B O 1
ATOM 11862 N N . ASP B 1 722 ? 9.68 10.68 9.367 1 80.31 722 ASP B N 1
ATOM 11863 C CA . ASP B 1 722 ? 9.773 9.961 8.102 1 80.31 722 ASP B CA 1
ATOM 11864 C C . ASP B 1 722 ? 8.625 10.336 7.172 1 80.31 722 ASP B C 1
ATOM 11866 O O . ASP B 1 722 ? 7.492 10.516 7.621 1 80.31 722 ASP B O 1
ATOM 11870 N N . LYS B 1 723 ? 8.93 10.398 5.902 1 78.88 723 LYS B N 1
ATOM 11871 C CA . LYS B 1 723 ? 7.977 10.82 4.883 1 78.88 723 LYS B CA 1
ATOM 11872 C C . LYS B 1 723 ? 6.766 9.891 4.848 1 78.88 723 LYS B C 1
ATOM 11874 O O . LYS B 1 723 ? 5.637 10.344 4.652 1 78.88 723 LYS B O 1
ATOM 11879 N N . GLU B 1 724 ? 7.008 8.625 5.012 1 77.88 724 GLU B N 1
ATOM 11880 C CA . GLU B 1 724 ? 5.902 7.676 4.906 1 77.88 724 GLU B CA 1
ATOM 11881 C C . GLU B 1 724 ? 4.953 7.797 6.094 1 77.88 724 GLU B C 1
ATOM 11883 O O . GLU B 1 724 ? 3.74 7.633 5.945 1 77.88 724 GLU B O 1
ATOM 11888 N N . ARG B 1 725 ? 5.457 8.211 7.133 1 82.44 725 ARG B N 1
ATOM 11889 C CA . ARG B 1 725 ? 4.637 8.367 8.328 1 82.44 725 ARG B CA 1
ATOM 11890 C C . ARG B 1 725 ? 3.846 9.672 8.281 1 82.44 725 ARG B C 1
ATOM 11892 O O . ARG B 1 725 ? 2.709 9.734 8.758 1 82.44 725 ARG B O 1
ATOM 11899 N N . VAL B 1 726 ? 4.477 10.609 7.699 1 87.25 726 VAL B N 1
ATOM 11900 C CA . VAL B 1 726 ? 3.801 11.891 7.527 1 87.25 726 VAL B CA 1
ATOM 11901 C C . VAL B 1 726 ? 2.631 11.734 6.559 1 87.25 726 VAL B C 1
ATOM 11903 O O . VAL B 1 726 ? 1.575 12.344 6.742 1 87.25 726 VAL B O 1
ATOM 11906 N N . LYS B 1 727 ? 2.822 10.875 5.562 1 84.06 727 LYS B N 1
ATOM 11907 C CA . LYS B 1 727 ? 1.76 10.609 4.594 1 84.06 727 LYS B CA 1
ATOM 11908 C C . LYS B 1 727 ? 0.518 10.055 5.281 1 84.06 727 LYS B C 1
ATOM 11910 O O . LYS B 1 727 ? -0.608 10.414 4.93 1 84.06 727 LYS B O 1
ATOM 11915 N N . ASP B 1 728 ? 0.708 9.289 6.324 1 75.5 728 ASP B N 1
ATOM 11916 C CA . ASP B 1 728 ? -0.406 8.68 7.043 1 75.5 728 ASP B CA 1
ATOM 11917 C C . ASP B 1 728 ? -1.191 9.727 7.828 1 75.5 728 ASP B C 1
ATOM 11919 O O . ASP B 1 728 ? -2.412 9.625 7.965 1 75.5 728 ASP B O 1
ATOM 11923 N N . VAL B 1 729 ? -0.458 10.719 8.227 1 80.81 729 VAL B N 1
ATOM 11924 C CA . VAL B 1 729 ? -1.109 11.773 8.992 1 80.81 729 VAL B CA 1
ATOM 11925 C C . VAL B 1 729 ? -1.8 12.75 8.047 1 80.81 729 VAL B C 1
ATOM 11927 O O . VAL B 1 729 ? -2.852 13.305 8.375 1 80.81 729 VAL B O 1
ATOM 11930 N N . LEU B 1 730 ? -1.225 12.859 6.902 1 80.25 730 LEU B N 1
ATOM 11931 C CA . LEU B 1 730 ? -1.811 13.75 5.906 1 80.25 730 LEU B CA 1
ATOM 11932 C C . LEU B 1 730 ? -3.164 13.227 5.438 1 80.25 730 LEU B C 1
ATOM 11934 O O . LEU B 1 730 ? -4.074 14.008 5.156 1 80.25 730 LEU B O 1
ATOM 11938 N N . VAL B 1 731 ? -3.236 11.938 5.469 1 70.31 731 VAL B N 1
ATOM 11939 C CA . VAL B 1 731 ? -4.477 11.312 5.023 1 70.31 731 VAL B CA 1
ATOM 11940 C C . VAL B 1 731 ? -5.586 11.578 6.035 1 70.31 731 VAL B C 1
ATOM 11942 O O . VAL B 1 731 ? -6.766 11.617 5.676 1 70.31 731 VAL B O 1
ATOM 11945 N N . LEU B 1 732 ? -5.145 11.945 7.301 1 66.94 732 LEU B N 1
ATOM 11946 C CA . LEU B 1 732 ? -6.121 12.195 8.352 1 66.94 732 LEU B CA 1
ATOM 11947 C C . LEU B 1 732 ? -6.484 13.68 8.406 1 66.94 732 LEU B C 1
ATOM 11949 O O . LEU B 1 732 ? -7.348 14.078 9.195 1 66.94 732 LEU B O 1
ATOM 11953 N N . GLY B 1 733 ? -6.082 14.555 7.523 1 67.25 733 GLY B N 1
ATOM 11954 C CA . GLY B 1 733 ? -6.434 15.969 7.488 1 67.25 733 GLY B CA 1
ATOM 11955 C C . GLY B 1 733 ? -5.262 16.875 7.789 1 67.25 733 GLY B C 1
ATOM 11956 O O . GLY B 1 733 ? -5.41 18.109 7.82 1 67.25 733 GLY B O 1
ATOM 11957 N N . GLY B 1 734 ? -4.18 16.438 7.836 1 72.88 734 GLY B N 1
ATOM 11958 C CA . GLY B 1 734 ? -3.006 17.25 8.094 1 72.88 734 GLY B CA 1
ATOM 11959 C C . GLY B 1 734 ? -3.021 17.906 9.461 1 72.88 734 GLY B C 1
ATOM 11960 O O . GLY B 1 734 ? -4.09 18.156 10.023 1 72.88 734 GLY B O 1
ATOM 11961 N N . GLU B 1 735 ? -1.99 18.031 10.18 1 87.56 735 GLU B N 1
ATOM 11962 C CA . GLU B 1 735 ? -1.778 18.703 11.461 1 87.56 735 GLU B CA 1
ATOM 11963 C C . GLU B 1 735 ? -0.635 19.703 11.375 1 87.56 735 GLU B C 1
ATOM 11965 O O . GLU B 1 735 ? -0.04 19.891 10.305 1 87.56 735 GLU B O 1
ATOM 11970 N N . PHE B 1 736 ? -0.557 20.469 12.359 1 92.31 736 PHE B N 1
ATOM 11971 C CA . PHE B 1 736 ? 0.482 21.484 12.391 1 92.31 736 PHE B CA 1
ATOM 11972 C C . PHE B 1 736 ? 1.852 20.875 12.117 1 92.31 736 PHE B C 1
ATOM 11974 O O . PHE B 1 736 ? 2.684 21.469 11.438 1 92.31 736 PHE B O 1
ATOM 11981 N N . ILE B 1 737 ? 2.039 19.703 12.547 1 93.38 737 ILE B N 1
ATOM 11982 C CA . ILE B 1 737 ? 3.336 19.062 12.383 1 93.38 737 ILE B CA 1
ATOM 11983 C C . ILE B 1 737 ? 3.598 18.781 10.906 1 93.38 737 ILE B C 1
ATOM 11985 O O . ILE B 1 737 ? 4.742 18.844 10.453 1 93.38 737 ILE B O 1
ATOM 11989 N N . THR B 1 738 ? 2.598 18.469 10.148 1 93.19 738 THR B N 1
ATOM 11990 C CA . THR B 1 738 ? 2.764 18.219 8.727 1 93.19 738 THR B CA 1
ATOM 11991 C C . THR B 1 738 ? 3.102 19.5 7.984 1 93.19 738 THR B C 1
ATOM 11993 O O . THR B 1 738 ? 3.857 19.484 7.012 1 93.19 738 THR B O 1
ATOM 11996 N N . LEU B 1 739 ? 2.518 20.562 8.484 1 94.69 739 LEU B N 1
ATOM 11997 C CA . LEU B 1 739 ? 2.846 21.875 7.93 1 94.69 739 LEU B CA 1
ATOM 11998 C C . LEU B 1 739 ? 4.312 22.219 8.18 1 94.69 739 LEU B C 1
ATOM 12000 O O . LEU B 1 739 ? 5.012 22.672 7.27 1 94.69 739 LEU B O 1
ATOM 12004 N N . LEU B 1 740 ? 4.707 21.953 9.383 1 95.25 740 LEU B N 1
ATOM 12005 C CA . LEU B 1 740 ? 6.098 22.234 9.727 1 95.25 740 LEU B CA 1
ATOM 12006 C C . LEU B 1 740 ? 7.039 21.312 8.953 1 95.25 740 LEU B C 1
ATOM 12008 O O . LEU B 1 740 ? 8.125 21.734 8.547 1 95.25 740 LEU B O 1
ATOM 12012 N N . TRP B 1 741 ? 6.621 20.109 8.766 1 94.94 741 TRP B N 1
ATOM 12013 C CA . TRP B 1 741 ? 7.418 19.156 7.988 1 94.94 741 TRP B CA 1
ATOM 12014 C C . TRP B 1 741 ? 7.605 19.656 6.559 1 94.94 741 TRP B C 1
ATOM 12016 O O . TRP B 1 741 ? 8.711 19.578 6.012 1 94.94 741 TRP B O 1
ATOM 12026 N N . ALA B 1 742 ? 6.555 20.156 5.977 1 94.5 742 ALA B N 1
ATOM 12027 C CA . ALA B 1 742 ? 6.637 20.688 4.625 1 94.5 742 ALA B CA 1
ATOM 12028 C C . ALA B 1 742 ? 7.602 21.875 4.566 1 94.5 742 ALA B C 1
ATOM 12030 O O . ALA B 1 742 ? 8.414 21.984 3.645 1 94.5 742 ALA B O 1
ATOM 12031 N N . LEU B 1 743 ? 7.465 22.719 5.543 1 95.31 743 LEU B N 1
ATOM 12032 C CA . LEU B 1 743 ? 8.344 23.875 5.605 1 95.31 743 LEU B CA 1
ATOM 12033 C C . LEU B 1 743 ? 9.805 23.453 5.719 1 95.31 743 LEU B C 1
ATOM 12035 O O . LEU B 1 743 ? 10.664 24.016 5.039 1 95.31 743 LEU B O 1
ATOM 12039 N N . ILE B 1 744 ? 10.078 22.5 6.477 1 93.5 744 ILE B N 1
ATOM 12040 C CA . ILE B 1 744 ? 11.438 22.016 6.684 1 93.5 744 ILE B CA 1
ATOM 12041 C C . ILE B 1 744 ? 11.953 21.375 5.398 1 93.5 744 ILE B C 1
ATOM 12043 O O . ILE B 1 744 ? 13.125 21.516 5.051 1 93.5 744 ILE B O 1
ATOM 12047 N N . MET B 1 745 ? 11.117 20.656 4.691 1 92.25 745 MET B N 1
ATOM 12048 C CA . MET B 1 745 ? 11.516 20.031 3.436 1 92.25 745 MET B CA 1
ATOM 12049 C C . MET B 1 745 ? 11.891 21.078 2.395 1 92.25 745 MET B C 1
ATOM 12051 O O . MET B 1 745 ? 12.836 20.875 1.626 1 92.25 745 MET B O 1
ATOM 12055 N N . HIS B 1 746 ? 11.195 22.156 2.404 1 93.81 746 HIS B N 1
ATOM 12056 C CA . HIS B 1 746 ? 11.477 23.219 1.454 1 93.81 746 HIS B CA 1
ATOM 12057 C C . HIS B 1 746 ? 12.75 23.969 1.834 1 93.81 746 HIS B C 1
ATOM 12059 O O . HIS B 1 746 ? 13.492 24.422 0.96 1 93.81 746 HIS B O 1
ATOM 12065 N N . THR B 1 747 ? 12.992 24.062 3.113 1 91.56 747 THR B N 1
ATOM 12066 C CA . THR B 1 747 ? 14.125 24.859 3.561 1 91.56 747 THR B CA 1
ATOM 12067 C C . THR B 1 747 ? 15.383 24 3.672 1 91.56 747 THR B C 1
ATOM 12069 O O . THR B 1 747 ? 16.5 24.531 3.703 1 91.56 747 THR B O 1
ATOM 12072 N N . GLY B 1 748 ? 15.273 22.688 3.762 1 87.19 748 GLY B N 1
ATOM 12073 C CA . GLY B 1 748 ? 16.422 21.781 3.803 1 87.19 748 GLY B CA 1
ATOM 12074 C C . GLY B 1 748 ? 17.078 21.703 5.168 1 87.19 748 GLY B C 1
ATOM 12075 O O . GLY B 1 748 ? 18.234 21.312 5.289 1 87.19 748 GLY B O 1
ATOM 12076 N N . ILE B 1 749 ? 16.344 22.109 6.215 1 85.56 749 ILE B N 1
ATOM 12077 C CA . ILE B 1 749 ? 16.875 22.047 7.57 1 85.56 749 ILE B CA 1
ATOM 12078 C C . ILE B 1 749 ? 16.891 20.594 8.055 1 85.56 749 ILE B C 1
ATOM 12080 O O . ILE B 1 749 ? 15.898 19.875 7.918 1 85.56 749 ILE B O 1
ATOM 12084 N N . SER B 1 750 ? 18.062 20.078 8.453 1 82.75 750 SER B N 1
ATOM 12085 C CA . SER B 1 750 ? 18.188 18.703 8.953 1 82.75 750 SER B CA 1
ATOM 12086 C C . SER B 1 750 ? 19 18.672 10.25 1 82.75 750 SER B C 1
ATOM 12088 O O . SER B 1 750 ? 19.859 19.531 10.484 1 82.75 750 SER B O 1
ATOM 12090 N N . PRO B 1 751 ? 18.562 17.75 11.117 1 79.56 751 PRO B N 1
ATOM 12091 C CA . PRO B 1 751 ? 19.375 17.594 12.328 1 79.56 751 PRO B CA 1
ATOM 12092 C C . PRO B 1 751 ? 20.781 17.078 12.023 1 79.56 751 PRO B C 1
ATOM 12094 O O . PRO B 1 751 ? 21.016 16.5 10.961 1 79.56 751 PRO B O 1
ATOM 12097 N N . PRO B 1 752 ? 21.719 17.547 12.883 1 67.94 752 PRO B N 1
ATOM 12098 C CA . PRO B 1 752 ? 23.062 17.016 12.688 1 67.94 752 PRO B CA 1
ATOM 12099 C C . PRO B 1 752 ? 23.125 15.492 12.75 1 67.94 752 PRO B C 1
ATOM 12101 O O . PRO B 1 752 ? 22.297 14.867 13.422 1 67.94 752 PRO B O 1
ATOM 12104 N N . ALA B 1 753 ? 23.875 14.852 11.781 1 56.03 753 ALA B N 1
ATOM 12105 C CA . ALA B 1 753 ? 24.016 13.398 11.734 1 56.03 753 ALA B CA 1
ATOM 12106 C C . ALA B 1 753 ? 24.484 12.852 13.086 1 56.03 753 ALA B C 1
ATOM 12108 O O . ALA B 1 753 ? 25.391 13.398 13.703 1 56.03 753 ALA B O 1
ATOM 12109 N N . ASN B 1 754 ? 23.688 12.43 13.859 1 50.69 754 ASN B N 1
ATOM 12110 C CA . ASN B 1 754 ? 24.141 11.82 15.102 1 50.69 754 ASN B CA 1
ATOM 12111 C C . ASN B 1 754 ? 25.406 10.977 14.883 1 50.69 754 ASN B C 1
ATOM 12113 O O . ASN B 1 754 ? 25.453 10.172 13.953 1 50.69 754 ASN B O 1
ATOM 12117 N N . ASP B 1 755 ? 26.516 11.484 15.344 1 45.03 755 ASP B N 1
ATOM 12118 C CA . ASP B 1 755 ? 27.766 10.727 15.359 1 45.03 755 ASP B CA 1
ATOM 12119 C C . ASP B 1 755 ? 27.5 9.234 15.508 1 45.03 755 ASP B C 1
ATOM 12121 O O . ASP B 1 755 ? 28.281 8.406 15.023 1 45.03 755 ASP B O 1
ATOM 12125 N N . ASP B 1 756 ? 26.734 8.891 16.312 1 41.62 756 ASP B N 1
ATOM 12126 C CA . ASP B 1 756 ? 26.594 7.457 16.516 1 41.62 756 ASP B CA 1
ATOM 12127 C C . ASP B 1 756 ? 26.078 6.773 15.258 1 41.62 756 ASP B C 1
ATOM 12129 O O . ASP B 1 756 ? 26.172 5.551 15.125 1 41.62 756 ASP B O 1
ATOM 12133 N N . SER B 1 757 ? 25.406 7.469 14.438 1 38.41 757 SER B N 1
ATOM 12134 C CA . SER B 1 757 ? 25.062 6.883 13.141 1 38.41 757 SER B CA 1
ATOM 12135 C C . SER B 1 757 ? 26.203 7.027 12.148 1 38.41 757 SER B C 1
ATOM 12137 O O . SER B 1 757 ? 26.125 6.531 11.023 1 38.41 757 SER B O 1
ATOM 12139 N N . ARG B 1 758 ? 27.172 8.047 12.016 1 35.31 758 ARG B N 1
ATOM 12140 C CA . ARG B 1 758 ? 28.406 8.062 11.227 1 35.31 758 ARG B CA 1
ATOM 12141 C C . ARG B 1 758 ? 29.203 6.777 11.414 1 35.31 758 ARG B C 1
ATOM 12143 O O . ARG B 1 758 ? 30.078 6.461 10.617 1 35.31 758 ARG B O 1
ATOM 12150 N N . SER B 1 759 ? 29.453 6.363 12.641 1 31.48 759 SER B N 1
ATOM 12151 C CA . SER B 1 759 ? 30.125 5.074 12.648 1 31.48 759 SER B CA 1
ATOM 12152 C C . SER B 1 759 ? 29.406 4.062 11.758 1 31.48 759 SER B C 1
ATOM 12154 O O . SER B 1 759 ? 29.891 2.943 11.57 1 31.48 759 SER B O 1
ATOM 12156 N N . THR B 1 760 ? 28.156 4.305 11.477 1 29.84 760 THR B N 1
ATOM 12157 C CA . THR B 1 760 ? 27.469 3.396 10.562 1 29.84 760 THR B CA 1
ATOM 12158 C C . THR B 1 760 ? 27.453 3.967 9.148 1 29.84 760 THR B C 1
ATOM 12160 O O . THR B 1 760 ? 26.953 3.328 8.219 1 29.84 760 THR B O 1
ATOM 12163 N N . SER B 1 761 ? 27.688 5.297 8.789 1 24.62 761 SER B N 1
ATOM 12164 C CA . SER B 1 761 ? 27.75 5.582 7.355 1 24.62 761 SER B CA 1
ATOM 12165 C C . SER B 1 761 ? 29.156 5.316 6.809 1 24.62 761 SER B C 1
ATOM 12167 O O . SER B 1 761 ? 30.156 5.711 7.418 1 24.62 761 SER B O 1
#

InterPro domains:
  IPR007658 Protein of unknown function DUF594 [PF04578] (697-749)
  IPR025315 Domain of unknown function DUF4220 [PF13968] (129-488)

Solvent-accessible surface area (backbone atoms only — not comparable to full-atom values): 81579 Å² total; per-residue (Å²): 103,66,66,56,48,47,50,47,51,29,44,62,57,34,72,84,60,55,67,79,58,55,50,54,53,52,48,50,52,43,51,48,44,50,48,53,46,45,50,61,56,47,19,64,74,47,74,53,43,50,72,47,36,66,66,54,40,50,51,53,51,42,53,54,64,50,43,52,28,52,48,31,24,50,30,32,48,37,44,66,65,53,78,62,86,83,73,59,67,27,65,60,22,53,49,47,52,48,49,54,54,51,49,58,61,56,42,51,72,70,56,59,43,70,60,83,62,65,62,66,56,50,43,47,51,52,51,51,52,51,52,48,49,53,46,69,72,61,46,73,46,48,66,60,35,26,58,54,47,39,58,47,48,50,49,50,48,54,52,52,47,51,53,51,50,54,52,48,38,59,70,30,48,78,47,55,42,24,49,55,48,50,52,31,49,51,44,53,50,53,61,57,43,68,74,56,68,71,78,72,82,64,63,38,68,52,52,44,44,64,33,76,50,56,58,51,57,62,62,78,37,68,70,43,73,35,36,93,37,44,42,62,59,82,87,50,93,85,43,66,53,40,26,41,10,55,49,53,54,42,41,75,71,36,68,66,34,59,68,74,30,75,84,47,54,61,65,38,48,42,44,15,50,25,50,34,55,58,55,51,29,63,76,68,70,50,85,76,62,29,58,67,60,51,12,51,51,44,31,48,43,57,69,42,24,50,50,56,93,80,62,62,44,36,57,54,47,52,48,30,38,49,52,18,44,49,51,50,23,44,54,71,34,33,64,58,55,68,67,43,33,33,77,64,40,47,44,46,64,62,50,44,45,53,49,50,48,48,50,47,40,49,48,33,44,32,63,39,38,89,62,51,54,62,55,55,47,46,52,66,61,46,67,51,47,66,52,42,45,52,48,47,48,51,50,38,59,60,40,26,78,80,31,72,44,30,36,54,47,52,50,49,52,50,45,52,50,51,47,51,49,48,53,52,47,49,53,53,50,52,51,51,51,47,68,66,27,71,54,27,48,48,44,50,52,50,48,40,69,59,34,68,74,49,69,74,34,65,66,51,54,52,52,49,51,51,49,51,56,56,44,67,73,62,65,74,82,72,60,54,36,55,33,29,57,77,85,71,57,55,63,81,65,62,79,85,54,58,66,84,72,39,88,68,57,45,76,42,72,65,56,68,66,48,43,41,50,54,47,51,49,53,54,47,45,66,76,40,60,67,82,79,54,52,61,39,64,24,52,48,42,27,50,76,65,74,42,34,89,80,50,42,75,62,42,67,54,86,30,62,63,56,30,52,50,18,52,29,48,14,50,55,46,35,56,72,75,55,62,68,92,44,71,71,40,39,54,24,39,49,42,25,52,52,46,35,19,28,54,46,30,37,55,72,76,40,41,66,41,46,75,40,30,59,70,34,54,54,49,50,51,52,31,42,54,51,51,45,36,68,64,53,30,74,63,45,40,64,66,53,53,67,68,57,49,48,52,42,53,56,50,62,53,62,75,51,74,75,69,78,78,70,72,81,61,72,73,62,74,64,74,69,81,80,85,84,67,66,64,47,59,61,51,4,49,52,51,21,50,54,48,50,54,44,30,72,73,43,59,83,48,44,39,50,46,44,26,42,23,46,52,36,32,53,52,41,49,29,49,53,36,49,69,73,43,47,51,59,46,24,46,64,52,47,51,62,58,53,36,47,28,51,51,32,61,38,46,56,61,62,59,66,77,52,62,82,56,53,81,28,104,104,66,65,57,49,47,51,47,50,30,44,59,59,34,65,87,62,56,66,78,57,55,50,55,53,54,48,50,52,43,52,49,46,51,48,52,45,46,50,60,57,49,17,62,77,47,76,56,43,48,72,46,36,66,65,53,37,50,52,52,52,40,53,54,64,49,44,52,28,52,50,32,24,51,32,32,48,38,45,66,64,55,77,62,87,83,66,59,69,29,63,59,23,53,49,47,51,49,48,55,54,50,48,58,60,58,42,50,71,72,61,57,37,72,64,84,62,64,62,67,55,50,42,46,52,53,50,53,52,51,53,48,50,52,46,69,73,62,47,75,47,47,68,60,33,26,58,53,48,40,57,48,49,49,49,50,48,53,51,52,47,51,54,51,50,54,52,48,36,59,69,30,46,78,46,56,42,24,47,54,47,50,52,32,49,51,44,52,49,54,60,56,41,68,74,57,67,70,77,72,80,64,63,39,68,52,51,43,44,65,32,76,50,57,57,52,55,63,62,76,38,66,70,41,72,36,35,90,36,44,42,64,56,83,87,50,92,86,43,65,52,41,26,43,8,55,49,53,54,43,42,75,71,35,67,67,34,59,68,70,31,75,83,46,53,61,63,38,49,43,45,15,50,24,51,34,56,60,54,50,28,65,76,68,68,50,86,74,64,30,55,66,60,51,12,52,52,42,32,48,43,56,69,43,24,51,51,54,93,81,64,61,44,39,58,53,47,52,48,30,38,48,51,19,45,48,52,50,25,43,55,71,34,33,62,59,57,63,68,42,38,35,79,64,40,47,45,47,65,63,49,44,45,51,48,49,46,48,50,47,39,50,49,34,42,35,65,39,40,87,60,52,53,62,54,55,48,45,57,68,59,51,68,52,49,67,54,40,45,50,48,48,48,53,50,39,58,62,41,27,78,78,30,73,45,30,36,54,49,51,51,50,52,49,46,52,50,50,47,51,49,48,52,54,46,49,55,53,48,52,51,52,50,48,68,64,28,71,55,28,49,48,42,49,51,49,49,40,70,56,33,67,72,48,70,75,34,67,66,51,53,52,51,50,51,50,51,50,55,55,44,67,75,61,64,76,83,73,58,55,36,54,33,28,57,80,86,71,57,54,64,82,64,62,80,86,56,60,65,86,72,37,88,68,56,44,77,43,70,65,56,69,66,47,43,42,50,53,48,50,48,53,52,47,48,65,77,42,58,63,82,78,55,52,62,38,64,23,52,50,40,26,49,76,65,75,43,34,90,81,50,43,77,61,44,65,55,84,29,62,62,56,30,53,48,22,52,29,47,13,49,55,46,35,55,71,75,54,64,68,91,45,71,71,40,40,54,26,39,50,43,25,51,53,48,34,18,27,51,46,29,37,55,73,75,39,39,68,42,44,73,41,30,60,69,34,54,54,48,51,52,52,31,42,54,52,51,46,33,67,65,53,30,75,64,44,41,63,68,52,55,68,68,58,49,48,53,44,53,55,51,61,53,62,72,52,74,75,68,77,79,72,69,78,59,72,75,63,74,66,74,69,80,77,85,85,68,66,62,47,59,61,50,4,50,53,49,24,50,54,48,50,54,44,31,73,74,43,57,81,48,44,37,50,47,43,27,42,24,46,54,37,32,53,52,41,48,29,49,53,35,52,68,72,42,47,52,60,44,24,44,64,52,50,52,62,58,54,36,48,28,52,51,32,62,37,47,59,60,62,59,66,78,52,63,80,54,50,81,26,102

Nearest PDB structures (foldseek):
  4e40-assembly1_A  TM=1.642E-01  e=3.668E+00  Trypanosoma congolense IL3000
  4e40-assembly1_A  TM=1.640E-01  e=4.506E+00  Trypanosoma congolense IL3000

Organism: Setaria italica (NCBI:txid4555)

Secondary structure (DSSP, 8-state):
-HHHHHHHHHHHHHTT--HHHHHHHHHHHHHHHHHHHHHHHHHHHSSS-GGGSHHHHHHHHHHHHHHHHHHHHHHHHHHHS---TTS-S-HHHHHHHHHHHHHHHHHHHHHTTT--SSHHHHHHHHHHHHHHHHHHHH---HHHHHHHHHHHHHHHHHHHHHHHHHHHHHH-TTTTTHHHHHHHHHHHHHHHHTT--------HHHHHHT---EEE-GGG-EEEEETTEEEE----TTSS-EEHHHHHHHHHH-HHHHHH-TTSHHHHHHHHHHHHHHHHHHHTT---SSHHHHHHHHHIIIIIIT--SSS-HHHHHHHHHHHHHHHHHHHHH-HHHHHH-SHHHHIIIIIIHHHHHHHHHHHHHHHHTTS-HHHHHHHHHSTHHHHHHHHHHHHHHHHHTT-HHHHHHHHHHHHHHHHHHHHHHHHHHHHHHHHHSHHHHHHHHHHHHH-HHHHT-HHHHHHHHHHHHHHHHH-----EEEE--GGG--S---TTS-GGG-TT-EEEEPPHHHHHHHHHHHHHHHHS-TTTS---SSHHHHHHTT-HHHHGGGG--S-HHHHHHHHHHHHHHHHHHS---SHHHHHHHHHHHHHHHHHHHHHHH-GGGSSS-HHHHHHHHHHHHHHHHHHH-HHHHHH--HHHHHHHHHHHHHSS------S---------SS-----HHHHHHHHHHHHHHHHHH-HHHHHHHHHHHHHHHHHHHHHH--HHHHHHHHTTT--HHHHHHHHHHHHT------HHHHS--/-HHHHHHHHHHHHHTT--HHHHHHHHHHHHHHHHHHHHHHHHHHHSSS-GGGSHHHHHHHHHHHHHHHHHHHHHHHHHHHS---TTS-S-HHHHHHHHHHHHHHHHHHHHHTTT--SSHHHHHHHHHHHHHHHHHHHH--SHHHHHHHHHHHHHHHHHHHHHHHHHHHHHH-TTTTTHHHHHHHHHHHHHHHHTT--------HHHHHHT---EEE-GGG-EEEE-SSSEEE----TTSS-EEHHHHHHHHHH-HHHHHH-TTSHHHHHHHHHHHHHHHHHHHTT---SSHHHHHHHHHHIIIIIT--SSS-HHHHHHHHHHHHHHHHHHHHH-HHHHHH-SHHHHIIIIIIHHHHHHHHHHHHHHHHTTS-HHHHHHHHHSTHHHHHHHHHHHHHHHHHTT-HHHHHHHHHHHHHHHHHHHHHHHHHHHHHHHHHSHHHHHHHHHHHHH-HHHHT-HHHHHHHHHHHHHHHHH-----EEEE--GGG--S---TTS-GGG-TT-EEEEPPHHHHHHHHHHHHHHHHS-TTTS---SSHHHHHHTT-HHHHGGGG--S-HHHHHHHHHHHHHHHHHHS---SHHHHHHHHHHHHHHHHHHHHHHH-GGGSSS-HHHHHHHHHHHHHHHHHHHHHHHHHH--HHHHHHHHHHHHHSS------S---------SS-----HHHHHHHHHHHHHHHHHH-HHHHHHHHHHHHHHHHHHHHHH--HHHHHHHHHTT--HHHHHHHHHHHHT------HHHHS--

Sequence (1522 aa):
YLFSYTANLTASYTDKCNLLTTVPASLIVFILAGLFFNLNLFSGISDVSAILNPKVRLFLSSVLSLFLPVMSYLFSEAKNKGDLPSAGLSLRALLILAWMLLVELLRRKVDEIRMRGYTSTIQRAGRVVWLGSLVFFNINIVAQRALFSMLWILCVTRLLQRLAFTEVEKRSYAHGKNAGLINSYMAQQMLGAHDVDQVIQGEHHELLKRCKYIVMGEEKLVKKVTAYGYELNEVTPRDSIITVGKVWELAESDHLFTTFDQNQHLRRLCLSFALFKLLRRRFEQLPAVMRAEEARDSRNLLLKGLRSSGQSTAEALFQVMNDEVNFLCEYNHSVTPVVLASPFFLLVNYFLILKIVLGFCIMSSLLSGNGNLMFTLQFISHNYAITRLSKVGICLLLSATESPSAFFFILDLFITFILIIILCYEEIWEFFIFILSNWYMVSLLCNYMAKPKWRGSCIFSGSFRFLMLLRSKLRNTNLDFKQFSVLDLCWQPLLALPATLSLKVTTAPVPNKLKQSIMEYMVEHERGTSHNTPLTKGESALTRNNLFYQLSWACNSNSLAEVTLTWHIATSLLEVDCPPRSTQEAASCKVATRLSKYCAYLVLFHPEILPDNQENVELFFEDICEELKNMLGSWDYYLSSRRIRVKKIMESIKGEDTTETTGWREVDVETTGQSHQSKVVTSGAKLGKLLMDQANNSPQTVWKVLADVWTELIIYIAASSDKERVKDVLVLGGEFITLLWALIMHTGISPPANDDSRSTSYLFSYTANLTASYTDKCNLLTTVPASLIVFILAGLFFNLNLFSGISDVSAILNPKVRLFLSSVLSLFLPVMSYLFSEAKNKGDLPSAGLSLRALLILAWMLLVELLRRKVDEIRMRGYTSTIQRAGRVVWLGSLVFFNINIVAQRALFSMLWILCVTRLLQRLAFTEVEKRSYAHGKNAGLINSYMAQQMLGAHDVDQVIQGEHHELLKRCKYIVMGEEKLVKKVTAYGYELNEVTPRDSIITVGKVWELAESDHLFTTFDQNQHLRRLCLSFALFKLLRRRFEQLPAVMRAEEARDSRNLLLKGLRSSGQSTAEALFQVMNDEVNFLCEYNHSVTPVVLASPFFLLVNYFLILKIVLGFCIMSSLLSGNGNLMFTLQFISHNYAITRLSKVGICLLLSATESPSAFFFILDLFITFILIIILCYEEIWEFFIFILSNWYMVSLLCNYMAKPKWRGSCIFSGSFRFLMLLRSKLRNTNLDFKQFSVLDLCWQPLLALPATLSLKVTTAPVPNKLKQSIMEYMVEHERGTSHNTPLTKGESALTRNNLFYQLSWACNSNSLAEVTLTWHIATSLLEVDCPPRSTQEAASCKVATRLSKYCAYLVLFHPEILPDNQENVELFFEDICEELKNMLGSWDYYLSSRRIRVKKIMESIKGEDTTETTGWREVDVETTGQSHQSKVVTSGAKLGKLLMDQANNSPQTVWKVLADVWTELIIYIAASSDKERVKDVLVLGGEFITLLWALIMHTGISPPANDDSRSTS